Protein AF-0000000082282672 (afdb_homodimer)

Organism: NCBI:txid303405

InterPro domains:
  IPR005322 Peptidase C69 [PF03577] (21-474)
  IPR005322 Peptidase C69 [PTHR12994] (20-511)

Foldseek 3Di:
DPPPPPPDPPPPPDPDQKAFWKKKKWAFQQLAPASWTKMKMFGQIQQQAFQFKWKAAKDFDDFPDKQFFFDASRGPPRFADCRRNHDPLRHDPDPVDDHTDGLDIDGDDGIWFMFMDGLATAATQLQKGKYKGAAAWPAFAADRPDVRHAAPDERRRLRVVLRTDPNFQVRSQVSSQVNCAQAFYFYSPPQQYRWMWMWIGARHWIKIKIKHTANSRRHIWIKMFTADNQKMAMDTHADAAFFDDPVPPVTMDIDPCQPVSCVVVPNDDVVVPTGTNLLRIGPFDGPDPCNRVQLRVLLCCLFAVVVVFDSDDDTCRNDNRDHRIDGGPHRHYVVSVLVSLLDQPPPHPRRQQDQLNPQLPLQRNSADDDDDPVCVVDPDDHDNYSFYQSTQKMWMWIHHDPFPQGIWIFIFGGTSLQTAGAIDGSPAPIDDPQSRDDGSVDDDLSHLNVLRNLLSVLCSVRVNPLSVVRVVLNVVLNVVRVVLVVVVSVVCVVPVDCVVVNVSSVVSVVVRSVVSNVSSVVSCLQAPPNAGQDVVDGRHNPDGDPSNCVVPCVVVDDDDDDDPDDPDDDPPPPPDPPPDDPPPPDCVVVPVPDPPPPDPD/DPPPPPPDDPPPPDPDQKAFWKKKKWAFQQLAPARWTKMKMFGQIQQQAFQFKWKAAKDFDDFPDKQFFFDASRGPPRFADCRRNHDPLRHDPDPVDDHTDGLDIDGDDGIWFMFMDGLATAATQLLKGKYKGAAAWPAFAADHPDVRHAAPDERRRLRSVLRTDPNFQVRSLVSSQVNCAQAFYFYSPDQQYRWMWMWIGARHWIKIKIKGTANSRRHIWIKMFTADNQKMAMDTHADAAFFDDPVCPVTMDIDPCQPVSCVVVPNDDVVVPTGTNLLRIGPFDGPDPCNRVQLRVLLCCLFAVVVVFDSDDDTCRNDNRDHRIDGGPHRDYVVSVLVSLLDQPPPHPRRQQDQLNPQLPLQRNSADDDDDPVCVVDPDDHDNYSFYQSTQKMWMWIHHDPFPQGIWIFIFGGTSLQTAGATDGSPAPIDDVQSRDDGSVDDDLSHLNVLRNLLSVLCSVRVNPLSVVRVVLNCVLNVVRVVLVVVVSVVCVVPVDCVVVNVSSVVSVVVRSVVSNVSSVVSCLQAPPNAGQDVVDGRHNPDGDPSNCVVPCVVVDDDDDDDPDPPDDDPPPPPDPPPDDPPPPDCVVVVVPDVPDDPVD

Solvent-accessible surface area (backbone atoms only — not comparable to full-atom values): 62203 Å² total; per-residue (Å²): 136,84,79,77,79,79,78,76,79,79,77,78,76,71,80,80,72,72,49,50,59,15,42,22,46,39,35,18,24,68,26,23,68,83,42,27,17,37,34,20,26,29,44,26,32,55,50,46,39,35,45,31,41,43,68,32,60,53,48,77,44,58,88,83,36,68,35,74,36,57,78,70,75,47,29,63,72,48,56,32,42,58,87,74,58,55,40,78,81,23,39,61,86,49,89,87,46,64,64,64,67,63,54,47,73,43,82,38,61,50,58,38,41,27,21,33,30,51,69,39,30,34,33,15,66,57,18,25,23,45,14,49,17,37,7,25,29,57,28,53,27,36,44,39,88,46,89,84,28,46,3,66,34,39,68,44,55,38,34,40,49,29,31,27,69,30,63,35,25,68,51,24,52,52,49,42,50,51,51,22,40,71,41,2,17,19,35,81,55,55,94,45,16,12,12,40,35,33,38,29,25,11,38,81,48,41,30,42,38,40,41,28,15,25,92,82,8,43,21,33,31,36,43,30,39,53,53,52,49,49,21,30,34,64,38,33,28,36,66,58,60,45,73,51,50,91,83,44,64,86,45,29,50,63,38,88,47,50,60,57,54,34,38,75,71,67,64,45,49,77,90,72,51,63,54,40,46,21,47,50,44,30,58,32,54,55,96,19,42,48,46,25,55,46,36,44,40,50,52,42,49,72,42,24,51,86,70,65,71,67,88,72,78,83,43,64,43,85,52,64,81,69,69,61,53,44,59,48,75,56,64,38,48,73,68,52,52,52,51,55,41,34,32,41,44,74,94,48,100,69,26,42,47,36,83,83,41,62,66,20,44,80,34,18,24,60,67,74,58,58,57,27,69,18,49,75,74,43,70,59,30,72,83,51,54,58,26,37,72,45,19,30,27,31,37,38,32,39,10,41,65,94,41,88,67,44,26,40,37,30,42,16,39,17,23,49,65,54,25,57,58,40,75,44,48,59,76,42,94,64,62,62,64,34,46,48,32,50,43,67,88,42,83,42,95,67,13,41,34,45,25,24,46,48,32,45,51,58,27,60,75,38,20,72,61,41,48,56,57,51,51,52,50,34,52,53,53,37,51,52,48,53,52,48,54,55,52,39,48,54,47,34,71,72,67,66,48,61,66,61,44,46,50,53,48,51,52,49,49,52,52,50,46,54,46,37,50,49,44,40,55,51,51,45,50,28,37,50,78,56,26,38,45,45,95,97,44,62,47,36,54,52,33,49,49,49,68,47,43,70,71,45,50,31,62,70,31,47,52,65,43,79,78,74,81,59,85,38,65,63,77,76,82,66,71,71,75,66,67,69,74,84,68,81,64,73,64,74,89,43,64,93,64,61,77,78,66,61,78,78,109,134,84,80,77,80,78,79,76,78,78,78,79,78,72,78,81,72,73,50,51,59,15,43,24,45,38,34,17,25,70,25,23,68,84,42,27,16,35,35,20,25,30,42,26,32,56,51,48,39,37,45,31,43,43,65,32,60,53,49,76,46,60,89,84,36,69,36,74,37,57,78,72,74,44,29,64,72,47,55,32,41,57,86,74,59,54,40,78,82,24,39,62,87,49,90,87,46,65,63,66,67,64,54,45,70,43,80,40,63,52,59,38,42,26,24,32,31,51,69,38,31,34,34,17,66,56,20,25,24,44,16,50,16,37,7,25,29,57,30,55,27,37,45,38,86,47,87,83,28,47,3,66,34,38,67,43,54,37,34,41,49,29,31,27,69,30,63,35,26,67,50,26,53,52,49,43,50,51,51,22,40,72,42,2,19,20,35,81,51,64,91,46,14,12,12,38,34,33,37,29,24,10,38,80,46,38,30,41,38,40,40,27,15,25,90,84,8,43,21,35,32,34,40,31,39,55,54,52,50,47,21,31,33,63,39,32,28,36,66,59,59,44,73,50,52,90,82,42,63,88,44,30,50,64,38,88,47,50,60,56,54,34,37,75,71,66,65,44,47,76,90,70,50,64,54,40,47,21,46,49,44,31,57,32,54,56,96,20,40,47,43,27,56,44,37,45,41,50,50,42,48,72,43,22,51,86,71,65,71,69,88,74,80,83,42,65,44,86,54,63,81,69,71,61,54,44,58,48,76,56,65,39,48,74,67,52,53,51,52,53,42,34,32,41,43,76,95,46,101,67,26,43,47,34,84,83,42,62,67,19,43,79,35,20,23,60,67,76,60,58,55,27,69,17,50,74,74,42,71,60,29,74,82,51,54,57,26,37,70,46,19,30,26,30,37,38,33,38,12,41,65,92,43,89,66,44,27,40,39,30,41,14,38,19,23,48,66,52,26,58,58,40,75,44,47,58,77,44,95,66,62,61,64,32,45,48,33,48,44,69,90,42,82,43,95,66,13,41,34,45,25,24,46,48,32,46,49,58,27,59,76,39,19,71,59,40,50,55,57,50,51,52,50,33,52,54,54,39,50,50,47,53,52,47,53,54,51,38,47,53,45,32,71,73,67,67,48,61,66,61,42,47,50,52,48,50,52,51,50,52,50,51,45,52,47,36,48,49,44,39,54,50,51,45,50,28,36,49,79,55,25,37,44,45,95,97,45,62,49,36,52,52,33,48,49,48,68,46,43,69,71,46,49,30,58,72,30,48,53,65,44,80,78,73,80,57,86,38,62,63,77,75,82,69,71,72,75,66,69,70,76,85,67,81,65,72,62,75,91,41,64,94,63,60,85,79,74,62,79,84,109

Secondary structure (DSSP, 8-state):
----------------------BEEEE-TTSBSSS-EEEEEEE--SS-B----EEEPPEE--TT-EEEEE---SBSSS--SSSSS--GGGS-SSTT-PPPPEEEEEEPPSEE--EEESSSEEEETT--EEEEEEE-BS----BTTSTT--B-B-HHHHHHHHHHH-SSHHHHHHHHHHHHHHH-B----STT-SEEEEEEE-SS-EEEEEEEE-TTSSSEEEEEEEPPTT-EEEE-SS----EE-TT-TTTEEE-TTHHHHHHHTTS--GGG-SEEHHHHHB----SSTTTTHHHHHHHHHHH-GGG---S--S-TTTS--S-SEE--SS-B-HHHHHHHHT-S-TTSTT-TT-TT-GGGTTTT------BHHHHHHS-------SS-TT--EEEEEEE-TT-TT--EEEEEES-TTT---EEEETTSS---HHHHS-BTTB--TT-HHHHHHHHHHHHTTSHHHHHHHHHHHHHHHHHHHHHHHHHHHHHHHHH--HHHHHHHHHHHHHHHHHHHHHHHHHHHHHHGGGEEEETTEEEEEB---HHHHHHTTGGGSPPPPP-S--TT------STTTSS-S----SGGGTTT-GGGGGG-/----------------------BEEEE-TTSBTTS-EEEEEEE--SS-B----EEEPPEE--TT-EEEEE---SBSSS--SSSSS--GGGS-SSTT-PPPPEEEEEEPPSEE--EEESSSEEEETT--EEEEEEE-BS----BTTSTT--B-B-HHHHHHHHHHH-SSHHHHHHHHHHHHHHH-B----STT-SEEEEEEE-SS-EEEEEEEE-TTSSSEEEEEEEPPTT-EEEE-SS----EE-TT-TTTEEE-TTHHHHHHHTTS--GGG-SEEHHHHHB----SSTTTTHHHHHHHHHHH-GGG---S--S-TTTS--S-SEE--SS-B-HHHHHHHHT---TTSTT-TT-TT-GGGTTTT------BHHHHHHS-------SS-TT--EEEEEEE-TT-TT--EEEEEES-TTT---EEEETTSS---HHHHS-BTTB--TT-HHHHHHHHHHHHTTSHHHHHHHHHHHHHHHHHHHHHHHHHHHHHHHHH--HHHHHHHHHHHHHHHHHHHHHHHHHHHHHHGGGEEEETTEEEEEB---HHHHHHTTGGGSPPPPP-S--S-------STTTSS-S----SGGGTTT----STT-

Nearest PDB structures (foldseek):
  5img-assembly1_C  TM=8.230E-01  e=8.676E-27  Companilactobacillus farciminis KCTC 3681 = DSM 20184
  1i4d-assembly1_A  TM=4.637E-01  e=5.925E+00  Homo sapiens
  4ufc-assembly2_B  TM=2.419E-01  e=6.252E-01  Bacteroides ovatus
  5img-assembly1_C  TM=8.231E-01  e=1.678E-26  Companilactobacillus farciminis KCTC 3681 = DSM 20184
  1i4d-assembly1_A  TM=4.635E-01  e=6.646E+00  Homo sapiens

Structure (mmCIF, N/CA/C/O backbone):
data_AF-0000000082282672-model_v1
#
loop_
_entity.id
_entity.type
_entity.pdbx_description
1 polymer Dipeptidase
#
loop_
_atom_site.group_PDB
_atom_site.id
_atom_site.type_symbol
_atom_site.label_atom_id
_atom_site.label_alt_id
_atom_site.label_comp_id
_atom_site.label_asym_id
_atom_site.label_entity_id
_atom_site.label_seq_id
_atom_site.pdbx_PDB_ins_code
_atom_site.Cartn_x
_atom_site.Cartn_y
_atom_site.Cartn_z
_atom_site.occupancy
_atom_site.B_iso_or_equiv
_atom_site.auth_seq_id
_atom_site.auth_comp_id
_atom_site.auth_asym_id
_atom_site.auth_atom_id
_atom_site.pdbx_PDB_model_num
ATOM 1 N N . MET A 1 1 ? -37.75 -25.719 40.312 1 26.38 1 MET A N 1
ATOM 2 C CA . MET A 1 1 ? -36.438 -26.219 39.875 1 26.38 1 MET A CA 1
ATOM 3 C C . MET A 1 1 ? -36.344 -26.172 38.344 1 26.38 1 MET A C 1
ATOM 5 O O . MET A 1 1 ? -36.781 -27.094 37.688 1 26.38 1 MET A O 1
ATOM 9 N N . LYS A 1 2 ? -36.5 -24.984 37.75 1 31.38 2 LYS A N 1
ATOM 10 C CA . LYS A 1 2 ? -36.562 -24.625 36.312 1 31.38 2 LYS A CA 1
ATOM 11 C C . LYS A 1 2 ? -35.281 -25 35.594 1 31.38 2 LYS A C 1
ATOM 13 O O . LYS A 1 2 ? -34.188 -24.562 35.969 1 31.38 2 LYS A O 1
ATOM 18 N N . TRP A 1 3 ? -35.25 -26.188 35.031 1 31.88 3 TRP A N 1
ATOM 19 C CA . TRP A 1 3 ? -34.156 -26.797 34.25 1 31.88 3 TRP A CA 1
ATOM 20 C C . TRP A 1 3 ? -33.812 -25.953 33.031 1 31.88 3 TRP A C 1
ATOM 22 O O . TRP A 1 3 ? -34.656 -25.766 32.156 1 31.88 3 TRP A O 1
ATOM 32 N N . LEU A 1 4 ? -33.094 -24.891 33.188 1 33.5 4 LEU A N 1
ATOM 33 C CA . LEU A 1 4 ? -32.562 -24.109 32.062 1 33.5 4 LEU A CA 1
ATOM 34 C C . LEU A 1 4 ? -31.641 -24.953 31.203 1 33.5 4 LEU A C 1
ATOM 36 O O . LEU A 1 4 ? -30.609 -25.438 31.703 1 33.5 4 LEU A O 1
ATOM 40 N N . ILE A 1 5 ? -32.156 -25.641 30.203 1 36.06 5 ILE A N 1
ATOM 41 C CA . ILE A 1 5 ? -31.438 -26.375 29.172 1 36.06 5 ILE A CA 1
ATOM 42 C C . ILE A 1 5 ? -30.531 -25.406 28.406 1 36.06 5 ILE A C 1
ATOM 44 O O . ILE A 1 5 ? -31.016 -24.453 27.781 1 36.06 5 ILE A O 1
ATOM 48 N N . SER A 1 6 ? -29.312 -25.266 28.828 1 36.88 6 SER A N 1
ATOM 49 C CA . SER A 1 6 ? -28.297 -24.516 28.094 1 36.88 6 SER A CA 1
ATOM 50 C C . SER A 1 6 ? -28.016 -25.156 26.75 1 36.88 6 SER A C 1
ATOM 52 O O . SER A 1 6 ? -27.578 -26.312 26.688 1 36.88 6 SER A O 1
ATOM 54 N N . LEU A 1 7 ? -28.656 -24.75 25.703 1 35.41 7 LEU A N 1
ATOM 55 C CA . LEU A 1 7 ? -28.406 -25.141 24.312 1 35.41 7 LEU A CA 1
ATOM 56 C C . LEU A 1 7 ? -27 -24.688 23.875 1 35.41 7 LEU A C 1
ATOM 58 O O . LEU A 1 7 ? -26.719 -23.5 23.812 1 35.41 7 LEU A O 1
ATOM 62 N N . SER A 1 8 ? -26.031 -25.531 24.078 1 35.53 8 SER A N 1
ATOM 63 C CA . SER A 1 8 ? -24.688 -25.312 23.516 1 35.53 8 SER A CA 1
ATOM 64 C C . SER A 1 8 ? -24.703 -25.406 22 1 35.53 8 SER A C 1
ATOM 66 O O . SER A 1 8 ? -25.047 -26.438 21.438 1 35.53 8 SER A O 1
ATOM 68 N N . VAL A 1 9 ? -24.844 -24.344 21.328 1 36.59 9 VAL A N 1
ATOM 69 C CA . VAL A 1 9 ? -24.688 -24.266 19.875 1 36.59 9 VAL A CA 1
ATOM 70 C C . VAL A 1 9 ? -23.25 -24.625 19.5 1 36.59 9 VAL A C 1
ATOM 72 O O . VAL A 1 9 ? -22.312 -23.938 19.875 1 36.59 9 VAL A O 1
ATOM 75 N N . VAL A 1 10 ? -23.016 -25.859 19.156 1 36.16 10 VAL A N 1
ATOM 76 C CA . VAL A 1 10 ? -21.75 -26.312 18.578 1 36.16 10 VAL A CA 1
ATOM 77 C C . VAL A 1 10 ? -21.547 -25.641 17.203 1 36.16 10 VAL A C 1
ATOM 79 O O . VAL A 1 10 ? -22.328 -25.859 16.281 1 36.16 10 VAL A O 1
ATOM 82 N N . PHE A 1 11 ? -20.812 -24.547 17.203 1 34.59 11 PHE A N 1
ATOM 83 C CA . PHE A 1 11 ? -20.344 -24 15.945 1 34.59 11 PHE A CA 1
ATOM 84 C C . PHE A 1 11 ? -19.453 -24.984 15.219 1 34.59 11 PHE A C 1
ATOM 86 O O . PHE A 1 11 ? -18.359 -25.312 15.695 1 34.59 11 PHE A O 1
ATOM 93 N N . LEU A 1 12 ? -19.984 -25.734 14.344 1 31.61 12 LEU A N 1
ATOM 94 C CA . LEU A 1 12 ? -19.25 -26.547 13.383 1 31.61 12 LEU A CA 1
ATOM 95 C C . LEU A 1 12 ? -18.359 -25.672 12.5 1 31.61 12 LEU A C 1
ATOM 97 O O . LEU A 1 12 ? -18.859 -24.906 11.672 1 31.61 12 LEU A O 1
ATOM 101 N N . THR A 1 13 ? -17.172 -25.359 12.961 1 33.69 13 THR A N 1
ATOM 102 C CA . THR A 1 13 ? -16.203 -24.75 12.055 1 33.69 13 THR A CA 1
ATOM 103 C C . THR A 1 13 ? -15.875 -25.688 10.898 1 33.69 13 THR A C 1
ATOM 105 O O . THR A 1 13 ? -15.406 -26.812 11.109 1 33.69 13 THR A O 1
ATOM 108 N N . VAL A 1 14 ? -16.453 -25.578 9.836 1 34.62 14 VAL A N 1
ATOM 109 C CA . VAL A 1 14 ? -16.109 -26.266 8.594 1 34.62 14 VAL A CA 1
ATOM 110 C C . VAL A 1 14 ? -14.695 -25.844 8.164 1 34.62 14 VAL A C 1
ATOM 112 O O . VAL A 1 14 ? -14.422 -24.656 7.977 1 34.62 14 VAL A O 1
ATOM 115 N N . PRO A 1 15 ? -13.727 -26.703 8.32 1 37.72 15 PRO A N 1
ATOM 116 C CA . PRO A 1 15 ? -12.406 -26.344 7.785 1 37.72 15 PRO A CA 1
ATOM 117 C C . PRO A 1 15 ? -12.461 -25.891 6.332 1 37.72 15 PRO A C 1
ATOM 119 O O . PRO A 1 15 ? -13.094 -26.531 5.496 1 37.72 15 PRO A O 1
ATOM 122 N N . TRP A 1 16 ? -12.195 -24.688 6.098 1 40.94 16 TRP A N 1
ATOM 123 C CA . TRP A 1 16 ? -12.086 -24.156 4.746 1 40.94 16 TRP A CA 1
ATOM 124 C C . TRP A 1 16 ? -10.914 -24.781 3.998 1 40.94 16 TRP A C 1
ATOM 126 O O . TRP A 1 16 ? -9.781 -24.75 4.477 1 40.94 16 TRP A O 1
ATOM 136 N N . TYR A 1 17 ? -11.18 -25.75 3.311 1 43.09 17 TYR A N 1
ATOM 137 C CA . TYR A 1 17 ? -10.219 -26.422 2.447 1 43.09 17 TYR A CA 1
ATOM 138 C C . TYR A 1 17 ? -9.695 -25.469 1.373 1 43.09 17 TYR A C 1
ATOM 140 O O . TYR A 1 17 ? -10.445 -24.656 0.845 1 43.09 17 TYR A O 1
ATOM 148 N N . SER A 1 18 ? -8.422 -25.438 1.307 1 47.75 18 SER A N 1
ATOM 149 C CA . SER A 1 18 ? -7.641 -24.641 0.373 1 47.75 18 SER A CA 1
ATOM 150 C C . SER A 1 18 ? -7.922 -25.031 -1.071 1 47.75 18 SER A C 1
ATOM 152 O O . SER A 1 18 ? -7.941 -26.219 -1.4 1 47.75 18 SER A O 1
ATOM 154 N N . THR A 1 19 ? -8.555 -24.203 -1.824 1 53.06 19 THR A N 1
ATOM 155 C CA . THR A 1 19 ? -8.781 -24.406 -3.25 1 53.06 19 THR A CA 1
ATOM 156 C C . THR A 1 19 ? -7.512 -24.141 -4.051 1 53.06 19 THR A C 1
ATOM 158 O O . THR A 1 19 ? -6.93 -23.062 -3.951 1 53.06 19 THR A O 1
ATOM 161 N N . LEU A 1 20 ? -6.875 -25.25 -4.547 1 61.41 20 LEU A N 1
ATOM 162 C CA . LEU A 1 20 ? -5.699 -25.094 -5.395 1 61.41 20 LEU A CA 1
ATOM 163 C C . LEU A 1 20 ? -6.098 -25 -6.863 1 61.41 20 LEU A C 1
ATOM 165 O O . LEU A 1 20 ? -6.754 -25.906 -7.395 1 61.41 20 LEU A O 1
ATOM 169 N N . ALA A 1 21 ? -6.254 -23.828 -7.527 1 67.56 21 ALA A N 1
ATOM 170 C CA . ALA A 1 21 ? -6.605 -23.641 -8.93 1 67.56 21 ALA A CA 1
ATOM 171 C C . ALA A 1 21 ? -5.398 -23.188 -9.742 1 67.56 21 ALA A C 1
ATOM 173 O O . ALA A 1 21 ? -5.039 -22 -9.727 1 67.56 21 ALA A O 1
ATOM 174 N N . CYS A 1 22 ? -4.73 -24.141 -10.492 1 88.88 22 CYS A N 1
ATOM 175 C CA . CYS A 1 22 ? -3.436 -23.938 -11.133 1 88.88 22 CYS A CA 1
ATOM 176 C C . CYS A 1 22 ? -3.584 -23.844 -12.648 1 88.88 22 CYS A C 1
ATOM 178 O O . CYS A 1 22 ? -4.637 -24.172 -13.195 1 88.88 22 CYS A O 1
ATOM 180 N N . THR A 1 23 ? -2.676 -23.219 -13.273 1 96.88 23 THR A N 1
ATOM 181 C CA . THR A 1 23 ? -2.598 -23.109 -14.727 1 96.88 23 THR A CA 1
ATOM 182 C C . THR A 1 23 ? -1.246 -23.609 -15.234 1 96.88 23 THR A C 1
ATOM 184 O O . THR A 1 23 ? -0.205 -23.266 -14.664 1 96.88 23 THR A O 1
ATOM 187 N N . VAL A 1 24 ? -1.314 -24.438 -16.328 1 98.75 24 VAL A N 1
ATOM 188 C CA . VAL A 1 24 ? -0.123 -25.031 -16.938 1 98.75 24 VAL A CA 1
ATOM 189 C C . VAL A 1 24 ? -0.104 -24.734 -18.438 1 98.75 24 VAL A C 1
ATOM 191 O O . VAL A 1 24 ? -1.127 -24.859 -19.109 1 98.75 24 VAL A O 1
ATOM 194 N N . PHE A 1 25 ? 1.052 -24.312 -18.922 1 98.94 25 PHE A N 1
ATOM 195 C CA . PHE A 1 25 ? 1.288 -24.203 -20.359 1 98.94 25 PHE A CA 1
ATOM 196 C C . PHE A 1 25 ? 2.285 -25.266 -20.828 1 98.94 25 PHE A C 1
ATOM 198 O O . PHE A 1 25 ? 3.23 -25.594 -20.109 1 98.94 25 PHE A O 1
ATOM 205 N N . VAL A 1 26 ? 2.043 -25.75 -22.047 1 98.88 26 VAL A N 1
ATOM 206 C CA . VAL A 1 26 ? 2.869 -26.781 -22.656 1 98.88 26 VAL A CA 1
ATOM 207 C C . VAL A 1 26 ? 3.363 -26.312 -24.031 1 98.88 26 VAL A C 1
ATOM 209 O O . VAL A 1 26 ? 2.568 -25.891 -24.875 1 98.88 26 VAL A O 1
ATOM 212 N N . VAL A 1 27 ? 4.688 -26.391 -24.219 1 98.94 27 VAL A N 1
ATOM 213 C CA . VAL A 1 27 ? 5.273 -25.969 -25.484 1 98.94 27 VAL A CA 1
ATOM 214 C C . VAL A 1 27 ? 6.176 -27.078 -26.031 1 98.94 27 VAL A C 1
ATOM 216 O O . VAL A 1 27 ? 7.16 -27.453 -25.391 1 98.94 27 VAL A O 1
ATOM 219 N N . GLY A 1 28 ? 5.859 -27.578 -27.219 1 98.75 28 GLY A N 1
ATOM 220 C CA . GLY A 1 28 ? 6.719 -28.547 -27.891 1 98.75 28 GLY A CA 1
ATOM 221 C C . GLY A 1 28 ? 8.016 -27.938 -28.406 1 98.75 28 GLY A C 1
ATOM 222 O O . GLY A 1 28 ? 8.133 -26.719 -28.5 1 98.75 28 GLY A O 1
ATOM 223 N N . LYS A 1 29 ? 8.961 -28.797 -28.75 1 98.38 29 LYS A N 1
ATOM 224 C CA . LYS A 1 29 ? 10.32 -28.359 -29.047 1 98.38 29 LYS A CA 1
ATOM 225 C C . LYS A 1 29 ? 10.352 -27.516 -30.328 1 98.38 29 LYS A C 1
ATOM 227 O O . LYS A 1 29 ? 11.172 -26.609 -30.469 1 98.38 29 LYS A O 1
ATOM 232 N N . LYS A 1 30 ? 9.43 -27.734 -31.281 1 98.5 30 LYS A N 1
ATOM 233 C CA . LYS A 1 30 ? 9.422 -26.953 -32.531 1 98.5 30 LYS A CA 1
ATOM 234 C C . LYS A 1 30 ? 8.461 -25.781 -32.406 1 98.5 30 LYS A C 1
ATOM 236 O O . LYS A 1 30 ? 8.32 -25 -33.375 1 98.5 30 LYS A O 1
ATOM 241 N N . ALA A 1 31 ? 7.84 -25.641 -31.281 1 98.75 31 ALA A N 1
ATOM 242 C CA . ALA A 1 31 ? 6.98 -24.484 -31.016 1 98.75 31 ALA A CA 1
ATOM 243 C C . ALA A 1 31 ? 7.715 -23.438 -30.188 1 98.75 31 ALA A C 1
ATOM 245 O O . ALA A 1 31 ? 7.18 -22.359 -29.922 1 98.75 31 ALA A O 1
ATOM 246 N N . SER A 1 32 ? 8.938 -23.719 -29.828 1 98.44 32 SER A N 1
ATOM 247 C CA . SER A 1 32 ? 9.734 -22.812 -29.016 1 98.44 32 SER A CA 1
ATOM 248 C C . SER A 1 32 ? 10.812 -22.125 -29.844 1 98.44 32 SER A C 1
ATOM 250 O O . SER A 1 32 ? 11.242 -22.656 -30.875 1 98.44 32 SER A O 1
ATOM 252 N N . GLN A 1 33 ? 11.25 -20.984 -29.422 1 97.81 33 GLN A N 1
ATOM 253 C CA . GLN A 1 33 ? 12.219 -20.172 -30.156 1 97.81 33 GLN A CA 1
ATOM 254 C C . GLN A 1 33 ? 13.594 -20.828 -30.172 1 97.81 33 GLN A C 1
ATOM 256 O O . GLN A 1 33 ? 14.344 -20.703 -31.141 1 97.81 33 GLN A O 1
ATOM 261 N N . ASP A 1 34 ? 13.906 -21.531 -29.078 1 96.88 34 ASP A N 1
ATOM 262 C CA . ASP A 1 34 ? 15.266 -22.047 -28.984 1 96.88 34 ASP A CA 1
ATOM 263 C C . ASP A 1 34 ? 15.289 -23.562 -29.062 1 96.88 34 ASP A C 1
ATOM 265 O O . ASP A 1 34 ? 16.297 -24.203 -28.719 1 96.88 34 ASP A O 1
ATOM 269 N N . GLY A 1 35 ? 14.188 -24.172 -29.344 1 97.81 35 GLY A N 1
ATOM 270 C CA . GLY A 1 35 ? 14.117 -25.625 -29.516 1 97.81 35 GLY A CA 1
ATOM 271 C C . GLY A 1 35 ? 13.906 -26.375 -28.203 1 97.81 35 GLY A C 1
ATOM 272 O O . GLY A 1 35 ? 13.906 -27.594 -28.188 1 97.81 35 GLY A O 1
ATOM 273 N N . SER A 1 36 ? 13.719 -25.703 -27.188 1 98.38 36 SER A N 1
ATOM 274 C CA . SER A 1 36 ? 13.469 -26.344 -25.891 1 98.38 36 SER A CA 1
ATOM 275 C C . SER A 1 36 ? 12.023 -26.812 -25.781 1 98.38 36 SER A C 1
ATOM 277 O O . SER A 1 36 ? 11.141 -26.297 -26.484 1 98.38 36 SER A O 1
ATOM 279 N N . VAL A 1 37 ? 11.812 -27.797 -25 1 98.88 37 VAL A N 1
ATOM 280 C CA . VAL A 1 37 ? 10.477 -28.141 -24.516 1 98.88 37 VAL A CA 1
ATOM 281 C C . VAL A 1 37 ? 10.188 -27.422 -23.203 1 98.88 37 VAL A C 1
ATOM 283 O O . VAL A 1 37 ? 11.055 -27.344 -22.328 1 98.88 37 VAL A O 1
ATOM 286 N N . MET A 1 38 ? 8.961 -26.844 -23.078 1 98.88 38 MET A N 1
ATOM 287 C CA . MET A 1 38 ? 8.688 -26.094 -21.844 1 98.88 38 MET A CA 1
ATOM 288 C C . MET A 1 38 ? 7.355 -26.516 -21.234 1 98.88 38 MET A C 1
ATOM 290 O O . MET A 1 38 ? 6.391 -26.766 -21.953 1 98.88 38 MET A O 1
ATOM 294 N N . VAL A 1 39 ? 7.328 -26.594 -19.969 1 98.81 39 VAL A N 1
ATOM 295 C CA . VAL A 1 39 ? 6.121 -26.766 -19.156 1 98.81 39 VAL A CA 1
ATOM 296 C C . VAL A 1 39 ? 6.105 -25.75 -18.031 1 98.81 39 VAL A C 1
ATOM 298 O O . VAL A 1 39 ? 7.148 -25.422 -17.453 1 98.81 39 VAL A O 1
ATOM 301 N N . THR A 1 40 ? 4.953 -25.234 -17.734 1 98.88 40 THR A N 1
ATOM 302 C CA . THR A 1 40 ? 4.836 -24.25 -16.656 1 98.88 40 THR A CA 1
ATOM 303 C C . THR A 1 40 ? 3.906 -24.75 -15.562 1 98.88 40 THR A C 1
ATOM 305 O O . THR A 1 40 ? 3.305 -25.812 -15.695 1 98.88 40 THR A O 1
ATOM 308 N N . HIS A 1 41 ? 3.885 -24 -14.508 1 98.19 41 HIS A N 1
ATOM 309 C CA . HIS A 1 41 ? 2.984 -24.281 -13.398 1 98.19 41 HIS A CA 1
ATOM 310 C C . HIS A 1 41 ? 2.75 -23.016 -12.562 1 98.19 41 HIS A C 1
ATOM 312 O O . HIS A 1 41 ? 3.701 -22.328 -12.195 1 98.19 41 HIS A O 1
ATOM 318 N N . SER A 1 42 ? 1.497 -22.703 -12.367 1 97.94 42 SER A N 1
ATOM 319 C CA . SER A 1 42 ? 1.163 -21.75 -11.297 1 97.94 42 SER A CA 1
ATOM 320 C C . SER A 1 42 ? 0.489 -22.453 -10.125 1 97.94 42 SER A C 1
ATOM 322 O O . SER A 1 42 ? -0.456 -23.234 -10.32 1 97.94 42 SER A O 1
ATOM 324 N N . ASN A 1 43 ? 1.01 -22.234 -8.992 1 96.12 43 ASN A N 1
ATOM 325 C CA . ASN A 1 43 ? 0.435 -22.766 -7.762 1 96.12 43 ASN A CA 1
ATOM 326 C C . ASN A 1 43 ? -0.499 -21.766 -7.094 1 96.12 43 ASN A C 1
ATOM 328 O O . ASN A 1 43 ? -0.069 -20.984 -6.246 1 96.12 43 ASN A O 1
ATOM 332 N N . ASP A 1 44 ? -1.747 -21.875 -7.508 1 92.44 44 ASP A N 1
ATOM 333 C CA . ASP A 1 44 ? -2.717 -20.844 -7.117 1 92.44 44 ASP A CA 1
ATOM 334 C C . ASP A 1 44 ? -3.475 -21.266 -5.859 1 92.44 44 ASP A C 1
ATOM 336 O O . ASP A 1 44 ? -4.695 -21.438 -5.891 1 92.44 44 ASP A O 1
ATOM 340 N N . GLY A 1 45 ? -2.752 -21.328 -4.781 1 84.62 45 GLY A N 1
ATOM 341 C CA . GLY A 1 45 ? -3.32 -21.734 -3.506 1 84.62 45 GLY A CA 1
ATOM 342 C C . GLY A 1 45 ? -4.031 -20.609 -2.785 1 84.62 45 GLY A C 1
ATOM 343 O O . GLY A 1 45 ? -4.5 -19.656 -3.418 1 84.62 45 GLY A O 1
ATOM 344 N N . GLU A 1 46 ? -4.359 -20.797 -1.499 1 77.5 46 GLU A N 1
ATOM 345 C CA . GLU A 1 46 ? -5.102 -19.828 -0.697 1 77.5 46 GLU A CA 1
ATOM 346 C C . GLU A 1 46 ? -4.219 -19.219 0.393 1 77.5 46 GLU A C 1
ATOM 348 O O . GLU A 1 46 ? -4.641 -19.094 1.545 1 77.5 46 GLU A O 1
ATOM 353 N N . PHE A 1 47 ? -3.02 -18.969 -0.019 1 79.44 47 PHE A N 1
ATOM 354 C CA . PHE A 1 47 ? -2.072 -18.219 0.801 1 79.44 47 PHE A CA 1
ATOM 355 C C . PHE A 1 47 ? -1.618 -19.047 1.995 1 79.44 47 PHE A C 1
ATOM 357 O O . PHE A 1 47 ? -1.256 -18.5 3.037 1 79.44 47 PHE A O 1
ATOM 364 N N . GLU A 1 48 ? -1.625 -20.328 1.942 1 88.81 48 GLU A N 1
ATOM 365 C CA . GLU A 1 48 ? -1.089 -21.234 2.955 1 88.81 48 GLU A CA 1
ATOM 366 C C . GLU A 1 48 ? -0.032 -22.156 2.361 1 88.81 48 GLU A C 1
ATOM 368 O O . GLU A 1 48 ? 0.699 -22.828 3.096 1 88.81 48 GLU A O 1
ATOM 373 N N . THR A 1 49 ? 0.004 -22.141 1.104 1 92.62 49 THR A N 1
ATOM 374 C CA . THR A 1 49 ? 0.895 -23.047 0.386 1 92.62 49 THR A CA 1
ATOM 375 C C . THR A 1 49 ? 2.354 -22.734 0.71 1 92.62 49 THR A C 1
ATOM 377 O O . THR A 1 49 ? 2.727 -21.578 0.878 1 92.62 49 THR A O 1
ATOM 380 N N . ASP A 1 50 ? 3.164 -23.734 0.831 1 94.31 50 ASP A N 1
ATOM 381 C CA . ASP A 1 50 ? 4.605 -23.609 1.041 1 94.31 50 ASP A CA 1
ATOM 382 C C . ASP A 1 50 ? 5.305 -23.141 -0.23 1 94.31 50 ASP A C 1
ATOM 384 O O . ASP A 1 50 ? 5.488 -23.922 -1.17 1 94.31 50 ASP A O 1
ATOM 388 N N . PRO A 1 51 ? 5.715 -21.906 -0.303 1 94.5 51 PRO A N 1
ATOM 389 C CA . PRO A 1 51 ? 6.297 -21.375 -1.541 1 94.5 51 PRO A CA 1
ATOM 390 C C . PRO A 1 51 ? 7.789 -21.672 -1.661 1 94.5 51 PRO A C 1
ATOM 392 O O . PRO A 1 51 ? 8.43 -21.25 -2.629 1 94.5 51 PRO A O 1
ATOM 395 N N . ARG A 1 52 ? 8.492 -22.328 -0.719 1 96.31 52 ARG A N 1
ATOM 396 C CA . ARG A 1 52 ? 9.945 -22.516 -0.688 1 96.31 52 ARG A CA 1
ATOM 397 C C . ARG A 1 52 ? 10.398 -23.453 -1.811 1 96.31 52 ARG A C 1
ATOM 399 O O . ARG A 1 52 ? 9.805 -24.5 -2.033 1 96.31 52 ARG A O 1
ATOM 406 N N . LEU A 1 53 ? 11.359 -23.031 -2.502 1 98.5 53 LEU A N 1
ATOM 407 C CA . LEU A 1 53 ? 12.055 -23.875 -3.477 1 98.5 53 LEU A CA 1
ATOM 408 C C . LEU A 1 53 ? 13.258 -24.562 -2.844 1 98.5 53 LEU A C 1
ATOM 410 O O . LEU A 1 53 ? 14.117 -23.906 -2.26 1 98.5 53 LEU A O 1
ATOM 414 N N . VAL A 1 54 ? 13.352 -25.922 -3.014 1 98.31 54 VAL A N 1
ATOM 415 C CA . VAL A 1 54 ? 14.469 -26.625 -2.396 1 98.31 54 VAL A CA 1
ATOM 416 C C . VAL A 1 54 ? 15.07 -27.609 -3.396 1 98.31 54 VAL A C 1
ATOM 418 O O . VAL A 1 54 ? 14.445 -27.953 -4.398 1 98.31 54 VAL A O 1
ATOM 421 N N . LYS A 1 55 ? 16.234 -27.969 -3.117 1 98.69 55 LYS A N 1
ATOM 422 C CA . LYS A 1 55 ? 16.922 -29.031 -3.857 1 98.69 55 LYS A CA 1
ATOM 423 C C . LYS A 1 55 ? 17 -30.312 -3.039 1 98.69 55 LYS A C 1
ATOM 425 O O . LYS A 1 55 ? 17.453 -30.297 -1.891 1 98.69 55 LYS A O 1
ATOM 430 N N . ILE A 1 56 ? 16.547 -31.375 -3.605 1 98.56 56 ILE A N 1
ATOM 431 C CA . ILE A 1 56 ? 16.766 -32.719 -3.043 1 98.56 56 ILE A CA 1
ATOM 432 C C . ILE A 1 56 ? 17.953 -33.375 -3.723 1 98.56 56 ILE A C 1
ATOM 434 O O . ILE A 1 56 ? 17.953 -33.562 -4.941 1 98.56 56 ILE A O 1
ATOM 438 N N . PRO A 1 57 ? 18.938 -33.719 -2.994 1 98.25 57 PRO A N 1
ATOM 439 C CA . PRO A 1 57 ? 20.125 -34.312 -3.611 1 98.25 57 PRO A CA 1
ATOM 440 C C . PRO A 1 57 ? 19.891 -35.75 -4.098 1 98.25 57 PRO A C 1
ATOM 442 O O . PRO A 1 57 ? 18.984 -36.438 -3.617 1 98.25 57 PRO A O 1
ATOM 445 N N . SER A 1 58 ? 20.688 -36.125 -5.109 1 98.19 58 SER A N 1
ATOM 446 C CA . SER A 1 58 ? 20.719 -37.531 -5.457 1 98.19 58 SER A CA 1
ATOM 447 C C . SER A 1 58 ? 21.188 -38.375 -4.277 1 98.19 58 SER A C 1
ATOM 449 O O . SER A 1 58 ? 21.828 -37.875 -3.357 1 98.19 58 SER A O 1
ATOM 451 N N . ALA A 1 59 ? 20.75 -39.688 -4.395 1 98.12 59 ALA A N 1
ATOM 452 C CA . ALA A 1 59 ? 21.125 -40.562 -3.287 1 98.12 59 ALA A CA 1
ATOM 453 C C . ALA A 1 59 ? 21.266 -42.031 -3.756 1 98.12 59 ALA A C 1
ATOM 455 O O . ALA A 1 59 ? 20.766 -42.375 -4.82 1 98.12 59 ALA A O 1
ATOM 456 N N . GLU A 1 60 ? 21.953 -42.781 -2.918 1 98 60 GLU A N 1
ATOM 457 C CA . GLU A 1 60 ? 22.109 -44.219 -3.119 1 98 60 GLU A CA 1
ATOM 458 C C . GLU A 1 60 ? 21.5 -45 -1.957 1 98 60 GLU A C 1
ATOM 460 O O . GLU A 1 60 ? 21.594 -44.562 -0.803 1 98 60 GLU A O 1
ATOM 465 N N . TYR A 1 61 ? 20.953 -46.094 -2.354 1 97.38 61 TYR A N 1
ATOM 466 C CA . TYR A 1 61 ? 20.297 -46.938 -1.362 1 97.38 61 TYR A CA 1
ATOM 467 C C . TYR A 1 61 ? 20.703 -48.406 -1.52 1 97.38 61 TYR A C 1
ATOM 469 O O . TYR A 1 61 ? 21.016 -48.844 -2.625 1 97.38 61 TYR A O 1
ATOM 477 N N . LEU A 1 62 ? 20.625 -49.156 -0.425 1 96.88 62 LEU A N 1
ATOM 478 C CA . LEU A 1 62 ? 20.922 -50.562 -0.44 1 96.88 62 LEU A CA 1
ATOM 479 C C . LEU A 1 62 ? 19.781 -51.344 -1.087 1 96.88 62 LEU A C 1
ATOM 481 O O . LEU A 1 62 ? 18.609 -50.938 -1.021 1 96.88 62 LEU A O 1
ATOM 485 N N . GLU A 1 63 ? 20.156 -52.469 -1.597 1 96.12 63 GLU A N 1
ATOM 486 C CA . GLU A 1 63 ? 19.125 -53.344 -2.146 1 96.12 63 GLU A CA 1
ATOM 487 C C . GLU A 1 63 ? 18.125 -53.75 -1.072 1 96.12 63 GLU A C 1
ATOM 489 O O . GLU A 1 63 ? 18.516 -54.094 0.053 1 96.12 63 GLU A O 1
ATOM 494 N N . GLY A 1 64 ? 16.875 -53.75 -1.445 1 95.88 64 GLY A N 1
ATOM 495 C CA . GLY A 1 64 ? 15.852 -54.156 -0.512 1 95.88 64 GLY A CA 1
ATOM 496 C C . GLY A 1 64 ? 15.312 -53.031 0.335 1 95.88 64 GLY A C 1
ATOM 497 O O . GLY A 1 64 ? 14.344 -53.188 1.073 1 95.88 64 GLY A O 1
ATOM 498 N N . SER A 1 65 ? 15.898 -51.906 0.174 1 97 65 SER A N 1
ATOM 499 C CA . SER A 1 65 ? 15.422 -50.719 0.923 1 97 65 SER A CA 1
ATOM 500 C C . SER A 1 65 ? 14 -50.344 0.511 1 97 65 SER A C 1
ATOM 502 O O . SER A 1 65 ? 13.539 -50.75 -0.56 1 97 65 SER A O 1
ATOM 504 N N . GLN A 1 66 ? 13.32 -49.625 1.432 1 97.88 66 GLN A N 1
ATOM 505 C CA . GLN A 1 66 ? 11.961 -49.188 1.179 1 97.88 66 GLN A CA 1
ATOM 506 C C . GLN A 1 66 ? 11.898 -47.656 1.124 1 97.88 66 GLN A C 1
ATOM 508 O O . GLN A 1 66 ? 12.648 -46.969 1.832 1 97.88 66 GLN A O 1
ATOM 513 N N . ARG A 1 67 ? 11.094 -47.188 0.285 1 97.88 67 ARG A N 1
ATOM 514 C CA . ARG A 1 67 ? 10.812 -45.75 0.191 1 97.88 67 ARG A CA 1
ATOM 515 C C . ARG A 1 67 ? 9.508 -45.406 0.902 1 97.88 67 ARG A C 1
ATOM 517 O O . ARG A 1 67 ? 8.438 -45.875 0.511 1 97.88 67 ARG A O 1
ATOM 524 N N . PRO A 1 68 ? 9.602 -44.594 1.961 1 97.75 68 PRO A N 1
ATOM 525 C CA . PRO A 1 68 ? 8.367 -44.188 2.629 1 97.75 68 PRO A CA 1
ATOM 526 C C . PRO A 1 68 ? 7.543 -43.188 1.802 1 97.75 68 PRO A C 1
ATOM 528 O O . PRO A 1 68 ? 8.102 -42.406 1.044 1 97.75 68 PRO A O 1
ATOM 531 N N . VAL A 1 69 ? 6.266 -43.281 1.876 1 97.94 69 VAL A N 1
ATOM 532 C CA . VAL A 1 69 ? 5.309 -42.344 1.279 1 97.94 69 VAL A CA 1
ATOM 533 C C . VAL A 1 69 ? 4.551 -41.594 2.381 1 97.94 69 VAL A C 1
ATOM 535 O O . VAL A 1 69 ? 4.094 -42.219 3.348 1 97.94 69 VAL A O 1
ATOM 538 N N . PHE A 1 70 ? 4.473 -40.312 2.23 1 95.5 70 PHE A N 1
ATOM 539 C CA . PHE A 1 70 ? 3.855 -39.469 3.256 1 95.5 70 PHE A CA 1
ATOM 540 C C . PHE A 1 70 ? 2.611 -38.781 2.713 1 95.5 70 PHE A C 1
ATOM 542 O O . PHE A 1 70 ? 2.504 -38.531 1.508 1 95.5 70 PHE A O 1
ATOM 549 N N . PHE A 1 71 ? 1.674 -38.5 3.635 1 91.12 71 PHE A N 1
ATOM 550 C CA . PHE A 1 71 ? 0.63 -37.562 3.297 1 91.12 71 PHE A CA 1
ATOM 551 C C . PHE A 1 71 ? 1.235 -36.188 2.947 1 91.12 71 PHE A C 1
ATOM 553 O O . PHE A 1 71 ? 2.203 -35.75 3.574 1 91.12 71 PHE A O 1
ATOM 560 N N . SER A 1 72 ? 0.66 -35.5 1.992 1 82.75 72 SER A N 1
ATOM 561 C CA . SER A 1 72 ? 1.192 -34.219 1.534 1 82.75 72 SER A CA 1
ATOM 562 C C . SER A 1 72 ? 0.181 -33.094 1.734 1 82.75 72 SER A C 1
ATOM 564 O O . SER A 1 72 ? -0.667 -32.875 0.873 1 82.75 72 SER A O 1
ATOM 566 N N . PRO A 1 73 ? 0.185 -32.281 2.777 1 82.31 73 PRO A N 1
ATOM 567 C CA . PRO A 1 73 ? -0.765 -31.188 2.996 1 82.31 73 PRO A CA 1
ATOM 568 C C . PRO A 1 73 ? -0.553 -30.016 2.033 1 82.31 73 PRO A C 1
ATOM 570 O O . PRO A 1 73 ? -1.455 -29.203 1.842 1 82.31 73 PRO A O 1
ATOM 573 N N . GLU A 1 74 ? 0.253 -29.75 1.17 1 82.75 74 GLU A N 1
ATOM 574 C CA . GLU A 1 74 ? 0.642 -28.656 0.288 1 82.75 74 GLU A CA 1
ATOM 575 C C . GLU A 1 74 ? 0.9 -27.375 1.079 1 82.75 74 GLU A C 1
ATOM 577 O O . GLU A 1 74 ? 1.661 -26.516 0.64 1 82.75 74 GLU A O 1
ATOM 582 N N . SER A 1 75 ? 0.207 -27.172 2.25 1 89.62 75 SER A N 1
ATOM 583 C CA . SER A 1 75 ? 0.411 -26.031 3.127 1 89.62 75 SER A CA 1
ATOM 584 C C . SER A 1 75 ? 1.75 -26.125 3.852 1 89.62 75 SER A C 1
ATOM 586 O O . SER A 1 75 ? 2.34 -27.203 3.949 1 89.62 75 SER A O 1
ATOM 588 N N . TYR A 1 76 ? 2.254 -25.031 4.285 1 91.62 76 TYR A N 1
ATOM 589 C CA . TYR A 1 76 ? 3.49 -25.016 5.059 1 91.62 76 TYR A CA 1
ATOM 590 C C . TYR A 1 76 ? 3.281 -25.625 6.441 1 91.62 76 TYR A C 1
ATOM 592 O O . TYR A 1 76 ? 2.342 -25.25 7.148 1 91.62 76 TYR A O 1
ATOM 600 N N . PRO A 1 77 ? 4.102 -26.453 6.91 1 93.19 77 PRO A N 1
ATOM 601 C CA . PRO A 1 77 ? 5.145 -27.078 6.09 1 93.19 77 PRO A CA 1
ATOM 602 C C . PRO A 1 77 ? 4.621 -28.234 5.254 1 93.19 77 PRO A C 1
ATOM 604 O O . PRO A 1 77 ? 3.795 -29.031 5.727 1 93.19 77 PRO A O 1
ATOM 607 N N . ARG A 1 78 ? 5.164 -28.359 4.125 1 94.56 78 ARG A N 1
ATOM 608 C CA . ARG A 1 78 ? 4.676 -29.422 3.25 1 94.56 78 ARG A CA 1
ATOM 609 C C . ARG A 1 78 ? 5.285 -30.766 3.627 1 94.56 78 ARG A C 1
ATOM 611 O O . ARG A 1 78 ? 4.805 -31.812 3.188 1 94.56 78 ARG A O 1
ATOM 618 N N . TYR A 1 79 ? 6.328 -30.719 4.355 1 96.19 79 TYR A N 1
ATOM 619 C CA . TYR A 1 79 ? 6.984 -31.906 4.871 1 96.19 79 TYR A CA 1
ATOM 620 C C . TYR A 1 79 ? 7.867 -31.578 6.07 1 96.19 79 TYR A C 1
ATOM 622 O O . TYR A 1 79 ? 8.484 -30.5 6.113 1 96.19 79 TYR A O 1
ATOM 630 N N . VAL A 1 80 ? 7.941 -32.469 7.008 1 96.94 80 VAL A N 1
ATOM 631 C CA . VAL A 1 80 ? 8.883 -32.406 8.117 1 96.94 80 VAL A CA 1
ATOM 632 C C . VAL A 1 80 ? 9.508 -33.781 8.352 1 96.94 80 VAL A C 1
ATOM 634 O O . VAL A 1 80 ? 8.805 -34.75 8.617 1 96.94 80 VAL A O 1
ATOM 637 N N . GLY A 1 81 ? 10.766 -33.875 8.172 1 96.94 81 GLY A N 1
ATOM 638 C CA . GLY A 1 81 ? 11.469 -35.125 8.391 1 96.94 81 GLY A CA 1
ATOM 639 C C . GLY A 1 81 ? 12.805 -35.188 7.668 1 96.94 81 GLY A C 1
ATOM 640 O O . GLY A 1 81 ? 13.266 -34.188 7.109 1 96.94 81 GLY A O 1
ATOM 641 N N . THR A 1 82 ? 13.414 -36.406 7.652 1 96.12 82 THR A N 1
ATOM 642 C CA . THR A 1 82 ? 14.758 -36.531 7.105 1 96.12 82 THR A CA 1
ATOM 643 C C . THR A 1 82 ? 14.742 -37.406 5.859 1 96.12 82 THR A C 1
ATOM 645 O O . THR A 1 82 ? 15.766 -37.562 5.184 1 96.12 82 THR A O 1
ATOM 648 N N . ASP A 1 83 ? 13.633 -37.938 5.492 1 95.06 83 ASP A N 1
ATOM 649 C CA . ASP A 1 83 ? 13.57 -38.938 4.453 1 95.06 83 ASP A CA 1
ATOM 650 C C . ASP A 1 83 ? 13.602 -38.312 3.061 1 95.06 83 ASP A C 1
ATOM 652 O O . ASP A 1 83 ? 13.742 -39.031 2.059 1 95.06 83 ASP A O 1
ATOM 656 N N . ARG A 1 84 ? 13.398 -37.062 2.973 1 93.69 84 ARG A N 1
ATOM 657 C CA . ARG A 1 84 ? 13.438 -36.344 1.698 1 93.69 84 ARG A CA 1
ATOM 658 C C . ARG A 1 84 ? 14.672 -35.469 1.599 1 93.69 84 ARG A C 1
ATOM 660 O O . ARG A 1 84 ? 14.562 -34.25 1.554 1 93.69 84 ARG A O 1
ATOM 667 N N . GLY A 1 85 ? 15.852 -36.156 1.483 1 92.75 85 GLY A N 1
ATOM 668 C CA . GLY A 1 85 ? 17.109 -35.469 1.244 1 92.75 85 GLY A CA 1
ATOM 669 C C . GLY A 1 85 ? 17.797 -35 2.518 1 92.75 85 GLY A C 1
ATOM 670 O O . GLY A 1 85 ? 18.953 -34.562 2.49 1 92.75 85 GLY A O 1
ATOM 671 N N . ASN A 1 86 ? 17.109 -35 3.676 1 94.94 86 ASN A N 1
ATOM 672 C CA . ASN A 1 86 ? 17.641 -34.531 4.949 1 94.94 86 ASN A CA 1
ATOM 673 C C . ASN A 1 86 ? 18.172 -33.094 4.836 1 94.94 86 ASN A C 1
ATOM 675 O O . ASN A 1 86 ? 19.312 -32.812 5.191 1 94.94 86 ASN A O 1
ATOM 679 N N . ILE A 1 87 ? 17.359 -32.281 4.363 1 96.62 87 ILE A N 1
ATOM 680 C CA . ILE A 1 87 ? 17.734 -30.891 4.152 1 96.62 87 ILE A CA 1
ATOM 681 C C . ILE A 1 87 ? 17.203 -30.031 5.289 1 96.62 87 ILE A C 1
ATOM 683 O O . ILE A 1 87 ? 16.172 -30.359 5.898 1 96.62 87 ILE A O 1
ATOM 687 N N . PRO A 1 88 ? 17.828 -28.844 5.555 1 95.69 88 PRO A N 1
ATOM 688 C CA . PRO A 1 88 ? 17.438 -28.016 6.703 1 95.69 88 PRO A CA 1
ATOM 689 C C . PRO A 1 88 ? 16 -27.531 6.629 1 95.69 88 PRO A C 1
ATOM 691 O O . PRO A 1 88 ? 15.336 -27.391 7.664 1 95.69 88 PRO A O 1
ATOM 694 N N . GLU A 1 89 ? 15.484 -27.297 5.504 1 95.62 89 GLU A N 1
ATOM 695 C CA . GLU A 1 89 ? 14.148 -26.75 5.305 1 95.62 89 GLU A CA 1
ATOM 696 C C . GLU A 1 89 ? 13.07 -27.75 5.73 1 95.62 89 GLU A C 1
ATOM 698 O O . GLU A 1 89 ? 11.93 -27.359 5.992 1 95.62 89 GLU A O 1
ATOM 703 N N . TYR A 1 90 ? 13.461 -29.031 5.789 1 96.5 90 TYR A N 1
ATOM 704 C CA . TYR A 1 90 ? 12.477 -30.062 6.102 1 96.5 90 TYR A CA 1
ATOM 705 C C . TYR A 1 90 ? 12.672 -30.594 7.52 1 96.5 90 TYR A C 1
ATOM 707 O O . TYR A 1 90 ? 11.93 -31.469 7.973 1 96.5 90 TYR A O 1
ATOM 715 N N . LEU A 1 91 ? 13.672 -30.078 8.211 1 96.75 91 LEU A N 1
ATOM 716 C CA . LEU A 1 91 ? 13.836 -30.422 9.625 1 96.75 91 LEU A CA 1
ATOM 717 C C . LEU A 1 91 ? 12.867 -29.625 10.492 1 96.75 91 LEU A C 1
ATOM 719 O O . LEU A 1 91 ? 12.453 -28.531 10.109 1 96.75 91 LEU A O 1
ATOM 723 N N . PRO A 1 92 ? 12.508 -30.203 11.594 1 95.44 92 PRO A N 1
ATOM 724 C CA . PRO A 1 92 ? 11.648 -29.422 12.484 1 95.44 92 PRO A CA 1
ATOM 725 C C . PRO A 1 92 ? 12.25 -28.078 12.867 1 95.44 92 PRO A C 1
ATOM 727 O O . PRO A 1 92 ? 13.391 -28.016 13.336 1 95.44 92 PRO A O 1
ATOM 730 N N . ARG A 1 93 ? 11.523 -27 12.758 1 90.88 93 ARG A N 1
ATOM 731 C CA . ARG A 1 93 ? 11.992 -25.656 13.094 1 90.88 93 ARG A CA 1
ATOM 732 C C . ARG A 1 93 ? 11.961 -25.422 14.602 1 90.88 93 ARG A C 1
ATOM 734 O O . ARG A 1 93 ? 12.812 -24.719 15.141 1 90.88 93 ARG A O 1
ATOM 741 N N . ASP A 1 94 ? 10.898 -25.938 15.172 1 90.19 94 ASP A N 1
ATOM 742 C CA . ASP A 1 94 ? 10.727 -25.859 16.609 1 90.19 94 ASP A CA 1
ATOM 743 C C . ASP A 1 94 ? 9.945 -27.062 17.141 1 90.19 94 ASP A C 1
ATOM 745 O O . ASP A 1 94 ? 9.719 -28.031 16.422 1 90.19 94 ASP A O 1
ATOM 749 N N . GLU A 1 95 ? 9.578 -26.953 18.422 1 91 95 GLU A N 1
ATOM 750 C CA . GLU A 1 95 ? 8.961 -28.094 19.094 1 91 95 GLU A CA 1
ATOM 751 C C . GLU A 1 95 ? 7.551 -28.344 18.562 1 91 95 GLU A C 1
ATOM 753 O O . GLU A 1 95 ? 7.016 -29.453 18.719 1 91 95 GLU A O 1
ATOM 758 N N . SER A 1 96 ? 7.008 -27.375 17.875 1 87.94 96 SER A N 1
ATOM 759 C CA . SER A 1 96 ? 5.637 -27.516 17.391 1 87.94 96 SER A CA 1
ATOM 760 C C . SER A 1 96 ? 5.586 -28.328 16.094 1 87.94 96 SER A C 1
ATOM 762 O O . SER A 1 96 ? 4.531 -28.844 15.727 1 87.94 96 SER A O 1
ATOM 764 N N . GLN A 1 97 ? 6.684 -28.5 15.484 1 92 97 GLN A N 1
ATOM 765 C CA . GLN A 1 97 ? 6.75 -29.297 14.258 1 92 97 GLN A CA 1
ATOM 766 C C . GLN A 1 97 ? 7.281 -30.703 14.539 1 92 97 GLN A C 1
ATOM 768 O O . GLN A 1 97 ? 8.422 -30.859 14.969 1 92 97 GLN A O 1
ATOM 773 N N . LYS A 1 98 ? 6.473 -31.672 14.328 1 94.31 98 LYS A N 1
ATOM 774 C CA . LYS A 1 98 ? 6.859 -33.062 14.492 1 94.31 98 LYS A CA 1
ATOM 775 C C . LYS A 1 98 ? 7.098 -33.719 13.141 1 94.31 98 LYS A C 1
ATOM 777 O O . LYS A 1 98 ? 6.402 -33.438 12.172 1 94.31 98 LYS A O 1
ATOM 782 N N . PRO A 1 99 ? 7.992 -34.625 13.086 1 96.25 99 PRO A N 1
ATOM 783 C CA . PRO A 1 99 ? 8.203 -35.344 11.836 1 96.25 99 PRO A CA 1
ATOM 784 C C . PRO A 1 99 ? 6.957 -36.094 11.352 1 96.25 99 PRO A C 1
ATOM 786 O O . PRO A 1 99 ? 6.223 -36.656 12.156 1 96.25 99 PRO A O 1
ATOM 789 N N . PHE A 1 100 ? 6.801 -36.062 10.078 1 96.12 100 PHE A N 1
ATOM 790 C CA . PHE A 1 100 ? 5.656 -36.75 9.484 1 96.12 100 PHE A CA 1
ATOM 791 C C . PHE A 1 100 ? 5.797 -38.25 9.617 1 96.12 100 PHE A C 1
ATOM 793 O O . PHE A 1 100 ? 6.91 -38.781 9.617 1 96.12 100 PHE A O 1
ATOM 800 N N . GLN A 1 101 ? 4.645 -38.906 9.75 1 95.25 101 GLN A N 1
ATOM 801 C CA . GLN A 1 101 ? 4.617 -40.344 9.742 1 95.25 101 GLN A CA 1
ATOM 802 C C . GLN A 1 101 ? 4.258 -40.875 8.352 1 95.25 101 GLN A C 1
ATOM 804 O O . GLN A 1 101 ? 3.334 -40.375 7.711 1 95.25 101 GLN A O 1
ATOM 809 N N . ALA A 1 102 ? 5.012 -41.875 7.91 1 97.06 102 ALA A N 1
ATOM 810 C CA . ALA A 1 102 ? 4.727 -42.469 6.613 1 97.06 102 ALA A CA 1
ATOM 811 C C . ALA A 1 102 ? 3.363 -43.156 6.621 1 97.06 102 ALA A C 1
ATOM 813 O O . ALA A 1 102 ? 2.994 -43.812 7.598 1 97.06 102 ALA A O 1
ATOM 814 N N . ILE A 1 103 ? 2.666 -43.094 5.531 1 96.81 103 ILE A N 1
ATOM 815 C CA . ILE A 1 103 ? 1.362 -43.75 5.461 1 96.81 103 ILE A CA 1
ATOM 816 C C . ILE A 1 103 ? 1.475 -45.062 4.664 1 96.81 103 ILE A C 1
ATOM 818 O O . ILE A 1 103 ? 0.497 -45.781 4.531 1 96.81 103 ILE A O 1
ATOM 822 N N . GLY A 1 104 ? 2.643 -45.312 4.051 1 97.62 104 GLY A N 1
ATOM 823 C CA . GLY A 1 104 ? 2.947 -46.531 3.318 1 97.62 104 GLY A CA 1
ATOM 824 C C . GLY A 1 104 ? 4.363 -46.562 2.77 1 97.62 104 GLY A C 1
ATOM 825 O O . GLY A 1 104 ? 5.152 -45.656 3.031 1 97.62 104 GLY A O 1
ATOM 826 N N . TYR A 1 105 ? 4.645 -47.688 2.088 1 98 105 TYR A N 1
ATOM 827 C CA . TYR A 1 105 ? 5.992 -47.875 1.561 1 98 105 TYR A CA 1
ATOM 828 C C . TYR A 1 105 ? 5.949 -48.531 0.19 1 98 105 TYR A C 1
ATOM 830 O O . TYR A 1 105 ? 5.004 -49.281 -0.125 1 98 105 TYR A O 1
ATOM 838 N N . ILE A 1 106 ? 6.91 -48.281 -0.572 1 98.44 106 ILE A N 1
ATOM 839 C CA . ILE A 1 106 ? 7.168 -49 -1.809 1 98.44 106 ILE A CA 1
ATOM 840 C C . ILE A 1 106 ? 8.641 -49.375 -1.888 1 98.44 106 ILE A C 1
ATOM 842 O O . ILE A 1 106 ? 9.477 -48.812 -1.18 1 98.44 106 ILE A O 1
ATOM 846 N N . PRO A 1 107 ? 8.992 -50.344 -2.736 1 98.25 107 PRO A N 1
ATOM 847 C CA . PRO A 1 107 ? 10.422 -50.656 -2.896 1 98.25 107 PRO A CA 1
ATOM 848 C C . PRO A 1 107 ? 11.227 -49.438 -3.365 1 98.25 107 PRO A C 1
ATOM 850 O O . PRO A 1 107 ? 10.766 -48.656 -4.211 1 98.25 107 PRO A O 1
ATOM 853 N N . GLN A 1 108 ? 12.398 -49.344 -2.828 1 97.81 108 GLN A N 1
ATOM 854 C CA . GLN A 1 108 ? 13.312 -48.281 -3.225 1 97.81 108 GLN A CA 1
ATOM 855 C C . GLN A 1 108 ? 14.242 -48.75 -4.344 1 97.81 108 GLN A C 1
ATOM 857 O O . GLN A 1 108 ? 14.586 -49.906 -4.434 1 97.81 108 GLN A O 1
ATOM 862 N N . VAL A 1 109 ? 14.586 -47.812 -5.188 1 97.94 109 VAL A N 1
ATOM 863 C CA . VAL A 1 109 ? 15.602 -48.062 -6.203 1 97.94 109 VAL A CA 1
ATOM 864 C C . VAL A 1 109 ? 16.984 -47.844 -5.613 1 97.94 109 VAL A C 1
ATOM 866 O O . VAL A 1 109 ? 17.141 -47.188 -4.586 1 97.94 109 VAL A O 1
ATOM 869 N N . ASN A 1 110 ? 18 -48.281 -6.312 1 97.62 110 ASN A N 1
ATOM 870 C CA . ASN A 1 110 ? 19.359 -48.188 -5.789 1 97.62 110 ASN A CA 1
ATOM 871 C C . ASN A 1 110 ? 19.922 -46.781 -5.902 1 97.62 110 ASN A C 1
ATOM 873 O O . ASN A 1 110 ? 20.812 -46.406 -5.152 1 97.62 110 ASN A O 1
ATOM 877 N N . LYS A 1 111 ? 19.406 -46.062 -6.871 1 98.19 111 LYS A N 1
ATOM 878 C CA . LYS A 1 111 ? 19.875 -44.719 -7.062 1 98.19 111 LYS A CA 1
ATOM 879 C C . LYS A 1 111 ? 18.719 -43.781 -7.449 1 98.19 111 LYS A C 1
ATOM 881 O O . LYS A 1 111 ? 17.875 -44.156 -8.258 1 98.19 111 LYS A O 1
ATOM 886 N N . THR A 1 112 ? 18.703 -42.625 -6.84 1 98.62 112 THR A N 1
ATOM 887 C CA . THR A 1 112 ? 17.719 -41.594 -7.199 1 98.62 112 THR A CA 1
ATOM 888 C C . THR A 1 112 ? 18.422 -40.375 -7.773 1 98.62 112 THR A C 1
ATOM 890 O O . THR A 1 112 ? 19.594 -40.125 -7.488 1 98.62 112 THR A O 1
ATOM 893 N N . PHE A 1 113 ? 17.719 -39.594 -8.562 1 98.75 113 PHE A N 1
ATOM 894 C CA . PHE A 1 113 ? 18.234 -38.375 -9.172 1 98.75 113 PHE A CA 1
ATOM 895 C C . PHE A 1 113 ? 18.047 -37.188 -8.234 1 98.75 113 PHE A C 1
ATOM 897 O O . PHE A 1 113 ? 17.141 -37.188 -7.398 1 98.75 113 PHE A O 1
ATOM 904 N N . ALA A 1 114 ? 18.938 -36.125 -8.375 1 98.69 114 ALA A N 1
ATOM 905 C CA . ALA A 1 114 ? 18.688 -34.844 -7.75 1 98.69 114 ALA A CA 1
ATOM 906 C C . ALA A 1 114 ? 17.562 -34.094 -8.461 1 98.69 114 ALA A C 1
ATOM 908 O O . ALA A 1 114 ? 17.359 -34.25 -9.664 1 98.69 114 ALA A O 1
ATOM 909 N N . TYR A 1 115 ? 16.859 -33.281 -7.695 1 98.75 115 TYR A N 1
ATOM 910 C CA . TYR A 1 115 ? 15.789 -32.5 -8.32 1 98.75 115 TYR A CA 1
ATOM 911 C C . TYR A 1 115 ? 15.414 -31.297 -7.48 1 98.75 115 TYR A C 1
ATOM 913 O O . TYR A 1 115 ? 15.812 -31.188 -6.32 1 98.75 115 TYR A O 1
ATOM 921 N N . LEU A 1 116 ? 14.797 -30.344 -8.109 1 98.81 116 LEU A N 1
ATOM 922 C CA . LEU A 1 116 ? 14.195 -29.172 -7.461 1 98.81 116 LEU A CA 1
ATOM 923 C C . LEU A 1 116 ? 12.703 -29.391 -7.254 1 98.81 116 LEU A C 1
ATOM 925 O O . LEU A 1 116 ? 12.016 -29.922 -8.133 1 98.81 116 LEU A O 1
ATOM 929 N N . GLU A 1 117 ? 12.297 -29 -6.031 1 96.81 117 GLU A N 1
ATOM 930 C CA . GLU A 1 117 ? 10.867 -29.125 -5.785 1 96.81 117 GLU A CA 1
ATOM 931 C C . GLU A 1 117 ? 10.336 -27.953 -4.98 1 96.81 117 GLU A C 1
ATOM 933 O O . GLU A 1 117 ? 11.094 -27.25 -4.309 1 96.81 117 GLU A O 1
ATOM 938 N N . ASP A 1 118 ? 9.117 -27.625 -5.195 1 94.94 118 ASP A N 1
ATOM 939 C CA . ASP A 1 118 ? 8.242 -26.875 -4.297 1 94.94 118 ASP A CA 1
ATOM 940 C C . ASP A 1 118 ? 7.105 -27.75 -3.777 1 94.94 118 ASP A C 1
ATOM 942 O O . ASP A 1 118 ? 7.348 -28.797 -3.18 1 94.94 118 ASP A O 1
ATOM 946 N N . THR A 1 119 ? 5.855 -27.469 -4.16 1 93.38 119 THR A N 1
ATOM 947 C CA . THR A 1 119 ? 4.781 -28.391 -3.799 1 93.38 119 THR A CA 1
ATOM 948 C C . THR A 1 119 ? 4.926 -29.703 -4.551 1 93.38 119 THR A C 1
ATOM 950 O O . THR A 1 119 ? 4.719 -30.781 -3.98 1 93.38 119 THR A O 1
ATOM 953 N N . TYR A 1 120 ? 5.348 -29.594 -5.754 1 96.19 120 TYR A N 1
ATOM 954 C CA . TYR A 1 120 ? 5.527 -30.734 -6.652 1 96.19 120 TYR A CA 1
ATOM 955 C C . TYR A 1 120 ? 6.984 -30.875 -7.07 1 96.19 120 TYR A C 1
ATOM 957 O O . TYR A 1 120 ? 7.77 -29.922 -6.934 1 96.19 120 TYR A O 1
ATOM 965 N N . GLY A 1 121 ? 7.309 -32.125 -7.469 1 97.75 121 GLY A N 1
ATOM 966 C CA . GLY A 1 121 ? 8.555 -32.188 -8.211 1 97.75 121 GLY A CA 1
ATOM 967 C C . GLY A 1 121 ? 8.547 -31.359 -9.477 1 97.75 121 GLY A C 1
ATOM 968 O O . GLY A 1 121 ? 7.684 -31.547 -10.336 1 97.75 121 GLY A O 1
ATOM 969 N N . ALA A 1 122 ? 9.555 -30.469 -9.578 1 98.69 122 ALA A N 1
ATOM 970 C CA . ALA A 1 122 ? 9.531 -29.516 -10.68 1 98.69 122 ALA A CA 1
ATOM 971 C C . ALA A 1 122 ? 10.414 -29.984 -11.828 1 98.69 122 ALA A C 1
ATOM 973 O O . ALA A 1 122 ? 9.969 -30.062 -12.977 1 98.69 122 ALA A O 1
ATOM 974 N N . VAL A 1 123 ? 11.641 -30.328 -11.484 1 98.94 123 VAL A N 1
ATOM 975 C CA . VAL A 1 123 ? 12.57 -30.734 -12.539 1 98.94 123 VAL A CA 1
ATOM 976 C C . VAL A 1 123 ? 13.719 -31.531 -11.93 1 98.94 123 VAL A C 1
ATOM 978 O O . VAL A 1 123 ? 14.203 -31.203 -10.844 1 98.94 123 VAL A O 1
ATOM 981 N N . ASN A 1 124 ? 14.164 -32.594 -12.609 1 98.88 124 ASN A N 1
ATOM 982 C CA . ASN A 1 124 ? 15.305 -33.375 -12.109 1 98.88 124 ASN A CA 1
ATOM 983 C C . ASN A 1 124 ? 16.531 -33.188 -13.008 1 98.88 124 ASN A C 1
ATOM 985 O O . ASN A 1 124 ? 16.469 -32.469 -14.008 1 98.88 124 ASN A O 1
ATOM 989 N N . GLU A 1 125 ? 17.594 -33.75 -12.609 1 98.44 125 GLU A N 1
ATOM 990 C CA . GLU A 1 125 ? 18.875 -33.562 -13.281 1 98.44 125 GLU A CA 1
ATOM 991 C C . GLU A 1 125 ? 18.875 -34.219 -14.664 1 98.44 125 GLU A C 1
ATOM 993 O O . GLU A 1 125 ? 19.781 -34 -15.461 1 98.44 125 GLU A O 1
ATOM 998 N N . MET A 1 126 ? 17.859 -35.031 -14.961 1 98.56 126 MET A N 1
ATOM 999 C CA . MET A 1 126 ? 17.703 -35.625 -16.297 1 98.56 126 MET A CA 1
ATOM 1000 C C . MET A 1 126 ? 16.797 -34.75 -17.156 1 98.56 126 MET A C 1
ATOM 1002 O O . MET A 1 126 ? 16.438 -35.156 -18.281 1 98.56 126 MET A O 1
ATOM 1006 N N . GLN A 1 127 ? 16.312 -33.656 -16.656 1 98.81 127 GLN A N 1
ATOM 1007 C CA . GLN A 1 127 ? 15.531 -32.594 -17.312 1 98.81 127 GLN A CA 1
ATOM 1008 C C . GLN A 1 127 ? 14.078 -33.031 -17.5 1 98.81 127 GLN A C 1
ATOM 1010 O O . GLN A 1 127 ? 13.398 -32.562 -18.406 1 98.81 127 GLN A O 1
ATOM 1015 N N . VAL A 1 128 ? 13.68 -34 -16.734 1 98.94 128 VAL A N 1
ATOM 1016 C CA . VAL A 1 128 ? 12.242 -34.25 -16.641 1 98.94 128 VAL A CA 1
ATOM 1017 C C . VAL A 1 128 ? 11.57 -33.156 -15.844 1 98.94 128 VAL A C 1
ATOM 1019 O O . VAL A 1 128 ? 11.969 -32.875 -14.711 1 98.94 128 VAL A O 1
ATOM 1022 N N . GLY A 1 129 ? 10.648 -32.438 -16.453 1 98.88 129 GLY A N 1
ATOM 1023 C CA . GLY A 1 129 ? 9.906 -31.359 -15.828 1 98.88 129 GLY A CA 1
ATOM 1024 C C . GLY A 1 129 ? 8.422 -31.656 -15.703 1 98.88 129 GLY A C 1
ATOM 1025 O O . GLY A 1 129 ? 7.848 -32.375 -16.531 1 98.88 129 GLY A O 1
ATOM 1026 N N . ILE A 1 130 ? 7.797 -31.109 -14.641 1 98.88 130 ILE A N 1
ATOM 1027 C CA . ILE A 1 130 ? 6.379 -31.375 -14.43 1 98.88 130 ILE A CA 1
ATOM 1028 C C . ILE A 1 130 ? 5.664 -30.094 -14.023 1 98.88 130 ILE A C 1
ATOM 1030 O O . ILE A 1 130 ? 6.184 -29.312 -13.219 1 98.88 130 ILE A O 1
ATOM 1034 N N . GLY A 1 131 ? 4.527 -29.797 -14.633 1 98.56 131 GLY A N 1
ATOM 1035 C CA . GLY A 1 131 ? 3.521 -28.844 -14.164 1 98.56 131 GLY A CA 1
ATOM 1036 C C . GLY A 1 131 ? 2.209 -29.516 -13.797 1 98.56 131 GLY A C 1
ATOM 1037 O O . GLY A 1 131 ? 1.811 -30.5 -14.414 1 98.56 131 GLY A O 1
ATOM 1038 N N . GLU A 1 132 ? 1.519 -28.938 -12.812 1 97.44 132 GLU A N 1
ATOM 1039 C CA . GLU A 1 132 ? 0.332 -29.609 -12.273 1 97.44 132 GLU A CA 1
ATOM 1040 C C . GLU A 1 132 ? -0.88 -28.672 -12.32 1 97.44 132 GLU A C 1
ATOM 1042 O O . GLU A 1 132 ? -0.751 -27.469 -12.125 1 97.44 132 GLU A O 1
ATOM 1047 N N . SER A 1 133 ? -2.004 -29.219 -12.562 1 96.38 133 SER A N 1
ATOM 1048 C CA . SER A 1 133 ? -3.301 -28.578 -12.414 1 96.38 133 SER A CA 1
ATOM 1049 C C . SER A 1 133 ? -4.316 -29.5 -11.758 1 96.38 133 SER A C 1
ATOM 1051 O O . SER A 1 133 ? -4.598 -30.578 -12.281 1 96.38 133 SER A O 1
ATOM 1053 N N . THR A 1 134 ? -4.91 -29.062 -10.656 1 94.19 134 THR A N 1
ATOM 1054 C CA . THR A 1 134 ? -5.941 -29.859 -9.992 1 94.19 134 THR A CA 1
ATOM 1055 C C . THR A 1 134 ? -7.242 -29.828 -10.789 1 94.19 134 THR A C 1
ATOM 1057 O O . THR A 1 134 ? -7.664 -28.766 -11.266 1 94.19 134 THR A O 1
ATOM 1060 N N . CYS A 1 135 ? -7.816 -30.984 -10.93 1 93.06 135 CYS A N 1
ATOM 1061 C CA . CYS A 1 135 ? -9.023 -31.109 -11.742 1 93.06 135 CYS A CA 1
ATOM 1062 C C . CYS A 1 135 ? -10.125 -31.828 -10.969 1 93.06 135 CYS A C 1
ATOM 1064 O O . CYS A 1 135 ? -9.852 -32.5 -9.969 1 93.06 135 CYS A O 1
ATOM 1066 N N . SER A 1 136 ? -11.305 -31.625 -11.547 1 87.88 136 SER A N 1
ATOM 1067 C CA . SER A 1 136 ? -12.422 -32.406 -11.031 1 87.88 136 SER A CA 1
ATOM 1068 C C . SER A 1 136 ? -12.547 -33.75 -11.773 1 87.88 136 SER A C 1
ATOM 1070 O O . SER A 1 136 ? -12.32 -33.812 -12.984 1 87.88 136 SER A O 1
ATOM 1072 N N . GLY A 1 137 ? -12.82 -34.812 -11.047 1 91.12 137 GLY A N 1
ATOM 1073 C CA . GLY A 1 137 ? -13.078 -36.156 -11.594 1 91.12 137 GLY A CA 1
ATOM 1074 C C . GLY A 1 137 ? -14.32 -36.812 -11.023 1 91.12 137 GLY A C 1
ATOM 1075 O O . GLY A 1 137 ? -14.859 -36.344 -10.016 1 91.12 137 GLY A O 1
ATOM 1076 N N . VAL A 1 138 ? -14.75 -37.844 -11.609 1 91.19 138 VAL A N 1
ATOM 1077 C CA . VAL A 1 138 ? -16.031 -38.438 -11.273 1 91.19 138 VAL A CA 1
ATOM 1078 C C . VAL A 1 138 ? -15.875 -39.375 -10.07 1 91.19 138 VAL A C 1
ATOM 1080 O O . VAL A 1 138 ? -16.859 -39.719 -9.406 1 91.19 138 VAL A O 1
ATOM 1083 N N . PHE A 1 139 ? -14.664 -39.781 -9.812 1 92.31 139 PHE A N 1
ATOM 1084 C CA . PHE A 1 139 ? -14.406 -40.656 -8.664 1 92.31 139 PHE A CA 1
ATOM 1085 C C . PHE A 1 139 ? -13.453 -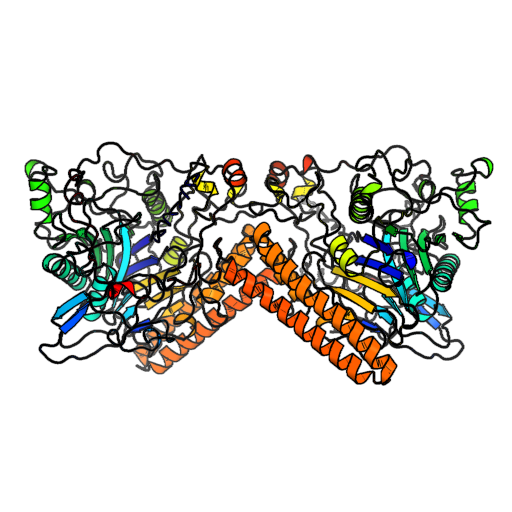39.969 -7.688 1 92.31 139 PHE A C 1
ATOM 1087 O O . PHE A 1 139 ? -12.688 -39.094 -8.062 1 92.31 139 PHE A O 1
ATOM 1094 N N . GLY A 1 140 ? -13.555 -40.344 -6.395 1 91.25 140 GLY A N 1
ATOM 1095 C CA . GLY A 1 140 ? -12.664 -39.875 -5.344 1 91.25 140 GLY A CA 1
ATOM 1096 C C . GLY A 1 140 ? -12.203 -41 -4.41 1 91.25 140 GLY A C 1
ATOM 1097 O O . GLY A 1 140 ? -12.781 -42.094 -4.398 1 91.25 140 GLY A O 1
ATOM 1098 N N . ALA A 1 141 ? -11.141 -40.719 -3.764 1 93.62 141 ALA A N 1
ATOM 1099 C CA . ALA A 1 141 ? -10.609 -41.625 -2.754 1 93.62 141 ALA A CA 1
ATOM 1100 C C . ALA A 1 141 ? -9.93 -40.844 -1.624 1 93.62 141 ALA A C 1
ATOM 1102 O O . ALA A 1 141 ? -9.664 -39.656 -1.755 1 93.62 141 ALA A O 1
ATOM 1103 N N . SER A 1 142 ? -9.727 -41.562 -0.48 1 92.75 142 SER A N 1
ATOM 1104 C CA . SER A 1 142 ? -9.047 -40.969 0.669 1 92.75 142 SER A CA 1
ATOM 1105 C C . SER A 1 142 ? -7.707 -41.656 0.92 1 92.75 142 SER A C 1
ATOM 1107 O O . SER A 1 142 ? -7.543 -42.844 0.613 1 92.75 142 SER A O 1
ATOM 1109 N N . PRO A 1 143 ? -6.828 -40.969 1.455 1 94.44 143 PRO A N 1
ATOM 1110 C CA . PRO A 1 143 ? -5.496 -41.531 1.679 1 94.44 143 PRO A CA 1
ATO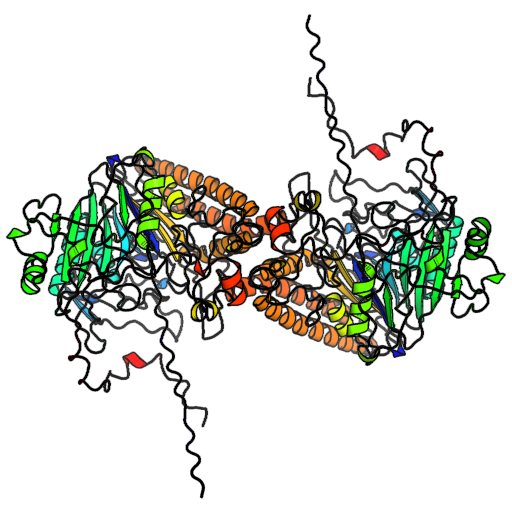M 1111 C C . PRO A 1 143 ? -5.484 -42.594 2.768 1 94.44 143 PRO A C 1
ATOM 1113 O O . PRO A 1 143 ? -6.25 -42.5 3.73 1 94.44 143 PRO A O 1
ATOM 1116 N N . LEU A 1 144 ? -4.59 -43.5 2.658 1 94.62 144 LEU A N 1
ATOM 1117 C CA . LEU A 1 144 ? -4.332 -44.469 3.717 1 94.62 144 LEU A CA 1
ATOM 1118 C C . LEU A 1 144 ? -4 -43.75 5.027 1 94.62 144 LEU A C 1
ATOM 1120 O O . LEU A 1 144 ? -3.383 -42.688 5.027 1 94.62 144 LEU A O 1
ATOM 1124 N N . GLY A 1 145 ? -4.363 -44.375 6.078 1 88.44 145 GLY A N 1
ATOM 1125 C CA . GLY A 1 145 ? -4.172 -43.75 7.379 1 88.44 145 GLY A CA 1
ATOM 1126 C C . GLY A 1 145 ? -5.359 -42.906 7.824 1 88.44 145 GLY A C 1
ATOM 1127 O O . GLY A 1 145 ? -5.516 -42.625 9.016 1 88.44 145 GLY A O 1
ATOM 1128 N N . SER A 1 146 ? -6.113 -42.375 6.859 1 88.69 146 SER A N 1
ATOM 1129 C CA . SER A 1 146 ? -7.363 -41.688 7.184 1 88.69 146 SER A CA 1
ATOM 1130 C C . SER A 1 146 ? -8.516 -42.688 7.34 1 88.69 146 SER A C 1
ATOM 1132 O O . SER A 1 146 ? -8.398 -43.844 6.934 1 88.69 146 SER A O 1
ATOM 1134 N N . PRO A 1 147 ? -9.609 -42.156 8 1 87.94 147 PRO A N 1
ATOM 1135 C CA . PRO A 1 147 ? -10.773 -43.062 8.062 1 87.94 147 PRO A CA 1
ATOM 1136 C C . PRO A 1 147 ? -11.25 -43.5 6.68 1 87.94 147 PRO A C 1
ATOM 1138 O O . PRO A 1 147 ? -11.484 -42.656 5.809 1 87.94 147 PRO A O 1
ATOM 1141 N N . ASN A 1 148 ? -11.305 -44.688 6.391 1 88.06 148 ASN A N 1
ATOM 1142 C CA . ASN A 1 148 ? -11.75 -45.281 5.137 1 88.06 148 ASN A CA 1
ATOM 1143 C C . ASN A 1 148 ? -10.766 -45.031 4.004 1 88.06 148 ASN A C 1
ATOM 1145 O O . ASN A 1 148 ? -11.156 -44.969 2.834 1 88.06 148 ASN A O 1
ATOM 1149 N N . GLY A 1 149 ? -9.594 -44.719 4.414 1 92.88 149 GLY A N 1
ATOM 1150 C CA . GLY A 1 149 ? -8.57 -44.469 3.404 1 92.88 149 GLY A CA 1
ATOM 1151 C C . GLY A 1 149 ? -8.18 -45.719 2.643 1 92.88 149 GLY A C 1
ATOM 1152 O O . GLY A 1 149 ? -7.988 -46.781 3.238 1 92.88 149 GLY A O 1
ATOM 1153 N N . THR A 1 150 ? -7.988 -45.531 1.284 1 95.56 150 THR A N 1
ATOM 1154 C CA . THR A 1 150 ? -7.723 -46.719 0.472 1 95.56 150 THR A CA 1
ATOM 1155 C C . THR A 1 150 ? -6.551 -46.469 -0.473 1 95.56 150 THR A C 1
ATOM 1157 O O . THR A 1 150 ? -6.039 -47.406 -1.089 1 95.56 150 THR A O 1
ATOM 1160 N N . ALA A 1 151 ? -6.105 -45.281 -0.611 1 97.25 151 ALA A N 1
ATOM 1161 C CA . ALA A 1 151 ? -5.133 -44.938 -1.643 1 97.25 151 ALA A CA 1
ATOM 1162 C C . ALA A 1 151 ? -3.814 -44.469 -1.022 1 97.25 151 ALA A C 1
ATOM 1164 O O . ALA A 1 151 ? -3.807 -43.75 -0.02 1 97.25 151 ALA A O 1
ATOM 1165 N N . LEU A 1 152 ? -2.748 -44.781 -1.622 1 97.94 152 LEU A N 1
ATOM 1166 C CA . LEU A 1 152 ? -1.432 -44.469 -1.082 1 97.94 152 LEU A CA 1
ATOM 1167 C C . LEU A 1 152 ? -0.911 -43.156 -1.654 1 97.94 152 LEU A C 1
ATOM 1169 O O . LEU A 1 152 ? -0.223 -42.406 -0.962 1 97.94 152 LEU A O 1
ATOM 1173 N N . PHE A 1 153 ? -1.271 -42.875 -2.92 1 97.69 153 PHE A N 1
ATOM 1174 C CA . PHE A 1 153 ? -0.478 -41.844 -3.578 1 97.69 153 PHE A CA 1
ATOM 1175 C C . PHE A 1 153 ? -1.316 -40.594 -3.83 1 97.69 153 PHE A C 1
ATOM 1177 O O . PHE A 1 153 ? -2.455 -40.688 -4.289 1 97.69 153 PHE A O 1
ATOM 1184 N N . SER A 1 154 ? -0.743 -39.469 -3.5 1 95.88 154 SER A N 1
ATOM 1185 C CA . SER A 1 154 ? -1.159 -38.156 -4.02 1 95.88 154 SER A CA 1
ATOM 1186 C C . SER A 1 154 ? -0.376 -37.812 -5.277 1 95.88 154 SER A C 1
ATOM 1188 O O . SER A 1 154 ? 0.608 -38.469 -5.617 1 95.88 154 SER A O 1
ATOM 1190 N N . ILE A 1 155 ? -0.845 -36.781 -5.945 1 96.62 155 ILE A N 1
ATOM 1191 C CA . ILE A 1 155 ? -0.12 -36.344 -7.133 1 96.62 155 ILE A CA 1
ATOM 1192 C C . ILE A 1 155 ? 1.246 -35.812 -6.73 1 96.62 155 ILE A C 1
ATOM 1194 O O . ILE A 1 155 ? 2.229 -35.969 -7.457 1 96.62 155 ILE A O 1
ATOM 1198 N N . ASP A 1 156 ? 1.378 -35.125 -5.578 1 96.12 156 ASP A N 1
ATOM 1199 C CA . ASP A 1 156 ? 2.645 -34.625 -5.062 1 96.12 156 ASP A CA 1
ATOM 1200 C C . ASP A 1 156 ? 3.678 -35.75 -4.941 1 96.12 156 ASP A C 1
ATOM 1202 O O . ASP A 1 156 ? 4.793 -35.625 -5.445 1 96.12 156 ASP A O 1
ATOM 1206 N N . ALA A 1 157 ? 3.254 -36.75 -4.309 1 97.31 157 ALA A N 1
ATOM 1207 C CA . ALA A 1 157 ? 4.152 -37.875 -4.086 1 97.31 157 ALA A CA 1
ATOM 1208 C C . ALA A 1 157 ? 4.559 -38.5 -5.406 1 97.31 157 ALA A C 1
ATOM 1210 O O . ALA A 1 157 ? 5.723 -38.875 -5.594 1 97.31 157 ALA A O 1
ATOM 1211 N N . LEU A 1 158 ? 3.607 -38.656 -6.25 1 98.69 158 LEU A N 1
ATOM 1212 C CA . LEU A 1 158 ? 3.918 -39.281 -7.539 1 98.69 158 LEU A CA 1
ATOM 1213 C C . LEU A 1 158 ? 4.941 -38.438 -8.297 1 98.69 158 LEU A C 1
ATOM 1215 O O . LEU A 1 158 ? 5.867 -38.969 -8.906 1 98.69 158 LEU A O 1
ATOM 1219 N N . THR A 1 159 ? 4.789 -37.125 -8.312 1 98.62 159 THR A N 1
ATOM 1220 C CA . THR A 1 159 ? 5.738 -36.281 -9.023 1 98.62 159 THR A CA 1
ATOM 1221 C C . THR A 1 159 ? 7.121 -36.344 -8.383 1 98.62 159 THR A C 1
ATOM 1223 O O . THR A 1 159 ? 8.133 -36.312 -9.086 1 98.62 159 THR A O 1
ATOM 1226 N N . GLN A 1 160 ? 7.227 -36.438 -7.09 1 98.31 160 GLN A N 1
ATOM 1227 C CA . GLN A 1 160 ? 8.5 -36.594 -6.402 1 98.31 160 GLN A CA 1
ATOM 1228 C C . GLN A 1 160 ? 9.203 -37.875 -6.82 1 98.31 160 GLN A C 1
ATOM 1230 O O . GLN A 1 160 ? 10.406 -37.875 -7.109 1 98.31 160 GLN A O 1
ATOM 1235 N N . ILE A 1 161 ? 8.422 -38.906 -6.887 1 98.75 161 ILE A N 1
ATOM 1236 C CA . ILE A 1 161 ? 9 -40.188 -7.273 1 98.75 161 ILE A CA 1
ATOM 1237 C C . ILE A 1 161 ? 9.43 -40.156 -8.734 1 98.75 161 ILE A C 1
ATOM 1239 O O . ILE A 1 161 ? 10.469 -40.719 -9.102 1 98.75 161 ILE A O 1
ATOM 1243 N N . ALA A 1 162 ? 8.609 -39.562 -9.539 1 98.94 162 ALA A N 1
ATOM 1244 C CA . ALA A 1 162 ? 9 -39.375 -10.938 1 98.94 162 ALA A CA 1
ATOM 1245 C C . ALA A 1 162 ? 10.336 -38.625 -11.031 1 98.94 162 ALA A C 1
ATOM 1247 O O . ALA A 1 162 ? 11.195 -39 -11.836 1 98.94 162 ALA A O 1
ATOM 1248 N N . MET A 1 163 ? 10.516 -37.594 -10.266 1 98.81 163 MET A N 1
ATOM 1249 C CA . MET A 1 163 ? 11.766 -36.844 -10.25 1 98.81 163 MET A CA 1
ATOM 1250 C C . MET A 1 163 ? 12.93 -37.75 -9.828 1 98.81 163 MET A C 1
ATOM 1252 O O . MET A 1 163 ? 14.039 -37.625 -10.359 1 98.81 163 MET A O 1
ATOM 1256 N N . GLU A 1 164 ? 12.695 -38.625 -8.93 1 98.81 164 GLU A N 1
ATOM 1257 C CA . GLU A 1 164 ? 13.734 -39.469 -8.352 1 98.81 164 GLU A CA 1
ATOM 1258 C C . GLU A 1 164 ? 14.18 -40.531 -9.344 1 98.81 164 GLU A C 1
ATOM 1260 O O . GLU A 1 164 ? 15.336 -40.938 -9.336 1 98.81 164 GLU A O 1
ATOM 1265 N N . ARG A 1 165 ? 13.258 -40.938 -10.242 1 98.81 165 ARG A N 1
ATOM 1266 C CA . ARG A 1 165 ? 13.516 -42.25 -10.859 1 98.81 165 ARG A CA 1
ATOM 1267 C C . ARG A 1 165 ? 13.461 -42.156 -12.383 1 98.81 165 ARG A C 1
ATOM 1269 O O . ARG A 1 165 ? 13.922 -43.062 -13.086 1 98.81 165 ARG A O 1
ATOM 1276 N N . ALA A 1 166 ? 12.836 -41.094 -12.938 1 98.88 166 ALA A N 1
ATOM 1277 C CA . ALA A 1 166 ? 12.594 -41.094 -14.375 1 98.88 166 ALA A CA 1
ATOM 1278 C C . ALA A 1 166 ? 13.641 -40.25 -15.109 1 98.88 166 ALA A C 1
ATOM 1280 O O . ALA A 1 166 ? 14.047 -39.188 -14.617 1 98.88 166 ALA A O 1
ATOM 1281 N N . SER A 1 167 ? 13.992 -40.688 -16.312 1 98.62 167 SER A N 1
ATOM 1282 C CA . SER A 1 167 ? 14.953 -39.969 -17.125 1 98.62 167 SER A CA 1
ATOM 1283 C C . SER A 1 167 ? 14.297 -39.406 -18.375 1 98.62 167 SER A C 1
ATOM 1285 O O . SER A 1 167 ? 14.898 -38.594 -19.094 1 98.62 167 SER A O 1
ATOM 1287 N N . THR A 1 168 ? 13.07 -39.812 -18.656 1 98.81 168 THR A N 1
ATOM 1288 C CA . THR A 1 168 ? 12.305 -39.281 -19.766 1 98.81 168 THR A CA 1
ATOM 1289 C C . THR A 1 168 ? 10.867 -38.969 -19.344 1 98.81 168 THR A C 1
ATOM 1291 O O . THR A 1 168 ? 10.398 -39.5 -18.328 1 98.81 168 THR A O 1
ATOM 1294 N N . ALA A 1 169 ? 10.258 -38.156 -20.156 1 98.88 169 ALA A N 1
ATOM 1295 C CA . ALA A 1 169 ? 8.859 -37.844 -19.891 1 98.88 169 ALA A CA 1
ATOM 1296 C C . ALA A 1 169 ? 7.984 -39.094 -19.953 1 98.88 169 ALA A C 1
ATOM 1298 O O . ALA A 1 169 ? 7.125 -39.281 -19.078 1 98.88 169 ALA A O 1
ATOM 1299 N N . ARG A 1 170 ? 8.18 -39.906 -20.938 1 98.88 170 ARG A N 1
ATOM 1300 C CA . ARG A 1 170 ? 7.402 -41.125 -21.094 1 98.88 170 ARG A CA 1
ATOM 1301 C C . ARG A 1 170 ? 7.582 -42.031 -19.891 1 98.88 170 ARG A C 1
ATOM 1303 O O . ARG A 1 170 ? 6.605 -42.594 -19.359 1 98.88 170 ARG A O 1
ATOM 1310 N N . GLN A 1 171 ? 8.844 -42.188 -19.5 1 98.88 171 GLN A N 1
ATOM 1311 C CA . GLN A 1 171 ? 9.133 -43.031 -18.328 1 98.88 171 GLN A CA 1
ATOM 1312 C C . GLN A 1 171 ? 8.414 -42.5 -17.094 1 98.88 171 GLN A C 1
ATOM 1314 O O . GLN A 1 171 ? 7.895 -43.281 -16.281 1 98.88 171 GLN A O 1
ATOM 1319 N N . ALA A 1 172 ? 8.422 -41.25 -16.922 1 98.94 172 ALA A N 1
ATOM 1320 C CA . ALA A 1 172 ? 7.762 -40.625 -15.773 1 98.94 172 ALA A CA 1
ATOM 1321 C C . ALA A 1 172 ? 6.262 -40.906 -15.789 1 98.94 172 ALA A C 1
ATOM 1323 O O . ALA A 1 172 ? 5.688 -41.281 -14.758 1 98.94 172 ALA A O 1
ATOM 1324 N N . VAL A 1 173 ? 5.613 -40.75 -16.906 1 98.94 173 VAL A N 1
ATOM 1325 C CA . VAL A 1 173 ? 4.18 -40.969 -17.062 1 98.94 173 VAL A CA 1
ATOM 1326 C C . VAL A 1 173 ? 3.844 -42.406 -16.75 1 98.94 173 VAL A C 1
ATOM 1328 O O . VAL A 1 173 ? 2.928 -42.688 -15.969 1 98.94 173 VAL A O 1
ATOM 1331 N N . GLU A 1 174 ? 4.586 -43.312 -17.297 1 98.88 174 GLU A N 1
ATOM 1332 C CA . GLU A 1 174 ? 4.359 -44.75 -17.078 1 98.88 174 GLU A CA 1
ATOM 1333 C C . GLU A 1 174 ? 4.562 -45.125 -15.609 1 98.88 174 GLU A C 1
ATOM 1335 O O . GLU A 1 174 ? 3.789 -45.906 -15.047 1 98.88 174 GLU A O 1
ATOM 1340 N N . LEU A 1 175 ? 5.617 -44.562 -15.102 1 98.88 175 LEU A N 1
ATOM 1341 C CA . LEU A 1 175 ? 5.926 -44.844 -13.703 1 98.88 175 LEU A CA 1
ATOM 1342 C C . LEU A 1 175 ? 4.797 -44.344 -12.797 1 98.88 175 LEU A C 1
ATOM 1344 O O . LEU A 1 175 ? 4.324 -45.125 -11.945 1 98.88 175 LEU A O 1
ATOM 1348 N N . MET A 1 176 ? 4.344 -43.125 -12.922 1 98.94 176 MET A N 1
ATOM 1349 C CA . MET A 1 176 ? 3.285 -42.562 -12.094 1 98.94 176 MET A CA 1
ATOM 1350 C C . MET A 1 176 ? 1.985 -43.344 -12.266 1 98.94 176 MET A C 1
ATOM 1352 O O . MET A 1 176 ? 1.309 -43.656 -11.289 1 98.94 176 MET A O 1
ATOM 1356 N N . GLY A 1 177 ? 1.664 -43.656 -13.461 1 98.88 177 GLY A N 1
ATOM 1357 C CA . GLY A 1 177 ? 0.47 -44.438 -13.727 1 98.88 177 GLY A CA 1
ATOM 1358 C C . GLY A 1 177 ? 0.499 -45.812 -13.062 1 98.88 177 GLY A C 1
ATOM 1359 O O . GLY A 1 177 ? -0.463 -46.188 -12.398 1 98.88 177 GLY A O 1
ATOM 1360 N N . LYS A 1 178 ? 1.608 -46.5 -13.266 1 98.81 178 LYS A N 1
ATOM 1361 C CA . LYS A 1 178 ? 1.747 -47.844 -12.719 1 98.81 178 LYS A CA 1
ATOM 1362 C C . LYS A 1 178 ? 1.637 -47.844 -11.195 1 98.81 178 LYS A C 1
ATOM 1364 O O . LYS A 1 178 ? 0.948 -48.688 -10.617 1 98.81 178 LYS A O 1
ATOM 1369 N N . LEU A 1 179 ? 2.309 -46.938 -10.578 1 98.81 179 LEU A N 1
ATOM 1370 C CA . LEU A 1 179 ? 2.268 -46.844 -9.125 1 98.81 179 LEU A CA 1
ATOM 1371 C C . LEU A 1 179 ? 0.849 -46.562 -8.641 1 98.81 179 LEU A C 1
ATOM 1373 O O . LEU A 1 179 ? 0.4 -47.156 -7.652 1 98.81 179 LEU A O 1
ATOM 1377 N N . ALA A 1 180 ? 0.157 -45.688 -9.297 1 98.75 180 ALA A N 1
ATOM 1378 C CA . ALA A 1 180 ? -1.207 -45.344 -8.906 1 98.75 180 ALA A CA 1
ATOM 1379 C C . ALA A 1 180 ? -2.148 -46.531 -9.086 1 98.75 180 ALA A C 1
ATOM 1381 O O . ALA A 1 180 ? -3.053 -46.75 -8.273 1 98.75 180 ALA A O 1
ATOM 1382 N N . GLU A 1 181 ? -1.979 -47.25 -10.164 1 98.69 181 GLU A N 1
ATOM 1383 C CA . GLU A 1 181 ? -2.795 -48.438 -10.383 1 98.69 181 GLU A CA 1
ATOM 1384 C C . GLU A 1 181 ? -2.572 -49.469 -9.281 1 98.69 181 GLU A C 1
ATOM 1386 O O . GLU A 1 181 ? -3.523 -50.094 -8.805 1 98.69 181 GLU A O 1
ATOM 1391 N N . GLU A 1 182 ? -1.378 -49.625 -8.914 1 98.62 182 GLU A N 1
ATOM 1392 C CA . GLU A 1 182 ? -1.005 -50.688 -7.98 1 98.62 182 GLU A CA 1
ATOM 1393 C C . GLU A 1 182 ? -1.381 -50.312 -6.551 1 98.62 182 GLU A C 1
ATOM 1395 O O . GLU A 1 182 ? -1.724 -51.188 -5.75 1 98.62 182 GLU A O 1
ATOM 1400 N N . HIS A 1 183 ? -1.296 -49 -6.246 1 98.44 183 HIS A N 1
ATOM 1401 C CA . HIS A 1 183 ? -1.348 -48.656 -4.832 1 98.44 183 HIS A CA 1
ATOM 1402 C C . HIS A 1 183 ? -2.467 -47.656 -4.559 1 98.44 183 HIS A C 1
ATOM 1404 O O . HIS A 1 183 ? -2.666 -47.25 -3.414 1 98.44 183 HIS A O 1
ATOM 1410 N N . GLY A 1 184 ? -3.162 -47.25 -5.555 1 97.94 184 GLY A N 1
ATOM 1411 C CA . GLY A 1 184 ? -4.254 -46.312 -5.391 1 97.94 184 GLY A CA 1
ATOM 1412 C C . GLY A 1 184 ? -3.814 -44.875 -5.504 1 97.94 184 GLY A C 1
ATOM 1413 O O . GLY A 1 184 ? -2.646 -44.562 -5.273 1 97.94 184 GLY A O 1
ATOM 1414 N N . PHE A 1 185 ? -4.836 -44.031 -5.836 1 97.25 185 PHE A N 1
ATOM 1415 C CA . PHE A 1 185 ? -4.629 -42.594 -6 1 97.25 185 PHE A CA 1
ATOM 1416 C C . PHE A 1 185 ? -5.746 -41.812 -5.324 1 97.25 185 PHE A C 1
ATOM 1418 O O . PHE A 1 185 ? -6.91 -42.219 -5.375 1 97.25 185 PHE A O 1
ATOM 1425 N N . TYR A 1 186 ? -5.324 -40.688 -4.66 1 94.12 186 TYR A N 1
ATOM 1426 C CA . TYR A 1 186 ? -6.316 -39.781 -4.125 1 94.12 186 TYR A CA 1
ATOM 1427 C C . TYR A 1 186 ? -5.973 -38.344 -4.477 1 94.12 186 TYR A C 1
ATOM 1429 O O . TYR A 1 186 ? -4.797 -37.969 -4.539 1 94.12 186 TYR A O 1
ATOM 1437 N N . GLY A 1 187 ? -6.977 -37.594 -4.848 1 90.31 187 GLY A N 1
ATOM 1438 C CA . GLY A 1 187 ? -6.816 -36.188 -5.098 1 90.31 187 GLY A CA 1
ATOM 1439 C C . GLY A 1 187 ? -7.066 -35.344 -3.869 1 90.31 187 GLY A C 1
ATOM 1440 O O . GLY A 1 187 ? -7.086 -35.844 -2.748 1 90.31 187 GLY A O 1
ATOM 1441 N N . ALA A 1 188 ? -7.156 -34.125 -4.055 1 72.94 188 ALA A N 1
ATOM 1442 C CA . ALA A 1 188 ? -7.27 -33.156 -2.965 1 72.94 188 ALA A CA 1
ATOM 1443 C C . ALA A 1 188 ? -8.633 -33.25 -2.285 1 72.94 188 ALA A C 1
ATOM 1445 O O . ALA A 1 188 ? -8.758 -32.969 -1.093 1 72.94 188 ALA A O 1
ATOM 1446 N N . GLY A 1 189 ? -9.609 -34.125 -2.84 1 63.88 189 GLY A N 1
ATOM 1447 C CA . GLY A 1 189 ? -10.891 -34.5 -2.279 1 63.88 189 GLY A CA 1
ATOM 1448 C C . GLY A 1 189 ? -11.906 -33.375 -2.236 1 63.88 189 GLY A C 1
ATOM 1449 O O . GLY A 1 189 ? -13.109 -33.625 -2.365 1 63.88 189 GLY A O 1
ATOM 1450 N N . GLN A 1 190 ? -11.555 -32.156 -1.717 1 54.81 190 GLN A N 1
ATOM 1451 C CA . GLN A 1 190 ? -12.57 -31.188 -1.348 1 54.81 190 GLN A CA 1
ATOM 1452 C C . GLN A 1 190 ? -13.125 -30.484 -2.58 1 54.81 190 GLN A C 1
ATOM 1454 O O . GLN A 1 190 ? -13.188 -31.062 -3.664 1 54.81 190 GLN A O 1
ATOM 1459 N N . PHE A 1 191 ? -13.391 -29.266 -2.549 1 48.53 191 PHE A N 1
ATOM 1460 C CA . PHE A 1 191 ? -13.977 -28.328 -3.498 1 48.53 191 PHE A CA 1
ATOM 1461 C C . PHE A 1 191 ? -13.281 -28.438 -4.852 1 48.53 191 PHE A C 1
ATOM 1463 O O . PHE A 1 191 ? -13.938 -28.484 -5.891 1 48.53 191 PHE A O 1
ATOM 1470 N N . GLU A 1 192 ? -11.984 -28.766 -4.898 1 57.5 192 GLU A N 1
ATOM 1471 C CA . GLU A 1 192 ? -11.211 -28.516 -6.105 1 57.5 192 GLU A CA 1
ATOM 1472 C C . GLU A 1 192 ? -11.156 -29.75 -6.996 1 57.5 192 GLU A C 1
ATOM 1474 O O . GLU A 1 192 ? -10.953 -29.641 -8.211 1 57.5 192 GLU A O 1
ATOM 1479 N N . GLY A 1 193 ? -11.242 -30.891 -6.355 1 70.88 193 GLY A N 1
ATOM 1480 C CA . GLY A 1 193 ? -11.367 -32 -7.273 1 70.88 193 GLY A CA 1
ATOM 1481 C C . GLY A 1 193 ? -10.609 -33.25 -6.812 1 70.88 193 GLY A C 1
ATOM 1482 O O . GLY A 1 193 ? -9.68 -33.156 -6.012 1 70.88 193 GLY A O 1
ATOM 1483 N N . THR A 1 194 ? -11.031 -34.312 -7.195 1 87 194 THR A N 1
ATOM 1484 C CA . THR A 1 194 ? -10.547 -35.625 -6.832 1 87 194 THR A CA 1
ATOM 1485 C C . THR A 1 194 ? -9.57 -36.156 -7.875 1 87 194 THR A C 1
ATOM 1487 O O . THR A 1 194 ? -9.117 -37.312 -7.785 1 87 194 THR A O 1
ATOM 1490 N N . ALA A 1 195 ? -9.219 -35.25 -8.812 1 95.06 195 ALA A N 1
ATOM 1491 C CA . ALA A 1 195 ? -8.391 -35.656 -9.938 1 95.06 195 ALA A CA 1
ATOM 1492 C C . ALA A 1 195 ? -7.289 -34.625 -10.219 1 95.06 195 ALA A C 1
ATOM 1494 O O . ALA A 1 195 ? -7.281 -33.562 -9.633 1 95.06 195 ALA A O 1
ATOM 1495 N N . GLU A 1 196 ? -6.309 -35.062 -11.07 1 96.88 196 GLU A N 1
ATOM 1496 C CA . GLU A 1 196 ? -5.156 -34.219 -11.359 1 96.88 196 GLU A CA 1
ATOM 1497 C C . GLU A 1 196 ? -4.766 -34.312 -12.836 1 96.88 196 GLU A C 1
ATOM 1499 O O . GLU A 1 196 ? -4.98 -35.344 -13.484 1 96.88 196 GLU A O 1
ATOM 1504 N N . SER A 1 197 ? -4.281 -33.25 -13.312 1 97.88 197 SER A N 1
ATOM 1505 C CA . SER A 1 197 ? -3.701 -33.156 -14.648 1 97.88 197 SER A CA 1
ATOM 1506 C C . SER A 1 197 ? -2.26 -32.656 -14.586 1 97.88 197 SER A C 1
ATOM 1508 O O . SER A 1 197 ? -1.954 -31.703 -13.859 1 97.88 197 SER A O 1
ATOM 1510 N N . LEU A 1 198 ? -1.35 -33.344 -15.297 1 98.75 198 LEU A N 1
ATOM 1511 C CA . LEU A 1 198 ? 0.054 -32.938 -15.344 1 98.75 198 LEU A CA 1
ATOM 1512 C C . LEU A 1 198 ? 0.508 -32.719 -16.781 1 98.75 198 LEU A C 1
ATOM 1514 O O . LEU A 1 198 ? -0.022 -33.344 -17.703 1 98.75 198 LEU A O 1
ATOM 1518 N N . ALA A 1 199 ? 1.404 -31.797 -16.938 1 98.94 199 ALA A N 1
ATOM 1519 C CA . ALA A 1 199 ? 2.312 -31.781 -18.094 1 98.94 199 ALA A CA 1
ATOM 1520 C C . ALA A 1 199 ? 3.689 -32.312 -17.703 1 98.94 199 ALA A C 1
ATOM 1522 O O . ALA A 1 199 ? 4.258 -31.906 -16.688 1 98.94 199 ALA A O 1
ATOM 1523 N N . VAL A 1 200 ? 4.191 -33.281 -18.453 1 98.94 200 VAL A N 1
ATOM 1524 C CA . VAL A 1 200 ? 5.469 -33.906 -18.156 1 98.94 200 VAL A CA 1
ATOM 1525 C C . VAL A 1 200 ? 6.398 -33.781 -19.359 1 98.94 200 VAL A C 1
ATOM 1527 O O . VAL A 1 200 ? 6.086 -34.25 -20.453 1 98.94 200 VAL A O 1
ATOM 1530 N N . SER A 1 201 ? 7.52 -33.156 -19.109 1 98.88 201 SER A N 1
ATOM 1531 C CA . SER A 1 201 ? 8.391 -32.844 -20.234 1 98.88 201 SER A CA 1
ATOM 1532 C C . SER A 1 201 ? 9.758 -33.5 -20.078 1 98.88 201 SER A C 1
ATOM 1534 O O . SER A 1 201 ? 10.125 -33.938 -18.984 1 98.88 201 SER A O 1
ATOM 1536 N N . ASP A 1 202 ? 10.477 -33.688 -21.047 1 98.81 202 ASP A N 1
ATOM 1537 C CA . ASP A 1 202 ? 11.914 -33.875 -21.203 1 98.81 202 ASP A CA 1
ATOM 1538 C C . ASP A 1 202 ? 12.43 -33.125 -22.438 1 98.81 202 ASP A C 1
ATOM 1540 O O . ASP A 1 202 ? 11.688 -32.406 -23.078 1 98.81 202 ASP A O 1
ATOM 1544 N N . PRO A 1 203 ? 13.688 -33.156 -22.766 1 98.56 203 PRO A N 1
ATOM 1545 C CA . PRO A 1 203 ? 14.188 -32.312 -23.859 1 98.56 203 PRO A CA 1
ATOM 1546 C C . PRO A 1 203 ? 13.578 -32.688 -25.203 1 98.56 203 PRO A C 1
ATOM 1548 O O . PRO A 1 203 ? 13.688 -31.906 -26.156 1 98.56 203 PRO A O 1
ATOM 1551 N N . ASN A 1 204 ? 12.883 -33.812 -25.297 1 98.12 204 ASN A N 1
ATOM 1552 C CA . ASN A 1 204 ? 12.422 -34.25 -26.609 1 98.12 204 ASN A CA 1
ATOM 1553 C C . ASN A 1 204 ? 10.898 -34.25 -26.703 1 98.12 204 ASN A C 1
ATOM 1555 O O . ASN A 1 204 ? 10.336 -34 -27.766 1 98.12 204 ASN A O 1
ATOM 1559 N N . ASP A 1 205 ? 10.273 -34.562 -25.562 1 98.19 205 ASP A N 1
ATOM 1560 C CA . ASP A 1 205 ? 8.828 -34.812 -25.609 1 98.19 205 ASP A CA 1
ATOM 1561 C C . ASP A 1 205 ? 8.133 -34.125 -24.422 1 98.19 205 ASP A C 1
ATOM 1563 O O . ASP A 1 205 ? 8.781 -33.781 -23.438 1 98.19 205 ASP A O 1
ATOM 1567 N N . VAL A 1 206 ? 6.879 -33.969 -24.656 1 98.81 206 VAL A N 1
ATOM 1568 C CA . VAL A 1 206 ? 6.023 -33.562 -23.547 1 98.81 206 VAL A CA 1
ATOM 1569 C C . VAL A 1 206 ? 4.684 -34.281 -23.625 1 98.81 206 VAL A C 1
ATOM 1571 O O . VAL A 1 206 ? 4.148 -34.5 -24.719 1 98.81 206 VAL A O 1
ATOM 1574 N N . TRP A 1 207 ? 4.215 -34.688 -22.5 1 98.94 207 TRP A N 1
ATOM 1575 C CA . TRP A 1 207 ? 2.977 -35.438 -22.375 1 98.94 207 TRP A CA 1
ATOM 1576 C C . TRP A 1 207 ? 1.989 -34.719 -21.453 1 98.94 207 TRP A C 1
ATOM 1578 O O . TRP A 1 207 ? 2.389 -34.094 -20.484 1 98.94 207 TRP A O 1
ATOM 1588 N N . ILE A 1 208 ? 0.721 -34.781 -21.844 1 98.94 208 ILE A N 1
ATOM 1589 C CA . ILE A 1 208 ? -0.357 -34.469 -20.906 1 98.94 208 ILE A CA 1
ATOM 1590 C C . ILE A 1 208 ? -0.798 -35.75 -20.203 1 98.94 208 ILE A C 1
ATOM 1592 O O . ILE A 1 208 ? -0.994 -36.781 -20.844 1 98.94 208 ILE A O 1
ATOM 1596 N N . PHE A 1 209 ? -0.902 -35.719 -18.875 1 98.94 209 PHE A N 1
ATOM 1597 C CA . PHE A 1 209 ? -1.236 -36.844 -18.047 1 98.94 209 PHE A CA 1
ATOM 1598 C C . PHE A 1 209 ? -2.41 -36.531 -17.125 1 98.94 209 PHE A C 1
ATOM 1600 O O . PHE A 1 209 ? -2.314 -35.656 -16.266 1 98.94 209 PHE A O 1
ATOM 1607 N N . HIS A 1 210 ? -3.58 -37.219 -17.344 1 98.69 210 HIS A N 1
ATOM 1608 C CA . HIS A 1 210 ? -4.75 -37.125 -16.469 1 98.69 210 HIS A CA 1
ATOM 1609 C C . HIS A 1 210 ? -4.898 -38.344 -15.586 1 98.69 210 HIS A C 1
ATOM 1611 O O . HIS A 1 210 ? -4.668 -39.469 -16.031 1 98.69 210 HIS A O 1
ATOM 1617 N N . ILE A 1 211 ? -5.277 -38.125 -14.305 1 98.62 211 ILE A N 1
ATOM 1618 C CA . ILE A 1 211 ? -5.402 -39.25 -13.406 1 98.62 211 ILE A CA 1
ATOM 1619 C C . ILE A 1 211 ? -6.535 -39 -12.414 1 98.62 211 ILE A C 1
ATOM 1621 O O . ILE A 1 211 ? -6.742 -37.875 -11.969 1 98.62 211 ILE A O 1
ATOM 1625 N N . LEU A 1 212 ? -7.309 -40.031 -12.062 1 97.25 212 LEU A N 1
ATOM 1626 C CA . LEU A 1 212 ? -8.312 -40.062 -11 1 97.25 212 LEU A CA 1
ATOM 1627 C C . LEU A 1 212 ? -8.383 -41.438 -10.352 1 97.25 212 LEU A C 1
ATOM 1629 O O . LEU A 1 212 ? -7.883 -42.406 -10.906 1 97.25 212 LEU A O 1
ATOM 1633 N N . PRO A 1 213 ? -8.938 -41.5 -9.141 1 96.69 213 PRO A N 1
ATOM 1634 C CA . PRO A 1 213 ? -9.141 -42.844 -8.555 1 96.69 213 PRO A CA 1
ATOM 1635 C C . PRO A 1 213 ? -10.125 -43.688 -9.336 1 96.69 213 PRO A C 1
ATOM 1637 O O . PRO A 1 213 ? -10.984 -43.156 -10.047 1 96.69 213 PRO A O 1
ATOM 1640 N N . ASP A 1 214 ? -9.953 -44.906 -9.203 1 96.25 214 ASP A N 1
ATOM 1641 C CA . ASP A 1 214 ? -11.023 -45.781 -9.719 1 96.25 214 ASP A CA 1
ATOM 1642 C C . ASP A 1 214 ? -12.164 -45.906 -8.719 1 96.25 214 ASP A C 1
ATOM 1644 O O . ASP A 1 214 ? -12.078 -45.375 -7.605 1 96.25 214 ASP A O 1
ATOM 1648 N N . PRO A 1 215 ? -13.258 -46.562 -9.086 1 94.25 215 PRO A N 1
ATOM 1649 C CA . PRO A 1 215 ? -14.43 -46.594 -8.203 1 94.25 215 PRO A CA 1
ATOM 1650 C C . PRO A 1 215 ? -14.133 -47.25 -6.855 1 94.25 215 PRO A C 1
ATOM 1652 O O . PRO A 1 215 ? -14.789 -46.938 -5.855 1 94.25 215 PRO A O 1
ATOM 1655 N N . THR A 1 216 ? -13.172 -48.094 -6.758 1 95.12 216 THR A N 1
ATOM 1656 C CA . THR A 1 216 ? -12.867 -48.812 -5.52 1 95.12 216 THR A CA 1
ATOM 1657 C C . THR A 1 216 ? -12 -47.969 -4.605 1 95.12 216 THR A C 1
ATOM 1659 O O . THR A 1 216 ? -11.883 -48.219 -3.408 1 95.12 216 THR A O 1
ATOM 1662 N N . GLY A 1 217 ? -11.32 -47.031 -5.211 1 95.12 217 GLY A N 1
ATOM 1663 C CA . GLY A 1 217 ? -10.375 -46.219 -4.477 1 95.12 217 GLY A CA 1
ATOM 1664 C C . GLY A 1 217 ? -9.031 -46.875 -4.285 1 95.12 217 GLY A C 1
ATOM 1665 O O . GLY A 1 217 ? -8.102 -46.281 -3.746 1 95.12 217 GLY A O 1
ATOM 1666 N N . ARG A 1 218 ? -8.852 -48.062 -4.66 1 97.25 218 ARG A N 1
ATOM 1667 C CA . ARG A 1 218 ? -7.645 -48.812 -4.406 1 97.25 218 ARG A CA 1
ATOM 1668 C C . ARG A 1 218 ? -6.73 -48.844 -5.625 1 97.25 218 ARG A C 1
ATOM 1670 O O . ARG A 1 218 ? -5.613 -49.344 -5.57 1 97.25 218 ARG A O 1
ATOM 1677 N N . SER A 1 219 ? -7.246 -48.312 -6.676 1 98.25 219 SER A N 1
ATOM 1678 C CA . SER A 1 219 ? -6.516 -48.188 -7.934 1 98.25 219 SER A CA 1
ATOM 1679 C C . SER A 1 219 ? -6.773 -46.844 -8.594 1 98.25 219 SER A C 1
ATOM 1681 O O . SER A 1 219 ? -7.27 -45.906 -7.957 1 98.25 219 SER A O 1
ATOM 1683 N N . ALA A 1 220 ? -6.297 -46.719 -9.891 1 98.62 220 ALA A N 1
ATOM 1684 C CA . ALA A 1 220 ? -6.449 -45.438 -10.578 1 98.62 220 ALA A CA 1
ATOM 1685 C C . ALA A 1 220 ? -6.828 -45.656 -12.039 1 98.62 220 ALA A C 1
ATOM 1687 O O . ALA A 1 220 ? -6.543 -46.719 -12.625 1 98.62 220 ALA A O 1
ATOM 1688 N N . ILE A 1 221 ? -7.52 -44.719 -12.562 1 98.56 221 ILE A N 1
ATOM 1689 C CA . ILE A 1 221 ? -7.762 -44.562 -13.992 1 98.56 221 ILE A CA 1
ATOM 1690 C C . ILE A 1 221 ? -6.957 -43.375 -14.523 1 98.56 221 ILE A C 1
ATOM 1692 O O . ILE A 1 221 ? -6.965 -42.312 -13.922 1 98.56 221 ILE A O 1
ATOM 1696 N N . TRP A 1 222 ? -6.25 -43.562 -15.609 1 98.81 222 TRP A N 1
ATOM 1697 C CA . TRP A 1 222 ? -5.469 -42.469 -16.156 1 98.81 222 TRP A CA 1
ATOM 1698 C C . TRP A 1 222 ? -5.301 -42.625 -17.656 1 98.81 222 TRP A C 1
ATOM 1700 O O . TRP A 1 222 ? -5.531 -43.688 -18.219 1 98.81 222 TRP A O 1
ATOM 1710 N N . ALA A 1 223 ? -5.035 -41.562 -18.312 1 98.88 223 ALA A N 1
ATOM 1711 C CA . ALA A 1 223 ? -4.656 -41.469 -19.719 1 98.88 223 ALA A CA 1
ATOM 1712 C C . ALA A 1 223 ? -3.598 -40.375 -19.938 1 98.88 223 ALA A C 1
ATOM 1714 O O . ALA A 1 223 ? -3.578 -39.375 -19.219 1 98.88 223 ALA A O 1
ATOM 1715 N N . ALA A 1 224 ? -2.75 -40.625 -20.828 1 98.94 224 ALA A N 1
ATOM 1716 C CA . ALA A 1 224 ? -1.733 -39.656 -21.234 1 98.94 224 ALA A CA 1
ATOM 1717 C C . ALA A 1 224 ? -1.666 -39.5 -22.75 1 98.94 224 ALA A C 1
ATOM 1719 O O . ALA A 1 224 ? -1.847 -40.469 -23.469 1 98.94 224 ALA A O 1
ATOM 1720 N N . GLN A 1 225 ? -1.461 -38.312 -23.172 1 98.94 225 GLN A N 1
ATOM 1721 C CA . GLN A 1 225 ? -1.361 -38.031 -24.594 1 98.94 225 GLN A CA 1
ATOM 1722 C C . GLN A 1 225 ? -0.119 -37.188 -24.891 1 98.94 225 GLN A C 1
ATOM 1724 O O . GLN A 1 225 ? 0.133 -36.188 -24.234 1 98.94 225 GLN A O 1
ATOM 1729 N N . ARG A 1 226 ? 0.623 -37.656 -25.844 1 98.88 226 ARG A N 1
ATOM 1730 C CA . ARG A 1 226 ? 1.79 -36.906 -26.297 1 98.88 226 ARG A CA 1
ATOM 1731 C C . ARG A 1 226 ? 1.375 -35.656 -27.062 1 98.88 226 ARG A C 1
ATOM 1733 O O . ARG A 1 226 ? 0.485 -35.719 -27.906 1 98.88 226 ARG A O 1
ATOM 1740 N N . VAL A 1 227 ? 1.977 -34.5 -26.75 1 98.81 227 VAL A N 1
ATOM 1741 C CA . VAL A 1 227 ? 1.751 -33.281 -27.484 1 98.81 227 VAL A CA 1
ATOM 1742 C C . VAL A 1 227 ? 2.682 -33.219 -28.703 1 98.81 227 VAL A C 1
ATOM 1744 O O . VAL A 1 227 ? 3.879 -33.5 -28.578 1 98.81 227 VAL A O 1
ATOM 1747 N N . PRO A 1 228 ? 2.174 -32.812 -29.875 1 98.44 228 PRO A N 1
ATOM 1748 C CA . PRO A 1 228 ? 3.043 -32.719 -31.047 1 98.44 228 PRO A CA 1
ATOM 1749 C C . PRO A 1 228 ? 4.184 -31.734 -30.859 1 98.44 228 PRO A C 1
ATOM 1751 O O . PRO A 1 228 ? 4.051 -30.781 -30.078 1 98.44 228 PRO A O 1
ATOM 1754 N N . GLU A 1 229 ? 5.25 -31.922 -31.625 1 98.25 229 GLU A N 1
ATOM 1755 C CA . GLU A 1 229 ? 6.438 -31.078 -31.5 1 98.25 229 GLU A CA 1
ATOM 1756 C C . GLU A 1 229 ? 6.102 -29.609 -31.734 1 98.25 229 GLU A C 1
ATOM 1758 O O . GLU A 1 229 ? 6.73 -28.719 -31.156 1 98.25 229 GLU A O 1
ATOM 1763 N N . TYR A 1 230 ? 5.086 -29.281 -32.531 1 98.44 230 TYR A N 1
ATOM 1764 C CA . TYR A 1 230 ? 4.695 -27.906 -32.844 1 98.44 230 TYR A CA 1
ATOM 1765 C C . TYR A 1 230 ? 3.535 -27.469 -31.969 1 98.44 230 TYR A C 1
ATOM 1767 O O . TYR A 1 230 ? 2.91 -26.438 -32.25 1 98.44 230 TYR A O 1
ATOM 1775 N N . GLY A 1 231 ? 3.316 -28.234 -31.016 1 98.62 231 GLY A N 1
ATOM 1776 C CA . GLY A 1 231 ? 2.086 -28.031 -30.266 1 98.62 231 GLY A CA 1
ATOM 1777 C C . GLY A 1 231 ? 2.25 -27.078 -29.109 1 98.62 231 GLY A C 1
ATOM 1778 O O . GLY A 1 231 ? 3.332 -26.984 -28.516 1 98.62 231 GLY A O 1
ATOM 1779 N N . PHE A 1 232 ? 1.169 -26.375 -28.828 1 98.81 232 PHE A N 1
ATOM 1780 C CA . PHE A 1 232 ? 0.931 -25.609 -27.609 1 98.81 232 PHE A CA 1
ATOM 1781 C C . PHE A 1 232 ? -0.357 -26.047 -26.938 1 98.81 232 PHE A C 1
ATOM 1783 O O . PHE A 1 232 ? -1.393 -26.203 -27.578 1 98.81 232 PHE A O 1
ATOM 1790 N N . ALA A 1 233 ? -0.322 -26.312 -25.641 1 98.88 233 ALA A N 1
ATOM 1791 C CA . ALA A 1 233 ? -1.508 -26.734 -24.906 1 98.88 233 ALA A CA 1
ATOM 1792 C C . ALA A 1 233 ? -1.62 -26 -23.578 1 98.88 233 ALA A C 1
ATOM 1794 O O . ALA A 1 233 ? -0.654 -25.391 -23.109 1 98.88 233 ALA A O 1
ATOM 1795 N N . VAL A 1 234 ? -2.836 -26.062 -23.047 1 98.56 234 VAL A N 1
ATOM 1796 C CA . VAL A 1 234 ? -3.141 -25.406 -21.781 1 98.56 234 VAL A CA 1
ATOM 1797 C C . VAL A 1 234 ? -3.924 -26.344 -20.875 1 98.56 234 VAL A C 1
ATOM 1799 O O . VAL A 1 234 ? -4.887 -26.984 -21.312 1 98.56 234 VAL A O 1
ATOM 1802 N N . LEU A 1 235 ? -3.471 -26.5 -19.672 1 98.44 235 LEU A N 1
ATOM 1803 C CA . LEU A 1 235 ? -4.195 -27.188 -18.625 1 98.44 235 LEU A CA 1
ATOM 1804 C C . LEU A 1 235 ? -4.648 -26.219 -17.531 1 98.44 235 LEU A C 1
ATOM 1806 O O . LEU A 1 235 ? -3.816 -25.578 -16.891 1 98.44 235 LEU A O 1
ATOM 1810 N N . ALA A 1 236 ? -5.969 -26.156 -17.375 1 97.25 236 ALA A N 1
ATOM 1811 C CA . ALA A 1 236 ? -6.516 -25.234 -16.375 1 97.25 236 ALA A CA 1
ATOM 1812 C C . ALA A 1 236 ? -7.668 -25.891 -15.609 1 97.25 236 ALA A C 1
ATOM 1814 O O . ALA A 1 236 ? -8.836 -25.625 -15.906 1 97.25 236 ALA A O 1
ATOM 1815 N N . ASN A 1 237 ? -7.438 -26.719 -14.664 1 95.31 237 ASN A N 1
ATOM 1816 C CA . ASN A 1 237 ? -8.32 -27.297 -13.656 1 95.31 237 ASN A CA 1
ATOM 1817 C C .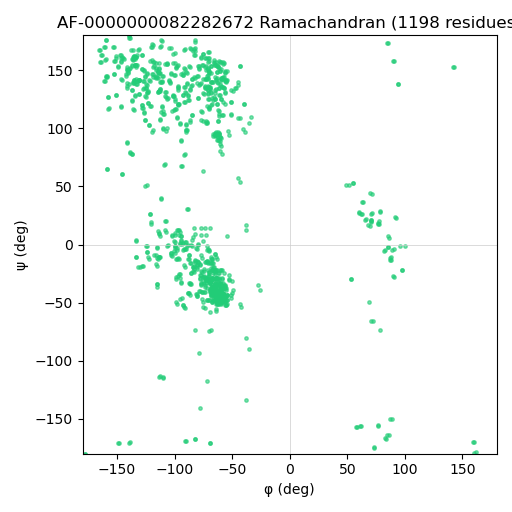 ASN A 1 237 ? -9.445 -28.094 -14.297 1 95.31 237 ASN A C 1
ATOM 1819 O O . ASN A 1 237 ? -10.539 -28.203 -13.734 1 95.31 237 ASN A O 1
ATOM 1823 N N . MET A 1 238 ? -9.219 -28.594 -15.414 1 95.25 238 MET A N 1
ATOM 1824 C CA . MET A 1 238 ? -10.109 -29.531 -16.078 1 95.25 238 MET A CA 1
ATOM 1825 C C . MET A 1 238 ? -9.32 -30.438 -17.031 1 95.25 238 MET A C 1
ATOM 1827 O O . MET A 1 238 ? -8.312 -30.016 -17.609 1 95.25 238 MET A O 1
ATOM 1831 N N . PHE A 1 239 ? -9.82 -31.672 -17.125 1 97 239 PHE A N 1
ATOM 1832 C CA . PHE A 1 239 ? -9.211 -32.562 -18.109 1 97 239 PHE A CA 1
ATOM 1833 C C . PHE A 1 239 ? -9.391 -32 -19.516 1 97 239 PHE A C 1
ATOM 1835 O O . PHE A 1 239 ? -10.367 -31.297 -19.797 1 97 239 PHE A O 1
ATOM 1842 N N . VAL A 1 240 ? -8.43 -32.375 -20.406 1 98.19 240 VAL A N 1
ATOM 1843 C CA . VAL A 1 240 ? -8.539 -31.859 -21.766 1 98.19 240 VAL A CA 1
ATOM 1844 C C . VAL A 1 240 ? -8.406 -33 -22.781 1 98.19 240 VAL A C 1
ATOM 1846 O O . VAL A 1 240 ? -8.781 -32.844 -23.938 1 98.19 240 VAL A O 1
ATOM 1849 N N . ILE A 1 241 ? -7.828 -34.156 -22.359 1 98.75 241 ILE A N 1
ATOM 1850 C CA . ILE A 1 241 ? -7.672 -35.281 -23.281 1 98.75 241 ILE A CA 1
ATOM 1851 C C . ILE A 1 241 ? -9.047 -35.812 -23.703 1 98.75 241 ILE A C 1
ATOM 1853 O O . ILE A 1 241 ? -9.922 -36.031 -22.859 1 98.75 241 ILE A O 1
ATOM 1857 N N . ARG A 1 242 ? -9.227 -36.031 -24.969 1 97.62 242 ARG A N 1
ATOM 1858 C CA . ARG A 1 242 ? -10.508 -36.469 -25.516 1 97.62 242 ARG A CA 1
ATOM 1859 C C . ARG A 1 242 ? -10.438 -37.906 -26 1 97.62 242 ARG A C 1
ATOM 1861 O O . ARG A 1 242 ? -10.172 -38.812 -25.203 1 97.62 242 ARG A O 1
ATOM 1868 N N . GLN A 1 243 ? -10.578 -38.125 -27.266 1 97.44 243 GLN A N 1
ATOM 1869 C CA . GLN A 1 243 ? -10.578 -39.5 -27.781 1 97.44 243 GLN A CA 1
ATOM 1870 C C . GLN A 1 243 ? -9.219 -40.156 -27.594 1 97.44 243 GLN A C 1
ATOM 1872 O O . GLN A 1 243 ? -8.195 -39.656 -28.031 1 97.44 243 GLN A O 1
ATOM 1877 N N . ILE A 1 244 ? -9.258 -41.312 -26.984 1 98.19 244 ILE A N 1
ATOM 1878 C CA . ILE A 1 244 ? -8.016 -42.031 -26.75 1 98.19 244 ILE A CA 1
ATOM 1879 C C . ILE A 1 244 ? -7.98 -43.312 -27.594 1 98.19 244 ILE A C 1
ATOM 1881 O O . ILE A 1 244 ? -9 -44 -27.734 1 98.19 244 ILE A O 1
ATOM 1885 N N . ASP A 1 245 ? -6.785 -43.562 -28.125 1 97.69 245 ASP A N 1
ATOM 1886 C CA . ASP A 1 245 ? -6.57 -44.719 -29 1 97.69 245 ASP A CA 1
ATOM 1887 C C . ASP A 1 245 ? -5.645 -45.75 -28.344 1 97.69 245 ASP A C 1
ATOM 1889 O O . ASP A 1 245 ? -4.43 -45.531 -28.281 1 97.69 245 ASP A O 1
ATOM 1893 N N . PRO A 1 246 ? -6.207 -46.875 -27.906 1 96.38 246 PRO A N 1
ATOM 1894 C CA . PRO A 1 246 ? -5.367 -47.875 -27.234 1 96.38 246 PRO A CA 1
ATOM 1895 C C . PRO A 1 246 ? -4.344 -48.5 -28.172 1 96.38 246 PRO A C 1
ATOM 1897 O O . PRO A 1 246 ? -3.373 -49.125 -27.703 1 96.38 246 PRO A O 1
ATOM 1900 N N . ASP A 1 247 ? -4.531 -48.344 -29.484 1 96.75 247 ASP A N 1
ATOM 1901 C CA . ASP A 1 247 ? -3.627 -48.969 -30.438 1 96.75 247 ASP A CA 1
ATOM 1902 C C . ASP A 1 247 ? -2.484 -48.031 -30.812 1 96.75 247 ASP A C 1
ATOM 1904 O O . ASP A 1 247 ? -1.475 -48.469 -31.375 1 96.75 247 ASP A O 1
ATOM 1908 N N . ASP A 1 248 ? -2.607 -46.781 -30.578 1 98.06 248 ASP A N 1
ATOM 1909 C CA . ASP A 1 248 ? -1.568 -45.781 -30.844 1 98.06 248 ASP A CA 1
ATOM 1910 C C . ASP A 1 248 ? -0.685 -45.562 -29.625 1 98.06 248 ASP A C 1
ATOM 1912 O O . ASP A 1 248 ? -0.7 -44.5 -29.016 1 98.06 248 ASP A O 1
ATOM 1916 N N . THR A 1 249 ? 0.205 -46.469 -29.375 1 97.06 249 THR A N 1
ATOM 1917 C CA . THR A 1 249 ? 1.013 -46.438 -28.156 1 97.06 249 THR A CA 1
ATOM 1918 C C . THR A 1 249 ? 2.117 -45.406 -28.25 1 97.06 249 THR A C 1
ATOM 1920 O O . THR A 1 249 ? 2.762 -45.062 -27.25 1 97.06 249 THR A O 1
ATOM 1923 N N . GLU A 1 250 ? 2.316 -44.844 -29.406 1 97.81 250 GLU A N 1
ATOM 1924 C CA . GLU A 1 250 ? 3.283 -43.75 -29.578 1 97.81 250 GLU A CA 1
ATOM 1925 C C . GLU A 1 250 ? 2.768 -42.469 -28.984 1 97.81 250 GLU A C 1
ATOM 1927 O O . GLU A 1 250 ? 3.545 -41.656 -28.453 1 97.81 250 GLU A O 1
ATOM 1932 N N . ASN A 1 251 ? 1.484 -42.312 -29.094 1 98.31 251 ASN A N 1
ATOM 1933 C CA . ASN A 1 251 ? 0.938 -41.031 -28.719 1 98.31 251 ASN A CA 1
ATOM 1934 C C . ASN A 1 251 ? -0.005 -41.125 -27.531 1 98.31 251 ASN A C 1
ATOM 1936 O O . ASN A 1 251 ? -0.42 -40.125 -26.969 1 98.31 251 ASN A O 1
ATOM 1940 N N . PHE A 1 252 ? -0.328 -42.344 -27.156 1 98.69 252 PHE A N 1
ATOM 1941 C CA . PHE A 1 252 ? -1.227 -42.5 -26.031 1 98.69 252 PHE A CA 1
ATOM 1942 C C . PHE A 1 252 ? -0.699 -43.594 -25.078 1 98.69 252 PHE A C 1
ATOM 1944 O O . PHE A 1 252 ? -0.123 -44.594 -25.516 1 98.69 252 PHE A O 1
ATOM 1951 N N . LEU A 1 253 ? -0.825 -43.312 -23.844 1 98.75 253 LEU A N 1
ATOM 1952 C CA . LEU A 1 253 ? -0.694 -44.25 -22.734 1 98.75 253 LEU A CA 1
ATOM 1953 C C . LEU A 1 253 ? -1.92 -44.219 -21.828 1 98.75 253 LEU A C 1
ATOM 1955 O O . LEU A 1 253 ? -2.574 -43.188 -21.719 1 98.75 253 LEU A O 1
ATOM 1959 N N . MET A 1 254 ? -2.262 -45.344 -21.188 1 98.69 254 MET A N 1
ATOM 1960 C CA . MET A 1 254 ? -3.473 -45.312 -20.375 1 98.69 254 MET A CA 1
ATOM 1961 C C . MET A 1 254 ? -3.496 -46.5 -19.406 1 98.69 254 MET A C 1
ATOM 1963 O O . MET A 1 254 ? -2.73 -47.438 -19.562 1 98.69 254 MET A O 1
ATOM 1967 N N . SER A 1 255 ? -4.281 -46.375 -18.484 1 98.56 255 SER A N 1
ATOM 1968 C CA . SER A 1 255 ? -4.48 -47.469 -17.547 1 98.56 255 SER A CA 1
ATOM 1969 C C . SER A 1 255 ? -5.211 -48.656 -18.188 1 98.56 255 SER A C 1
ATOM 1971 O O . SER A 1 255 ? -5.953 -48.469 -19.156 1 98.56 255 SER A O 1
ATOM 1973 N N . GLN A 1 256 ? -5.066 -49.75 -17.562 1 95.81 256 GLN A N 1
ATOM 1974 C CA . GLN A 1 256 ? -5.715 -50.938 -18.078 1 95.81 256 GLN A CA 1
ATOM 1975 C C . GLN A 1 256 ? -7.23 -50.875 -17.906 1 95.81 256 GLN A C 1
ATOM 1977 O O . GLN A 1 256 ? -7.98 -51.438 -18.703 1 95.81 256 GLN A O 1
ATOM 1982 N N . SER A 1 257 ? -7.688 -50.125 -17 1 96.88 257 SER A N 1
ATOM 1983 C CA . SER A 1 257 ? -9.086 -50.156 -16.594 1 96.88 257 SER A CA 1
ATOM 1984 C C . SER A 1 257 ? -9.883 -49.062 -17.25 1 96.88 257 SER A C 1
ATOM 1986 O O . SER A 1 257 ? -11.102 -48.938 -17.062 1 96.88 257 SER A O 1
ATOM 1988 N N . VAL A 1 258 ? -9.281 -48.188 -18 1 98.06 258 VAL A N 1
ATOM 1989 C CA . VAL A 1 258 ? -9.93 -47 -18.5 1 98.06 258 VAL A CA 1
ATOM 1990 C C . VAL A 1 258 ? -11.172 -47.344 -19.297 1 98.06 258 VAL A C 1
ATOM 1992 O O . VAL A 1 258 ? -12.219 -46.719 -19.172 1 98.06 258 VAL A O 1
ATOM 1995 N N . HIS A 1 259 ? -11.172 -48.438 -20.078 1 97.5 259 HIS A N 1
ATOM 1996 C CA . HIS A 1 259 ? -12.305 -48.844 -20.891 1 97.5 259 HIS A CA 1
ATOM 1997 C C . HIS A 1 259 ? -13.273 -49.719 -20.109 1 97.5 259 HIS A C 1
ATOM 1999 O O . HIS A 1 259 ? -14.492 -49.562 -20.203 1 97.5 259 HIS A O 1
ATOM 2005 N N . SER A 1 260 ? -12.75 -50.594 -19.359 1 97.19 260 SER A N 1
ATOM 2006 C CA . SER A 1 260 ? -13.602 -51.562 -18.656 1 97.19 260 SER A CA 1
ATOM 2007 C C . SER A 1 260 ? -14.484 -50.875 -17.625 1 97.19 260 SER A C 1
ATOM 2009 O O . SER A 1 260 ? -15.664 -51.188 -17.484 1 97.19 260 SER A O 1
ATOM 2011 N N . VAL A 1 261 ? -13.93 -49.906 -16.922 1 96.56 261 VAL A N 1
ATOM 2012 C CA . VAL A 1 261 ? -14.711 -49.188 -15.922 1 96.56 261 VAL A CA 1
ATOM 2013 C C . VAL A 1 261 ? -15.852 -48.438 -16.609 1 96.56 261 VAL A C 1
ATOM 2015 O O . VAL A 1 261 ? -17 -48.469 -16.156 1 96.56 261 VAL A O 1
ATOM 2018 N N . ALA A 1 262 ? -15.531 -47.75 -17.703 1 96.31 262 ALA A N 1
ATOM 2019 C CA . ALA A 1 262 ? -16.547 -47 -18.438 1 96.31 262 ALA A CA 1
ATOM 2020 C C . ALA A 1 262 ? -17.641 -47.938 -18.938 1 96.31 262 ALA A C 1
ATOM 2022 O O . ALA A 1 262 ? -18.828 -47.625 -18.875 1 96.31 262 ALA A O 1
ATOM 2023 N N . ARG A 1 263 ? -17.266 -49.094 -19.375 1 95.69 263 ARG A N 1
ATOM 2024 C CA . ARG A 1 263 ? -18.219 -50.094 -19.875 1 95.69 263 ARG A CA 1
ATOM 2025 C C . ARG A 1 263 ? -19.094 -50.594 -18.734 1 95.69 263 ARG A C 1
ATOM 2027 O O . ARG A 1 263 ? -20.312 -50.719 -18.891 1 95.69 263 ARG A O 1
ATOM 2034 N N . ASP A 1 264 ? -18.516 -50.938 -17.703 1 95 264 ASP A N 1
ATOM 2035 C CA . ASP A 1 264 ? -19.219 -51.469 -16.547 1 95 264 ASP A CA 1
ATOM 2036 C C . ASP A 1 264 ? -20.266 -50.5 -16.016 1 95 264 ASP A C 1
ATOM 2038 O O . ASP A 1 264 ? -21.312 -50.906 -15.531 1 95 264 ASP A O 1
ATOM 2042 N N . TYR A 1 265 ? -19.984 -49.219 -16.141 1 92.69 265 TYR A N 1
ATOM 2043 C CA . TYR A 1 265 ? -20.906 -48.188 -15.664 1 92.69 265 TYR A CA 1
ATOM 2044 C C . TYR A 1 265 ? -21.875 -47.781 -16.766 1 92.69 265 TYR A C 1
ATOM 2046 O O . TYR A 1 265 ? -22.75 -46.938 -16.531 1 92.69 265 TYR A O 1
ATOM 2054 N N . GLY A 1 266 ? -21.688 -48.344 -17.984 1 92.5 266 GLY A N 1
ATOM 2055 C CA . GLY A 1 266 ? -22.578 -48.062 -19.109 1 92.5 266 GLY A CA 1
ATOM 2056 C C . GLY A 1 266 ? -22.328 -46.719 -19.734 1 92.5 266 GLY A C 1
ATOM 2057 O O . GLY A 1 266 ? -23.219 -46.156 -20.406 1 92.5 266 GLY A O 1
ATOM 2058 N N . TRP A 1 267 ? -21.172 -46.156 -19.453 1 93.69 267 TRP A N 1
ATOM 2059 C CA . TRP A 1 267 ? -20.859 -44.812 -19.938 1 93.69 267 TRP A CA 1
ATOM 2060 C C . TRP A 1 267 ? -20.281 -44.875 -21.344 1 93.69 267 TRP A C 1
ATOM 2062 O O . TRP A 1 267 ? -20.25 -43.844 -22.047 1 93.69 267 TRP A O 1
ATOM 2072 N N . TRP A 1 268 ? -19.859 -46 -21.781 1 94.56 268 TRP A N 1
ATOM 2073 C CA . TRP A 1 268 ? -19.203 -46.219 -23.062 1 94.56 268 TRP A CA 1
ATOM 2074 C C . TRP A 1 268 ? -19.281 -47.656 -23.5 1 94.56 268 TRP A C 1
ATOM 2076 O O . TRP A 1 268 ? -19.234 -48.562 -22.656 1 94.56 268 TRP A O 1
ATOM 2086 N N . GLN A 1 269 ? -19.406 -47.844 -24.734 1 95 269 GLN A N 1
ATOM 2087 C CA . GLN A 1 269 ? -19.312 -49.156 -25.375 1 95 269 GLN A CA 1
ATOM 2088 C C . GLN A 1 269 ? -18.438 -49.094 -26.625 1 95 269 GLN A C 1
ATOM 2090 O O . GLN A 1 269 ? -18.297 -48.031 -27.234 1 95 269 GLN A O 1
ATOM 2095 N N . PRO A 1 270 ? -17.891 -50.188 -26.938 1 94.88 270 PRO A N 1
ATOM 2096 C CA . PRO A 1 270 ? -17.062 -50.188 -28.141 1 94.88 270 PRO A CA 1
ATOM 2097 C C . PRO A 1 270 ? -17.781 -49.625 -29.375 1 94.88 270 PRO A C 1
ATOM 2099 O O . PRO A 1 270 ? -17.156 -49 -30.219 1 94.88 270 PRO A O 1
ATOM 2102 N N . GLU A 1 271 ? -19.047 -49.781 -29.422 1 94.88 271 GLU A N 1
ATOM 2103 C CA . GLU A 1 271 ? -19.844 -49.312 -30.562 1 94.88 271 GLU A CA 1
ATOM 2104 C C . GLU A 1 271 ? -19.891 -47.781 -30.594 1 94.88 271 GLU A C 1
ATOM 2106 O O . GLU A 1 271 ? -20.219 -47.188 -31.641 1 94.88 271 GLU A O 1
ATOM 2111 N N . ASP A 1 272 ? -19.531 -47.25 -29.5 1 94.06 272 ASP A N 1
ATOM 2112 C CA . ASP A 1 272 ? -19.547 -45.781 -29.406 1 94.06 272 ASP A CA 1
ATOM 2113 C C . ASP A 1 272 ? -18.312 -45.188 -30.047 1 94.06 272 ASP A C 1
ATOM 2115 O O . ASP A 1 272 ? -18.203 -43.938 -30.156 1 94.06 272 ASP A O 1
ATOM 2119 N N . GLY A 1 273 ? -17.406 -46.031 -30.5 1 96.25 273 GLY A N 1
ATOM 2120 C CA . GLY A 1 273 ? -16.156 -45.531 -31.031 1 96.25 273 GLY A CA 1
ATOM 2121 C C . GLY A 1 273 ? -15.078 -45.375 -29.969 1 96.25 273 GLY A C 1
ATOM 2122 O O . GLY A 1 273 ? -15.055 -46.125 -28.984 1 96.25 273 GLY A O 1
ATOM 2123 N N . MET A 1 274 ? -14.234 -44.406 -30.234 1 97.06 274 MET A N 1
ATOM 2124 C CA . MET A 1 274 ? -13.156 -44.188 -29.281 1 97.06 274 MET A CA 1
ATOM 2125 C C . MET A 1 274 ? -13.688 -43.562 -28 1 97.06 274 MET A C 1
ATOM 2127 O O . MET A 1 274 ? -14.578 -42.719 -28.047 1 97.06 274 MET A O 1
ATOM 2131 N N . LEU A 1 275 ? -13.141 -43.969 -26.922 1 97.25 275 LEU A N 1
ATOM 2132 C CA . LEU A 1 275 ? -13.539 -43.406 -25.625 1 97.25 275 LEU A CA 1
ATOM 2133 C C . LEU A 1 275 ? -13.055 -41.969 -25.469 1 97.25 275 LEU A C 1
ATOM 2135 O O . LEU A 1 275 ? -11.883 -41.688 -25.719 1 97.25 275 LEU A O 1
ATOM 2139 N N . ASP A 1 276 ? -14.008 -41.094 -25.188 1 96.94 276 ASP A N 1
ATOM 2140 C CA . ASP A 1 276 ? -13.688 -39.719 -24.844 1 96.94 276 ASP A CA 1
ATOM 2141 C C . ASP A 1 276 ? -13.422 -39.594 -23.344 1 96.94 276 ASP A C 1
ATOM 2143 O O . ASP A 1 276 ? -14.352 -39.562 -22.547 1 96.94 276 ASP A O 1
ATOM 2147 N N . PHE A 1 277 ? -12.141 -39.406 -23.016 1 97.81 277 PHE A N 1
ATOM 2148 C CA . PHE A 1 277 ? -11.719 -39.469 -21.609 1 97.81 277 PHE A CA 1
ATOM 2149 C C . PHE A 1 277 ? -12.367 -38.344 -20.812 1 97.81 277 PHE A C 1
ATOM 2151 O O . PHE A 1 277 ? -12.883 -38.562 -19.719 1 97.81 277 PHE A O 1
ATOM 2158 N N . THR A 1 278 ? -12.266 -37.094 -21.266 1 96.56 278 THR A N 1
ATOM 2159 C CA . THR A 1 278 ? -12.797 -35.938 -20.562 1 96.56 278 THR A CA 1
ATOM 2160 C C . THR A 1 278 ? -14.312 -36.031 -20.422 1 96.56 278 THR A C 1
ATOM 2162 O O . THR A 1 278 ? -14.859 -35.781 -19.344 1 96.56 278 THR A O 1
ATOM 2165 N N . LYS A 1 279 ? -14.977 -36.375 -21.453 1 94.31 279 LYS A N 1
ATOM 2166 C CA . LYS A 1 279 ? -16.422 -36.531 -21.406 1 94.31 279 LYS A CA 1
ATOM 2167 C C . LYS A 1 279 ? -16.859 -37.5 -20.328 1 94.31 279 LYS A C 1
ATOM 2169 O O . LYS A 1 279 ? -17.875 -37.312 -19.656 1 94.31 279 LYS A O 1
ATOM 2174 N N . ILE A 1 280 ? -16.109 -38.531 -20.203 1 94.38 280 ILE A N 1
ATOM 2175 C CA . ILE A 1 280 ? -16.531 -39.656 -19.359 1 94.38 280 ILE A CA 1
ATOM 2176 C C . ILE A 1 280 ? -16.062 -39.406 -17.922 1 94.38 280 ILE A C 1
ATOM 2178 O O . ILE A 1 280 ? -16.812 -39.625 -16.969 1 94.38 280 ILE A O 1
ATOM 2182 N N . TYR A 1 281 ? -14.828 -38.906 -17.781 1 94.75 281 TYR A N 1
ATOM 2183 C CA . TYR A 1 281 ? -14.211 -39.031 -16.453 1 94.75 281 TYR A CA 1
ATOM 2184 C C . TYR A 1 281 ? -14.047 -37.656 -15.812 1 94.75 281 TYR A C 1
ATOM 2186 O O . TYR A 1 281 ? -13.68 -37.562 -14.641 1 94.75 281 TYR A O 1
ATOM 2194 N N . SER A 1 282 ? -14.242 -36.562 -16.531 1 93.62 282 SER A N 1
ATOM 2195 C CA . SER A 1 282 ? -14.219 -35.25 -15.953 1 93.62 282 SER A CA 1
ATOM 2196 C C . SER A 1 282 ? -15.555 -34.875 -15.312 1 93.62 282 SER A C 1
ATOM 2198 O O . SER A 1 282 ? -16.609 -35.25 -15.828 1 93.62 282 SER A O 1
ATOM 2200 N N . ASP A 1 283 ? -15.516 -34.156 -14.203 1 89.75 283 ASP A N 1
ATOM 2201 C CA . ASP A 1 283 ? -16.734 -33.625 -13.617 1 89.75 283 ASP A CA 1
ATOM 2202 C C . ASP A 1 283 ? -16.969 -32.188 -14.078 1 89.75 283 ASP A C 1
ATOM 2204 O O . ASP A 1 283 ? -17.734 -31.438 -13.453 1 89.75 283 ASP A O 1
ATOM 2208 N N . GLY A 1 284 ? -16.188 -31.75 -15.086 1 89.81 284 GLY A N 1
ATOM 2209 C CA . GLY A 1 284 ? -16.391 -30.438 -15.695 1 89.81 284 GLY A CA 1
ATOM 2210 C C . GLY A 1 284 ? -15.719 -29.312 -14.914 1 89.81 284 GLY A C 1
ATOM 2211 O O . GLY A 1 284 ? -14.805 -29.562 -14.133 1 89.81 284 GLY A O 1
ATOM 2212 N N . GLU A 1 285 ? -16.094 -28.062 -15.266 1 90.31 285 GLU A N 1
ATOM 2213 C CA . GLU A 1 285 ? -15.594 -26.891 -14.562 1 90.31 285 GLU A CA 1
ATOM 2214 C C . GLU A 1 285 ? -16.188 -26.781 -13.172 1 90.31 285 GLU A C 1
ATOM 2216 O O . GLU A 1 285 ? -17.344 -27.156 -12.953 1 90.31 285 GLU A O 1
ATOM 2221 N N . TYR A 1 286 ? -15.398 -26.344 -12.266 1 83.88 286 TYR A N 1
ATOM 2222 C CA . TYR A 1 286 ? -15.914 -26.109 -10.922 1 83.88 286 TYR A CA 1
ATOM 2223 C C . TYR A 1 286 ? -15.906 -24.609 -10.602 1 83.88 286 TYR A C 1
ATOM 2225 O O . TYR A 1 286 ? -15.398 -23.812 -11.383 1 83.88 286 TYR A O 1
ATOM 2233 N N . SER A 1 287 ? -16.531 -24.156 -9.484 1 86.94 287 SER A N 1
ATOM 2234 C CA . SER A 1 287 ? -16.703 -22.781 -9.008 1 86.94 287 SER A CA 1
ATOM 2235 C C . SER A 1 287 ? -17.719 -22.031 -9.859 1 86.94 287 SER A C 1
ATOM 2237 O O . SER A 1 287 ? -18.812 -21.703 -9.383 1 86.94 287 SER A O 1
ATOM 2239 N N . HIS A 1 288 ? -17.391 -21.797 -11.148 1 92.31 288 HIS A N 1
ATOM 2240 C CA . HIS A 1 288 ? -18.328 -21.188 -12.078 1 92.31 288 HIS A CA 1
ATOM 2241 C C . HIS A 1 288 ? -18.047 -21.609 -13.516 1 92.31 288 HIS A C 1
ATOM 2243 O O . HIS A 1 288 ? -17.016 -22.234 -13.789 1 92.31 288 HIS A O 1
ATOM 2249 N N . LYS A 1 289 ? -19.109 -21.172 -14.281 1 91.81 289 LYS A N 1
ATOM 2250 C CA . LYS A 1 289 ? -18.906 -21.375 -15.711 1 91.81 289 LYS A CA 1
ATOM 2251 C C . LYS A 1 289 ? -17.75 -20.531 -16.234 1 91.81 289 LYS A C 1
ATOM 2253 O O . LYS A 1 289 ? -17.547 -19.406 -15.781 1 91.81 289 LYS A O 1
ATOM 2258 N N . PHE A 1 290 ? -16.766 -20.938 -16.859 1 95.31 290 PHE A N 1
ATOM 2259 C CA . PHE A 1 290 ? -15.633 -20.297 -17.5 1 95.31 290 PHE A CA 1
ATOM 2260 C C . PHE A 1 290 ? -14.391 -20.375 -16.609 1 95.31 290 PHE A C 1
ATOM 2262 O O . PHE A 1 290 ? -13.367 -19.766 -16.922 1 95.31 290 PHE A O 1
ATOM 2269 N N . TYR A 1 291 ? -14.539 -20.984 -15.398 1 95.44 291 TYR A N 1
ATOM 2270 C CA . TYR A 1 291 ? -13.406 -21.062 -14.484 1 95.44 291 TYR A CA 1
ATOM 2271 C C . TYR A 1 291 ? -12.172 -21.625 -15.188 1 95.44 291 TYR A C 1
ATOM 2273 O O . TYR A 1 291 ? -11.07 -21.078 -15.039 1 95.44 291 TYR A O 1
ATOM 2281 N N . SER A 1 292 ? -12.305 -22.625 -15.961 1 96.12 292 SER A N 1
ATOM 2282 C CA . SER A 1 292 ? -11.234 -23.266 -16.719 1 96.12 292 SER A CA 1
ATOM 2283 C C . SER A 1 292 ? -11.156 -22.719 -18.141 1 96.12 292 SER A C 1
ATOM 2285 O O . SER A 1 292 ? -10.094 -22.312 -18.594 1 96.12 292 SER A O 1
ATOM 2287 N N . GLY A 1 293 ? -12.32 -22.656 -18.703 1 96.88 293 GLY A N 1
ATOM 2288 C CA . GLY A 1 293 ? -12.383 -22.328 -20.125 1 96.88 293 GLY A CA 1
ATOM 2289 C C . GLY A 1 293 ? -11.898 -20.922 -20.438 1 96.88 293 GLY A C 1
ATOM 2290 O O . GLY A 1 293 ? -11.266 -20.688 -21.469 1 96.88 293 GLY A O 1
ATOM 2291 N N . ARG A 1 294 ? -12.211 -19.969 -19.609 1 97.5 294 ARG A N 1
ATOM 2292 C CA . ARG A 1 294 ? -11.734 -18.594 -19.844 1 97.5 294 ARG A CA 1
ATOM 2293 C C . ARG A 1 294 ? -10.211 -18.547 -19.859 1 97.5 294 ARG A C 1
ATOM 2295 O O . ARG A 1 294 ? -9.625 -17.812 -20.656 1 97.5 294 ARG A O 1
ATOM 2302 N N . ARG A 1 295 ? -9.57 -19.266 -19 1 98.19 295 ARG A N 1
ATOM 2303 C CA . ARG A 1 295 ? -8.117 -19.297 -18.984 1 98.19 295 ARG A CA 1
ATOM 2304 C C . ARG A 1 295 ? -7.562 -20.016 -20.219 1 98.19 295 ARG A C 1
ATOM 2306 O O . ARG A 1 295 ? -6.555 -19.594 -20.781 1 98.19 295 ARG A O 1
ATOM 2313 N N . MET A 1 296 ? -8.227 -21.094 -20.609 1 98.19 296 MET A N 1
ATOM 2314 C CA . MET A 1 296 ? -7.832 -21.766 -21.844 1 98.19 296 MET A CA 1
ATOM 2315 C C . MET A 1 296 ? -7.957 -20.812 -23.031 1 98.19 296 MET A C 1
ATOM 2317 O O . MET A 1 296 ? -7.027 -20.688 -23.828 1 98.19 296 MET A O 1
ATOM 2321 N N . TRP A 1 297 ? -9.109 -20.141 -23.094 1 98.44 297 TRP A N 1
ATOM 2322 C CA . TRP A 1 297 ? -9.336 -19.156 -24.156 1 98.44 297 TRP A CA 1
ATOM 2323 C C . TRP A 1 297 ? -8.25 -18.094 -24.141 1 98.44 297 TRP A C 1
ATOM 2325 O O . TRP A 1 297 ? -7.684 -17.766 -25.188 1 98.44 297 TRP A O 1
ATOM 2335 N N . GLY A 1 298 ? -8.008 -17.562 -23 1 98.5 298 GLY A N 1
ATOM 2336 C CA . GLY A 1 298 ? -7.012 -16.516 -22.875 1 98.5 298 GLY A CA 1
ATOM 2337 C C . GLY A 1 298 ? -5.641 -16.938 -23.359 1 98.5 298 GLY A C 1
ATOM 2338 O O . GLY A 1 298 ? -4.969 -16.172 -24.062 1 98.5 298 GLY A O 1
ATOM 2339 N N . ALA A 1 299 ? -5.184 -18.078 -22.984 1 98.62 299 ALA A N 1
ATOM 2340 C CA . ALA A 1 299 ? -3.877 -18.578 -23.406 1 98.62 299 ALA A CA 1
ATOM 2341 C C . ALA A 1 299 ? -3.818 -18.75 -24.922 1 98.62 299 ALA A C 1
ATOM 2343 O O . ALA A 1 299 ? -2.838 -18.359 -25.562 1 98.62 299 ALA A O 1
ATOM 2344 N N . TYR A 1 300 ? -4.855 -19.312 -25.484 1 98.5 300 TYR A N 1
ATOM 2345 C CA . TYR A 1 300 ? -4.898 -19.5 -26.922 1 98.5 300 TYR A CA 1
ATOM 2346 C C . TYR A 1 300 ? -4.973 -18.156 -27.641 1 98.5 300 TYR A C 1
ATOM 2348 O O . TYR A 1 300 ? -4.414 -18 -28.734 1 98.5 300 TYR A O 1
ATOM 2356 N N . HIS A 1 301 ? -5.707 -17.266 -27.031 1 98.31 301 HIS A N 1
ATOM 2357 C CA . HIS A 1 301 ? -5.789 -15.914 -27.578 1 98.31 301 HIS A CA 1
ATOM 2358 C C . HIS A 1 301 ? -4.41 -15.266 -27.656 1 98.31 301 HIS A C 1
ATOM 2360 O O . HIS A 1 301 ? -4.105 -14.547 -28.594 1 98.31 301 HIS A O 1
ATOM 2366 N N . LEU A 1 302 ? -3.582 -15.5 -26.688 1 98.5 302 LEU A N 1
ATOM 2367 C CA . LEU A 1 302 ? -2.234 -14.945 -26.656 1 98.5 302 LEU A CA 1
ATOM 2368 C C . LEU A 1 302 ? -1.316 -15.688 -27.609 1 98.5 302 LEU A C 1
ATOM 2370 O O . LEU A 1 302 ? -0.536 -15.062 -28.344 1 98.5 302 LEU A O 1
ATOM 2374 N N . ALA A 1 303 ? -1.414 -17 -27.688 1 98.69 303 ALA A N 1
ATOM 2375 C CA . ALA A 1 303 ? -0.457 -17.828 -28.422 1 98.69 303 ALA A CA 1
ATOM 2376 C C . ALA A 1 303 ? -0.848 -17.953 -29.891 1 98.69 303 ALA A C 1
ATOM 2378 O O . ALA A 1 303 ? 0.016 -18.078 -30.766 1 98.69 303 ALA A O 1
ATOM 2379 N N . ALA A 1 304 ? -2.17 -17.953 -30.172 1 98.44 304 ALA A N 1
ATOM 2380 C CA . ALA A 1 304 ? -2.668 -18.219 -31.516 1 98.44 304 ALA A CA 1
ATOM 2381 C C . ALA A 1 304 ? -3.926 -17.406 -31.812 1 98.44 304 ALA A C 1
ATOM 2383 O O . ALA A 1 304 ? -4.969 -17.969 -32.156 1 98.44 304 ALA A O 1
ATOM 2384 N N . PRO A 1 305 ? -3.791 -16.125 -31.766 1 97.81 305 PRO A N 1
ATOM 2385 C CA . PRO A 1 305 ? -4.973 -15.297 -32 1 97.81 305 PRO A CA 1
ATOM 2386 C C . PRO A 1 305 ? -5.605 -15.555 -33.375 1 97.81 305 PRO A C 1
ATOM 2388 O O . PRO A 1 305 ? -6.809 -15.344 -33.531 1 97.81 305 PRO A O 1
ATOM 2391 N N . SER A 1 306 ? -4.906 -16.062 -34.312 1 98.19 306 SER A N 1
ATOM 2392 C CA . SER A 1 306 ? -5.414 -16.312 -35.656 1 98.19 306 SER A CA 1
ATOM 2393 C C . SER A 1 306 ? -6.496 -17.391 -35.656 1 98.19 306 SER A C 1
ATOM 2395 O O . SER A 1 306 ? -7.328 -17.438 -36.562 1 98.19 306 SER A O 1
ATOM 2397 N N . LYS A 1 307 ? -6.473 -18.234 -34.688 1 97.69 307 LYS A N 1
ATOM 2398 C CA . LYS A 1 307 ? -7.441 -19.328 -34.625 1 97.69 307 LYS A CA 1
ATOM 2399 C C . LYS A 1 307 ? -8.82 -18.828 -34.219 1 97.69 307 LYS A C 1
ATOM 2401 O O . LYS A 1 307 ? -9.828 -19.484 -34.469 1 97.69 307 LYS A O 1
ATOM 2406 N N . ASN A 1 308 ? -8.922 -17.656 -33.531 1 97.44 308 ASN A N 1
ATOM 2407 C CA . ASN A 1 308 ? -10.156 -16.984 -33.156 1 97.44 308 ASN A CA 1
ATOM 2408 C C . ASN A 1 308 ? -11.109 -17.938 -32.438 1 97.44 308 ASN A C 1
ATOM 2410 O O . ASN A 1 308 ? -12.273 -18.078 -32.812 1 97.44 308 ASN A O 1
ATOM 2414 N N . PHE A 1 309 ? -10.641 -18.625 -31.438 1 98.06 309 PHE A N 1
ATOM 2415 C CA . PHE A 1 309 ? -11.477 -19.531 -30.641 1 98.06 309 PHE A CA 1
ATOM 2416 C C . PHE A 1 309 ? -12.57 -18.75 -29.922 1 98.06 309 PHE A C 1
ATOM 2418 O O . PHE A 1 309 ? -12.359 -17.609 -29.5 1 98.06 309 PHE A O 1
ATOM 2425 N N . PRO A 1 310 ? -13.727 -19.375 -29.719 1 97.94 310 PRO A N 1
ATOM 2426 C CA . PRO A 1 310 ? -14.828 -18.672 -29.062 1 97.94 310 PRO A CA 1
ATOM 2427 C C . PRO A 1 310 ? -14.609 -18.5 -27.562 1 97.94 310 PRO A C 1
ATOM 2429 O O . PRO A 1 310 ? -14.094 -19.406 -26.906 1 97.94 310 PRO A O 1
ATOM 2432 N N . SER A 1 311 ? -15.023 -17.359 -27.047 1 97 311 SER A N 1
ATOM 2433 C CA . SER A 1 311 ? -14.914 -17.109 -25.609 1 97 311 SER A CA 1
ATOM 2434 C C . SER A 1 311 ? -16.141 -17.609 -24.875 1 97 311 SER A C 1
ATOM 2436 O O . SER A 1 311 ? -16.141 -17.703 -23.641 1 97 311 SER A O 1
ATOM 2438 N N . GLU A 1 312 ? -17.234 -17.953 -25.594 1 95.62 312 GLU A N 1
ATOM 2439 C CA . GLU A 1 312 ? -18.469 -18.453 -25.016 1 95.62 312 GLU A CA 1
ATOM 2440 C C . GLU A 1 312 ? -18.703 -19.906 -25.406 1 95.62 312 GLU A C 1
ATOM 2442 O O . GLU A 1 312 ? -18.328 -20.344 -26.484 1 95.62 312 GLU A O 1
ATOM 2447 N N . TYR A 1 313 ? -19.297 -20.578 -24.531 1 95 313 TYR A N 1
ATOM 2448 C CA . TYR A 1 313 ? -19.656 -21.984 -24.734 1 95 313 TYR A CA 1
ATOM 2449 C C . TYR A 1 313 ? -20.656 -22.453 -23.688 1 95 313 TYR A C 1
ATOM 2451 O O . TYR A 1 313 ? -20.922 -21.734 -22.719 1 95 313 TYR A O 1
ATOM 2459 N N . VAL A 1 314 ? -21.203 -23.547 -23.906 1 91.38 314 VAL A N 1
ATOM 2460 C CA . VAL A 1 314 ? -22.219 -24.062 -23 1 91.38 314 VAL A CA 1
ATOM 2461 C C . VAL A 1 314 ? -21.578 -24.938 -21.938 1 91.38 314 VAL A C 1
ATOM 2463 O O . VAL A 1 314 ? -21.781 -24.734 -20.734 1 91.38 314 VAL A O 1
ATOM 2466 N N . ASP A 1 315 ? -20.797 -25.953 -22.297 1 92.31 315 ASP A N 1
ATOM 2467 C CA . ASP A 1 315 ? -20.141 -26.906 -21.406 1 92.31 315 ASP A CA 1
ATOM 2468 C C . ASP A 1 315 ? -18.938 -27.547 -22.062 1 92.31 315 ASP A C 1
ATOM 2470 O O . ASP A 1 315 ? -19.078 -28.359 -22.984 1 92.31 315 ASP A O 1
ATOM 2474 N N . LEU A 1 316 ? -17.75 -27.328 -21.516 1 93.19 316 LEU A N 1
ATOM 2475 C CA . LEU A 1 316 ? -16.531 -27.828 -22.141 1 93.19 316 LEU A CA 1
ATOM 2476 C C . LEU A 1 316 ? -16.438 -29.344 -22.016 1 93.19 316 LEU A C 1
ATOM 2478 O O . LEU A 1 316 ? -15.789 -30 -22.828 1 93.19 316 LEU A O 1
ATOM 2482 N N . GLN A 1 317 ? -17.047 -29.844 -21.016 1 92.75 317 GLN A N 1
ATOM 2483 C CA . GLN A 1 317 ? -16.984 -31.281 -20.797 1 92.75 317 GLN A CA 1
ATOM 2484 C C . GLN A 1 317 ? -17.719 -32.031 -21.891 1 92.75 317 GLN A C 1
ATOM 2486 O O . GLN A 1 317 ? -17.156 -32.938 -22.516 1 92.75 317 GLN A O 1
ATOM 2491 N N . SER A 1 318 ? -18.953 -31.672 -22.219 1 90.25 318 SER A N 1
ATOM 2492 C CA . SER A 1 318 ? -19.797 -32.406 -23.141 1 90.25 318 SER A CA 1
ATOM 2493 C C . SER A 1 318 ? -19.719 -31.844 -24.547 1 90.25 318 SER A C 1
ATOM 2495 O O . SER A 1 318 ? -19.984 -32.562 -25.531 1 90.25 318 SER A O 1
ATOM 2497 N N . ASP A 1 319 ? -19.391 -30.609 -24.656 1 89.19 319 ASP A N 1
ATOM 2498 C CA . ASP A 1 319 ? -19.328 -29.906 -25.938 1 89.19 319 ASP A CA 1
ATOM 2499 C C . ASP A 1 319 ? -18.078 -29.031 -26.031 1 89.19 319 ASP A C 1
ATOM 2501 O O . ASP A 1 319 ? -18.156 -27.812 -25.938 1 89.19 319 ASP A O 1
ATOM 2505 N N . PRO A 1 320 ? -16.984 -29.719 -26.297 1 93.12 320 PRO A N 1
ATOM 2506 C CA . PRO A 1 320 ? -15.711 -29 -26.297 1 93.12 320 PRO A CA 1
ATOM 2507 C C . PRO A 1 320 ? -15.609 -27.984 -27.438 1 93.12 320 PRO A C 1
ATOM 2509 O O . PRO A 1 320 ? -16.016 -28.281 -28.562 1 93.12 320 PRO A O 1
ATOM 2512 N N . VAL A 1 321 ? -15.039 -26.812 -27.125 1 96.12 321 VAL A N 1
ATOM 2513 C CA . VAL A 1 321 ? -14.844 -25.797 -28.156 1 96.12 321 VAL A CA 1
ATOM 2514 C C . VAL A 1 321 ? -13.352 -25.562 -28.375 1 96.12 321 VAL A C 1
ATOM 2516 O O . VAL A 1 321 ? -12.953 -24.906 -29.344 1 96.12 321 VAL A O 1
ATOM 2519 N N . TYR A 1 322 ? -12.5 -26.062 -27.516 1 97.75 322 TYR A N 1
ATOM 2520 C CA . TYR A 1 322 ? -11.055 -25.922 -27.641 1 97.75 322 TYR A CA 1
ATOM 2521 C C . TYR A 1 322 ? -10.398 -27.25 -27.938 1 97.75 322 TYR A C 1
ATOM 2523 O O . TYR A 1 322 ? -10.789 -28.281 -27.391 1 97.75 322 TYR A O 1
ATOM 2531 N N . PRO A 1 323 ? -9.422 -27.219 -28.812 1 97.81 323 PRO A N 1
ATOM 2532 C CA . PRO A 1 323 ? -8.641 -28.453 -29.016 1 97.81 323 PRO A CA 1
ATOM 2533 C C . PRO A 1 323 ? -7.703 -28.75 -27.844 1 97.81 323 PRO A C 1
ATOM 2535 O O . PRO A 1 323 ? -7.422 -27.859 -27.031 1 97.81 323 PRO A O 1
ATOM 2538 N N . VAL A 1 324 ? -7.273 -30.031 -27.766 1 98.25 324 VAL A N 1
ATOM 2539 C CA . VAL A 1 324 ? -6.297 -30.406 -26.75 1 98.25 324 VAL A CA 1
ATOM 2540 C C . VAL A 1 324 ? -5.039 -29.562 -26.906 1 98.25 324 VAL A C 1
ATOM 2542 O O . VAL A 1 324 ? -4.457 -29.094 -25.922 1 98.25 324 VAL A O 1
ATOM 2545 N N . PHE A 1 325 ? -4.598 -29.359 -28.078 1 98.44 325 PHE A N 1
ATOM 2546 C CA . PHE A 1 325 ? -3.447 -28.531 -28.406 1 98.44 325 PHE A CA 1
ATOM 2547 C C . PHE A 1 325 ? -3.645 -27.844 -29.75 1 98.44 325 PHE A C 1
ATOM 2549 O O . PHE A 1 325 ? -4.492 -28.25 -30.547 1 98.44 325 PHE A O 1
ATOM 2556 N N . THR A 1 326 ? -2.943 -26.781 -29.922 1 98.12 326 THR A N 1
ATOM 2557 C CA . THR A 1 326 ? -2.881 -26.078 -31.188 1 98.12 326 THR A CA 1
ATOM 2558 C C . THR A 1 326 ? -1.453 -25.609 -31.484 1 98.12 326 THR A C 1
ATOM 2560 O O . THR A 1 326 ? -0.521 -25.984 -30.766 1 98.12 326 THR A O 1
ATOM 2563 N N . GLN A 1 327 ? -1.299 -25 -32.656 1 98.44 327 GLN A N 1
ATOM 2564 C CA . GLN A 1 327 ? -0.003 -24.438 -33 1 98.44 327 GLN A CA 1
ATOM 2565 C C . GLN A 1 327 ? 0.028 -22.938 -32.75 1 98.44 327 GLN A C 1
ATOM 2567 O O . GLN A 1 327 ? -0.844 -22.203 -33.25 1 98.44 327 GLN A O 1
ATOM 2572 N N . PRO A 1 328 ? 0.958 -22.469 -31.984 1 98.75 328 PRO A N 1
ATOM 2573 C CA . PRO A 1 328 ? 1.054 -21.016 -31.812 1 98.75 328 PRO A CA 1
ATOM 2574 C C . PRO A 1 328 ? 1.376 -20.312 -33.125 1 98.75 328 PRO A C 1
ATOM 2576 O O . PRO A 1 328 ? 2.002 -20.891 -34.031 1 98.75 328 PRO A O 1
ATOM 2579 N N . ASP A 1 329 ? 0.959 -19.016 -33.25 1 98.62 329 ASP A N 1
ATOM 2580 C CA . ASP A 1 329 ? 1.163 -18.234 -34.469 1 98.62 329 ASP A CA 1
ATOM 2581 C C . ASP A 1 329 ? 2.639 -17.891 -34.656 1 98.62 329 ASP A C 1
ATOM 2583 O O . ASP A 1 329 ? 3.098 -17.719 -35.781 1 98.62 329 ASP A O 1
ATOM 2587 N N . SER A 1 330 ? 3.373 -17.719 -33.562 1 98.56 330 SER A N 1
ATOM 2588 C CA . SER A 1 330 ? 4.816 -17.516 -33.562 1 98.56 330 SER A CA 1
ATOM 2589 C C . SER A 1 330 ? 5.492 -18.391 -32.5 1 98.56 330 SER A C 1
ATOM 2591 O O . SER A 1 330 ? 4.852 -18.828 -31.547 1 98.56 330 SER A O 1
ATOM 2593 N N . LEU A 1 331 ? 6.777 -18.688 -32.781 1 98.75 331 LEU A N 1
ATOM 2594 C CA . LEU A 1 331 ? 7.52 -19.469 -31.812 1 98.75 331 LEU A CA 1
ATOM 2595 C C . LEU A 1 331 ? 7.531 -18.766 -30.453 1 98.75 331 LEU A C 1
ATOM 2597 O O . LEU A 1 331 ? 7.621 -17.531 -30.391 1 98.75 331 LEU A O 1
ATOM 2601 N N . LEU A 1 332 ? 7.477 -19.547 -29.391 1 98.81 332 LEU A N 1
ATOM 2602 C CA . LEU A 1 332 ? 7.34 -19 -28.047 1 98.81 332 LEU A CA 1
ATOM 2603 C C . LEU A 1 332 ? 8.664 -19.062 -27.281 1 98.81 332 LEU A C 1
ATOM 2605 O O . LEU A 1 332 ? 9.398 -20.047 -27.406 1 98.81 332 LEU A O 1
ATOM 2609 N N . SER A 1 333 ? 8.953 -18.062 -26.547 1 98.56 333 SER A N 1
ATOM 2610 C CA . SER A 1 333 ? 10.055 -18.047 -25.594 1 98.56 333 SER A CA 1
ATOM 2611 C C . SER A 1 333 ? 9.547 -18.219 -24.156 1 98.56 333 SER A C 1
ATOM 2613 O O . SER A 1 333 ? 8.344 -18.172 -23.906 1 98.56 333 SER A O 1
ATOM 2615 N N . GLN A 1 334 ? 10.531 -18.453 -23.266 1 98.56 334 GLN A N 1
ATOM 2616 C CA . GLN A 1 334 ? 10.148 -18.5 -21.859 1 98.56 334 GLN A CA 1
ATOM 2617 C C . GLN A 1 334 ? 9.555 -17.156 -21.422 1 98.56 334 GLN A C 1
ATOM 2619 O O . GLN A 1 334 ? 8.664 -17.125 -20.562 1 98.56 334 GLN A O 1
ATOM 2624 N N . GLN A 1 335 ? 10.008 -16.031 -21.922 1 98.62 335 GLN A N 1
ATOM 2625 C CA . GLN A 1 335 ? 9.492 -14.711 -21.578 1 98.62 335 GLN A CA 1
ATOM 2626 C C . GLN A 1 335 ? 8.039 -14.555 -22.031 1 98.62 335 GLN A C 1
ATOM 2628 O O . GLN A 1 335 ? 7.262 -13.844 -21.391 1 98.62 335 GLN A O 1
ATOM 2633 N N . ASP A 1 336 ? 7.68 -15.164 -23.141 1 98.81 336 ASP A N 1
ATOM 2634 C CA . ASP A 1 336 ? 6.27 -15.195 -23.516 1 98.81 336 ASP A CA 1
ATOM 2635 C C . ASP A 1 336 ? 5.43 -15.891 -22.453 1 98.81 336 ASP A C 1
ATOM 2637 O O . ASP A 1 336 ? 4.348 -15.414 -22.094 1 98.81 336 ASP A O 1
ATOM 2641 N N . LEU A 1 337 ? 5.934 -16.953 -21.969 1 98.88 337 LEU A N 1
ATOM 2642 C CA . LEU A 1 337 ? 5.203 -17.703 -20.953 1 98.88 337 LEU A CA 1
ATOM 2643 C C . LEU A 1 337 ? 5.117 -16.922 -19.641 1 98.88 337 LEU A C 1
ATOM 2645 O O . LEU A 1 337 ? 4.121 -17.016 -18.922 1 98.88 337 LEU A O 1
ATOM 2649 N N . PHE A 1 338 ? 6.219 -16.094 -19.297 1 98.88 338 PHE A N 1
ATOM 2650 C CA . PHE A 1 338 ? 6.109 -15.164 -18.172 1 98.88 338 PHE A CA 1
ATOM 2651 C C . PHE A 1 338 ? 4.902 -14.25 -18.344 1 98.88 338 PHE A C 1
ATOM 2653 O O . PHE A 1 338 ? 4.078 -14.117 -17.438 1 98.88 338 PHE A O 1
ATOM 2660 N N . ARG A 1 339 ? 4.789 -13.703 -19.531 1 98.44 339 ARG A N 1
ATOM 2661 C CA . ARG A 1 339 ? 3.709 -12.781 -19.844 1 98.44 339 ARG A CA 1
ATOM 2662 C C . ARG A 1 339 ? 2.354 -13.469 -19.766 1 98.44 339 ARG A C 1
ATOM 2664 O O . ARG A 1 339 ? 1.377 -12.891 -19.297 1 98.44 339 ARG A O 1
ATOM 2671 N N . PHE A 1 340 ? 2.309 -14.719 -20.266 1 98.81 340 PHE A N 1
ATOM 2672 C CA . PHE A 1 340 ? 1.055 -15.461 -20.234 1 98.81 340 PHE A CA 1
ATOM 2673 C C . PHE A 1 340 ? 0.577 -15.648 -18.797 1 98.81 340 PHE A C 1
ATOM 2675 O O . PHE A 1 340 ? -0.608 -15.484 -18.5 1 98.81 340 PHE A O 1
ATOM 2682 N N . HIS A 1 341 ? 1.471 -15.938 -17.906 1 98.81 341 HIS A N 1
ATOM 2683 C CA . HIS A 1 341 ? 1.11 -16.188 -16.516 1 98.81 341 HIS A CA 1
ATOM 2684 C C . HIS A 1 341 ? 0.726 -14.898 -15.805 1 98.81 341 HIS A C 1
ATOM 2686 O O . HIS A 1 341 ? 0.144 -14.938 -14.719 1 98.81 341 HIS A O 1
ATOM 2692 N N . ARG A 1 342 ? 1.056 -13.766 -16.391 1 98.62 342 ARG A N 1
ATOM 2693 C CA . ARG A 1 342 ? 0.74 -12.461 -15.805 1 98.62 342 ARG A CA 1
ATOM 2694 C C . ARG A 1 342 ? -0.576 -11.922 -16.359 1 98.62 342 ARG A C 1
ATOM 2696 O O . ARG A 1 342 ? -1.033 -10.852 -15.945 1 98.62 342 ARG A O 1
ATOM 2703 N N . TYR A 1 343 ? -1.277 -12.641 -17.172 1 98.44 343 TYR A N 1
ATOM 2704 C CA . TYR A 1 343 ? -2.381 -12.164 -18 1 98.44 343 TYR A CA 1
ATOM 2705 C C . TYR A 1 343 ? -3.664 -12.047 -17.188 1 98.44 343 TYR A C 1
ATOM 2707 O O . TYR A 1 343 ? -4.066 -13 -16.516 1 98.44 343 TYR A O 1
ATOM 2715 N N . THR A 1 344 ? -4.277 -10.836 -17.234 1 98.31 344 THR A N 1
ATOM 2716 C CA . THR A 1 344 ? -5.57 -10.594 -16.609 1 98.31 344 THR A CA 1
ATOM 2717 C C . THR A 1 344 ? -6.59 -10.117 -17.641 1 98.31 344 THR A C 1
ATOM 2719 O O . THR A 1 344 ? -7.469 -9.312 -17.328 1 98.31 344 THR A O 1
ATOM 2722 N N . TYR A 1 345 ? -6.375 -10.492 -18.906 1 98.12 345 TYR A N 1
ATOM 2723 C CA . TYR A 1 345 ? -7.27 -10.352 -20.047 1 98.12 345 TYR A CA 1
ATOM 2724 C C . TYR A 1 345 ? -7.25 -8.93 -20.578 1 98.12 345 TYR A C 1
ATOM 2726 O O . TYR A 1 345 ? -8.258 -8.43 -21.094 1 98.12 345 TYR A O 1
ATOM 2734 N N . GLN A 1 346 ? -6.125 -8.266 -20.406 1 96.62 346 GLN A N 1
ATOM 2735 C CA . GLN A 1 346 ? -5.961 -6.895 -20.891 1 96.62 346 GLN A CA 1
ATOM 2736 C C . GLN A 1 346 ? -6.434 -6.762 -22.344 1 96.62 346 GLN A C 1
ATOM 2738 O O . GLN A 1 346 ? -6.18 -7.645 -23.156 1 96.62 346 GLN A O 1
ATOM 2743 N N . GLU A 1 347 ? -7.176 -5.727 -22.578 1 95.31 347 GLU A N 1
ATOM 2744 C CA . GLU A 1 347 ? -7.609 -5.316 -23.906 1 95.31 347 GLU A CA 1
ATOM 2745 C C . GLU A 1 347 ? -8.648 -6.277 -24.484 1 95.31 347 GLU A C 1
ATOM 2747 O O . GLU A 1 347 ? -8.75 -6.445 -25.703 1 95.31 347 GLU A O 1
ATOM 2752 N N . THR A 1 348 ? -9.32 -7.047 -23.656 1 97.38 348 THR A N 1
ATOM 2753 C CA . THR A 1 348 ? -10.469 -7.871 -24.016 1 97.38 348 THR A CA 1
ATOM 2754 C C . THR A 1 348 ? -11.703 -7.457 -23.219 1 97.38 348 THR A C 1
ATOM 2756 O O . THR A 1 348 ? -11.609 -6.645 -22.297 1 97.38 348 THR A O 1
ATOM 2759 N N . PRO A 1 349 ? -12.883 -7.984 -23.578 1 95.75 349 PRO A N 1
ATOM 2760 C CA . PRO A 1 349 ? -14.086 -7.664 -22.812 1 95.75 349 PRO A CA 1
ATOM 2761 C C . PRO A 1 349 ? -14.023 -8.188 -21.375 1 95.75 349 PRO A C 1
ATOM 2763 O O . PRO A 1 349 ? -14.875 -7.84 -20.547 1 95.75 349 PRO A O 1
ATOM 2766 N N . PHE A 1 350 ? -13.023 -8.992 -21.031 1 97 350 PHE A N 1
ATOM 2767 C CA . PHE A 1 350 ? -12.922 -9.609 -19.719 1 97 350 PHE A CA 1
ATOM 2768 C C . PHE A 1 350 ? -11.805 -8.969 -18.906 1 97 350 PHE A C 1
ATOM 2770 O O . PHE A 1 350 ? -11.43 -9.484 -17.859 1 97 350 PHE A O 1
ATOM 2777 N N . ASP A 1 351 ? -11.297 -7.82 -19.406 1 97.75 351 ASP A N 1
ATOM 2778 C CA . ASP A 1 351 ? -10.148 -7.137 -18.812 1 97.75 351 ASP A CA 1
ATOM 2779 C C . ASP A 1 351 ? -10.461 -6.691 -17.391 1 97.75 351 ASP A C 1
ATOM 2781 O O . ASP A 1 351 ? -11.289 -5.797 -17.172 1 97.75 351 ASP A O 1
ATOM 2785 N N . LEU A 1 352 ? -9.75 -7.25 -16.453 1 97.75 352 LEU A N 1
ATOM 2786 C CA . LEU A 1 352 ? -10.008 -6.949 -15.047 1 97.75 352 LEU A CA 1
ATOM 2787 C C . LEU A 1 352 ? -9.375 -5.621 -14.648 1 97.75 352 LEU A C 1
ATOM 2789 O O . LEU A 1 352 ? -9.688 -5.07 -13.586 1 97.75 352 LEU A O 1
ATOM 2793 N N . SER A 1 353 ? -8.477 -5.094 -15.43 1 97.44 353 SER A N 1
ATOM 2794 C CA . SER A 1 353 ? -7.809 -3.828 -15.148 1 97.44 353 SER A CA 1
ATOM 2795 C C . SER A 1 353 ? -8.297 -2.729 -16.078 1 97.44 353 SER A C 1
ATOM 2797 O O . SER A 1 353 ? -7.594 -1.74 -16.312 1 97.44 353 SER A O 1
ATOM 2799 N N . ALA A 1 354 ? -9.43 -2.898 -16.656 1 96.56 354 ALA A N 1
ATOM 2800 C CA . ALA A 1 354 ? -9.977 -1.9 -17.578 1 96.56 354 ALA A CA 1
ATOM 2801 C C . ALA A 1 354 ? -10.422 -0.649 -16.828 1 96.56 354 ALA A C 1
ATOM 2803 O O . ALA A 1 354 ? -11.039 -0.743 -15.766 1 96.56 354 ALA A O 1
ATOM 2804 N N . PRO A 1 355 ? -10.047 0.514 -17.422 1 95 355 PRO A N 1
ATOM 2805 C CA . PRO A 1 355 ? -10.695 1.704 -16.875 1 95 355 PRO A CA 1
ATOM 2806 C C . PRO A 1 355 ? -12.219 1.622 -16.906 1 95 355 PRO A C 1
ATOM 2808 O O . PRO A 1 355 ? -12.789 1.091 -17.859 1 95 355 PRO A O 1
ATOM 2811 N N . GLY A 1 356 ? -12.805 2.094 -15.891 1 94.31 356 GLY A N 1
ATOM 2812 C CA . GLY A 1 356 ? -14.258 2.041 -15.844 1 94.31 356 GLY A CA 1
ATOM 2813 C C . GLY A 1 356 ? -14.789 0.864 -15.047 1 94.31 356 GLY A C 1
ATOM 2814 O O . GLY A 1 356 ? -15.953 0.854 -14.641 1 94.31 356 GLY A O 1
ATOM 2815 N N . ASN A 1 357 ? -13.977 -0.178 -14.883 1 94.88 357 ASN A N 1
ATOM 2816 C CA . ASN A 1 357 ? -14.359 -1.276 -13.992 1 94.88 357 ASN A CA 1
ATOM 2817 C C . ASN A 1 357 ? -14.273 -0.868 -12.531 1 94.88 357 ASN A C 1
ATOM 2819 O O . ASN A 1 357 ? -13.18 -0.799 -11.961 1 94.88 357 ASN A O 1
ATOM 2823 N N . LEU A 1 358 ? -15.406 -0.647 -11.836 1 95.75 358 LEU A N 1
ATOM 2824 C CA . LEU A 1 358 ? -15.469 -0.092 -10.492 1 95.75 358 LEU A CA 1
ATOM 2825 C C . LEU A 1 358 ? -14.789 -1.016 -9.492 1 95.75 358 LEU A C 1
ATOM 2827 O O . LEU A 1 358 ? -14.219 -0.552 -8.492 1 95.75 358 LEU A O 1
ATOM 2831 N N . ALA A 1 359 ? -14.805 -2.312 -9.805 1 96.5 359 ALA A N 1
ATOM 2832 C CA . ALA A 1 359 ? -14.258 -3.285 -8.859 1 96.5 359 ALA A CA 1
ATOM 2833 C C . ALA A 1 359 ? -12.758 -3.098 -8.695 1 96.5 359 ALA A C 1
ATOM 2835 O O . ALA A 1 359 ? -12.188 -3.494 -7.672 1 96.5 359 ALA A O 1
ATOM 2836 N N . GLY A 1 360 ? -12.125 -2.49 -9.695 1 96.94 360 GLY A N 1
ATOM 2837 C CA . GLY A 1 360 ? -10.688 -2.277 -9.648 1 96.94 360 GLY A CA 1
ATOM 2838 C C . GLY A 1 360 ? -10.305 -0.966 -8.992 1 96.94 360 GLY A C 1
ATOM 2839 O O . GLY A 1 360 ? -9.117 -0.664 -8.852 1 96.94 360 GLY A O 1
ATOM 2840 N N . GLY A 1 361 ? -11.305 -0.16 -8.555 1 96.75 361 GLY A N 1
ATOM 2841 C CA . GLY A 1 361 ? -11.016 1.151 -8 1 96.75 361 GLY A CA 1
ATOM 2842 C C . GLY A 1 361 ? -10.609 2.17 -9.047 1 96.75 361 GLY A C 1
ATOM 2843 O O . GLY A 1 361 ? -10.609 1.869 -10.242 1 96.75 361 GLY A O 1
ATOM 2844 N N . PRO A 1 362 ? -10.242 3.324 -8.578 1 97 362 PRO A N 1
ATOM 2845 C CA . PRO A 1 362 ? -9.977 4.43 -9.5 1 97 362 PRO A CA 1
ATOM 2846 C C . PRO A 1 362 ? -8.766 4.176 -10.398 1 97 362 PRO A C 1
ATOM 2848 O O . PRO A 1 362 ? -8.641 4.789 -11.461 1 97 362 PRO A O 1
ATOM 2851 N N . PHE A 1 363 ? -7.93 3.23 -9.953 1 97.75 363 PHE A N 1
ATOM 2852 C CA . PHE A 1 363 ? -6.695 3.057 -10.711 1 97.75 363 PHE A CA 1
ATOM 2853 C C . PHE A 1 363 ? -6.586 1.637 -11.25 1 97.75 363 PHE A C 1
ATOM 2855 O O . PHE A 1 363 ? -5.488 1.156 -11.531 1 97.75 363 PHE A O 1
ATOM 2862 N N . SER A 1 364 ? -7.652 0.894 -11.336 1 97.62 364 SER A N 1
ATOM 2863 C CA . SER A 1 364 ? -7.871 -0.264 -12.195 1 97.62 364 SER A CA 1
ATOM 2864 C C . SER A 1 364 ? -7.027 -1.453 -11.75 1 97.62 364 SER A C 1
ATOM 2866 O O . SER A 1 364 ? -6.371 -2.098 -12.57 1 97.62 364 SER A O 1
ATOM 2868 N N . SER A 1 365 ? -6.98 -1.722 -10.469 1 97.81 365 SER A N 1
ATOM 2869 C CA . SER A 1 365 ? -6.348 -2.955 -10.016 1 97.81 365 SER A CA 1
ATOM 2870 C C . SER A 1 365 ? -7.09 -4.184 -10.539 1 97.81 365 SER A C 1
ATOM 2872 O O . SER A 1 365 ? -8.32 -4.215 -10.539 1 97.81 365 SER A O 1
ATOM 2874 N N . PRO A 1 366 ? -6.363 -5.234 -10.961 1 98 366 PRO A N 1
ATOM 2875 C CA . PRO A 1 366 ? -7.035 -6.441 -11.445 1 98 366 PRO A CA 1
ATOM 2876 C C . PRO A 1 366 ? -7.355 -7.43 -10.32 1 98 366 PRO A C 1
ATOM 2878 O O . PRO A 1 366 ? -8.047 -8.422 -10.555 1 98 366 PRO A O 1
ATOM 2881 N N . ASP A 1 367 ? -6.871 -7.23 -9.133 1 97.56 367 ASP A N 1
ATOM 2882 C CA . ASP A 1 367 ? -7.031 -8.18 -8.031 1 97.56 367 ASP A CA 1
ATOM 2883 C C . ASP A 1 367 ? -8.469 -8.203 -7.531 1 97.56 367 ASP A C 1
ATOM 2885 O O . ASP A 1 367 ? -9.094 -7.152 -7.363 1 97.56 367 ASP A O 1
ATOM 2889 N N . ARG A 1 368 ? -9.039 -9.391 -7.41 1 96.88 368 ARG A N 1
ATOM 2890 C CA . ARG A 1 368 ? -10.367 -9.672 -6.855 1 96.88 368 ARG A CA 1
ATOM 2891 C C . ARG A 1 368 ? -10.273 -10.641 -5.684 1 96.88 368 ARG A C 1
ATOM 2893 O O . ARG A 1 368 ? -10.102 -11.844 -5.883 1 96.88 368 ARG A O 1
ATOM 2900 N N . TRP A 1 369 ? -10.391 -10.07 -4.5 1 94.81 369 TRP A N 1
ATOM 2901 C CA . TRP A 1 369 ? -10.258 -10.898 -3.303 1 94.81 369 TRP A CA 1
ATOM 2902 C C . TRP A 1 369 ? -11.492 -11.758 -3.09 1 94.81 369 TRP A C 1
ATOM 2904 O O . TRP A 1 369 ? -12.617 -11.242 -3.021 1 94.81 369 TRP A O 1
ATOM 2914 N N . LYS A 1 370 ? -11.297 -12.992 -2.891 1 90 370 LYS A N 1
ATOM 2915 C CA . LYS A 1 370 ? -12.422 -13.93 -2.889 1 90 370 LYS A CA 1
ATOM 2916 C C . LYS A 1 370 ? -12.852 -14.266 -1.465 1 90 370 LYS A C 1
ATOM 2918 O O . LYS A 1 370 ? -12.141 -13.961 -0.507 1 90 370 LYS A O 1
ATOM 2923 N N . ALA A 1 371 ? -14.078 -14.852 -1.375 1 89.06 371 ALA A N 1
ATOM 2924 C CA . ALA A 1 371 ? -14.656 -15.469 -0.18 1 89.06 371 ALA A CA 1
ATOM 2925 C C . ALA A 1 371 ? -15.148 -14.398 0.798 1 89.06 371 ALA A C 1
ATOM 2927 O O . ALA A 1 371 ? -15.719 -13.391 0.388 1 89.06 371 ALA A O 1
ATOM 2928 N N . GLY A 1 372 ? -15.234 -14.727 1.99 1 87.75 372 GLY A N 1
ATOM 2929 C CA . GLY A 1 372 ? -15.711 -13.82 3.027 1 87.75 372 GLY A CA 1
ATOM 2930 C C . GLY A 1 372 ? -17.219 -13.805 3.16 1 87.75 372 GLY A C 1
ATOM 2931 O O . GLY A 1 372 ? -17.922 -14.406 2.346 1 87.75 372 GLY A O 1
ATOM 2932 N N . SER A 1 373 ? -17.672 -13.133 4.137 1 89.44 373 SER A N 1
ATOM 2933 C CA . SER A 1 373 ? -19.094 -13.109 4.453 1 89.44 373 SER A CA 1
ATOM 2934 C C . SER A 1 373 ? -19.891 -12.398 3.359 1 89.44 373 SER A C 1
ATOM 2936 O O . SER A 1 373 ? -21.047 -12.734 3.117 1 89.44 373 SER A O 1
ATOM 2938 N N . GLY A 1 374 ? -19.25 -11.461 2.709 1 92 374 GLY A N 1
ATOM 2939 C CA . GLY A 1 374 ? -19.938 -10.758 1.639 1 92 374 GLY A CA 1
ATOM 2940 C C . GLY A 1 374 ? -20.438 -11.688 0.545 1 92 374 GLY A C 1
ATOM 2941 O O . GLY A 1 374 ? -21.594 -11.57 0.108 1 92 374 GLY A O 1
ATOM 2942 N N . GLU A 1 375 ? -19.625 -12.617 0.202 1 92.19 375 GLU A N 1
ATOM 2943 C CA . GLU A 1 375 ? -19.969 -13.516 -0.895 1 92.19 375 GLU A CA 1
ATOM 2944 C C . GLU A 1 375 ? -20.969 -14.578 -0.45 1 92.19 375 GLU A C 1
ATOM 2946 O O . GLU A 1 375 ? -21.578 -15.25 -1.283 1 92.19 375 GLU A O 1
ATOM 2951 N N . ARG A 1 376 ? -21.094 -14.75 0.779 1 90.88 376 ARG A N 1
ATOM 2952 C CA . ARG A 1 376 ? -22.141 -15.648 1.276 1 90.88 376 ARG A CA 1
ATOM 2953 C C . ARG A 1 376 ? -23.516 -15.023 1.101 1 90.88 376 ARG A C 1
ATOM 2955 O O . ARG A 1 376 ? -24.5 -15.734 0.907 1 90.88 376 ARG A O 1
ATOM 2962 N N . ASN A 1 377 ? -23.516 -13.734 1.132 1 92.56 377 ASN A N 1
ATOM 2963 C CA . ASN A 1 377 ? -24.797 -13.016 1.113 1 92.56 377 ASN A CA 1
ATOM 2964 C C . ASN A 1 377 ? -25.141 -12.523 -0.29 1 92.56 377 ASN A C 1
ATOM 2966 O O . ASN A 1 377 ? -26.312 -12.312 -0.607 1 92.56 377 ASN A O 1
ATOM 2970 N N . VAL A 1 378 ? -24.141 -12.25 -1.063 1 94.56 378 VAL A N 1
ATOM 2971 C CA . VAL A 1 378 ? -24.344 -11.789 -2.434 1 94.56 378 VAL A CA 1
ATOM 2972 C C . VAL A 1 378 ? -23.906 -12.875 -3.414 1 94.56 378 VAL A C 1
ATOM 2974 O O . VAL A 1 378 ? -22.719 -13.203 -3.514 1 94.56 378 VAL A O 1
ATOM 2977 N N . LYS A 1 379 ? -24.875 -13.383 -4.141 1 93.38 379 LYS A N 1
ATOM 2978 C CA . LYS A 1 379 ? -24.531 -14.406 -5.125 1 93.38 379 LYS A CA 1
ATOM 2979 C C . LYS A 1 379 ? -23.828 -13.797 -6.332 1 93.38 379 LYS A C 1
ATOM 2981 O O . LYS A 1 379 ? -24.203 -12.719 -6.797 1 93.38 379 LYS A O 1
ATOM 2986 N N . GLY A 1 380 ? -22.781 -14.422 -6.766 1 94.81 380 GLY A N 1
ATOM 2987 C CA . GLY A 1 380 ? -22 -13.969 -7.906 1 94.81 380 GLY A CA 1
ATOM 2988 C C . GLY A 1 380 ? -20.625 -14.57 -7.961 1 94.81 380 GLY A C 1
ATOM 2989 O O . GLY A 1 380 ? -20.312 -15.492 -7.199 1 94.81 380 GLY A O 1
ATOM 2990 N N . ASN A 1 381 ? -19.859 -14.172 -8.969 1 95.5 381 ASN A N 1
ATOM 2991 C CA . ASN A 1 381 ? -18.5 -14.641 -9.133 1 95.5 381 ASN A CA 1
ATOM 2992 C C . ASN A 1 381 ? -17.609 -13.586 -9.797 1 95.5 381 ASN A C 1
ATOM 2994 O O . ASN A 1 381 ? -18.125 -12.703 -10.492 1 95.5 381 ASN A O 1
ATOM 2998 N N . TRP A 1 382 ? -16.391 -13.672 -9.508 1 94.5 382 TRP A N 1
ATOM 2999 C CA . TRP A 1 382 ? -15.398 -12.922 -10.281 1 94.5 382 TRP A CA 1
ATOM 3000 C C . TRP A 1 382 ? -14.875 -13.75 -11.445 1 94.5 382 TRP A C 1
ATOM 3002 O O . TRP A 1 382 ? -14.789 -14.977 -11.352 1 94.5 382 TRP A O 1
ATOM 3012 N N . GLU A 1 383 ? -14.453 -13.031 -12.555 1 94.5 383 GLU A N 1
ATOM 3013 C CA . GLU A 1 383 ? -13.648 -13.695 -13.57 1 94.5 383 GLU A CA 1
ATOM 3014 C C . GLU A 1 383 ? -12.375 -14.289 -12.969 1 94.5 383 GLU A C 1
ATOM 3016 O O . GLU A 1 383 ? -11.742 -13.664 -12.117 1 94.5 383 GLU A O 1
ATOM 3021 N N . ARG A 1 384 ? -12.086 -15.531 -13.359 1 96 384 ARG A N 1
ATOM 3022 C CA . ARG A 1 384 ? -10.859 -16.203 -12.93 1 96 384 ARG A CA 1
ATOM 3023 C C . ARG A 1 384 ? -9.719 -15.938 -13.906 1 96 384 ARG A C 1
ATOM 3025 O O . ARG A 1 384 ? -9.617 -16.594 -14.945 1 96 384 ARG A O 1
ATOM 3032 N N . PRO A 1 385 ? -8.773 -15.039 -13.57 1 97.25 385 PRO A N 1
ATOM 3033 C CA . PRO A 1 385 ? -7.672 -14.75 -14.484 1 97.25 385 PRO A CA 1
ATOM 3034 C C . PRO A 1 385 ? -6.539 -15.773 -14.383 1 97.25 385 PRO A C 1
ATOM 3036 O O . PRO A 1 385 ? -6.539 -16.609 -13.484 1 97.25 385 PRO A O 1
ATOM 3039 N N . ILE A 1 386 ? -5.598 -15.688 -15.352 1 98.25 386 ILE A N 1
ATOM 3040 C CA . ILE A 1 386 ? -4.383 -16.5 -15.258 1 98.25 386 ILE A CA 1
ATOM 3041 C C . ILE A 1 386 ? -3.449 -15.898 -14.211 1 98.25 386 ILE A C 1
ATOM 3043 O O . ILE A 1 386 ? -3 -16.594 -13.305 1 98.25 386 ILE A O 1
ATOM 3047 N N . GLY A 1 387 ? -3.146 -14.57 -14.391 1 97.88 387 GLY A N 1
ATOM 3048 C CA . GLY A 1 387 ? -2.436 -13.883 -13.328 1 97.88 387 GLY A CA 1
ATOM 3049 C C . GLY A 1 387 ? -3.279 -13.664 -12.086 1 97.88 387 GLY A C 1
ATOM 3050 O O . GLY A 1 387 ? -4.305 -12.977 -12.133 1 97.88 387 GLY A O 1
ATOM 3051 N N . LEU A 1 388 ? -2.859 -14.258 -11 1 96.94 388 LEU A N 1
ATOM 3052 C CA . LEU A 1 388 ? -3.717 -14.312 -9.828 1 96.94 388 LEU A CA 1
ATOM 3053 C C . LEU A 1 388 ? -2.984 -13.789 -8.594 1 96.94 388 LEU A C 1
ATOM 3055 O O . LEU A 1 388 ? -1.82 -14.125 -8.367 1 96.94 388 LEU A O 1
ATOM 3059 N N . TYR A 1 389 ? -3.68 -13.023 -7.719 1 95.81 389 TYR A N 1
ATOM 3060 C CA . TYR A 1 389 ? -3.096 -12.344 -6.566 1 95.81 389 TYR A CA 1
ATOM 3061 C C . TYR A 1 389 ? -2.627 -13.352 -5.52 1 95.81 389 TYR A C 1
ATOM 3063 O O . TYR A 1 389 ? -1.684 -13.086 -4.773 1 95.81 389 TYR A O 1
ATOM 3071 N N . ARG A 1 390 ? -3.232 -14.508 -5.414 1 93.75 390 ARG A N 1
ATOM 3072 C CA . ARG A 1 390 ? -2.994 -15.406 -4.289 1 93.75 390 ARG A CA 1
ATOM 3073 C C . ARG A 1 390 ? -2.068 -16.547 -4.691 1 93.75 390 ARG A C 1
ATOM 3075 O O . ARG A 1 390 ? -1.939 -17.531 -3.961 1 93.75 390 ARG A O 1
ATOM 3082 N N . THR A 1 391 ? -1.518 -16.438 -5.902 1 96.31 391 THR A N 1
ATOM 3083 C CA . THR A 1 391 ? -0.574 -17.469 -6.336 1 96.31 391 THR A CA 1
ATOM 3084 C C . THR A 1 391 ? 0.609 -17.547 -5.375 1 96.31 391 THR A C 1
ATOM 3086 O O . THR A 1 391 ? 1.134 -16.531 -4.938 1 96.31 391 THR A O 1
ATOM 3089 N N . SER A 1 392 ? 0.996 -18.781 -5.012 1 95.44 392 SER A N 1
ATOM 3090 C CA . SER A 1 392 ? 2.139 -19 -4.129 1 95.44 392 SER A CA 1
ATOM 3091 C C . SER A 1 392 ? 3.453 -18.906 -4.898 1 95.44 392 SER A C 1
ATOM 3093 O O . SER A 1 392 ? 4.445 -18.391 -4.383 1 95.44 392 SER A O 1
ATOM 3095 N N . ASP A 1 393 ? 3.4 -19.5 -6.02 1 97 393 ASP A N 1
ATOM 3096 C CA . ASP A 1 393 ? 4.574 -19.5 -6.891 1 97 393 ASP A CA 1
ATOM 3097 C C . ASP A 1 393 ? 4.199 -19.922 -8.312 1 97 393 ASP A C 1
ATOM 3099 O O . ASP A 1 393 ? 3.145 -20.516 -8.531 1 97 393 ASP A O 1
ATOM 3103 N N . THR A 1 394 ? 5.004 -19.531 -9.195 1 98.56 394 THR A N 1
ATOM 3104 C CA . THR A 1 394 ? 4.914 -19.922 -10.602 1 98.56 394 THR A CA 1
ATOM 3105 C C . THR A 1 394 ? 6.289 -20.297 -11.148 1 98.56 394 THR A C 1
ATOM 3107 O O . THR A 1 394 ? 7.289 -19.656 -10.812 1 98.56 394 THR A O 1
ATOM 3110 N N . TYR A 1 395 ? 6.301 -21.359 -12.016 1 98.75 395 TYR A N 1
ATOM 3111 C CA . TYR A 1 395 ? 7.602 -21.625 -12.625 1 98.75 395 TYR A CA 1
ATOM 3112 C C . TYR A 1 395 ? 7.441 -22.094 -14.062 1 98.75 395 TYR A C 1
ATOM 3114 O O . TYR A 1 395 ? 6.344 -22.469 -14.477 1 98.75 395 TYR A O 1
ATOM 3122 N N . VAL A 1 396 ? 8.5 -21.969 -14.812 1 98.94 396 VAL A N 1
ATOM 3123 C CA . VAL A 1 396 ? 8.695 -22.484 -16.172 1 98.94 396 VAL A CA 1
ATOM 3124 C C . VAL A 1 396 ? 9.898 -23.438 -16.188 1 98.94 396 VAL A C 1
ATOM 3126 O O . VAL A 1 396 ? 11.016 -23.031 -15.859 1 98.94 396 VAL A O 1
ATOM 3129 N N . VAL A 1 397 ? 9.648 -24.656 -16.547 1 98.94 397 VAL A N 1
ATOM 3130 C CA . VAL A 1 397 ? 10.734 -25.594 -16.797 1 98.94 397 VAL A CA 1
ATOM 3131 C C . VAL A 1 397 ? 11.117 -25.547 -18.281 1 98.94 397 VAL A C 1
ATOM 3133 O O . VAL A 1 397 ? 10.273 -25.75 -19.156 1 98.94 397 VAL A O 1
ATOM 3136 N N . GLN A 1 398 ? 12.312 -25.266 -18.469 1 98.88 398 GLN A N 1
ATOM 3137 C CA . GLN A 1 398 ? 12.875 -25.25 -19.812 1 98.88 398 GLN A CA 1
ATOM 3138 C C . GLN A 1 398 ? 13.852 -26.406 -20.016 1 98.88 398 GLN A C 1
ATOM 3140 O O . GLN A 1 398 ? 15.016 -26.312 -19.625 1 98.88 398 GLN A O 1
ATOM 3145 N N . SER A 1 399 ? 13.359 -27.453 -20.656 1 98.75 399 SER A N 1
ATOM 3146 C CA . SER A 1 399 ? 14.18 -28.609 -20.969 1 98.75 399 SER A CA 1
ATOM 3147 C C . SER A 1 399 ? 14.883 -28.453 -22.312 1 98.75 399 SER A C 1
ATOM 3149 O O . SER A 1 399 ? 14.227 -28.219 -23.328 1 98.75 399 SER A O 1
ATOM 3151 N N . ARG A 1 400 ? 16.141 -28.641 -22.312 1 96.5 400 ARG A N 1
ATOM 3152 C CA . ARG A 1 400 ? 16.953 -28.203 -23.453 1 96.5 400 ARG A CA 1
ATOM 3153 C C . ARG A 1 400 ? 17.75 -29.375 -24.016 1 96.5 400 ARG A C 1
ATOM 3155 O O . ARG A 1 400 ? 18.359 -30.141 -23.266 1 96.5 400 ARG A O 1
ATOM 3162 N N . ASN A 1 401 ? 17.734 -29.391 -25.312 1 91.25 401 ASN A N 1
ATOM 3163 C CA . ASN A 1 401 ? 18.594 -30.375 -25.969 1 91.25 401 ASN A CA 1
ATOM 3164 C C . ASN A 1 401 ? 20.047 -29.906 -26 1 91.25 401 ASN A C 1
ATOM 3166 O O . ASN A 1 401 ? 20.328 -28.734 -26.219 1 91.25 401 ASN A O 1
ATOM 3170 N N . ASP A 1 402 ? 21 -30.672 -25.75 1 84.75 402 ASP A N 1
ATOM 3171 C CA . ASP A 1 402 ? 22.438 -30.453 -25.875 1 84.75 402 ASP A CA 1
ATOM 3172 C C . ASP A 1 402 ? 22.906 -29.391 -24.875 1 84.75 402 ASP A C 1
ATOM 3174 O O . ASP A 1 402 ? 23.844 -28.656 -25.156 1 84.75 402 ASP A O 1
ATOM 3178 N N . ALA A 1 403 ? 22.156 -29.188 -23.859 1 88.06 403 ALA A N 1
ATOM 3179 C CA . ALA A 1 403 ? 22.609 -28.266 -22.812 1 88.06 403 ALA A CA 1
ATOM 3180 C C . ALA A 1 403 ? 23.453 -29 -21.766 1 88.06 403 ALA A C 1
ATOM 3182 O O . ALA A 1 403 ? 22.953 -29.922 -21.109 1 88.06 403 ALA A O 1
ATOM 3183 N N . SER A 1 404 ? 24.609 -28.484 -21.609 1 94 404 SER A N 1
ATOM 3184 C CA . SER A 1 404 ? 25.531 -29.141 -20.688 1 94 404 SER A CA 1
ATOM 3185 C C . SER A 1 404 ? 25.172 -28.828 -19.234 1 94 404 SER A C 1
ATOM 3187 O O . SER A 1 404 ? 25.5 -29.609 -18.344 1 94 404 SER A O 1
ATOM 3189 N N . THR A 1 405 ? 24.469 -27.719 -19.016 1 96.25 405 THR A N 1
ATOM 3190 C CA . THR A 1 405 ? 24.094 -27.359 -17.656 1 96.25 405 THR A CA 1
ATOM 3191 C C . THR A 1 405 ? 22.719 -27.922 -17.297 1 96.25 405 THR A C 1
ATOM 3193 O O . THR A 1 405 ? 22.25 -27.766 -16.156 1 96.25 405 THR A O 1
ATOM 3196 N N . GLY A 1 406 ? 22.047 -28.562 -18.25 1 97.19 406 GLY A N 1
ATOM 3197 C CA . GLY A 1 406 ? 20.75 -29.156 -18.016 1 97.19 406 GLY A CA 1
ATOM 3198 C C . GLY A 1 406 ? 19.594 -28.188 -18.156 1 97.19 406 GLY A C 1
ATOM 3199 O O . GLY A 1 406 ? 19.75 -27.141 -18.797 1 97.19 406 GLY A O 1
ATOM 3200 N N . ALA A 1 407 ? 18.422 -28.547 -17.641 1 98.44 407 ALA A N 1
ATOM 3201 C CA . ALA A 1 407 ? 17.219 -27.734 -17.734 1 98.44 407 ALA A CA 1
ATOM 3202 C C . ALA A 1 407 ? 17.328 -26.484 -16.859 1 98.44 407 ALA A C 1
ATOM 3204 O O . ALA A 1 407 ? 18.047 -26.5 -15.844 1 98.44 407 ALA A O 1
ATOM 3205 N N . VAL A 1 408 ? 16.703 -25.422 -17.281 1 98.81 408 VAL A N 1
ATOM 3206 C CA . VAL A 1 408 ? 16.562 -24.219 -16.453 1 98.81 408 VAL A CA 1
ATOM 3207 C C . VAL A 1 408 ? 15.172 -24.172 -15.836 1 98.81 408 VAL A C 1
ATOM 3209 O O . VAL A 1 408 ? 14.164 -24.391 -16.516 1 98.81 408 VAL A O 1
ATOM 3212 N N . LEU A 1 409 ? 15.117 -24 -14.531 1 98.94 409 LEU A N 1
ATOM 3213 C CA . LEU A 1 409 ? 13.867 -23.688 -13.844 1 98.94 409 LEU A CA 1
ATOM 3214 C C . LEU A 1 409 ? 13.742 -22.203 -13.578 1 98.94 409 LEU A C 1
ATOM 3216 O O . LEU A 1 409 ? 14.484 -21.641 -12.766 1 98.94 409 LEU A O 1
ATOM 3220 N N . TRP A 1 410 ? 12.852 -21.547 -14.273 1 98.94 410 TRP A N 1
ATOM 3221 C CA . TRP A 1 410 ? 12.5 -20.156 -13.969 1 98.94 410 TRP A CA 1
ATOM 3222 C C . TRP A 1 410 ? 11.438 -20.094 -12.875 1 98.94 410 TRP A C 1
ATOM 3224 O O . TRP A 1 410 ? 10.273 -20.438 -13.117 1 98.94 410 TRP A O 1
ATOM 3234 N N . TYR A 1 411 ? 11.82 -19.609 -11.711 1 98.88 411 TYR A N 1
ATOM 3235 C CA . TYR A 1 411 ? 10.945 -19.656 -10.547 1 98.88 411 TYR A CA 1
ATOM 3236 C C . TYR A 1 411 ? 10.531 -18.266 -10.109 1 98.88 411 TYR A C 1
ATOM 3238 O O . TYR A 1 411 ? 11.359 -17.344 -10.062 1 98.88 411 TYR A O 1
ATOM 3246 N N . GLY A 1 412 ? 9.273 -18.078 -9.906 1 98.56 412 GLY A N 1
ATOM 3247 C CA . GLY A 1 412 ? 8.734 -16.828 -9.367 1 98.56 412 GLY A CA 1
ATOM 3248 C C . GLY A 1 412 ? 7.871 -17.031 -8.141 1 98.56 412 GLY A C 1
ATOM 3249 O O . GLY A 1 412 ? 6.75 -17.547 -8.242 1 98.56 412 GLY A O 1
ATOM 3250 N N . PRO A 1 413 ? 8.391 -16.656 -6.961 1 97.62 413 PRO A N 1
ATOM 3251 C CA . PRO A 1 413 ? 7.531 -16.734 -5.777 1 97.62 413 PRO A CA 1
ATOM 3252 C C . PRO A 1 413 ? 6.398 -15.719 -5.801 1 97.62 413 PRO A C 1
ATOM 3254 O O . PRO A 1 413 ? 6.527 -14.664 -6.43 1 97.62 413 PRO A O 1
ATOM 3257 N N . SER A 1 414 ? 5.316 -16.031 -5.125 1 96.75 414 SER A N 1
ATOM 3258 C CA . SER A 1 414 ? 4.129 -15.188 -5.051 1 96.75 414 SER A CA 1
ATOM 3259 C C . SER A 1 414 ? 3.512 -14.977 -6.43 1 96.75 414 SER A C 1
ATOM 3261 O O . SER A 1 414 ? 3.668 -15.82 -7.316 1 96.75 414 SER A O 1
ATOM 3263 N N . SER A 1 415 ? 2.77 -13.922 -6.609 1 97.31 415 SER A N 1
ATOM 3264 C CA . SER A 1 415 ? 1.974 -13.703 -7.812 1 97.31 415 SER A CA 1
ATOM 3265 C C . SER A 1 415 ? 2.863 -13.422 -9.023 1 97.31 415 SER A C 1
ATOM 3267 O O . SER A 1 415 ? 3.752 -12.57 -8.961 1 97.31 415 SER A O 1
ATOM 3269 N N . ALA A 1 416 ? 2.541 -14.031 -10.102 1 98.31 416 ALA A N 1
ATOM 3270 C CA . ALA A 1 416 ? 3.293 -13.836 -11.344 1 98.31 416 ALA A CA 1
ATOM 3271 C C . ALA A 1 416 ? 3.16 -12.398 -11.844 1 98.31 416 ALA A C 1
ATOM 3273 O O . ALA A 1 416 ? 3.994 -11.922 -12.617 1 98.31 416 ALA A O 1
ATOM 3274 N N . VAL A 1 417 ? 2.15 -11.75 -11.43 1 97.88 417 VAL A N 1
ATOM 3275 C CA . VAL A 1 417 ? 1.879 -10.391 -11.891 1 97.88 417 VAL A CA 1
ATOM 3276 C C . VAL A 1 417 ? 2.996 -9.453 -11.438 1 97.88 417 VAL A C 1
ATOM 3278 O O . VAL A 1 417 ? 3.34 -8.5 -12.141 1 97.88 417 VAL A O 1
ATOM 3281 N N . ALA A 1 418 ? 3.594 -9.82 -10.328 1 98.31 418 ALA A N 1
ATOM 3282 C CA . ALA A 1 418 ? 4.594 -8.898 -9.805 1 98.31 418 ALA A CA 1
ATOM 3283 C C . ALA A 1 418 ? 5.945 -9.594 -9.633 1 98.31 418 ALA A C 1
ATOM 3285 O O . ALA A 1 418 ? 6.957 -8.938 -9.375 1 98.31 418 ALA A O 1
ATOM 3286 N N . THR A 1 419 ? 6.07 -10.891 -9.82 1 98.62 419 THR A N 1
ATOM 3287 C CA . THR A 1 419 ? 7.309 -11.617 -9.547 1 98.62 419 THR A CA 1
ATOM 3288 C C . THR A 1 419 ? 8.328 -11.375 -10.664 1 98.62 419 THR A C 1
ATOM 3290 O O . THR A 1 419 ? 7.992 -10.812 -11.703 1 98.62 419 THR A O 1
ATOM 3293 N N . VAL A 1 420 ? 9.555 -11.625 -10.367 1 98.88 420 VAL A N 1
ATOM 3294 C CA . VAL A 1 420 ? 10.617 -11.727 -11.359 1 98.88 420 VAL A CA 1
ATOM 3295 C C . VAL A 1 420 ? 11.07 -13.18 -11.484 1 98.88 420 VAL A C 1
ATOM 3297 O O . VAL A 1 420 ? 11.617 -13.75 -10.539 1 98.88 420 VAL A O 1
ATOM 3300 N N . PHE A 1 421 ? 10.773 -13.703 -12.625 1 98.94 421 PHE A N 1
ATOM 3301 C CA . PHE A 1 421 ? 11.188 -15.086 -12.844 1 98.94 421 PHE A CA 1
ATOM 3302 C C . PHE A 1 421 ? 12.703 -15.203 -12.805 1 98.94 421 PHE A C 1
ATOM 3304 O O . PHE A 1 421 ? 13.406 -14.594 -13.617 1 98.94 421 PHE A O 1
ATOM 3311 N N . THR A 1 422 ? 13.172 -16.031 -11.883 1 98.94 422 THR A N 1
ATOM 3312 C CA . THR A 1 422 ? 14.594 -16.188 -11.586 1 98.94 422 THR A CA 1
ATOM 3313 C C . THR A 1 422 ? 15.07 -17.594 -11.977 1 98.94 422 THR A C 1
ATOM 3315 O O . THR A 1 422 ? 14.461 -18.594 -11.586 1 98.94 422 THR A O 1
ATOM 3318 N N . PRO A 1 423 ? 16.188 -17.672 -12.688 1 98.88 423 PRO A N 1
ATOM 3319 C CA . PRO A 1 423 ? 16.625 -18.984 -13.172 1 98.88 423 PRO A CA 1
ATOM 3320 C C . PRO A 1 423 ? 17.438 -19.75 -12.133 1 98.88 423 PRO A C 1
ATOM 3322 O O . PRO A 1 423 ? 18.266 -19.172 -11.43 1 98.88 423 PRO A O 1
ATOM 3325 N N . PHE A 1 424 ? 17.203 -21.078 -12.102 1 98.88 424 PHE A N 1
ATOM 3326 C CA . PHE A 1 424 ? 17.953 -22.031 -11.281 1 98.88 424 PHE A CA 1
ATOM 3327 C C . PHE A 1 424 ? 18.281 -23.281 -12.078 1 98.88 424 PHE A C 1
ATOM 3329 O O . PHE A 1 424 ? 17.625 -23.594 -13.07 1 98.88 424 PHE A O 1
ATOM 3336 N N . LEU A 1 425 ? 19.359 -23.922 -11.672 1 98.62 425 LEU A N 1
ATOM 3337 C CA . LEU A 1 425 ? 19.781 -25.203 -12.234 1 98.62 425 LEU A CA 1
ATOM 3338 C C . LEU A 1 425 ? 19.797 -26.297 -11.172 1 98.62 425 LEU A C 1
ATOM 3340 O O . LEU A 1 425 ? 20.156 -26.031 -10.016 1 98.62 425 LEU A O 1
ATOM 3344 N N . VAL A 1 426 ? 19.484 -27.516 -11.594 1 97.75 426 VAL A N 1
ATOM 3345 C CA . VAL A 1 426 ? 19.578 -28.641 -10.672 1 97.75 426 VAL A CA 1
ATOM 3346 C C . VAL A 1 426 ? 21.031 -28.828 -10.242 1 97.75 426 VAL A C 1
ATOM 3348 O O . VAL A 1 426 ? 21.297 -29.25 -9.109 1 97.75 426 VAL A O 1
ATOM 3351 N N . GLY A 1 427 ? 21.938 -28.484 -11.07 1 97 427 GLY A N 1
ATOM 3352 C CA . GLY A 1 427 ? 23.359 -28.703 -10.844 1 97 427 GLY A CA 1
ATOM 3353 C C . GLY A 1 427 ? 23.938 -27.781 -9.781 1 97 427 GLY A C 1
ATOM 3354 O O . GLY A 1 427 ? 25.047 -28 -9.289 1 97 427 GLY A O 1
ATOM 3355 N N . LEU A 1 428 ? 23.234 -26.75 -9.414 1 97.81 428 LEU A N 1
ATOM 3356 C CA . LEU A 1 428 ? 23.703 -25.875 -8.352 1 97.81 428 LEU A CA 1
ATOM 3357 C C . LEU A 1 428 ? 23.875 -26.641 -7.047 1 97.81 428 LEU A C 1
ATOM 3359 O O . LEU A 1 428 ? 23.188 -27.625 -6.797 1 97.81 428 LEU A O 1
ATOM 3363 N N . SER A 1 429 ? 24.828 -26.125 -6.23 1 97.19 429 SER A N 1
ATOM 3364 C CA . SER A 1 429 ? 25.062 -26.797 -4.949 1 97.19 429 SER A CA 1
ATOM 3365 C C . SER A 1 429 ? 23.828 -26.703 -4.051 1 97.19 429 SER A C 1
ATOM 3367 O O . SER A 1 429 ? 23.5 -27.672 -3.348 1 97.19 429 SER A O 1
ATOM 3369 N N . ASP A 1 430 ? 23.219 -25.547 -4.102 1 96.31 430 ASP A N 1
ATOM 3370 C CA . ASP A 1 430 ? 21.969 -25.328 -3.361 1 96.31 430 ASP A CA 1
ATOM 3371 C C . ASP A 1 430 ? 21.203 -24.125 -3.914 1 96.31 430 ASP A C 1
ATOM 3373 O O . ASP A 1 430 ? 21.719 -23.406 -4.773 1 96.31 430 ASP A O 1
ATOM 3377 N N . ILE A 1 431 ? 19.984 -24.016 -3.414 1 97.81 431 ILE A N 1
ATOM 3378 C CA . ILE A 1 431 ? 19.172 -22.844 -3.721 1 97.81 431 ILE A CA 1
ATOM 3379 C C . ILE A 1 431 ? 19.484 -21.719 -2.725 1 97.81 431 ILE A C 1
ATOM 3381 O O . ILE A 1 431 ? 19.625 -21.969 -1.525 1 97.81 431 ILE A O 1
ATOM 3385 N N . PRO A 1 432 ? 19.688 -20.5 -3.213 1 97.75 432 PRO A N 1
ATOM 3386 C CA . PRO A 1 432 ? 19.938 -19.391 -2.279 1 97.75 432 PRO A CA 1
ATOM 3387 C C . PRO A 1 432 ? 18.844 -19.25 -1.221 1 97.75 432 PRO A C 1
ATOM 3389 O O . PRO A 1 432 ? 17.672 -19.453 -1.518 1 97.75 432 PRO A O 1
ATOM 3392 N N . ALA A 1 433 ? 19.203 -18.781 -0.019 1 96.94 433 ALA A N 1
ATOM 3393 C CA . ALA A 1 433 ? 18.359 -18.781 1.174 1 96.94 433 ALA A CA 1
ATOM 3394 C C . ALA A 1 433 ? 17.094 -17.953 0.951 1 96.94 433 ALA A C 1
ATOM 3396 O O . ALA A 1 433 ? 16.031 -18.281 1.479 1 96.94 433 ALA A O 1
ATOM 3397 N N . SER A 1 434 ? 17.172 -16.922 0.194 1 98.06 434 SER A N 1
ATOM 3398 C CA . SER A 1 434 ? 16.047 -16.031 -0.03 1 98.06 434 SER A CA 1
ATOM 3399 C C . SER A 1 434 ? 14.891 -16.766 -0.718 1 98.06 434 SER A C 1
ATOM 3401 O O . SER A 1 434 ? 13.734 -16.344 -0.613 1 98.06 434 SER A O 1
ATOM 3403 N N . PHE A 1 435 ? 15.195 -17.875 -1.398 1 98.31 435 PHE A N 1
ATOM 3404 C CA . PHE A 1 435 ? 14.156 -18.641 -2.084 1 98.31 435 PHE A CA 1
ATOM 3405 C C . PHE A 1 435 ? 13.797 -19.891 -1.294 1 98.31 435 PHE A C 1
ATOM 3407 O O . PHE A 1 435 ? 12.82 -20.562 -1.611 1 98.31 435 PHE A O 1
ATOM 3414 N N . ARG A 1 436 ? 14.562 -20.219 -0.232 1 95.88 436 ARG A N 1
ATOM 3415 C CA . ARG A 1 436 ? 14.312 -21.406 0.594 1 95.88 436 ARG A CA 1
ATOM 3416 C C . ARG A 1 436 ? 13.586 -21.031 1.883 1 95.88 436 ARG A C 1
ATOM 3418 O O . ARG A 1 436 ? 13.383 -21.875 2.754 1 95.88 436 ARG A O 1
ATOM 3425 N N . SER A 1 437 ? 13.289 -19.75 1.956 1 91 437 SER A N 1
ATOM 3426 C CA . SER A 1 437 ? 12.664 -19.25 3.178 1 91 437 SER A CA 1
ATOM 3427 C C . SER A 1 437 ? 11.477 -18.344 2.865 1 91 437 SER A C 1
ATOM 3429 O O . SER A 1 437 ? 11.328 -17.875 1.731 1 91 437 SER A O 1
ATOM 3431 N N . GLY A 1 438 ? 10.68 -18.219 3.936 1 87.19 438 GLY A N 1
ATOM 3432 C CA . GLY A 1 438 ? 9.555 -17.297 3.836 1 87.19 438 GLY A CA 1
ATOM 3433 C C . GLY A 1 438 ? 8.273 -17.969 3.402 1 87.19 438 GLY A C 1
ATOM 3434 O O . GLY A 1 438 ? 8.289 -18.906 2.596 1 87.19 438 GLY A O 1
ATOM 3435 N N . HIS A 1 439 ? 7.27 -17.625 3.992 1 89.44 439 HIS A N 1
ATOM 3436 C CA . HIS A 1 439 ? 5.902 -18 3.648 1 89.44 439 HIS A CA 1
ATOM 3437 C C . HIS A 1 439 ? 4.895 -17.016 4.254 1 89.44 439 HIS A C 1
ATOM 3439 O O . HIS A 1 439 ? 5.277 -16.094 4.973 1 89.44 439 HIS A O 1
ATOM 3445 N N . GLN A 1 440 ? 3.664 -17.219 3.938 1 89.44 440 GLN A N 1
ATOM 3446 C CA . GLN A 1 440 ? 2.623 -16.219 4.203 1 89.44 440 GLN A CA 1
ATOM 3447 C C . GLN A 1 440 ? 2.447 -16 5.703 1 89.44 440 GLN A C 1
ATOM 3449 O O . GLN A 1 440 ? 2.111 -14.906 6.141 1 89.44 440 GLN A O 1
ATOM 3454 N N . ALA A 1 441 ? 2.715 -17.016 6.469 1 89.81 441 ALA A N 1
ATOM 3455 C CA . ALA A 1 441 ? 2.385 -16.938 7.891 1 89.81 441 ALA A CA 1
ATOM 3456 C C . ALA A 1 441 ? 3.551 -16.375 8.695 1 89.81 441 ALA A C 1
ATOM 3458 O O . ALA A 1 441 ? 3.461 -16.25 9.922 1 89.81 441 ALA A O 1
ATOM 3459 N N . GLU A 1 442 ? 4.613 -16.016 8.023 1 91.44 442 GLU A N 1
ATOM 3460 C CA . GLU A 1 442 ? 5.766 -15.414 8.688 1 91.44 442 GLU A CA 1
ATOM 3461 C C . GLU A 1 442 ? 6.453 -14.391 7.789 1 91.44 442 GLU A C 1
ATOM 3463 O O . GLU A 1 442 ? 7.055 -14.742 6.773 1 91.44 442 GLU A O 1
ATOM 3468 N N . PHE A 1 443 ? 6.441 -13.18 8.305 1 93.75 443 PHE A N 1
ATOM 3469 C CA . PHE A 1 443 ? 7.066 -12.117 7.535 1 93.75 443 PHE A CA 1
ATOM 3470 C C . PHE A 1 443 ? 8.586 -12.188 7.648 1 93.75 443 PHE A C 1
ATOM 3472 O O . PHE A 1 443 ? 9.125 -12.453 8.727 1 93.75 443 PHE A O 1
ATOM 3479 N N . SER A 1 444 ? 9.273 -11.953 6.488 1 94.06 444 SER A N 1
ATOM 3480 C CA . SER A 1 444 ? 10.734 -11.883 6.484 1 94.06 444 SER A CA 1
ATOM 3481 C C . SER A 1 444 ? 11.242 -10.961 5.375 1 94.06 444 SER A C 1
ATOM 3483 O O . SER A 1 444 ? 10.961 -11.195 4.195 1 94.06 444 SER A O 1
ATOM 3485 N N . ARG A 1 445 ? 12.086 -10.039 5.711 1 94.19 445 ARG A N 1
ATOM 3486 C CA . ARG A 1 445 ? 12.68 -9.141 4.723 1 94.19 445 ARG A CA 1
ATOM 3487 C C . ARG A 1 445 ? 13.836 -9.82 3.992 1 94.19 445 ARG A C 1
ATOM 3489 O O . ARG A 1 445 ? 14.367 -9.273 3.021 1 94.19 445 ARG A O 1
ATOM 3496 N N . GLU A 1 446 ? 14.102 -11.039 4.352 1 94.88 446 GLU A N 1
ATOM 3497 C CA . GLU A 1 446 ? 15.172 -11.789 3.701 1 94.88 446 GLU A CA 1
ATOM 3498 C C . GLU A 1 446 ? 14.625 -12.672 2.586 1 94.88 446 GLU A C 1
ATOM 3500 O O . GLU A 1 446 ? 15.391 -13.211 1.779 1 94.88 446 GLU A O 1
ATOM 3505 N N . SER A 1 447 ? 13.367 -12.805 2.568 1 96.44 447 SER A N 1
ATOM 3506 C CA . SER A 1 447 ? 12.766 -13.758 1.636 1 96.44 447 SER A CA 1
ATOM 3507 C C . SER A 1 447 ? 12.391 -13.078 0.321 1 96.44 447 SER A C 1
ATOM 3509 O O . SER A 1 447 ? 11.93 -11.938 0.313 1 96.44 447 SER A O 1
ATOM 3511 N N . ALA A 1 448 ? 12.5 -13.797 -0.792 1 98.25 448 ALA A N 1
ATOM 3512 C CA . ALA A 1 448 ? 12.039 -13.344 -2.1 1 98.25 448 ALA A CA 1
ATOM 3513 C C . ALA A 1 448 ? 10.516 -13.305 -2.162 1 98.25 448 ALA A C 1
ATOM 3515 O O . ALA A 1 448 ? 9.938 -12.43 -2.811 1 98.25 448 ALA A O 1
ATOM 3516 N N . PHE A 1 449 ? 9.914 -14.188 -1.438 1 97.62 449 PHE A N 1
ATOM 3517 C CA . PHE A 1 449 ? 8.461 -14.266 -1.403 1 97.62 449 PHE A CA 1
ATOM 3518 C C . PHE A 1 449 ? 7.855 -12.945 -0.928 1 97.62 449 PHE A C 1
ATOM 3520 O O . PHE A 1 449 ? 7.004 -12.367 -1.604 1 97.62 449 PHE A O 1
ATOM 3527 N N . TRP A 1 450 ? 8.328 -12.445 0.107 1 97.81 450 TRP A N 1
ATOM 3528 C CA . TRP A 1 450 ? 7.75 -11.234 0.682 1 97.81 450 TRP A CA 1
ATOM 3529 C C . TRP A 1 450 ? 8.195 -10 -0.089 1 97.81 450 TRP A C 1
ATOM 3531 O O . TRP A 1 450 ? 7.48 -8.992 -0.135 1 97.81 450 TRP A O 1
ATOM 3541 N N . ALA A 1 451 ? 9.367 -10.055 -0.671 1 98.31 451 ALA A N 1
ATOM 3542 C CA . ALA A 1 451 ? 9.758 -8.938 -1.533 1 98.31 451 ALA A CA 1
ATOM 3543 C C . ALA A 1 451 ? 8.734 -8.734 -2.65 1 98.31 451 ALA A C 1
ATOM 3545 O O . ALA A 1 451 ? 8.328 -7.605 -2.93 1 98.31 451 ALA A O 1
ATOM 3546 N N . VAL A 1 452 ? 8.305 -9.836 -3.227 1 98.25 452 VAL A N 1
ATOM 3547 C CA . VAL A 1 452 ? 7.336 -9.789 -4.32 1 98.25 452 VAL A CA 1
ATOM 3548 C C . VAL A 1 452 ? 5.961 -9.398 -3.779 1 98.25 452 VAL A C 1
ATOM 3550 O O . VAL A 1 452 ? 5.285 -8.539 -4.348 1 98.25 452 VAL A O 1
ATOM 3553 N N . CYS A 1 453 ? 5.582 -10.055 -2.721 1 97.19 453 CYS A N 1
ATOM 3554 C CA . CYS A 1 453 ? 4.289 -9.758 -2.105 1 97.19 453 CYS A CA 1
ATOM 3555 C C . CYS A 1 453 ? 4.164 -8.281 -1.775 1 97.19 453 CYS A C 1
ATOM 3557 O O . CYS A 1 453 ? 3.125 -7.668 -2.029 1 97.19 453 CYS A O 1
ATOM 3559 N N . TYR A 1 454 ? 5.215 -7.742 -1.229 1 97.88 454 TYR A N 1
ATOM 3560 C CA . TYR A 1 454 ? 5.23 -6.34 -0.826 1 97.88 454 TYR A CA 1
ATOM 3561 C C . TYR A 1 454 ? 5.027 -5.426 -2.027 1 97.88 454 TYR A C 1
ATOM 3563 O O . TYR A 1 454 ? 4.156 -4.551 -2.008 1 97.88 454 TYR A O 1
ATOM 3571 N N . ALA A 1 455 ? 5.785 -5.621 -3.025 1 98.31 455 ALA A N 1
ATOM 3572 C CA . ALA A 1 455 ? 5.691 -4.801 -4.23 1 98.31 455 ALA A CA 1
ATOM 3573 C C . ALA A 1 455 ? 4.312 -4.926 -4.871 1 98.31 455 ALA A C 1
ATOM 3575 O O . ALA A 1 455 ? 3.723 -3.924 -5.285 1 98.31 455 ALA A O 1
ATOM 3576 N N . HIS A 1 456 ? 3.828 -6.145 -4.957 1 98.38 456 HIS A N 1
ATOM 3577 C CA . HIS A 1 456 ? 2.516 -6.395 -5.543 1 98.38 456 HIS A CA 1
ATOM 3578 C C . HIS A 1 456 ? 1.425 -5.641 -4.793 1 98.38 456 HIS A C 1
ATOM 3580 O O . HIS A 1 456 ? 0.572 -4.996 -5.41 1 98.38 456 HIS A O 1
ATOM 3586 N N . ASN A 1 457 ? 1.459 -5.711 -3.529 1 98.31 457 ASN A N 1
ATOM 3587 C CA . ASN A 1 457 ? 0.436 -5.051 -2.723 1 98.31 457 ASN A CA 1
ATOM 3588 C C . ASN A 1 457 ? 0.547 -3.533 -2.805 1 98.31 457 ASN A C 1
ATOM 3590 O O . ASN A 1 457 ? -0.461 -2.838 -2.947 1 98.31 457 ASN A O 1
ATOM 3594 N N . VAL A 1 458 ? 1.765 -2.998 -2.723 1 98.31 458 VAL A N 1
ATOM 3595 C CA . VAL A 1 458 ? 1.961 -1.556 -2.838 1 98.31 458 VAL A CA 1
ATOM 3596 C C . VAL A 1 458 ? 1.39 -1.062 -4.164 1 98.31 458 VAL A C 1
ATOM 3598 O O . VAL A 1 458 ? 0.77 0.003 -4.223 1 98.31 458 VAL A O 1
ATOM 3601 N N . ALA A 1 459 ? 1.507 -1.845 -5.176 1 98.31 459 ALA A N 1
ATOM 3602 C CA . ALA A 1 459 ? 1.062 -1.429 -6.504 1 98.31 459 ALA A CA 1
ATOM 3603 C C . ALA A 1 459 ? -0.456 -1.292 -6.559 1 98.31 459 ALA A C 1
ATOM 3605 O O . ALA A 1 459 ? -0.994 -0.603 -7.426 1 98.31 459 ALA A O 1
ATOM 3606 N N . ASN A 1 460 ? -1.164 -1.935 -5.68 1 97.81 460 ASN A N 1
ATOM 3607 C CA . ASN A 1 460 ? -2.619 -1.847 -5.648 1 97.81 460 ASN A CA 1
ATOM 3608 C C . ASN A 1 460 ? -3.09 -0.453 -5.242 1 97.81 460 ASN A C 1
ATOM 3610 O O . ASN A 1 460 ? -4.262 -0.114 -5.414 1 97.81 460 ASN A O 1
ATOM 3614 N N . LEU A 1 461 ? -2.188 0.394 -4.73 1 97.62 461 LEU A N 1
ATOM 3615 C CA . LEU A 1 461 ? -2.533 1.756 -4.336 1 97.62 461 LEU A CA 1
ATOM 3616 C C . LEU A 1 461 ? -2.846 2.613 -5.559 1 97.62 461 LEU A C 1
ATOM 3618 O O . LEU A 1 461 ? -3.639 3.553 -5.477 1 97.62 461 LEU A O 1
ATOM 3622 N N . LYS A 1 462 ? -2.182 2.295 -6.605 1 97.94 462 LYS A N 1
ATOM 3623 C CA . LYS A 1 462 ? -2.279 3.062 -7.844 1 97.94 462 LYS A CA 1
ATOM 3624 C C . LYS A 1 462 ? -1.831 2.23 -9.039 1 97.94 462 LYS A C 1
ATOM 3626 O O . LYS A 1 462 ? -0.934 2.635 -9.781 1 97.94 462 LYS A O 1
ATOM 3631 N N . TRP A 1 463 ? -2.555 1.204 -9.32 1 98.12 463 TRP A N 1
ATOM 3632 C CA . TRP A 1 463 ? -2.158 0.112 -10.203 1 98.12 463 TRP A CA 1
ATOM 3633 C C . TRP A 1 463 ? -1.861 0.626 -11.602 1 98.12 463 TRP A C 1
ATOM 3635 O O . TRP A 1 463 ? -0.814 0.315 -12.18 1 98.12 463 TRP A O 1
ATOM 3645 N N . SER A 1 464 ? -2.715 1.42 -12.211 1 97.62 464 SER A N 1
ATOM 3646 C CA . SER A 1 464 ? -2.562 1.838 -13.602 1 97.62 464 SER A CA 1
ATOM 3647 C C . SER A 1 464 ? -1.255 2.596 -13.805 1 97.62 464 SER A C 1
ATOM 3649 O O . SER A 1 464 ? -0.753 2.68 -14.93 1 97.62 464 SER A O 1
ATOM 3651 N N . TYR A 1 465 ? -0.687 3.162 -12.711 1 97.75 465 TYR A N 1
ATOM 3652 C CA . TYR A 1 465 ? 0.613 3.82 -12.773 1 97.75 465 TYR A CA 1
ATOM 3653 C C . TYR A 1 465 ? 1.733 2.852 -12.414 1 97.75 465 TYR A C 1
ATOM 3655 O O . TYR A 1 465 ? 2.658 2.641 -13.203 1 97.75 465 TYR A O 1
ATOM 3663 N N . MET A 1 466 ? 1.58 2.213 -11.289 1 98.38 466 MET A N 1
ATOM 3664 C CA . MET A 1 466 ? 2.664 1.479 -10.641 1 98.38 466 MET A CA 1
ATOM 3665 C C . MET A 1 466 ? 2.979 0.194 -11.398 1 98.38 466 MET A C 1
ATOM 3667 O O . MET A 1 466 ? 4.117 -0.28 -11.383 1 98.38 466 MET A O 1
ATOM 3671 N N . TYR A 1 467 ? 1.97 -0.405 -12.055 1 98.06 467 TYR A N 1
ATOM 3672 C CA . TYR A 1 467 ? 2.215 -1.637 -12.797 1 98.06 467 TYR A CA 1
ATOM 3673 C C . TYR A 1 467 ? 3.227 -1.41 -13.914 1 98.06 467 TYR A C 1
ATOM 3675 O O . TYR A 1 467 ? 3.98 -2.318 -14.273 1 98.06 467 TYR A O 1
ATOM 3683 N N . ASN A 1 468 ? 3.283 -0.182 -14.477 1 97.88 468 ASN A N 1
ATOM 3684 C CA . ASN A 1 468 ? 4.289 0.143 -15.477 1 97.88 468 ASN A CA 1
ATOM 3685 C C . ASN A 1 468 ? 5.703 0.051 -14.906 1 97.88 468 ASN A C 1
ATOM 3687 O O . ASN A 1 468 ? 6.617 -0.435 -15.578 1 97.88 468 ASN A O 1
ATOM 3691 N N . ASP A 1 469 ? 5.887 0.541 -13.719 1 98.31 469 ASP A N 1
ATOM 3692 C CA . ASP A 1 469 ? 7.188 0.448 -13.062 1 98.31 469 ASP A CA 1
ATOM 3693 C C . ASP A 1 469 ? 7.57 -1.008 -12.805 1 98.31 469 ASP A C 1
ATOM 3695 O O . ASP A 1 469 ? 8.727 -1.391 -12.984 1 98.31 469 ASP A O 1
ATOM 3699 N N . ILE A 1 470 ? 6.621 -1.821 -12.391 1 98.69 470 ILE A N 1
ATOM 3700 C CA . ILE A 1 470 ? 6.859 -3.236 -12.125 1 98.69 470 ILE A CA 1
ATOM 3701 C C . ILE A 1 470 ? 7.273 -3.936 -13.422 1 98.69 470 ILE A C 1
ATOM 3703 O O . ILE A 1 470 ? 8.266 -4.668 -13.445 1 98.69 470 ILE A O 1
ATOM 3707 N N . THR A 1 471 ? 6.535 -3.723 -14.484 1 98.44 471 THR A N 1
ATOM 3708 C CA . THR A 1 471 ? 6.797 -4.406 -15.75 1 98.44 471 THR A CA 1
ATOM 3709 C C . THR A 1 471 ? 8.156 -3.998 -16.312 1 98.44 471 THR A C 1
ATOM 3711 O O . THR A 1 471 ? 8.867 -4.824 -16.891 1 98.44 471 THR A O 1
ATOM 3714 N N . GLU A 1 472 ? 8.5 -2.709 -16.141 1 98.38 472 GLU A N 1
ATOM 3715 C CA . GLU A 1 472 ? 9.812 -2.26 -16.578 1 98.38 472 GLU A CA 1
ATOM 3716 C C . GLU A 1 472 ? 10.922 -2.982 -15.812 1 98.38 472 GLU A C 1
ATOM 3718 O O . GLU A 1 472 ? 11.922 -3.402 -16.406 1 98.38 472 GLU A O 1
ATOM 3723 N N . ARG A 1 473 ? 10.766 -3.098 -14.555 1 98.69 473 ARG A N 1
ATOM 3724 C CA . ARG A 1 473 ? 11.75 -3.791 -13.727 1 98.69 473 ARG A CA 1
ATOM 3725 C C . ARG A 1 473 ? 11.836 -5.27 -14.094 1 98.69 473 ARG A C 1
ATOM 3727 O O . ARG A 1 473 ? 12.922 -5.84 -14.156 1 98.69 473 ARG A O 1
ATOM 3734 N N . GLN A 1 474 ? 10.695 -5.891 -14.281 1 98.75 474 GLN A N 1
ATOM 3735 C CA . GLN A 1 474 ? 10.633 -7.281 -14.719 1 98.75 474 GLN A CA 1
ATOM 3736 C C . GLN A 1 474 ? 11.406 -7.488 -16.016 1 98.75 474 GLN A C 1
ATOM 3738 O O . GLN A 1 474 ? 12.25 -8.383 -16.109 1 98.75 474 GLN A O 1
ATOM 3743 N N . LEU A 1 475 ? 11.094 -6.672 -16.969 1 98.62 475 LEU A N 1
ATOM 3744 C CA . LEU A 1 475 ? 11.742 -6.793 -18.266 1 98.62 475 LEU A CA 1
ATOM 3745 C C . LEU A 1 475 ? 13.258 -6.676 -18.125 1 98.62 475 LEU A C 1
ATOM 3747 O O . LEU A 1 475 ? 14 -7.473 -18.703 1 98.62 475 LEU A O 1
ATOM 3751 N N . LYS A 1 476 ? 13.703 -5.699 -17.359 1 98.62 476 LYS A N 1
ATOM 3752 C CA . LYS A 1 476 ? 15.133 -5.469 -17.188 1 98.62 476 LYS A CA 1
ATOM 3753 C C . LYS A 1 476 ? 15.805 -6.664 -16.516 1 98.62 476 LYS A C 1
ATOM 3755 O O . LYS A 1 476 ? 16.797 -7.188 -17.016 1 98.62 476 LYS A O 1
ATOM 3760 N N . LEU A 1 477 ? 15.281 -7.129 -15.43 1 98.88 477 LEU A N 1
ATOM 3761 C CA . LEU A 1 477 ? 15.914 -8.164 -14.633 1 98.88 477 LEU A CA 1
ATOM 3762 C C . LEU A 1 477 ? 15.805 -9.523 -15.312 1 98.88 477 LEU A C 1
ATOM 3764 O O . LEU A 1 477 ? 16.75 -10.312 -15.305 1 98.88 477 LEU A O 1
ATOM 3768 N N . GLU A 1 478 ? 14.672 -9.828 -15.898 1 98.88 478 GLU A N 1
ATOM 3769 C CA . GLU A 1 478 ? 14.484 -11.109 -16.578 1 98.88 478 GLU A CA 1
ATOM 3770 C C . GLU A 1 478 ? 15.32 -11.188 -17.844 1 98.88 478 GLU A C 1
ATOM 3772 O O . GLU A 1 478 ? 15.883 -12.242 -18.156 1 98.88 478 GLU A O 1
ATOM 3777 N N . SER A 1 479 ? 15.414 -10.086 -18.578 1 98.75 479 SER A N 1
ATOM 3778 C CA . SER A 1 479 ? 16.281 -10.078 -19.75 1 98.75 479 SER A CA 1
ATOM 3779 C C . SER A 1 479 ? 17.734 -10.297 -19.375 1 98.75 479 SER A C 1
ATOM 3781 O O . SER A 1 479 ? 18.453 -11.016 -20.062 1 98.75 479 SER A O 1
ATOM 3783 N N . SER A 1 480 ? 18.125 -9.617 -18.297 1 98.75 480 SER A N 1
ATOM 3784 C CA . SER A 1 480 ? 19.484 -9.828 -17.797 1 98.75 480 SER A CA 1
ATOM 3785 C C . SER A 1 480 ? 19.703 -11.281 -17.406 1 98.75 480 SER A C 1
ATOM 3787 O O . SER A 1 480 ? 20.781 -11.828 -17.609 1 98.75 480 SER A O 1
ATOM 3789 N N . SER A 1 481 ? 18.75 -11.875 -16.828 1 98.88 481 SER A N 1
ATOM 3790 C CA . SER A 1 481 ? 18.828 -13.273 -16.422 1 98.88 481 SER A CA 1
ATOM 3791 C C . SER A 1 481 ? 18.938 -14.188 -17.641 1 98.88 481 SER A C 1
ATOM 3793 O O . SER A 1 481 ? 19.719 -15.141 -17.641 1 98.88 481 SER A O 1
ATOM 3795 N N . VAL A 1 482 ? 18.156 -13.945 -18.641 1 98.75 482 VAL A N 1
ATOM 3796 C CA . VAL A 1 482 ? 18.188 -14.75 -19.859 1 98.75 482 VAL A CA 1
ATOM 3797 C C . VAL A 1 482 ? 19.578 -14.68 -20.484 1 98.75 482 VAL A C 1
ATOM 3799 O O . VAL A 1 482 ? 20.141 -15.703 -20.875 1 98.75 482 VAL A O 1
ATOM 3802 N N . ALA A 1 483 ? 20.109 -13.453 -20.562 1 98.62 483 ALA A N 1
ATOM 3803 C CA . ALA A 1 483 ? 21.453 -13.266 -21.094 1 98.62 483 ALA A CA 1
ATOM 3804 C C . ALA A 1 483 ? 22.484 -14.016 -20.266 1 98.62 483 ALA A C 1
ATOM 3806 O O . ALA A 1 483 ? 23.406 -14.633 -20.812 1 98.62 483 ALA A O 1
ATOM 3807 N N . MET A 1 484 ? 22.344 -13.922 -18.984 1 98.75 484 MET A N 1
ATOM 3808 C CA . MET A 1 484 ? 23.281 -14.602 -18.078 1 98.75 484 MET A CA 1
ATOM 3809 C C . MET A 1 484 ? 23.234 -16.109 -18.281 1 98.75 484 MET A C 1
ATOM 3811 O O . MET A 1 484 ? 24.266 -16.766 -18.344 1 98.75 484 MET A O 1
ATOM 3815 N N . VAL A 1 485 ? 22.062 -16.703 -18.406 1 98.38 485 VAL A N 1
ATOM 3816 C CA . VAL A 1 485 ? 21.891 -18.141 -18.609 1 98.38 485 VAL A CA 1
ATOM 3817 C C . VAL A 1 485 ? 22.625 -18.562 -19.891 1 98.38 485 VAL A C 1
ATOM 3819 O O . VAL A 1 485 ? 23.344 -19.562 -19.891 1 98.38 485 VAL A O 1
ATOM 3822 N N . GLN A 1 486 ? 22.469 -17.844 -20.953 1 97.25 486 GLN A N 1
ATOM 3823 C CA . GLN A 1 486 ? 23.109 -18.141 -22.219 1 97.25 486 GLN A CA 1
ATOM 3824 C C . GLN A 1 486 ? 24.641 -18.062 -22.094 1 97.25 486 GLN A C 1
ATOM 3826 O O . GLN A 1 486 ? 25.359 -18.953 -22.562 1 97.25 486 GLN A O 1
ATOM 3831 N N . ALA A 1 487 ? 25.047 -17.016 -21.484 1 97.88 487 ALA A N 1
ATOM 3832 C CA . ALA A 1 487 ? 26.484 -16.812 -21.328 1 97.88 487 ALA A CA 1
ATOM 3833 C C . ALA A 1 487 ? 27.109 -17.922 -20.484 1 97.88 487 ALA A C 1
ATOM 3835 O O . ALA A 1 487 ? 28.203 -18.391 -20.781 1 97.88 487 ALA A O 1
ATOM 3836 N N . MET A 1 488 ? 26.438 -18.297 -19.469 1 97.81 488 MET A N 1
ATOM 3837 C CA . MET A 1 488 ? 27 -19.297 -18.547 1 97.81 488 MET A CA 1
ATOM 3838 C C . MET A 1 488 ? 26.953 -20.688 -19.156 1 97.81 488 MET A C 1
ATOM 3840 O O . MET A 1 488 ? 27.812 -21.531 -18.891 1 97.81 488 MET A O 1
ATOM 3844 N N . GLU A 1 489 ? 25.938 -20.984 -19.969 1 97 489 GLU A N 1
ATOM 3845 C CA . GLU A 1 489 ? 25.938 -22.219 -20.734 1 97 489 GLU A CA 1
ATOM 3846 C C . GLU A 1 489 ? 27.172 -22.312 -21.641 1 97 489 GLU A C 1
ATOM 3848 O O . GLU A 1 489 ? 27.859 -23.344 -21.656 1 97 489 GLU A O 1
ATOM 3853 N N . ALA A 1 490 ? 27.438 -21.266 -22.359 1 95.69 490 ALA A N 1
ATOM 3854 C CA . ALA A 1 490 ? 28.594 -21.219 -23.234 1 95.69 490 ALA A CA 1
ATOM 3855 C C . ALA A 1 490 ? 29.891 -21.375 -22.438 1 95.69 490 ALA A C 1
ATOM 3857 O O . ALA A 1 490 ? 30.812 -22.078 -22.859 1 95.69 490 ALA A O 1
ATOM 3858 N N . GLU A 1 491 ? 29.906 -20.703 -21.375 1 94.94 491 GLU A N 1
ATOM 3859 C CA . GLU A 1 491 ? 31.094 -20.766 -20.516 1 94.94 491 GLU A CA 1
ATOM 3860 C C . GLU A 1 491 ? 31.344 -22.188 -20.016 1 94.94 491 GLU A C 1
ATOM 3862 O O . GLU A 1 491 ? 32.469 -22.672 -20.031 1 94.94 491 GLU A O 1
ATOM 3867 N N . PHE A 1 492 ? 30.359 -22.844 -19.594 1 96.69 492 PHE A N 1
ATOM 3868 C CA . PHE A 1 492 ? 30.5 -24.203 -19.078 1 96.69 492 PHE A CA 1
ATOM 3869 C C . PHE A 1 492 ? 30.906 -25.156 -20.188 1 96.69 492 PHE A C 1
ATOM 3871 O O . PHE A 1 492 ? 31.719 -26.062 -19.969 1 96.69 492 PHE A O 1
ATOM 3878 N N . GLN A 1 493 ? 30.391 -24.984 -21.328 1 94.62 493 GLN A N 1
ATOM 3879 C CA . GLN A 1 493 ? 30.75 -25.844 -22.453 1 94.62 493 GLN A CA 1
ATOM 3880 C C . GLN A 1 493 ? 32.219 -25.688 -22.812 1 94.62 493 GLN A C 1
ATOM 3882 O O . GLN A 1 493 ? 32.906 -26.656 -23.156 1 94.62 493 GLN A O 1
ATOM 3887 N N . ARG A 1 494 ? 32.656 -24.562 -22.672 1 95.19 494 ARG A N 1
ATOM 3888 C CA . ARG A 1 494 ? 34.031 -24.266 -23.062 1 95.19 494 ARG A CA 1
ATOM 3889 C C . ARG A 1 494 ? 35 -24.703 -21.984 1 95.19 494 ARG A C 1
ATOM 3891 O O . ARG A 1 494 ? 36.062 -25.281 -22.297 1 95.19 494 ARG A O 1
ATOM 3898 N N . ASN A 1 495 ? 34.688 -24.422 -20.75 1 95.12 495 ASN A N 1
ATOM 3899 C CA . ASN A 1 495 ? 35.719 -24.531 -19.719 1 95.12 495 ASN A CA 1
ATOM 3900 C C . ASN A 1 495 ? 35.375 -25.609 -18.688 1 95.12 495 ASN A C 1
ATOM 3902 O O . ASN A 1 495 ? 36.219 -26 -17.875 1 95.12 495 ASN A O 1
ATOM 3906 N N . GLY A 1 496 ? 34.219 -25.984 -18.672 1 93.25 496 GLY A N 1
ATOM 3907 C CA . GLY A 1 496 ? 33.781 -27.031 -17.766 1 93.25 496 GLY A CA 1
ATOM 3908 C C . GLY A 1 496 ? 33.781 -26.594 -16.312 1 93.25 496 GLY A C 1
ATOM 3909 O O . GLY A 1 496 ? 33.812 -27.438 -15.406 1 93.25 496 GLY A O 1
ATOM 3910 N N . ASN A 1 497 ? 33.844 -25.375 -16 1 93.44 497 ASN A N 1
ATOM 3911 C CA . ASN A 1 497 ? 33.938 -24.844 -14.648 1 93.44 497 ASN A CA 1
ATOM 3912 C C . ASN A 1 497 ? 32.562 -24.469 -14.102 1 93.44 497 ASN A C 1
ATOM 3914 O O . ASN A 1 497 ? 32.094 -23.344 -14.312 1 93.44 497 ASN A O 1
ATOM 3918 N N . PHE A 1 498 ? 32 -25.25 -13.234 1 95.94 498 PHE A N 1
ATOM 3919 C CA . PHE A 1 498 ? 30.641 -25.031 -12.742 1 95.94 498 PHE A CA 1
ATOM 3920 C C . PHE A 1 498 ? 30.625 -24.016 -11.602 1 95.94 498 PHE A C 1
ATOM 3922 O O . PHE A 1 498 ? 29.594 -23.422 -11.305 1 95.94 498 PHE A O 1
ATOM 3929 N N . ASP A 1 499 ? 31.781 -23.781 -10.969 1 96.06 499 ASP A N 1
ATOM 3930 C CA . ASP A 1 499 ? 31.859 -22.781 -9.906 1 96.06 499 ASP A CA 1
ATOM 3931 C C . ASP A 1 499 ? 31.516 -21.391 -10.438 1 96.06 499 ASP A C 1
ATOM 3933 O O . ASP A 1 499 ? 30.875 -20.594 -9.75 1 96.06 499 ASP A O 1
ATOM 3937 N N . ARG A 1 500 ? 32.031 -21.156 -11.57 1 96.69 500 ARG A N 1
ATOM 3938 C CA . ARG A 1 500 ? 31.75 -19.875 -12.195 1 96.69 500 ARG A CA 1
ATOM 3939 C C . ARG A 1 500 ? 30.266 -19.719 -12.508 1 96.69 500 ARG A C 1
ATOM 3941 O O . ARG A 1 500 ? 29.703 -18.641 -12.359 1 96.69 500 ARG A O 1
ATOM 3948 N N . VAL A 1 501 ? 29.656 -20.781 -12.992 1 97.88 501 VAL A N 1
ATOM 3949 C CA . VAL A 1 501 ? 28.219 -20.797 -13.258 1 97.88 501 VAL A CA 1
ATOM 3950 C C . VAL A 1 501 ? 27.453 -20.5 -11.977 1 97.88 501 VAL A C 1
ATOM 3952 O O . VAL A 1 501 ? 26.594 -19.609 -11.945 1 97.88 501 VAL A O 1
ATOM 3955 N N . GLU A 1 502 ? 27.812 -21.156 -10.977 1 98 502 GLU A N 1
ATOM 3956 C CA . GLU A 1 502 ? 27.109 -21.016 -9.703 1 98 502 GLU A CA 1
ATOM 3957 C C . GLU A 1 502 ? 27.266 -19.594 -9.148 1 98 502 GLU A C 1
ATOM 3959 O O . GLU A 1 502 ? 26.312 -19.031 -8.617 1 98 502 GLU A O 1
ATOM 3964 N N . GLU A 1 503 ? 28.422 -19.016 -9.227 1 98.12 503 GLU A N 1
ATOM 3965 C CA . GLU A 1 503 ? 28.656 -17.656 -8.766 1 98.12 503 GLU A CA 1
ATOM 3966 C C . GLU A 1 503 ? 27.797 -16.656 -9.516 1 98.12 503 GLU A C 1
ATOM 3968 O O . GLU A 1 503 ? 27.25 -15.727 -8.914 1 98.12 503 GLU A O 1
ATOM 3973 N N . ALA A 1 504 ? 27.688 -16.828 -10.789 1 98.56 504 ALA A N 1
ATOM 3974 C CA . ALA A 1 504 ? 26.875 -15.93 -11.602 1 98.56 504 ALA A CA 1
ATOM 3975 C C . ALA A 1 504 ? 25.406 -16.016 -11.211 1 98.56 504 ALA A C 1
ATOM 3977 O O . ALA A 1 504 ? 24.734 -14.984 -11.094 1 98.56 504 ALA A O 1
ATOM 3978 N N . TYR A 1 505 ? 24.938 -17.203 -11.023 1 98.62 505 TYR A N 1
ATOM 3979 C CA . TYR A 1 505 ? 23.547 -17.406 -10.633 1 98.62 505 TYR A CA 1
ATOM 3980 C C . TYR A 1 505 ? 23.266 -16.797 -9.266 1 98.62 505 TYR A C 1
ATOM 3982 O O . TYR A 1 505 ? 22.234 -16.172 -9.047 1 98.62 505 TYR A O 1
ATOM 3990 N N . GLN A 1 506 ? 24.203 -16.953 -8.359 1 98.38 506 GLN A N 1
ATOM 3991 C CA . GLN A 1 506 ? 24.047 -16.391 -7.023 1 98.38 506 GLN A CA 1
ATOM 3992 C C . GLN A 1 506 ? 24 -14.859 -7.07 1 98.38 506 GLN A C 1
ATOM 3994 O O . GLN A 1 506 ? 23.172 -14.242 -6.406 1 98.38 506 GLN A O 1
ATOM 3999 N N . SER A 1 507 ? 24.891 -14.297 -7.797 1 98.62 507 SER A N 1
ATOM 4000 C CA . SER A 1 507 ? 24.922 -12.852 -7.941 1 98.62 507 SER A CA 1
ATOM 4001 C C . SER A 1 507 ? 23.625 -12.328 -8.562 1 98.62 507 SER A C 1
ATOM 4003 O O . SER A 1 507 ? 23.125 -11.273 -8.164 1 98.62 507 SER A O 1
ATOM 4005 N N . ASN A 1 508 ? 23.141 -13.055 -9.5 1 98.75 508 ASN A N 1
ATOM 4006 C CA . ASN A 1 508 ? 21.875 -12.695 -10.148 1 98.75 508 ASN A CA 1
ATOM 4007 C C . ASN A 1 508 ? 20.719 -12.703 -9.164 1 98.75 508 ASN A C 1
ATOM 4009 O O . ASN A 1 508 ? 19.891 -11.789 -9.156 1 98.75 508 ASN A O 1
ATOM 4013 N N . VAL A 1 509 ? 20.672 -13.719 -8.32 1 98.69 509 VAL A N 1
ATOM 4014 C CA . VAL A 1 509 ? 19.625 -13.852 -7.324 1 98.69 509 VAL A CA 1
ATOM 4015 C C . VAL A 1 509 ? 19.672 -12.672 -6.352 1 98.69 509 VAL A C 1
ATOM 4017 O O . VAL A 1 509 ? 18.656 -12.062 -6.043 1 98.69 509 VAL A O 1
ATOM 4020 N N . GLU A 1 510 ? 20.828 -12.344 -5.918 1 98.38 510 GLU A N 1
ATOM 4021 C CA . GLU A 1 510 ? 21.016 -11.25 -4.977 1 98.38 510 GLU A CA 1
ATOM 4022 C C . GLU A 1 510 ? 20.562 -9.922 -5.582 1 98.38 510 GLU A C 1
ATOM 4024 O O . GLU A 1 510 ? 19.906 -9.117 -4.918 1 98.38 510 GLU A O 1
ATOM 4029 N N . ALA A 1 511 ? 20.906 -9.734 -6.797 1 98.56 511 ALA A N 1
ATOM 4030 C CA . ALA A 1 511 ? 20.5 -8.516 -7.5 1 98.56 511 ALA A CA 1
ATOM 4031 C C . ALA A 1 511 ? 18.984 -8.43 -7.633 1 98.56 511 ALA A C 1
ATOM 4033 O O . ALA A 1 511 ? 18.406 -7.359 -7.43 1 98.56 511 ALA A O 1
ATOM 4034 N N . ILE A 1 512 ? 18.375 -9.516 -7.953 1 98.75 512 ILE A N 1
ATOM 4035 C CA . ILE A 1 512 ? 16.922 -9.547 -8.172 1 98.75 512 ILE A CA 1
ATOM 4036 C C . ILE A 1 512 ? 16.203 -9.281 -6.855 1 98.75 512 ILE A C 1
ATOM 4038 O O . ILE A 1 512 ? 15.312 -8.43 -6.793 1 98.75 512 ILE A O 1
ATOM 4042 N N . VAL A 1 513 ? 16.609 -9.953 -5.781 1 98.5 513 VAL A N 1
ATOM 4043 C CA . VAL A 1 513 ? 15.922 -9.82 -4.5 1 98.5 513 VAL A CA 1
ATOM 4044 C C . VAL A 1 513 ? 16.094 -8.406 -3.961 1 98.5 513 VAL A C 1
ATOM 4046 O O . VAL A 1 513 ? 15.133 -7.781 -3.508 1 98.5 513 VAL A O 1
ATOM 4049 N N . SER A 1 514 ? 17.297 -7.879 -4.07 1 98.31 514 SER A N 1
ATOM 4050 C CA . SER A 1 514 ? 17.547 -6.508 -3.645 1 98.31 514 SER A CA 1
ATOM 4051 C C . SER A 1 514 ? 16.719 -5.516 -4.453 1 98.31 514 SER A C 1
ATOM 4053 O O . SER A 1 514 ? 16.188 -4.555 -3.9 1 98.31 514 SER A O 1
ATOM 4055 N N . SER A 1 515 ? 16.625 -5.734 -5.695 1 98.38 515 SER A N 1
ATOM 4056 C CA . SER A 1 515 ? 15.875 -4.855 -6.586 1 98.38 515 SER A CA 1
ATOM 4057 C C . SER A 1 515 ? 14.391 -4.883 -6.254 1 98.38 515 SER A C 1
ATOM 4059 O O . SER A 1 515 ? 13.719 -3.85 -6.316 1 98.38 515 SER A O 1
ATOM 4061 N N . LEU A 1 516 ? 13.898 -6.023 -5.926 1 97.88 516 LEU A N 1
ATOM 4062 C CA . LEU A 1 516 ? 12.477 -6.148 -5.594 1 97.88 516 LEU A CA 1
ATOM 4063 C C . LEU A 1 516 ? 12.156 -5.387 -4.312 1 97.88 516 LEU A C 1
ATOM 4065 O O . LEU A 1 516 ? 11.125 -4.711 -4.234 1 97.88 516 LEU A O 1
ATOM 4069 N N . TRP A 1 517 ? 13 -5.457 -3.373 1 97.31 517 TRP A N 1
ATOM 4070 C CA . TRP A 1 517 ? 12.773 -4.707 -2.143 1 97.31 517 TRP A CA 1
ATOM 4071 C C . TRP A 1 517 ? 12.883 -3.205 -2.391 1 97.31 517 TRP A C 1
ATOM 4073 O O . TRP A 1 517 ? 12.078 -2.424 -1.867 1 97.31 517 TRP A O 1
ATOM 4083 N N . SER A 1 518 ? 13.82 -2.775 -3.23 1 97.5 518 SER A N 1
ATOM 4084 C CA . SER A 1 518 ? 13.977 -1.36 -3.551 1 97.5 518 SER A CA 1
ATOM 4085 C C . SER A 1 518 ? 12.797 -0.842 -4.363 1 97.5 518 SER A C 1
ATOM 4087 O O . SER A 1 518 ? 12.438 0.335 -4.273 1 97.5 518 SER A O 1
ATOM 4089 N N . LEU A 1 519 ? 12.227 -1.72 -5.125 1 98.38 519 LEU A N 1
ATOM 4090 C CA . LEU A 1 519 ? 11.109 -1.34 -5.98 1 98.38 519 LEU A CA 1
ATOM 4091 C C . LEU A 1 519 ? 9.945 -0.815 -5.148 1 98.38 519 LEU A C 1
ATOM 4093 O O . LEU A 1 519 ? 9.328 0.191 -5.504 1 98.38 519 LEU A O 1
ATOM 4097 N N . SER A 1 520 ? 9.633 -1.438 -4.059 1 97.69 520 SER A N 1
ATOM 4098 C CA . SER A 1 520 ? 8.531 -0.998 -3.209 1 97.69 520 SER A CA 1
ATOM 4099 C C . SER A 1 520 ? 8.766 0.419 -2.693 1 97.69 520 SER A C 1
ATOM 4101 O O . SER A 1 520 ? 7.844 1.235 -2.668 1 97.69 520 SER A O 1
ATOM 4103 N N . ASP A 1 521 ? 9.977 0.712 -2.297 1 97.38 521 ASP A N 1
ATOM 4104 C CA . ASP A 1 521 ? 10.328 2.051 -1.831 1 97.38 521 ASP A CA 1
ATOM 4105 C C . ASP A 1 521 ? 10.234 3.07 -2.963 1 97.38 521 ASP A C 1
ATOM 4107 O O . ASP A 1 521 ? 9.766 4.191 -2.758 1 97.38 521 ASP A O 1
ATOM 4111 N N . GLU A 1 522 ? 10.688 2.68 -4.102 1 97.81 522 GLU A N 1
ATOM 4112 C CA . GLU A 1 522 ? 10.633 3.562 -5.262 1 97.81 522 GLU A CA 1
ATOM 4113 C C . GLU A 1 522 ? 9.188 3.877 -5.652 1 97.81 522 GLU A C 1
ATOM 4115 O O . GLU A 1 522 ? 8.867 5.02 -5.992 1 97.81 522 GLU A O 1
ATOM 4120 N N . LEU A 1 523 ? 8.383 2.83 -5.613 1 98.38 523 LEU A N 1
ATOM 4121 C CA . LEU A 1 523 ? 6.969 3.033 -5.902 1 98.38 523 LEU A CA 1
ATOM 4122 C C . LEU A 1 523 ? 6.34 3.986 -4.891 1 98.38 523 LEU A C 1
ATOM 4124 O O . LEU A 1 523 ? 5.578 4.883 -5.266 1 98.38 523 LEU A O 1
ATOM 4128 N N . MET A 1 524 ? 6.66 3.824 -3.656 1 97.38 524 MET A N 1
ATOM 4129 C CA . MET A 1 524 ? 6.156 4.715 -2.613 1 97.38 524 MET A CA 1
ATOM 4130 C C . MET A 1 524 ? 6.625 6.145 -2.844 1 97.38 524 MET A C 1
ATOM 4132 O O . MET A 1 524 ? 5.828 7.082 -2.779 1 97.38 524 MET A O 1
ATOM 4136 N N . PHE A 1 525 ? 7.852 6.324 -3.172 1 97.12 525 PHE A N 1
ATOM 4137 C CA . PHE A 1 525 ? 8.391 7.652 -3.445 1 97.12 525 PHE A CA 1
ATOM 4138 C C . PHE A 1 525 ? 7.668 8.297 -4.621 1 97.12 525 PHE A C 1
ATOM 4140 O O . PHE A 1 525 ? 7.277 9.461 -4.555 1 97.12 525 PHE A O 1
ATOM 4147 N N . LYS A 1 526 ? 7.43 7.551 -5.602 1 97.62 526 LYS A N 1
ATOM 4148 C CA . LYS A 1 526 ? 6.914 8.086 -6.859 1 97.62 526 LYS A CA 1
ATOM 4149 C C . LYS A 1 526 ? 5.434 8.43 -6.742 1 97.62 526 LYS A C 1
ATOM 4151 O O . LYS A 1 526 ? 4.957 9.367 -7.387 1 97.62 526 LYS A O 1
ATOM 4156 N N . TYR A 1 527 ? 4.695 7.711 -5.836 1 97.38 527 TYR A N 1
ATOM 4157 C CA . TYR A 1 527 ? 3.254 7.801 -6.023 1 97.38 527 TYR A CA 1
ATOM 4158 C C . TYR A 1 527 ? 2.545 8.055 -4.699 1 97.38 527 TYR A C 1
ATOM 4160 O O . TYR A 1 527 ? 1.318 8.172 -4.656 1 97.38 527 TYR A O 1
ATOM 4168 N N . ALA A 1 528 ? 3.217 8.234 -3.633 1 94.94 528 ALA A N 1
ATOM 4169 C CA . ALA A 1 528 ? 2.607 8.367 -2.311 1 94.94 528 ALA A CA 1
ATOM 4170 C C . ALA A 1 528 ? 1.568 9.484 -2.295 1 94.94 528 ALA A C 1
ATOM 4172 O O . ALA A 1 528 ? 1.713 10.484 -3 1 94.94 528 ALA A O 1
ATOM 4173 N N . ASP A 1 529 ? 0.462 9.227 -1.551 1 94.38 529 ASP A N 1
ATOM 4174 C CA . ASP A 1 529 ? -0.566 10.211 -1.228 1 94.38 529 ASP A CA 1
ATOM 4175 C C . ASP A 1 529 ? -1.248 10.727 -2.492 1 94.38 529 ASP A C 1
ATOM 4177 O O . ASP A 1 529 ? -1.696 11.875 -2.537 1 94.38 529 ASP A O 1
ATOM 4181 N N . GLY A 1 530 ? -1.239 9.93 -3.506 1 93.31 530 GLY A N 1
ATOM 4182 C CA . GLY A 1 530 ? -1.93 10.266 -4.742 1 93.31 530 GLY A CA 1
ATOM 4183 C C . GLY A 1 530 ? -1.098 11.125 -5.676 1 93.31 530 GLY A C 1
ATOM 4184 O O . GLY A 1 530 ? -1.519 11.414 -6.793 1 93.31 530 GLY A O 1
ATOM 4185 N N . PHE A 1 531 ? 0.1 11.516 -5.293 1 94.62 531 PHE A N 1
ATOM 4186 C CA . PHE A 1 531 ? 0.961 12.359 -6.113 1 94.62 531 PHE A CA 1
ATOM 4187 C C . PHE A 1 531 ? 1.783 11.516 -7.082 1 94.62 531 PHE A C 1
ATOM 4189 O O . PHE A 1 531 ? 1.711 10.289 -7.055 1 94.62 531 PHE A O 1
ATOM 4196 N N . VAL A 1 532 ? 2.426 12.141 -8.047 1 96.19 532 VAL A N 1
ATOM 4197 C CA . VAL A 1 532 ? 3.396 11.516 -8.938 1 96.19 532 VAL A CA 1
ATOM 4198 C C . VAL A 1 532 ? 4.699 12.312 -8.93 1 96.19 532 VAL A C 1
ATOM 4200 O O . VAL A 1 532 ? 4.707 13.516 -9.211 1 96.19 532 VAL A O 1
ATOM 4203 N N . ASN A 1 533 ? 5.754 11.703 -8.5 1 95.06 533 ASN A N 1
ATOM 4204 C CA . ASN A 1 533 ? 7.098 12.273 -8.562 1 95.06 533 ASN A CA 1
ATOM 4205 C C . ASN A 1 533 ? 7.863 11.766 -9.781 1 95.06 533 ASN A C 1
ATOM 4207 O O . ASN A 1 533 ? 7.988 10.555 -9.984 1 95.06 533 ASN A O 1
ATOM 4211 N N . GLU A 1 534 ? 8.281 12.594 -10.617 1 91.69 534 GLU A N 1
ATOM 4212 C CA . GLU A 1 534 ? 9.172 12.32 -11.734 1 91.69 534 GLU A CA 1
ATOM 4213 C C . GLU A 1 534 ? 10.359 13.289 -11.742 1 91.69 534 GLU A C 1
ATOM 4215 O O . GLU A 1 534 ? 10.258 14.406 -11.227 1 91.69 534 GLU A O 1
ATOM 4220 N N . PRO A 1 535 ? 11.461 12.812 -12.266 1 85.75 535 PRO A N 1
ATOM 4221 C CA . PRO A 1 535 ? 12.594 13.742 -12.344 1 85.75 535 PRO A CA 1
ATOM 4222 C C . PRO A 1 535 ? 12.219 15.07 -12.992 1 85.75 535 PRO A C 1
ATOM 4224 O O . PRO A 1 535 ? 11.703 15.102 -14.109 1 85.75 535 PRO A O 1
ATOM 4227 N N . GLY A 1 536 ? 12.43 16.109 -12.289 1 84.56 536 GLY A N 1
ATOM 4228 C CA . GLY A 1 536 ? 12.188 17.453 -12.797 1 84.56 536 GLY A CA 1
ATOM 4229 C C . GLY A 1 536 ? 10.758 17.922 -12.578 1 84.56 536 GLY A C 1
ATOM 4230 O O . GLY A 1 536 ? 10.422 19.062 -12.852 1 84.56 536 GLY A O 1
ATOM 4231 N N . ASN A 1 537 ? 9.922 17.016 -12.188 1 90.31 537 ASN A N 1
ATOM 4232 C CA . ASN A 1 537 ? 8.516 17.344 -11.953 1 90.31 537 ASN A CA 1
ATOM 4233 C C . ASN A 1 537 ? 7.961 16.609 -10.742 1 90.31 537 ASN A C 1
ATOM 4235 O O . ASN A 1 537 ? 7.309 15.57 -10.891 1 90.31 537 ASN A O 1
ATOM 4239 N N . MET A 1 538 ? 8.141 17.219 -9.594 1 90.88 538 MET A N 1
ATOM 4240 C CA . MET A 1 538 ? 7.77 16.562 -8.344 1 90.88 538 MET A CA 1
ATOM 4241 C C . MET A 1 538 ? 6.391 17.016 -7.879 1 90.88 538 MET A C 1
ATOM 4243 O O . MET A 1 538 ? 5.875 18.031 -8.344 1 90.88 538 MET A O 1
ATOM 4247 N N . SER A 1 539 ? 5.727 16.156 -7.102 1 91.5 539 SER A N 1
ATOM 4248 C CA . SER A 1 539 ? 4.488 16.453 -6.391 1 91.5 539 SER A CA 1
ATOM 4249 C C . SER A 1 539 ? 3.359 16.781 -7.359 1 91.5 539 SER A C 1
ATOM 4251 O O . SER A 1 539 ? 2.592 17.719 -7.133 1 91.5 539 SER A O 1
ATOM 4253 N N . GLN A 1 540 ? 3.336 16.109 -8.477 1 92.88 540 GLN A N 1
ATOM 4254 C CA . GLN A 1 540 ? 2.246 16.312 -9.43 1 92.88 540 GLN A CA 1
ATOM 4255 C C . GLN A 1 540 ? 0.92 15.82 -8.859 1 92.88 540 GLN A C 1
ATOM 4257 O O . GLN A 1 540 ? 0.816 14.672 -8.422 1 92.88 540 GLN A O 1
ATOM 4262 N N . MET A 1 541 ? -0.02 16.672 -8.836 1 93.38 541 MET A N 1
ATOM 4263 C CA . MET A 1 541 ? -1.366 16.281 -8.422 1 93.38 541 MET A CA 1
ATOM 4264 C C . MET A 1 541 ? -2.188 15.805 -9.617 1 93.38 541 MET A C 1
ATOM 4266 O O . MET A 1 541 ? -2.783 16.625 -10.328 1 93.38 541 MET A O 1
ATOM 4270 N N . VAL A 1 542 ? -2.266 14.508 -9.773 1 94.62 542 VAL A N 1
ATOM 4271 C CA . VAL A 1 542 ? -2.869 13.961 -10.984 1 94.62 542 VAL A CA 1
ATOM 4272 C C . VAL A 1 542 ? -4.32 13.57 -10.711 1 94.62 542 VAL A C 1
ATOM 4274 O O . VAL A 1 542 ? -5.094 13.344 -11.641 1 94.62 542 VAL A O 1
ATOM 4277 N N . GLY A 1 543 ? -4.746 13.523 -9.453 1 95.06 543 GLY A N 1
ATOM 4278 C CA . GLY A 1 543 ? -6.129 13.289 -9.062 1 95.06 543 GLY A CA 1
ATOM 4279 C C . GLY A 1 543 ? -6.684 11.984 -9.594 1 95.06 543 GLY A C 1
ATOM 4280 O O . GLY A 1 543 ? -5.957 10.992 -9.703 1 95.06 543 GLY A O 1
ATOM 4281 N N . TYR A 1 544 ? -8.016 11.883 -9.703 1 97.19 544 TYR A N 1
ATOM 4282 C CA . TYR A 1 544 ? -8.742 10.703 -10.148 1 97.19 544 TYR A CA 1
ATOM 4283 C C . TYR A 1 544 ? -9.133 10.82 -11.625 1 97.19 544 TYR A C 1
ATOM 4285 O O . TYR A 1 544 ? -9.258 11.93 -12.148 1 97.19 544 TYR A O 1
ATOM 4293 N N . PRO A 1 545 ? -9.273 9.711 -12.305 1 97.06 545 PRO A N 1
ATOM 4294 C CA . PRO A 1 545 ? -9.812 9.789 -13.664 1 97.06 545 PRO A CA 1
ATOM 4295 C C . PRO A 1 545 ? -11.266 10.258 -13.695 1 97.06 545 PRO A C 1
ATOM 4297 O O . PRO A 1 545 ? -12.008 10.055 -12.727 1 97.06 545 PRO A O 1
ATOM 4300 N N . GLU A 1 546 ? -11.695 10.82 -14.867 1 96.81 546 GLU A N 1
ATOM 4301 C CA . GLU A 1 546 ? -13.031 11.383 -15.047 1 96.81 546 GLU A CA 1
ATOM 4302 C C . GLU A 1 546 ? -14.109 10.352 -14.734 1 96.81 546 GLU A C 1
ATOM 4304 O O . GLU A 1 546 ? -15.086 10.656 -14.039 1 96.81 546 GLU A O 1
ATOM 4309 N N . TRP A 1 547 ? -13.977 9.148 -15.211 1 96.75 547 TRP A N 1
ATOM 4310 C CA . TRP A 1 547 ? -15.016 8.133 -15.07 1 96.75 547 TRP A CA 1
ATOM 4311 C C . TRP A 1 547 ? -15.242 7.793 -13.602 1 96.75 547 TRP A C 1
ATOM 4313 O O . TRP A 1 547 ? -16.375 7.492 -13.195 1 96.75 547 TRP A O 1
ATOM 4323 N N . TRP A 1 548 ? -14.219 7.82 -12.773 1 97.31 548 TRP A N 1
ATOM 4324 C CA . TRP A 1 548 ? -14.344 7.535 -11.352 1 97.31 548 TRP A CA 1
ATOM 4325 C C . TRP A 1 548 ? -15.102 8.648 -10.641 1 97.31 548 TRP A C 1
ATOM 4327 O O . TRP A 1 548 ? -16 8.383 -9.836 1 97.31 548 TRP A O 1
ATOM 4337 N N . LEU A 1 549 ? -14.727 9.922 -10.898 1 97.62 549 LEU A N 1
ATOM 4338 C CA . LEU A 1 549 ? -15.391 11.062 -10.297 1 97.62 549 LEU A CA 1
ATOM 4339 C C . LEU A 1 549 ? -16.891 11.039 -10.586 1 97.62 549 LEU A C 1
ATOM 4341 O O . LEU A 1 549 ? -17.703 11.352 -9.711 1 97.62 549 LEU A O 1
ATOM 4345 N N . GLU A 1 550 ? -17.25 10.609 -11.781 1 96.31 550 GLU A N 1
ATOM 4346 C CA . GLU A 1 550 ? -18.656 10.508 -12.18 1 96.31 550 GLU A CA 1
ATOM 4347 C C . GLU A 1 550 ? -19.359 9.406 -11.406 1 96.31 550 GLU A C 1
ATOM 4349 O O . GLU A 1 550 ? -20.547 9.539 -11.07 1 96.31 550 GLU A O 1
ATOM 4354 N N . ALA A 1 551 ? -18.641 8.414 -11.055 1 95.38 551 ALA A N 1
ATOM 4355 C CA . ALA A 1 551 ? -19.25 7.219 -10.477 1 95.38 551 ALA A CA 1
ATOM 4356 C C . ALA A 1 551 ? -19.438 7.375 -8.969 1 95.38 551 ALA A C 1
ATOM 4358 O O . ALA A 1 551 ? -20.312 6.754 -8.375 1 95.38 551 ALA A O 1
ATOM 4359 N N . VAL A 1 552 ? -18.609 8.266 -8.312 1 95.31 552 VAL A N 1
ATOM 4360 C CA . VAL A 1 552 ? -18.547 8.148 -6.863 1 95.31 552 VAL A CA 1
ATOM 4361 C C . VAL A 1 552 ? -19.125 9.398 -6.215 1 95.31 552 VAL A C 1
ATOM 4363 O O . VAL A 1 552 ? -18.844 9.695 -5.051 1 95.31 552 VAL A O 1
ATOM 4366 N N . GLY A 1 553 ? -19.75 10.234 -6.879 1 91.12 553 GLY A N 1
ATOM 4367 C CA . GLY A 1 553 ? -20.531 11.32 -6.316 1 91.12 553 GLY A CA 1
ATOM 4368 C C . GLY A 1 553 ? -19.75 12.602 -6.137 1 91.12 553 GLY A C 1
ATOM 4369 O O . GLY A 1 553 ? -20.109 13.438 -5.305 1 91.12 553 GLY A O 1
ATOM 4370 N N . PHE A 1 554 ? -18.719 12.805 -6.848 1 96.31 554 PHE A N 1
ATOM 4371 C CA . PHE A 1 554 ? -17.922 14.023 -6.816 1 96.31 554 PHE A CA 1
ATOM 4372 C C . PHE A 1 554 ? -18.781 15.242 -7.137 1 96.31 554 PHE A C 1
ATOM 4374 O O . PHE A 1 554 ? -18.609 16.297 -6.531 1 96.31 554 PHE A O 1
ATOM 4381 N N . ARG A 1 555 ? -19.75 15.109 -8 1 95 555 ARG A N 1
ATOM 4382 C CA . ARG A 1 555 ? -20.609 16.188 -8.445 1 95 555 ARG A CA 1
ATOM 4383 C C . ARG A 1 555 ? -21.562 16.625 -7.332 1 95 555 ARG A C 1
ATOM 4385 O O . ARG A 1 555 ? -22.016 17.781 -7.312 1 95 555 ARG A O 1
ATOM 4392 N N . ASP A 1 556 ? -21.75 15.734 -6.445 1 94.12 556 ASP A N 1
ATOM 4393 C CA . ASP A 1 556 ? -22.719 15.984 -5.383 1 94.12 556 ASP A CA 1
ATOM 4394 C C . ASP A 1 556 ? -22.031 16.547 -4.141 1 94.12 556 ASP A C 1
ATOM 4396 O O . ASP A 1 556 ? -22.656 16.688 -3.088 1 94.12 556 ASP A O 1
ATOM 4400 N N . GLY A 1 557 ? -20.781 16.844 -4.246 1 94.56 557 GLY A N 1
ATOM 4401 C CA . GLY A 1 557 ? -20.062 17.422 -3.129 1 94.56 557 GLY A CA 1
ATOM 4402 C C . GLY A 1 557 ? -20.484 18.844 -2.809 1 94.56 557 GLY A C 1
ATOM 4403 O O . GLY A 1 557 ? -21.484 19.328 -3.336 1 94.56 557 GLY A O 1
ATOM 4404 N N . PRO A 1 558 ? -19.734 19.484 -1.928 1 95.69 558 PRO A N 1
ATOM 4405 C CA . PRO A 1 558 ? -20.078 20.859 -1.544 1 95.69 558 PRO A CA 1
ATOM 4406 C C . PRO A 1 558 ? -20.172 21.797 -2.742 1 95.69 558 PRO A C 1
ATOM 4408 O O . PRO A 1 558 ? -19.359 21.703 -3.668 1 95.69 558 PRO A O 1
ATOM 4411 N N . PRO A 1 559 ? -21.141 22.688 -2.77 1 94.38 559 PRO A N 1
ATOM 4412 C CA . PRO A 1 559 ? -21.266 23.641 -3.865 1 94.38 559 PRO A CA 1
ATOM 4413 C C . PRO A 1 559 ? -20.234 24.766 -3.787 1 94.38 559 PRO A C 1
ATOM 4415 O O . PRO A 1 559 ? -19.562 24.922 -2.768 1 94.38 559 PRO A O 1
ATOM 4418 N N . PRO A 1 560 ? -20.016 25.5 -4.844 1 90.94 560 PRO A N 1
ATOM 4419 C CA . PRO A 1 560 ? -19.141 26.672 -4.766 1 90.94 560 PRO A CA 1
ATOM 4420 C C . PRO A 1 560 ? -19.594 27.672 -3.715 1 90.94 560 PRO A C 1
ATOM 4422 O O . PRO A 1 560 ? -20.766 27.703 -3.342 1 90.94 560 PRO A O 1
ATOM 4425 N N . PRO A 1 561 ? -18.641 28.438 -3.264 1 87.88 561 PRO A N 1
ATOM 4426 C CA . PRO A 1 561 ? -19.031 29.484 -2.307 1 87.88 561 PRO A CA 1
ATOM 4427 C C . PRO A 1 561 ? -20.031 30.484 -2.893 1 87.88 561 PRO A C 1
ATOM 4429 O O . PRO A 1 561 ? -20.047 30.703 -4.105 1 87.88 561 PRO A O 1
ATOM 4432 N N . PRO A 1 562 ? -20.891 31.047 -2.08 1 83.44 562 PRO A N 1
ATOM 4433 C CA . PRO A 1 562 ? -21.844 32.031 -2.598 1 83.44 562 PRO A CA 1
ATOM 4434 C C . PRO A 1 562 ? -21.172 33.25 -3.18 1 83.44 562 PRO A C 1
ATOM 4436 O O . PRO A 1 562 ? -20.125 33.688 -2.674 1 83.44 562 PRO A O 1
ATOM 4439 N N . THR A 1 563 ? -21.656 33.719 -4.449 1 68.56 563 THR A N 1
ATOM 4440 C CA . THR A 1 563 ? -21.078 34.844 -5.164 1 68.56 563 THR A CA 1
ATOM 4441 C C . THR A 1 563 ? -21.688 36.156 -4.695 1 68.56 563 THR A C 1
ATOM 4443 O O . THR A 1 563 ? -21.203 37.25 -5.023 1 68.56 563 THR A O 1
ATOM 4446 N N . LYS A 1 564 ? -23.062 36.25 -4.285 1 58.78 564 LYS A N 1
ATOM 4447 C CA . LYS A 1 564 ? -23.672 37.562 -4.008 1 58.78 564 LYS A CA 1
ATOM 4448 C C . LYS A 1 564 ? -22.719 38.438 -3.205 1 58.78 564 LYS A C 1
ATOM 4450 O O . LYS A 1 564 ? -21.922 37.938 -2.406 1 58.78 564 LYS A O 1
ATOM 4455 N N . PRO A 1 565 ? -23.016 39.75 -3.457 1 50.41 565 PRO A N 1
ATOM 4456 C CA . PRO A 1 565 ? -22.078 40.844 -3.145 1 50.41 565 PRO A CA 1
ATOM 4457 C C . PRO A 1 565 ? -21.609 40.812 -1.69 1 50.41 565 PRO A C 1
ATOM 4459 O O . PRO A 1 565 ? -22.438 40.75 -0.777 1 50.41 565 PRO A O 1
ATOM 4462 N N . LYS A 1 566 ? -20.531 40.281 -1.573 1 58.12 566 LYS A N 1
ATOM 4463 C CA . LYS A 1 566 ? -19.812 40.562 -0.339 1 58.12 566 LYS A CA 1
ATOM 4464 C C . LYS A 1 566 ? -19.859 42.031 0.003 1 58.12 566 LYS A C 1
ATOM 4466 O O . LYS A 1 566 ? -19.859 42.875 -0.892 1 58.12 566 LYS A O 1
ATOM 4471 N N . CYS A 1 567 ? -20.578 42.375 0.999 1 50.38 567 CYS A N 1
ATOM 4472 C CA . CYS A 1 567 ? -20.75 43.75 1.427 1 50.38 567 CYS A CA 1
ATOM 4473 C C . CYS A 1 567 ? -19.531 44.594 1.048 1 50.38 567 CYS A C 1
ATOM 4475 O O . CYS A 1 567 ? -19.656 45.781 0.802 1 50.38 567 CYS A O 1
ATOM 4477 N N . CYS A 1 568 ? -18.281 44 1.088 1 57.62 568 CYS A N 1
ATOM 4478 C CA . CYS A 1 568 ? -17.125 44.875 1.08 1 57.62 568 CYS A CA 1
ATOM 4479 C C . CYS A 1 568 ? -16.172 44.5 -0.051 1 57.62 568 CYS A C 1
ATOM 4481 O O . CYS A 1 568 ? -15.133 43.875 0.183 1 57.62 568 CYS A O 1
ATOM 4483 N N . HIS A 1 569 ? -16.703 44.344 -1.346 1 56.16 569 HIS A N 1
ATOM 4484 C CA . HIS A 1 569 ? -15.672 44.125 -2.346 1 56.16 569 HIS A CA 1
ATOM 4485 C C . HIS A 1 569 ? -14.945 45.406 -2.691 1 56.16 569 HIS A C 1
ATOM 4487 O O . HIS A 1 569 ? -15.578 46.438 -2.996 1 56.16 569 HIS A O 1
ATOM 4493 N N . PRO A 1 570 ? -13.664 45.469 -2.363 1 51.97 570 PRO A N 1
ATOM 4494 C CA . PRO A 1 570 ? -13 46.656 -2.887 1 51.97 570 PRO A CA 1
ATOM 4495 C C . PRO A 1 570 ? -13.266 46.875 -4.371 1 51.97 570 PRO A C 1
ATOM 4497 O O . PRO A 1 570 ? -13.531 45.938 -5.105 1 51.97 570 PRO A O 1
ATOM 4500 N N . PRO A 1 571 ? -13.617 47.969 -4.906 1 40.84 571 PRO A N 1
ATOM 4501 C CA . PRO A 1 571 ? -13.711 48.156 -6.355 1 40.84 571 PRO A CA 1
ATOM 4502 C C . PRO A 1 571 ? -12.586 47.469 -7.109 1 40.84 571 PRO A C 1
ATOM 4504 O O . PRO A 1 571 ? -11.453 47.406 -6.629 1 40.84 571 PRO A O 1
ATOM 4507 N N . LYS A 1 572 ? -12.945 46.594 -7.961 1 42.72 572 LYS A N 1
ATOM 4508 C CA . LYS A 1 572 ? -12.031 45.875 -8.852 1 42.72 572 LYS A CA 1
ATOM 4509 C C . LYS A 1 572 ? -10.891 46.781 -9.297 1 42.72 572 LYS A C 1
ATOM 4511 O O . LYS A 1 572 ? -11.125 47.875 -9.836 1 42.72 572 LYS A O 1
ATOM 4516 N N . ILE A 1 573 ? -9.734 46.688 -8.836 1 32.5 573 ILE A N 1
ATOM 4517 C CA . ILE A 1 573 ? -8.57 47.281 -9.484 1 32.5 573 ILE A CA 1
ATOM 4518 C C . ILE A 1 573 ? -8.633 47.031 -10.984 1 32.5 573 ILE A C 1
ATOM 4520 O O . ILE A 1 573 ? -8.359 45.906 -11.445 1 32.5 573 ILE A O 1
ATOM 4524 N N . GLN A 1 574 ? -9.531 47.281 -11.766 1 30.2 574 GLN A N 1
ATOM 4525 C CA . GLN A 1 574 ? -9.398 47.219 -13.211 1 30.2 574 GLN A CA 1
ATOM 4526 C C . GLN A 1 574 ? -8.039 47.719 -13.664 1 30.2 574 GLN A C 1
ATOM 4528 O O . GLN A 1 574 ? -7.379 47.094 -14.508 1 30.2 574 GLN A O 1
ATOM 4533 N N . ASN A 1 575 ? -7.793 49.125 -13.773 1 29.39 575 ASN A N 1
ATOM 4534 C CA . ASN A 1 575 ? -6.957 49.906 -14.664 1 29.39 575 ASN A CA 1
ATOM 4535 C C . ASN A 1 575 ? -5.496 49.906 -14.227 1 29.39 575 ASN A C 1
ATOM 4537 O O . ASN A 1 575 ? -4.656 50.594 -14.812 1 29.39 575 ASN A O 1
ATOM 4541 N N . LEU A 1 576 ? -5.129 49.625 -13.016 1 29.12 576 LEU A N 1
ATOM 4542 C CA . LEU A 1 576 ? -3.721 49.969 -12.82 1 29.12 576 LEU A CA 1
ATOM 4543 C C . LEU A 1 576 ? -2.828 48.906 -13.477 1 29.12 576 LEU A C 1
ATOM 4545 O O . LEU A 1 576 ? -1.649 49.156 -13.734 1 29.12 576 LEU A O 1
ATOM 4549 N N . ILE A 1 577 ? -3.17 47.656 -13.5 1 31.42 577 ILE A N 1
ATOM 4550 C CA . ILE A 1 577 ? -2.174 46.781 -14.086 1 31.42 577 ILE A CA 1
ATOM 4551 C C . ILE A 1 577 ? -2.328 46.75 -15.609 1 31.42 577 ILE A C 1
ATOM 4553 O O . ILE A 1 577 ? -1.662 46 -16.297 1 31.42 577 ILE A O 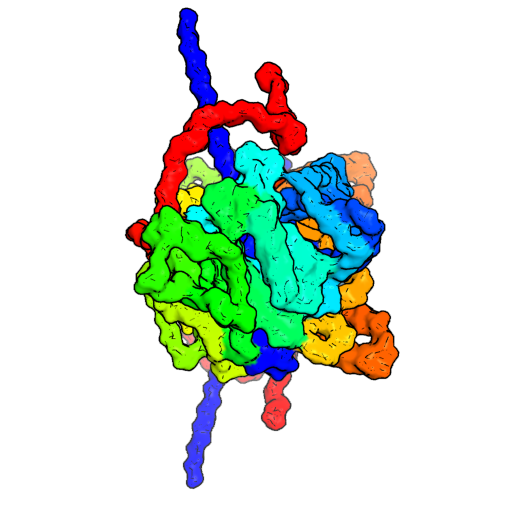1
ATOM 4557 N N . GLU A 1 578 ? -3.244 47.531 -16.234 1 29.06 578 GLU A N 1
ATOM 4558 C CA . GLU A 1 578 ? -3.135 47.438 -17.688 1 29.06 578 GLU A CA 1
ATOM 4559 C C . GLU A 1 578 ? -1.793 47.969 -18.188 1 29.06 578 GLU A C 1
ATOM 4561 O O . GLU A 1 578 ? -1.26 47.5 -19.188 1 29.06 578 GLU A O 1
ATOM 4566 N N . ASN A 1 579 ? -1.422 49.25 -17.844 1 26.22 579 ASN A N 1
ATOM 4567 C CA . ASN A 1 579 ? -0.426 49.844 -18.734 1 26.22 579 ASN A CA 1
ATOM 4568 C C . ASN A 1 579 ? 0.969 49.281 -18.469 1 26.22 579 ASN A C 1
ATOM 4570 O O . ASN A 1 579 ? 1.952 49.75 -19.047 1 26.22 579 ASN A O 1
ATOM 4574 N N . ARG A 1 580 ? 1.45 49.188 -17.094 1 28.61 580 ARG A N 1
ATOM 4575 C CA . ARG A 1 580 ? 2.904 49.062 -17.125 1 28.61 580 ARG A CA 1
ATOM 4576 C C . ARG A 1 580 ? 3.332 47.719 -17.719 1 28.61 580 ARG A C 1
ATOM 4578 O O . ARG A 1 580 ? 2.719 46.688 -17.422 1 28.61 580 ARG A O 1
ATOM 4585 N N . GLY A 1 581 ? 4.148 47.844 -18.906 1 23.45 581 GLY A N 1
ATOM 4586 C CA . GLY A 1 581 ? 4.879 46.875 -19.688 1 23.45 581 GLY A CA 1
ATOM 4587 C C . GLY A 1 581 ? 5.59 45.844 -18.812 1 23.45 581 GLY A C 1
ATOM 4588 O O . GLY A 1 581 ? 6.246 46.188 -17.844 1 23.45 581 GLY A O 1
ATOM 4589 N N . MET A 1 582 ? 5.094 44.75 -18.641 1 27.98 582 MET A N 1
ATOM 4590 C CA . MET A 1 582 ? 5.547 43.5 -18 1 27.98 582 MET A CA 1
ATOM 4591 C C . MET A 1 582 ? 7.023 43.25 -18.281 1 27.98 582 MET A C 1
ATOM 4593 O O . MET A 1 582 ? 7.527 42.156 -18.047 1 27.98 582 MET A O 1
ATOM 4597 N N . ASP A 1 583 ? 7.691 44.406 -18.844 1 25.34 583 ASP A N 1
ATOM 4598 C CA . ASP A 1 583 ? 8.961 43.969 -19.438 1 25.34 583 ASP A CA 1
ATOM 4599 C C . ASP A 1 583 ? 9.945 43.531 -18.344 1 25.34 583 ASP A C 1
ATOM 4601 O O . ASP A 1 583 ? 10.609 42.531 -18.484 1 25.34 583 ASP A O 1
ATOM 4605 N N . SER A 1 584 ? 10.539 44.594 -17.562 1 24.8 584 SER A N 1
ATOM 4606 C CA . SER A 1 584 ? 11.945 44.531 -17.188 1 24.8 584 SER A CA 1
ATOM 4607 C C . SER A 1 584 ? 12.125 43.781 -15.859 1 24.8 584 SER A C 1
ATOM 4609 O O . SER A 1 584 ? 12.18 44.406 -14.797 1 24.8 584 SER A O 1
ATOM 4611 N N . MET A 1 585 ? 11.383 42.875 -15.469 1 27.25 585 MET A N 1
ATOM 4612 C CA . MET A 1 585 ? 11.781 42.312 -14.188 1 27.25 585 MET A CA 1
ATOM 4613 C C . MET A 1 585 ? 13.195 41.75 -14.258 1 27.25 585 MET A C 1
ATOM 4615 O O . MET A 1 585 ? 13.531 41.031 -15.203 1 27.25 585 MET A O 1
ATOM 4619 N N . PRO A 1 586 ? 14.164 42.406 -13.547 1 25.36 586 PRO A N 1
ATOM 4620 C CA . PRO A 1 586 ? 15.562 42 -13.719 1 25.36 586 PRO A CA 1
ATOM 4621 C C . PRO A 1 586 ? 15.773 40.5 -13.703 1 25.36 586 PRO A C 1
ATOM 4623 O O . PRO A 1 586 ? 14.977 39.781 -13.109 1 25.36 586 PRO A O 1
ATOM 4626 N N . THR A 1 587 ? 16.672 39.906 -14.672 1 26.48 587 THR A N 1
ATOM 4627 C CA . THR A 1 587 ? 17.109 38.594 -15.031 1 26.48 587 THR A CA 1
ATOM 4628 C C . THR A 1 587 ? 17.547 37.812 -13.797 1 26.48 587 THR A C 1
ATOM 4630 O O . THR A 1 587 ? 17.391 36.562 -13.742 1 26.48 587 THR A O 1
ATOM 4633 N N . GLN A 1 588 ? 18.203 38.438 -12.883 1 27.2 588 GLN A N 1
ATOM 4634 C CA . GLN A 1 588 ? 19 37.719 -11.898 1 27.2 588 GLN A CA 1
ATOM 4635 C C . GLN A 1 588 ? 18.109 36.906 -10.969 1 27.2 588 GLN A C 1
ATOM 4637 O O . GLN A 1 588 ? 18.578 35.969 -10.336 1 27.2 588 GLN A O 1
ATOM 4642 N N . LEU A 1 589 ? 17.109 37.469 -10.578 1 24.78 589 LEU A N 1
ATOM 4643 C CA . LEU A 1 589 ? 16.266 36.656 -9.719 1 24.78 589 LEU A CA 1
ATOM 4644 C C . LEU A 1 589 ? 15.508 35.625 -10.531 1 24.78 589 LEU A C 1
ATOM 4646 O O . LEU A 1 589 ? 14.594 34.969 -10.023 1 24.78 589 LEU A O 1
ATOM 4650 N N . ARG A 1 590 ? 15.75 35.531 -11.992 1 28.44 590 ARG A N 1
ATOM 4651 C CA . ARG A 1 590 ? 15.32 34.594 -13.031 1 28.44 590 ARG A CA 1
ATOM 4652 C C . ARG A 1 590 ? 16.047 33.281 -12.906 1 28.44 590 ARG A C 1
ATOM 4654 O O . ARG A 1 590 ? 15.859 32.375 -13.719 1 28.44 590 ARG A O 1
ATOM 4661 N N . GLY A 1 591 ? 17.312 33.219 -12.367 1 25.25 591 GLY A N 1
ATOM 4662 C CA . GLY A 1 591 ? 18.281 32.156 -12.586 1 25.25 591 GLY A CA 1
ATOM 4663 C C . GLY A 1 591 ? 17.672 30.781 -12.516 1 25.25 591 GLY A C 1
ATOM 4664 O O . GLY A 1 591 ? 18.203 29.828 -13.094 1 25.25 591 GLY A O 1
ATOM 4665 N N . TYR A 1 592 ? 16.953 30.391 -11.555 1 25.84 592 TYR A N 1
ATOM 4666 C CA . TYR A 1 592 ? 16.75 28.953 -11.695 1 25.84 592 TYR A CA 1
ATOM 4667 C C . TYR A 1 592 ? 15.781 28.641 -12.828 1 25.84 592 TYR A C 1
ATOM 4669 O O . TYR A 1 592 ? 15.297 27.516 -12.953 1 25.84 592 TYR A O 1
ATOM 4677 N N . GLN A 1 593 ? 15.477 29.656 -13.734 1 22.97 593 GLN A N 1
ATOM 4678 C CA . GLN A 1 593 ? 14.43 29.438 -14.727 1 22.97 593 GLN A CA 1
ATOM 4679 C C . GLN A 1 593 ? 14.969 28.672 -15.93 1 22.97 593 GLN A C 1
ATOM 4681 O O . GLN A 1 593 ? 14.336 27.719 -16.406 1 22.97 593 GLN A O 1
ATOM 4686 N N . THR A 1 594 ? 15.773 29.234 -16.844 1 23.44 594 THR A N 1
ATOM 4687 C CA . THR A 1 594 ? 15.727 29.109 -18.297 1 23.44 594 THR A CA 1
ATOM 4688 C C . THR A 1 594 ? 16.75 28.094 -18.781 1 23.44 594 THR A C 1
ATOM 4690 O O . THR A 1 594 ? 16.984 27.969 -19.984 1 23.44 594 THR A O 1
ATOM 4693 N N . LYS A 1 595 ? 17.609 27.422 -18.141 1 25.77 595 LYS A N 1
ATOM 4694 C CA . LYS A 1 595 ? 18.531 26.766 -19.078 1 25.77 595 LYS A CA 1
ATOM 4695 C C . LYS A 1 595 ? 17.766 25.969 -20.125 1 25.77 595 LYS A C 1
ATOM 4697 O O . LYS A 1 595 ? 18.375 25.266 -20.938 1 25.77 595 LYS A O 1
ATOM 4702 N N . LYS A 1 596 ? 16.672 25.391 -20.234 1 25.27 596 LYS A N 1
ATOM 4703 C CA . LYS A 1 596 ? 16.719 24.422 -21.312 1 25.27 596 LYS A CA 1
ATOM 4704 C C . LYS A 1 596 ? 16.625 25.094 -22.688 1 25.27 596 LYS A C 1
ATOM 4706 O O . LYS A 1 596 ? 16.406 24.438 -23.688 1 25.27 596 LYS A O 1
ATOM 4711 N N . SER A 1 597 ? 16.672 26.375 -22.875 1 20.58 597 SER A N 1
ATOM 4712 C CA . SER A 1 597 ? 16.328 26.625 -24.266 1 20.58 597 SER A CA 1
ATOM 4713 C C . SER A 1 597 ? 17.453 26.188 -25.203 1 20.58 597 SER A C 1
ATOM 4715 O O . SER A 1 597 ? 17.266 26.094 -26.422 1 20.58 597 SER A O 1
ATOM 4717 N N . GLN A 1 598 ? 18.703 26.359 -24.844 1 21.16 598 GLN A N 1
ATOM 4718 C CA . GLN A 1 598 ? 19.562 26.469 -26.016 1 21.16 598 GLN A CA 1
ATOM 4719 C C . GLN A 1 598 ? 19.672 25.141 -26.75 1 21.16 598 GLN A C 1
ATOM 4721 O O . GLN A 1 598 ? 19.875 25.109 -27.969 1 21.16 598 GLN A O 1
ATOM 4726 N N . GLN A 1 599 ? 20.109 24.031 -26.188 1 20.31 599 GLN A N 1
ATOM 4727 C CA . GLN A 1 599 ? 20.875 23.188 -27.109 1 20.31 599 GLN A CA 1
ATOM 4728 C C . GLN A 1 599 ? 19.969 22.516 -28.125 1 20.31 599 GLN A C 1
ATOM 4730 O O . GLN A 1 599 ? 20.406 21.672 -28.906 1 20.31 599 GLN A O 1
ATOM 4735 N N . LEU A 1 600 ? 18.609 22.844 -28.234 1 19.53 600 LEU A N 1
ATOM 4736 C CA . LEU A 1 600 ? 18.047 22.219 -29.438 1 19.53 600 LEU A CA 1
ATOM 4737 C C . LEU A 1 600 ? 18.344 23.062 -30.672 1 19.53 600 LEU A C 1
ATOM 4739 O O . LEU A 1 600 ? 17.969 22.703 -31.781 1 19.53 600 LEU A O 1
ATOM 4743 N N . TYR A 1 601 ? 19.172 24.156 -30.75 1 19.8 601 TYR A N 1
ATOM 4744 C CA . TYR A 1 601 ? 19.547 24.141 -32.156 1 19.8 601 TYR A CA 1
ATOM 4745 C C . TYR A 1 601 ? 20.547 23.016 -32.438 1 19.8 601 TYR A C 1
ATOM 4747 O O . TYR A 1 601 ? 21.422 22.75 -31.625 1 19.8 601 TYR A O 1
ATOM 4755 N N . MET B 1 1 ? 6.66 29.891 -53.125 1 26.08 1 MET B N 1
ATOM 4756 C CA . MET B 1 1 ? 7.391 30.078 -51.875 1 26.08 1 MET B CA 1
ATOM 4757 C C . MET B 1 1 ? 6.43 30.203 -50.688 1 26.08 1 MET B C 1
ATOM 4759 O O . MET B 1 1 ? 5.922 31.281 -50.406 1 26.08 1 MET B O 1
ATOM 4763 N N . LYS B 1 2 ? 5.551 29.203 -50.5 1 31.95 2 LYS B N 1
ATOM 4764 C CA . LYS B 1 2 ? 4.445 29.109 -49.531 1 31.95 2 LYS B CA 1
ATOM 4765 C C . LYS B 1 2 ? 4.949 29.172 -48.094 1 31.95 2 LYS B C 1
ATOM 4767 O O . LYS B 1 2 ? 5.785 28.359 -47.688 1 31.95 2 LYS B O 1
ATOM 4772 N N . TRP B 1 3 ? 4.922 30.359 -47.531 1 31.89 3 TRP B N 1
ATOM 4773 C CA . TRP B 1 3 ? 5.324 30.703 -46.188 1 31.89 3 TRP B CA 1
ATOM 4774 C C . TRP B 1 3 ? 4.488 29.953 -45.156 1 31.89 3 TRP B C 1
ATOM 4776 O O . TRP B 1 3 ? 3.266 30.109 -45.094 1 31.89 3 TRP B O 1
ATOM 4786 N N . LEU B 1 4 ? 4.777 28.719 -44.875 1 33.09 4 LEU B N 1
ATOM 4787 C CA . LEU B 1 4 ? 4.176 27.953 -43.781 1 33.09 4 LEU B CA 1
ATOM 4788 C C . LEU B 1 4 ? 4.48 28.609 -42.438 1 33.09 4 LEU B C 1
ATOM 4790 O O . LEU B 1 4 ? 5.645 28.734 -42.062 1 33.09 4 LEU B O 1
ATOM 4794 N N . ILE B 1 5 ? 3.611 29.516 -42 1 35.47 5 ILE B N 1
ATOM 4795 C CA . ILE B 1 5 ? 3.639 30.125 -40.688 1 35.47 5 ILE B CA 1
ATOM 4796 C C . ILE B 1 5 ? 3.484 29.062 -39.594 1 35.47 5 ILE B C 1
ATOM 4798 O O . ILE B 1 5 ? 2.484 28.328 -39.562 1 35.47 5 ILE B O 1
ATOM 4802 N N . SER B 1 6 ? 4.566 28.547 -39.094 1 36.97 6 SER B N 1
ATOM 4803 C CA . SER B 1 6 ? 4.59 27.656 -37.969 1 36.97 6 SER B CA 1
ATOM 4804 C C . SER B 1 6 ? 4.055 28.344 -36.719 1 36.97 6 SER B C 1
ATOM 4806 O O . SER B 1 6 ? 4.621 29.344 -36.25 1 36.97 6 SER B O 1
ATOM 4808 N N . LEU B 1 7 ? 2.795 28.25 -36.406 1 34.97 7 LEU B N 1
ATOM 4809 C CA . LEU B 1 7 ? 2.152 28.703 -35.188 1 34.97 7 LEU B CA 1
ATOM 4810 C C . LEU B 1 7 ? 2.705 27.969 -33.969 1 34.97 7 LEU B C 1
ATOM 4812 O O . LEU B 1 7 ? 2.527 26.75 -33.844 1 34.97 7 LEU B O 1
ATOM 4816 N N . SER B 1 8 ? 3.732 28.5 -33.375 1 35.09 8 SER B N 1
ATOM 4817 C CA . SER B 1 8 ? 4.215 28 -32.094 1 35.09 8 SER B CA 1
ATOM 4818 C C . SER B 1 8 ? 3.203 28.25 -30.969 1 35.09 8 SER B C 1
ATOM 4820 O O . SER B 1 8 ? 2.855 29.391 -30.688 1 35.09 8 SER B O 1
ATOM 4822 N N . VAL B 1 9 ? 2.4 27.344 -30.672 1 36.25 9 VAL B N 1
ATOM 4823 C CA . VAL B 1 9 ? 1.517 27.375 -29.516 1 36.25 9 VAL B CA 1
ATOM 4824 C C . VAL B 1 9 ? 2.346 27.406 -28.234 1 36.25 9 VAL B C 1
ATOM 4826 O O . VAL B 1 9 ? 3.09 26.469 -27.953 1 36.25 9 VAL B O 1
ATOM 4829 N N . VAL B 1 10 ? 2.582 28.562 -27.703 1 35.84 10 VAL B N 1
ATOM 4830 C CA . VAL B 1 10 ? 3.18 28.75 -26.375 1 35.84 10 VAL B CA 1
ATOM 4831 C C . VAL B 1 10 ? 2.244 28.203 -25.312 1 35.84 10 VAL B C 1
ATOM 4833 O O . VAL B 1 10 ? 1.127 28.688 -25.141 1 35.84 10 VAL B O 1
ATOM 4836 N N . PHE B 1 11 ? 2.492 26.969 -24.906 1 33.81 11 PHE B N 1
ATOM 4837 C CA . PHE B 1 11 ? 1.826 26.453 -23.719 1 33.81 11 PHE B CA 1
ATOM 4838 C C . PHE B 1 11 ? 2.211 27.266 -22.484 1 33.81 11 PHE B C 1
ATOM 4840 O O . PHE B 1 11 ? 3.381 27.281 -22.094 1 33.81 11 PHE B O 1
ATOM 4847 N N . LEU B 1 12 ? 1.428 28.172 -22.125 1 31.61 12 LEU B N 1
ATOM 4848 C CA . LEU B 1 12 ? 1.487 28.875 -20.859 1 31.61 12 LEU B CA 1
ATOM 4849 C C . LEU B 1 12 ? 1.311 27.891 -19.688 1 31.61 12 LEU B C 1
ATOM 4851 O O . LEU B 1 12 ? 0.22 27.359 -19.484 1 31.61 12 LEU B O 1
ATOM 4855 N N . THR B 1 13 ? 2.393 27.297 -19.25 1 33.78 13 THR B N 1
ATOM 4856 C CA . THR B 1 13 ? 2.307 26.547 -18 1 33.78 13 THR B CA 1
ATOM 4857 C C . THR B 1 13 ? 1.983 27.484 -16.828 1 33.78 13 THR B C 1
ATOM 4859 O O . THR B 1 13 ? 2.736 28.422 -16.562 1 33.78 13 THR B O 1
AT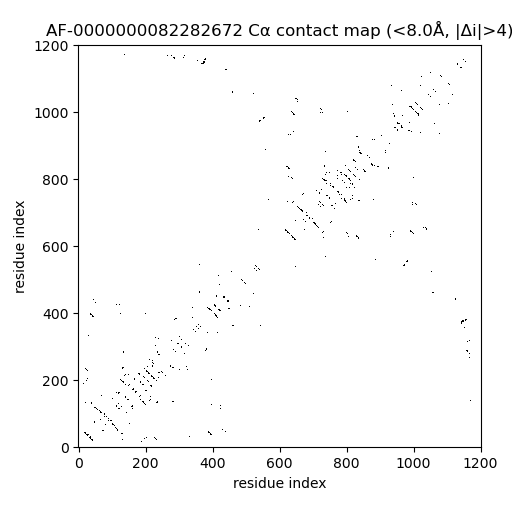OM 4862 N N . VAL B 1 14 ? 0.848 27.609 -16.438 1 34.62 14 VAL B N 1
ATOM 4863 C CA . VAL B 1 14 ? 0.425 28.297 -15.234 1 34.62 14 VAL B CA 1
ATOM 4864 C C . VAL B 1 14 ? 1.025 27.609 -14.008 1 34.62 14 VAL B C 1
ATOM 4866 O O . VAL B 1 14 ? 0.821 26.406 -13.797 1 34.62 14 VAL B O 1
ATOM 4869 N N . PRO B 1 15 ? 2.002 28.203 -13.383 1 37.81 15 PRO B N 1
ATOM 4870 C CA . PRO B 1 15 ? 2.492 27.609 -12.133 1 37.81 15 PRO B CA 1
ATOM 4871 C C . PRO B 1 15 ? 1.371 27.312 -11.141 1 37.81 15 PRO B C 1
ATOM 4873 O O . PRO B 1 15 ? 0.521 28.172 -10.891 1 37.81 15 PRO B O 1
ATOM 4876 N N . TRP B 1 16 ? 1.126 26.109 -10.914 1 40.94 16 TRP B N 1
ATOM 4877 C CA . TRP B 1 16 ? 0.172 25.688 -9.898 1 40.94 16 TRP B CA 1
ATOM 4878 C C . TRP B 1 16 ? 0.65 26.078 -8.5 1 40.94 16 TRP B C 1
ATOM 4880 O O . TRP B 1 16 ? 1.765 25.734 -8.102 1 40.94 16 TRP B O 1
ATOM 4890 N N . TYR B 1 17 ? 0.243 27.141 -8.07 1 42.94 17 TYR B N 1
ATOM 4891 C CA . TYR B 1 17 ? 0.502 27.625 -6.719 1 42.94 17 TYR B CA 1
ATOM 4892 C C . TYR B 1 17 ? -0.073 26.672 -5.684 1 42.94 17 TYR B C 1
ATOM 4894 O O . TYR B 1 17 ? -1.148 26.094 -5.887 1 42.94 17 TYR B O 1
ATOM 4902 N N . SER B 1 18 ? 0.766 26.328 -4.797 1 47.72 18 SER B N 1
ATOM 4903 C CA . SER B 1 18 ? 0.507 25.438 -3.672 1 47.72 18 SER B CA 1
ATOM 4904 C C . SER B 1 18 ? -0.564 26.016 -2.75 1 47.72 18 SER B C 1
ATOM 4906 O O . SER B 1 18 ? -0.525 27.203 -2.404 1 47.72 18 SER B O 1
ATOM 4908 N N . THR B 1 19 ? -1.71 25.406 -2.686 1 53.28 19 THR B N 1
ATOM 4909 C CA . THR B 1 19 ? -2.781 25.781 -1.771 1 53.28 19 THR B CA 1
ATOM 4910 C C . THR B 1 19 ? -2.48 25.297 -0.357 1 53.28 19 THR B C 1
ATOM 4912 O O . THR B 1 19 ? -2.25 24.109 -0.144 1 53.28 19 THR B O 1
ATOM 4915 N N . LEU B 1 20 ? -2.123 26.266 0.538 1 61.53 20 LEU B N 1
ATOM 4916 C CA . LEU B 1 20 ? -1.915 25.922 1.94 1 61.53 20 LEU B CA 1
ATOM 4917 C C . LEU B 1 20 ? -3.215 26.047 2.729 1 61.53 20 LEU B C 1
ATOM 4919 O O . LEU B 1 20 ? -3.846 27.109 2.732 1 61.53 20 LEU B O 1
ATOM 4923 N N . ALA B 1 21 ? -4.012 25.016 3.029 1 67.56 21 ALA B N 1
ATOM 4924 C CA . ALA B 1 21 ? -5.258 25.016 3.793 1 67.56 21 ALA B CA 1
ATOM 4925 C C . ALA B 1 21 ? -5.062 24.391 5.168 1 67.56 21 ALA B C 1
ATOM 4927 O O . ALA B 1 21 ? -5.168 23.156 5.312 1 67.56 21 ALA B O 1
ATOM 4928 N N . CYS B 1 22 ? -4.855 25.234 6.246 1 88.88 22 CYS B N 1
ATOM 4929 C CA . CYS B 1 22 ? -4.414 24.812 7.566 1 88.88 22 CYS B CA 1
ATOM 4930 C C . CYS B 1 22 ? -5.555 24.875 8.578 1 88.88 22 CYS B C 1
ATOM 4932 O O . CYS B 1 22 ? -6.59 25.484 8.305 1 88.88 22 CYS B O 1
ATOM 4934 N N . THR B 1 23 ? -5.469 24.125 9.578 1 96.81 23 THR B N 1
ATOM 4935 C CA . THR B 1 23 ? -6.406 24.125 10.695 1 96.81 23 THR B CA 1
ATOM 4936 C C . THR B 1 23 ? -5.68 24.344 12.016 1 96.81 23 THR B C 1
ATOM 4938 O O . THR B 1 23 ? -4.637 23.734 12.266 1 96.81 23 THR B O 1
ATOM 4941 N N . VAL B 1 24 ? -6.277 25.266 12.859 1 98.75 24 VAL B N 1
ATOM 4942 C CA . VAL B 1 24 ? -5.707 25.625 14.156 1 98.75 24 VAL B CA 1
ATOM 4943 C C . VAL B 1 24 ? -6.766 25.453 15.242 1 98.75 24 VAL B C 1
ATOM 4945 O O . VAL B 1 24 ? -7.914 25.875 15.07 1 98.75 24 VAL B O 1
ATOM 4948 N N . PHE B 1 25 ? -6.367 24.844 16.344 1 98.94 25 PHE B N 1
ATOM 4949 C CA . PHE B 1 25 ? -7.184 24.812 17.547 1 98.94 25 PHE B CA 1
ATOM 4950 C C . PHE B 1 25 ? -6.555 25.656 18.656 1 98.94 25 PHE B C 1
ATOM 4952 O O . PHE B 1 25 ? -5.328 25.688 18.781 1 98.94 25 PHE B O 1
ATOM 4959 N N . VAL B 1 26 ? -7.438 26.281 19.422 1 98.88 26 VAL B N 1
ATOM 4960 C CA . VAL B 1 26 ? -7.035 27.156 20.531 1 98.88 26 VAL B CA 1
ATOM 4961 C C . VAL B 1 26 ? -7.703 26.703 21.828 1 98.88 26 VAL B C 1
ATOM 4963 O O . VAL B 1 26 ? -8.93 26.531 21.875 1 98.88 26 VAL B O 1
ATOM 4966 N N . VAL B 1 27 ? -6.883 26.5 22.859 1 98.94 27 VAL B N 1
ATOM 4967 C CA . VAL B 1 27 ? -7.41 26.062 24.156 1 98.94 27 VAL B CA 1
ATOM 4968 C C . VAL B 1 27 ? -6.895 26.984 25.25 1 98.94 27 VAL B C 1
ATOM 4970 O O . VAL B 1 27 ? -5.684 27.078 25.484 1 98.94 27 VAL B O 1
ATOM 4973 N N . GLY B 1 28 ? -7.805 27.656 25.969 1 98.75 28 GLY B N 1
ATOM 4974 C CA . GLY B 1 28 ? -7.43 28.453 27.125 1 98.75 28 GLY B CA 1
ATOM 4975 C C . GLY B 1 28 ? -6.988 27.625 28.312 1 98.75 28 GLY B C 1
ATOM 4976 O O . GLY B 1 28 ? -7.238 26.422 28.359 1 98.75 28 GLY B O 1
ATOM 4977 N N . LYS B 1 29 ? -6.359 28.281 29.281 1 98.38 29 LYS B N 1
ATOM 4978 C CA . LYS B 1 29 ? -5.703 27.562 30.375 1 98.38 29 LYS B CA 1
ATOM 4979 C C . LYS B 1 29 ? -6.723 26.859 31.25 1 98.38 29 LYS B C 1
ATOM 4981 O O . LYS B 1 29 ? -6.43 25.797 31.828 1 98.38 29 LYS B O 1
ATOM 4986 N N . LYS B 1 30 ? -7.965 27.344 31.375 1 98.5 30 LYS B N 1
ATOM 4987 C CA . LYS B 1 30 ? -8.969 26.703 32.219 1 98.5 30 LYS B CA 1
ATOM 4988 C C . LYS B 1 30 ? -9.852 25.766 31.391 1 98.5 30 LYS B C 1
ATOM 4990 O O . LYS B 1 30 ? -10.75 25.109 31.938 1 98.5 30 LYS B O 1
ATOM 4995 N N . ALA B 1 31 ? -9.562 25.672 30.125 1 98.75 31 ALA B N 1
ATOM 4996 C CA . ALA B 1 31 ? -10.242 24.719 29.25 1 98.75 31 ALA B CA 1
ATOM 4997 C C . ALA B 1 31 ? -9.398 23.469 29.031 1 98.75 31 ALA B C 1
ATOM 4999 O O . ALA B 1 31 ? -9.844 22.516 28.391 1 98.75 31 ALA B O 1
ATOM 5000 N N . SER B 1 32 ? -8.234 23.438 29.609 1 98.44 32 SER B N 1
ATOM 5001 C CA . SER B 1 32 ? -7.332 22.297 29.469 1 98.44 32 SER B CA 1
ATOM 5002 C C . SER B 1 32 ? -7.277 21.469 30.734 1 98.44 32 SER B C 1
ATOM 5004 O O . SER B 1 32 ? -7.535 21.984 31.828 1 98.44 32 SER B O 1
ATOM 5006 N N . GLN B 1 33 ? -6.926 20.234 30.625 1 97.81 33 GLN B N 1
ATOM 5007 C CA . GLN B 1 33 ? -6.918 19.297 31.734 1 97.81 33 GLN B CA 1
ATOM 5008 C C . GLN B 1 33 ? -5.801 19.625 32.719 1 97.81 33 GLN B C 1
ATOM 5010 O O . GLN B 1 33 ? -5.949 19.406 33.938 1 97.81 33 GLN B O 1
ATOM 5015 N N . ASP B 1 34 ? -4.703 20.141 32.188 1 96.88 34 ASP B N 1
ATOM 5016 C CA . ASP B 1 34 ? -3.555 20.328 33.094 1 96.88 34 ASP B CA 1
ATOM 5017 C C . ASP B 1 34 ? -3.248 21.812 33.281 1 96.88 34 ASP B C 1
ATOM 5019 O O . ASP B 1 34 ? -2.162 22.156 33.75 1 96.88 34 ASP B O 1
ATOM 5023 N N . GLY B 1 35 ? -4.078 22.672 32.812 1 97.81 35 GLY B N 1
ATOM 5024 C CA . GLY B 1 35 ? -3.926 24.094 33 1 97.81 35 GLY B CA 1
ATOM 5025 C C . GLY B 1 35 ? -3.031 24.75 31.984 1 97.81 35 GLY B C 1
ATOM 5026 O O . GLY B 1 35 ? -2.746 25.953 32.062 1 97.81 35 GLY B O 1
ATOM 5027 N N . SER B 1 36 ? -2.627 24.062 31.031 1 98.38 36 SER B N 1
ATOM 5028 C CA . SER B 1 36 ? -1.802 24.625 29.969 1 98.38 36 SER B CA 1
ATOM 5029 C C . SER B 1 36 ? -2.648 25.391 28.969 1 98.38 36 SER B C 1
ATOM 5031 O O . SER B 1 36 ? -3.854 25.156 28.844 1 98.38 36 SER B O 1
ATOM 5033 N N . VAL B 1 37 ? -2.043 26.328 28.328 1 98.88 37 VAL B N 1
ATOM 5034 C CA . VAL B 1 37 ? -2.596 26.922 27.109 1 98.88 37 VAL B CA 1
ATOM 5035 C C . VAL B 1 37 ? -2.076 26.188 25.891 1 98.88 37 VAL B C 1
ATOM 5037 O O . VAL B 1 37 ? -0.898 25.828 25.828 1 98.88 37 VAL B O 1
ATOM 5040 N N . MET B 1 38 ? -2.992 25.875 24.906 1 98.88 38 MET B N 1
ATOM 5041 C CA . MET B 1 38 ? -2.525 25.109 23.766 1 98.88 38 MET B CA 1
ATOM 5042 C C . MET B 1 38 ? -2.967 25.766 22.453 1 98.88 38 MET B C 1
ATOM 5044 O O . MET B 1 38 ? -4.078 26.297 22.359 1 98.88 38 MET B O 1
ATOM 5048 N N . VAL B 1 39 ? -2.123 25.734 21.516 1 98.81 39 VAL B N 1
ATOM 5049 C CA . VAL B 1 39 ? -2.395 26.109 20.125 1 98.81 39 VAL B CA 1
ATOM 5050 C C . VAL B 1 39 ? -1.872 25.031 19.188 1 98.81 39 VAL B C 1
ATOM 5052 O O . VAL B 1 39 ? -0.826 24.422 19.438 1 98.81 39 VAL B O 1
ATOM 5055 N N . THR B 1 40 ? -2.604 24.75 18.156 1 98.88 40 THR B N 1
ATOM 5056 C CA . THR B 1 40 ? -2.188 23.719 17.203 1 98.88 40 THR B CA 1
ATOM 5057 C C . THR B 1 40 ? -1.997 24.328 15.812 1 98.88 40 THR B C 1
ATOM 5059 O O . THR B 1 40 ? -2.264 25.516 15.602 1 98.88 40 THR B O 1
ATOM 5062 N N . HIS B 1 41 ? -1.479 23.531 14.953 1 98.25 41 HIS B N 1
ATOM 5063 C CA . HIS B 1 41 ? -1.312 23.891 13.547 1 98.25 41 HIS B CA 1
ATOM 5064 C C . HIS B 1 41 ? -1.199 22.656 12.672 1 98.25 41 HIS B C 1
ATOM 5066 O O . HIS B 1 41 ? -0.427 21.734 12.969 1 98.25 41 HIS B O 1
ATOM 5072 N N . SER B 1 42 ? -2.021 22.594 11.656 1 97.94 42 SER B N 1
ATOM 5073 C CA . SER B 1 42 ? -1.756 21.656 10.562 1 97.94 42 SER B CA 1
ATOM 5074 C C . SER B 1 42 ? -1.289 22.391 9.312 1 97.94 42 SER B C 1
ATOM 5076 O O . SER B 1 42 ? -1.919 23.359 8.883 1 97.94 42 SER B O 1
ATOM 5078 N N . ASN B 1 43 ? -0.203 21.969 8.805 1 96.19 43 ASN B N 1
ATOM 5079 C CA . ASN B 1 43 ? 0.337 22.516 7.562 1 96.19 43 ASN B CA 1
ATOM 5080 C C . ASN B 1 43 ? -0.1 21.688 6.352 1 96.19 43 ASN B C 1
ATOM 5082 O O . ASN B 1 43 ? 0.611 20.781 5.922 1 96.19 43 ASN B O 1
ATOM 5086 N N . ASP B 1 44 ? -1.252 22.109 5.84 1 92.5 44 ASP B N 1
ATOM 5087 C CA . ASP B 1 44 ? -1.9 21.297 4.809 1 92.5 44 ASP B CA 1
ATOM 5088 C C . ASP B 1 44 ? -1.497 21.766 3.414 1 92.5 44 ASP B C 1
ATOM 5090 O O . ASP B 1 44 ? -2.34 22.234 2.643 1 92.5 44 ASP B O 1
ATOM 5094 N N . GLY B 1 45 ? -0.251 21.562 3.104 1 85.06 45 GLY B N 1
ATOM 5095 C CA . GLY B 1 45 ? 0.295 21.969 1.819 1 85.06 45 GLY B CA 1
ATOM 5096 C C . GLY B 1 45 ? 0.01 20.969 0.706 1 85.06 45 GLY B C 1
ATOM 5097 O O . GLY B 1 45 ? -0.967 20.219 0.77 1 85.06 45 GLY B O 1
ATOM 5098 N N . GLU B 1 46 ? 0.678 21.109 -0.442 1 77.62 46 GLU B N 1
ATOM 5099 C CA . GLU B 1 46 ? 0.466 20.281 -1.621 1 77.62 46 GLU B CA 1
ATOM 5100 C C . GLU B 1 46 ? 1.679 19.391 -1.895 1 77.62 46 GLU B C 1
ATOM 5102 O O . GLU B 1 46 ? 2.115 19.266 -3.041 1 77.62 46 GLU B O 1
ATOM 5107 N N . PHE B 1 47 ? 2.207 18.922 -0.816 1 79.44 47 PHE B N 1
ATOM 5108 C CA . PHE B 1 47 ? 3.258 17.906 -0.85 1 79.44 47 PHE B CA 1
ATOM 5109 C C . PHE B 1 47 ? 4.566 18.5 -1.354 1 79.44 47 PHE B C 1
ATOM 5111 O O . PHE B 1 47 ? 5.398 17.797 -1.928 1 79.44 47 PHE B O 1
ATOM 5118 N N . GLU B 1 48 ? 4.812 19.75 -1.196 1 89 48 GLU B N 1
ATOM 5119 C CA . GLU B 1 48 ? 6.074 20.406 -1.504 1 89 48 GLU B CA 1
ATOM 5120 C C . GLU B 1 48 ? 6.637 21.125 -0.278 1 89 48 GLU B C 1
ATOM 5122 O O . GLU B 1 48 ? 7.793 21.547 -0.274 1 89 48 GLU B O 1
ATOM 5127 N N . THR B 1 49 ? 5.809 21.203 0.683 1 92.75 49 THR B N 1
ATOM 5128 C CA . THR B 1 49 ? 6.16 21.953 1.888 1 92.75 49 THR B CA 1
ATOM 5129 C C . THR B 1 49 ? 7.344 21.297 2.6 1 92.75 49 THR B C 1
ATOM 5131 O O . THR B 1 49 ? 7.457 20.078 2.625 1 92.75 49 THR B O 1
ATOM 5134 N N . ASP B 1 50 ? 8.227 22.078 3.141 1 94.44 50 ASP B N 1
ATOM 5135 C CA . ASP B 1 50 ? 9.352 21.625 3.938 1 94.44 50 ASP B CA 1
ATOM 5136 C C . ASP B 1 50 ? 8.898 21.109 5.305 1 94.44 50 ASP B C 1
ATOM 5138 O O . ASP B 1 50 ? 8.57 21.906 6.188 1 94.44 50 ASP B O 1
ATOM 5142 N N . PRO B 1 51 ? 8.867 19.828 5.527 1 94.62 51 PRO B N 1
ATOM 5143 C CA . PRO B 1 51 ? 8.328 19.297 6.781 1 94.62 51 PRO B CA 1
ATOM 5144 C C . PRO B 1 51 ? 9.367 19.25 7.898 1 94.62 51 PRO B C 1
ATOM 5146 O O . PRO B 1 51 ? 9.078 18.797 9 1 94.62 51 PRO B O 1
ATOM 5149 N N . ARG B 1 52 ? 10.648 19.656 7.734 1 96.38 52 ARG B N 1
ATOM 5150 C CA . ARG B 1 52 ? 11.734 19.516 8.695 1 96.38 52 ARG B CA 1
ATOM 5151 C C . ARG B 1 52 ? 11.516 20.406 9.914 1 96.38 52 ARG B C 1
ATOM 5153 O O . ARG B 1 52 ? 11.172 21.594 9.773 1 96.38 52 ARG B O 1
ATOM 5160 N N . LEU B 1 53 ? 11.648 19.844 11.023 1 98.56 53 LEU B N 1
ATOM 5161 C CA . LEU B 1 53 ? 11.672 20.594 12.281 1 98.56 53 LEU B CA 1
ATOM 5162 C C . LEU B 1 53 ? 13.102 20.938 12.68 1 98.56 53 LEU B C 1
ATOM 5164 O O . LEU B 1 53 ? 13.961 20.062 12.766 1 98.56 53 LEU B O 1
ATOM 5168 N N . VAL B 1 54 ? 13.352 22.25 12.984 1 98.31 54 VAL B N 1
ATOM 5169 C CA . VAL B 1 54 ? 14.711 22.641 13.344 1 98.31 54 VAL B CA 1
ATOM 5170 C C . VAL B 1 54 ? 14.695 23.547 14.578 1 98.31 54 VAL B C 1
ATOM 5172 O O . VAL B 1 54 ? 13.648 24.109 14.922 1 98.31 54 VAL B O 1
ATOM 5175 N N . LYS B 1 55 ? 15.773 23.609 15.18 1 98.69 55 LYS B N 1
ATOM 5176 C CA . LYS B 1 55 ? 16 24.547 16.281 1 98.69 55 LYS B CA 1
ATOM 5177 C C . LYS B 1 55 ? 16.906 25.703 15.852 1 98.69 55 LYS B C 1
ATOM 5179 O O . LYS B 1 55 ? 17.984 25.484 15.305 1 98.69 55 LYS B O 1
ATOM 5184 N N . ILE B 1 56 ? 16.438 26.891 16.047 1 98.56 56 ILE B N 1
ATOM 5185 C CA . ILE B 1 56 ? 17.266 28.078 15.898 1 98.56 56 ILE B CA 1
ATOM 5186 C C . ILE B 1 56 ? 17.797 28.516 17.25 1 98.56 56 ILE B C 1
ATOM 5188 O O . ILE B 1 56 ? 17.031 28.828 18.172 1 98.56 56 ILE B O 1
ATOM 5192 N N . PRO B 1 57 ? 19.078 28.578 17.406 1 98.25 57 PRO B N 1
ATOM 5193 C CA . PRO B 1 57 ? 19.641 28.938 18.719 1 98.25 57 PRO B CA 1
ATOM 5194 C C . PRO B 1 57 ? 19.469 30.422 19.047 1 98.25 57 PRO B C 1
ATOM 5196 O O . PRO B 1 57 ? 19.297 31.234 18.141 1 98.25 57 PRO B O 1
ATOM 5199 N N . SER B 1 58 ? 19.406 30.703 20.344 1 98.19 58 SER B N 1
ATOM 5200 C CA . SER B 1 58 ? 19.516 32.094 20.75 1 98.19 58 SER B CA 1
ATOM 5201 C C . SER B 1 58 ? 20.828 32.719 20.266 1 98.19 58 SER B C 1
ATOM 5203 O O . SER B 1 58 ? 21.797 31.984 19.984 1 98.19 58 SER B O 1
ATOM 5205 N N . ALA B 1 59 ? 20.75 34.094 20.172 1 98.12 59 ALA B N 1
ATOM 5206 C CA . ALA B 1 59 ? 21.938 34.75 19.688 1 98.12 59 ALA B CA 1
ATOM 5207 C C . ALA B 1 59 ? 22.062 36.156 20.25 1 98.12 59 ALA B C 1
ATOM 5209 O O . ALA B 1 59 ? 21.062 36.719 20.734 1 98.12 59 ALA B O 1
ATOM 5210 N N . GLU B 1 60 ? 23.281 36.656 20.188 1 98 60 GLU B N 1
ATOM 5211 C CA . GLU B 1 60 ? 23.578 38.031 20.562 1 98 60 GLU B CA 1
ATOM 5212 C C . GLU B 1 60 ? 24.109 38.844 19.375 1 98 60 GLU B C 1
ATOM 5214 O O . GLU B 1 60 ? 24.844 38.312 18.547 1 98 60 GLU B O 1
ATOM 5219 N N . TYR B 1 61 ? 23.703 40.062 19.391 1 97.38 61 TYR B N 1
ATOM 5220 C CA . TYR B 1 61 ? 24.078 40.938 18.281 1 97.38 61 TYR B CA 1
ATOM 5221 C C . TYR B 1 61 ? 24.594 42.281 18.812 1 97.38 61 TYR B C 1
ATOM 5223 O O . TYR B 1 61 ? 24.172 42.719 19.875 1 97.38 61 TYR B O 1
ATOM 5231 N N . LEU B 1 62 ? 25.422 42.938 18.016 1 96.88 62 LEU B N 1
ATOM 5232 C CA . LEU B 1 62 ? 25.938 44.25 18.359 1 96.88 62 LEU B CA 1
ATOM 5233 C C . LEU B 1 62 ? 24.875 45.312 18.141 1 96.88 62 LEU B C 1
ATOM 5235 O O . LEU B 1 62 ? 24 45.156 17.281 1 96.88 62 LEU B O 1
ATOM 5239 N N . GLU B 1 63 ? 25.047 46.344 18.875 1 96.06 63 GLU B N 1
ATOM 5240 C CA . GLU B 1 63 ? 24.141 47.5 18.672 1 96.06 63 GLU B CA 1
ATOM 5241 C C . GLU B 1 63 ? 24.25 48.031 17.25 1 96.06 63 GLU B C 1
ATOM 5243 O O . GLU B 1 63 ? 25.344 48.156 16.703 1 96.06 63 GLU B O 1
ATOM 5248 N N . GLY B 1 64 ? 23.109 48.312 16.688 1 95.81 64 GLY B N 1
ATOM 5249 C CA . GLY B 1 64 ? 23.094 48.875 15.344 1 95.81 64 GLY B CA 1
ATOM 5250 C C . GLY B 1 64 ? 23.031 47.812 14.258 1 95.81 64 GLY B C 1
ATOM 5251 O O . GLY B 1 64 ? 22.891 48.125 13.078 1 95.81 64 GLY B O 1
ATOM 5252 N N . SER B 1 65 ? 23.078 46.594 14.672 1 96.94 65 SER B N 1
ATOM 5253 C CA . SER B 1 65 ? 22.984 45.531 13.688 1 96.94 65 SER B CA 1
ATOM 5254 C C . SER B 1 65 ? 21.625 45.5 13.008 1 96.94 65 SER B C 1
ATOM 5256 O O . SER B 1 65 ? 20.672 46.094 13.523 1 96.94 65 SER B O 1
ATOM 5258 N N . GLN B 1 66 ? 21.609 44.875 11.805 1 97.88 66 GLN B N 1
ATOM 5259 C CA . GLN B 1 66 ? 20.375 44.75 11.039 1 97.88 66 GLN B CA 1
ATOM 5260 C C . GLN B 1 66 ? 19.953 43.312 10.906 1 97.88 66 GLN B C 1
ATOM 5262 O O . GLN B 1 66 ? 20.797 42.406 10.828 1 97.88 66 GLN B O 1
ATOM 5267 N N . ARG B 1 67 ? 18.719 43.094 10.945 1 97.81 67 ARG B N 1
ATOM 5268 C CA . ARG B 1 67 ? 18.125 41.781 10.695 1 97.81 67 ARG B CA 1
ATOM 5269 C C . ARG B 1 67 ? 17.609 41.688 9.266 1 97.81 67 ARG B C 1
ATOM 5271 O O . ARG B 1 67 ? 16.703 42.406 8.875 1 97.81 67 ARG B O 1
ATOM 5278 N N . PRO B 1 68 ? 18.203 40.781 8.477 1 97.69 68 PRO B N 1
ATOM 5279 C CA . PRO B 1 68 ? 17.672 40.594 7.121 1 97.69 68 PRO B CA 1
ATOM 5280 C C . PRO B 1 68 ? 16.328 39.906 7.094 1 97.69 68 PRO B C 1
ATOM 5282 O O . PRO B 1 68 ? 16.031 39.062 7.961 1 97.69 68 PRO B O 1
ATOM 5285 N N . VAL B 1 69 ? 15.484 40.25 6.188 1 97.94 69 VAL B N 1
ATOM 5286 C CA . VAL B 1 69 ? 14.203 39.625 5.902 1 97.94 69 VAL B CA 1
ATOM 5287 C C . VAL B 1 69 ? 14.242 38.969 4.52 1 97.94 69 VAL B C 1
ATOM 5289 O O . VAL B 1 69 ? 14.703 39.594 3.555 1 97.94 69 VAL B O 1
ATOM 5292 N N . PHE B 1 70 ? 13.797 37.75 4.457 1 95.5 70 PHE B N 1
ATOM 5293 C CA . PHE B 1 70 ? 13.859 36.969 3.215 1 95.5 70 PHE B CA 1
ATOM 5294 C C . PHE B 1 70 ? 12.461 36.625 2.721 1 95.5 70 PHE B C 1
ATOM 5296 O O . PHE B 1 70 ? 11.523 36.531 3.516 1 95.5 70 PHE B O 1
ATOM 5303 N N . PHE B 1 71 ? 12.352 36.5 1.392 1 91 71 PHE B N 1
ATOM 5304 C CA . PHE B 1 71 ? 11.172 35.844 0.856 1 91 71 PHE B CA 1
ATOM 5305 C C . PHE B 1 71 ? 11.062 34.406 1.389 1 91 71 PHE B C 1
ATOM 5307 O O . PHE B 1 71 ? 12.078 33.719 1.521 1 91 71 PHE B O 1
ATOM 5314 N N . SER B 1 72 ? 9.867 33.969 1.665 1 82.38 72 SER B N 1
ATOM 5315 C CA . SER B 1 72 ? 9.656 32.625 2.24 1 82.38 72 SER B CA 1
ATOM 5316 C C . SER B 1 72 ? 8.82 31.75 1.316 1 82.38 72 SER B C 1
ATOM 5318 O O . SER B 1 72 ? 7.59 31.781 1.376 1 82.38 72 SER B O 1
ATOM 5320 N N . PRO B 1 73 ? 9.336 30.859 0.484 1 82.31 73 PRO B N 1
ATOM 5321 C CA . PRO B 1 73 ? 8.562 30 -0.41 1 82.31 73 PRO B CA 1
ATOM 5322 C C . PRO B 1 73 ? 7.805 28.906 0.337 1 82.31 73 PRO B C 1
ATOM 5324 O O . PRO B 1 73 ? 6.848 28.328 -0.196 1 82.31 73 PRO B O 1
ATOM 5327 N N . GLU B 1 74 ? 7.738 28.531 1.475 1 83.12 74 GLU B N 1
ATOM 5328 C CA . GLU B 1 74 ? 7.18 27.453 2.289 1 83.12 74 GLU B CA 1
ATOM 5329 C C . GLU B 1 74 ? 7.602 26.094 1.762 1 83.12 74 GLU B C 1
ATOM 5331 O O . GLU B 1 74 ? 7.648 25.125 2.518 1 83.12 74 GLU B O 1
ATOM 5336 N N . SER B 1 75 ? 7.84 25.953 0.409 1 89.81 75 SER B N 1
ATOM 5337 C CA . SER B 1 75 ? 8.32 24.719 -0.203 1 89.81 75 SER B CA 1
ATOM 5338 C C . SER B 1 75 ? 9.773 24.438 0.168 1 89.81 75 SER B C 1
ATOM 5340 O O . SER B 1 75 ? 10.492 25.344 0.584 1 89.81 75 SER B O 1
ATOM 5342 N N . TYR B 1 76 ? 10.188 23.25 0.085 1 91.69 76 TYR B N 1
ATOM 5343 C CA . TYR B 1 76 ? 11.578 22.875 0.341 1 91.69 76 TYR B CA 1
ATOM 5344 C C . TYR B 1 76 ? 12.484 23.406 -0.762 1 91.69 76 TYR B C 1
ATOM 5346 O O . TYR B 1 76 ? 12.219 23.203 -1.948 1 91.69 76 TYR B O 1
ATOM 5354 N N . PRO B 1 77 ? 13.57 23.984 -0.487 1 93.19 77 PRO B N 1
ATOM 5355 C CA . PRO B 1 77 ? 13.898 24.422 0.872 1 93.19 77 PRO B CA 1
ATOM 5356 C C . PRO B 1 77 ? 13.227 25.75 1.249 1 93.19 77 PRO B C 1
ATOM 5358 O O . PRO B 1 77 ? 13.141 26.656 0.421 1 93.19 77 PRO B O 1
ATOM 5361 N N . ARG B 1 78 ? 12.883 25.828 2.453 1 94.62 78 ARG B N 1
ATOM 5362 C CA . ARG B 1 78 ? 12.18 27.047 2.869 1 94.62 78 ARG B CA 1
ATOM 5363 C C . ARG B 1 78 ? 13.164 28.188 3.119 1 94.62 78 ARG B C 1
ATOM 5365 O O . ARG B 1 78 ? 12.766 29.344 3.213 1 94.62 78 ARG B O 1
ATOM 5372 N N . TYR B 1 79 ? 14.391 27.828 3.283 1 96.19 79 TYR B N 1
ATOM 5373 C CA . TYR B 1 79 ? 15.469 28.797 3.449 1 96.19 79 TYR B CA 1
ATOM 5374 C C . TYR B 1 79 ? 16.828 28.172 3.131 1 96.19 79 TYR B C 1
ATOM 5376 O O . TYR B 1 79 ? 17.047 27 3.418 1 96.19 79 TYR B O 1
ATOM 5384 N N . VAL B 1 80 ? 17.688 28.938 2.564 1 96.94 80 VAL B N 1
ATOM 5385 C CA . VAL B 1 80 ? 19.094 28.562 2.369 1 96.94 80 VAL B CA 1
ATOM 5386 C C . VAL B 1 80 ? 20 29.734 2.742 1 96.94 80 VAL B C 1
ATOM 5388 O O . VAL B 1 80 ? 19.891 30.812 2.156 1 96.94 80 VAL B O 1
ATOM 5391 N N . GLY B 1 81 ? 20.781 29.562 3.727 1 96.88 81 GLY B N 1
ATOM 5392 C CA . GLY B 1 81 ? 21.703 30.594 4.152 1 96.88 81 GLY B CA 1
ATOM 5393 C C . GLY B 1 81 ? 22.188 30.422 5.578 1 96.88 81 GLY B C 1
ATOM 5394 O O . GLY B 1 81 ? 21.922 29.391 6.207 1 96.88 81 GLY B O 1
ATOM 5395 N N . THR B 1 82 ? 22.875 31.453 6.105 1 96.19 82 THR B N 1
ATOM 5396 C CA . THR B 1 82 ? 23.484 31.344 7.422 1 96.19 82 THR B CA 1
ATOM 5397 C C . THR B 1 82 ? 22.844 32.312 8.406 1 96.19 82 THR B C 1
ATOM 5399 O O . THR B 1 82 ? 23.141 32.281 9.602 1 96.19 82 THR B O 1
ATOM 5402 N N . ASP B 1 83 ? 21.922 33.094 7.973 1 95 83 ASP B N 1
ATOM 5403 C CA . ASP B 1 83 ? 21.406 34.188 8.789 1 95 83 ASP B CA 1
ATOM 5404 C C . ASP B 1 83 ? 20.359 33.688 9.773 1 95 83 ASP B C 1
ATOM 5406 O O . ASP B 1 83 ? 19.938 34.438 10.656 1 95 83 ASP B O 1
ATOM 5410 N N . ARG B 1 84 ? 19.891 32.531 9.594 1 93.75 84 ARG B N 1
ATOM 5411 C CA . ARG B 1 84 ? 18.891 31.938 10.492 1 93.75 84 ARG B CA 1
ATOM 5412 C C . ARG B 1 84 ? 19.5 30.812 11.32 1 93.75 84 ARG B C 1
ATOM 5414 O O . ARG B 1 84 ? 19.125 29.641 11.18 1 93.75 84 ARG B O 1
ATOM 5421 N N . GLY B 1 85 ? 20.422 31.219 12.25 1 92.69 85 GLY B N 1
ATOM 5422 C CA . GLY B 1 85 ? 21 30.297 13.219 1 92.69 85 GLY B CA 1
ATOM 5423 C C . GLY B 1 85 ? 22.234 29.594 12.703 1 92.69 85 GLY B C 1
ATOM 5424 O O . GLY B 1 85 ? 22.938 28.906 13.461 1 92.69 85 GLY B O 1
ATOM 5425 N N . ASN B 1 86 ? 22.531 29.641 11.391 1 94.81 86 ASN B N 1
ATOM 5426 C CA . ASN B 1 86 ? 23.656 28.953 10.773 1 94.81 86 ASN B CA 1
ATOM 5427 C C . ASN B 1 86 ? 23.641 27.453 11.078 1 94.81 86 ASN B C 1
ATOM 5429 O O . ASN B 1 86 ? 24.625 26.906 11.57 1 94.81 86 ASN B O 1
ATOM 5433 N N . ILE B 1 87 ? 22.562 26.875 10.805 1 96.69 87 ILE B N 1
ATOM 5434 C CA . ILE B 1 87 ? 22.391 25.469 11.094 1 96.69 87 ILE B CA 1
ATOM 5435 C C . ILE B 1 87 ? 22.562 24.641 9.812 1 96.69 87 ILE B C 1
ATOM 5437 O O . ILE B 1 87 ? 22.328 25.141 8.711 1 96.69 87 ILE B O 1
ATOM 5441 N N . PRO B 1 88 ? 22.922 23.344 9.93 1 95.69 88 PRO B N 1
ATOM 5442 C CA . PRO B 1 88 ? 23.234 22.516 8.758 1 95.69 88 PRO B CA 1
ATOM 5443 C C . PRO B 1 88 ? 22.047 22.391 7.801 1 95.69 88 PRO B C 1
ATOM 5445 O O . PRO B 1 88 ? 22.25 22.312 6.586 1 95.69 88 PRO B O 1
ATOM 5448 N N . GLU B 1 89 ? 20.875 22.359 8.258 1 95.56 89 GLU B N 1
ATOM 5449 C CA . GLU B 1 89 ? 19.672 22.141 7.465 1 95.56 89 GLU B CA 1
ATOM 5450 C C . GLU B 1 89 ? 19.422 23.312 6.516 1 95.56 89 GLU B C 1
ATOM 5452 O O . GLU B 1 89 ? 18.703 23.172 5.523 1 95.56 89 GLU B O 1
ATOM 5457 N N . TYR B 1 90 ? 20.016 24.484 6.852 1 96.5 90 TYR B N 1
ATOM 5458 C CA . TYR B 1 90 ? 19.766 25.672 6.059 1 96.5 90 TYR B CA 1
ATOM 5459 C C . TYR B 1 90 ? 20.969 26.031 5.191 1 96.5 90 TYR B C 1
ATOM 5461 O O . TYR B 1 90 ? 20.938 27 4.434 1 96.5 90 TYR B O 1
ATOM 5469 N N . LEU B 1 91 ? 22.031 25.234 5.305 1 96.75 91 LEU B N 1
ATOM 5470 C CA . LEU B 1 91 ? 23.172 25.406 4.406 1 96.75 91 LEU B CA 1
ATOM 5471 C C . LEU B 1 91 ? 22.891 24.781 3.047 1 96.75 91 LEU B C 1
ATOM 5473 O O . LEU B 1 91 ? 22.094 23.844 2.947 1 96.75 91 LEU B O 1
ATOM 5477 N N . PRO B 1 92 ? 23.5 25.328 2.049 1 95.44 92 PRO B N 1
ATOM 5478 C CA . PRO B 1 92 ? 23.312 24.688 0.742 1 95.44 92 PRO B CA 1
ATOM 5479 C C . PRO B 1 92 ? 23.703 23.203 0.747 1 95.44 92 PRO B C 1
ATOM 5481 O O . PRO B 1 92 ? 24.812 22.859 1.155 1 95.44 92 PRO B O 1
ATOM 5484 N N . ARG B 1 93 ? 22.859 22.344 0.253 1 91.25 93 ARG B N 1
ATOM 5485 C CA . ARG B 1 93 ? 23.125 20.922 0.194 1 91.25 93 ARG B CA 1
ATOM 5486 C C . ARG B 1 93 ? 24.062 20.578 -0.962 1 91.25 93 ARG B C 1
ATOM 5488 O O . ARG B 1 93 ? 24.875 19.656 -0.862 1 91.25 93 ARG B O 1
ATOM 5495 N N . ASP B 1 94 ? 23.812 21.25 -2.055 1 90.25 94 ASP B N 1
ATOM 5496 C CA . ASP B 1 94 ? 24.641 21.094 -3.252 1 90.25 94 ASP B CA 1
ATOM 5497 C C . ASP B 1 94 ? 24.703 22.391 -4.051 1 90.25 94 ASP B C 1
ATOM 5499 O O . ASP B 1 94 ? 24.266 23.453 -3.574 1 90.25 94 ASP B O 1
ATOM 5503 N N . GLU B 1 95 ? 25.266 22.266 -5.238 1 90.94 95 GLU B N 1
ATOM 5504 C CA . GLU B 1 95 ? 25.516 23.453 -6.039 1 90.94 95 GLU B CA 1
ATOM 5505 C C . GLU B 1 95 ? 24.219 24.062 -6.574 1 90.94 95 GLU B C 1
ATOM 5507 O O . GLU B 1 95 ? 24.188 25.234 -6.945 1 90.94 95 GLU B O 1
ATOM 5512 N N . SER B 1 96 ? 23.156 23.281 -6.504 1 87.94 96 SER B N 1
ATOM 5513 C CA . SER B 1 96 ? 21.891 23.766 -7.047 1 87.94 96 SER B CA 1
ATOM 5514 C C . SER B 1 96 ? 21.172 24.672 -6.059 1 87.94 96 SER B C 1
ATOM 5516 O O . SER B 1 96 ? 20.297 25.453 -6.445 1 87.94 96 SER B O 1
ATOM 5518 N N . GLN B 1 97 ? 21.594 24.656 -4.863 1 92.06 97 GLN B N 1
ATOM 5519 C CA . GLN B 1 97 ? 21 25.516 -3.844 1 92.06 97 GLN B CA 1
ATOM 5520 C C . GLN B 1 97 ? 21.875 26.734 -3.562 1 92.06 97 GLN B C 1
ATOM 5522 O O . GLN B 1 97 ? 23 26.594 -3.086 1 92.06 97 GLN B O 1
ATOM 5527 N N . LYS B 1 98 ? 21.359 27.859 -3.871 1 94.38 98 LYS B N 1
ATOM 5528 C CA . LYS B 1 98 ? 22.062 29.125 -3.611 1 94.38 98 LYS B CA 1
ATOM 5529 C C . LYS B 1 98 ? 21.484 29.828 -2.395 1 94.38 98 LYS B C 1
ATOM 5531 O O . LYS B 1 98 ? 20.266 29.797 -2.168 1 94.38 98 LYS B O 1
ATOM 5536 N N . PRO B 1 99 ? 22.281 30.5 -1.687 1 96.19 99 PRO B N 1
ATOM 5537 C CA . PRO B 1 99 ? 21.766 31.266 -0.553 1 96.19 99 PRO B CA 1
ATOM 5538 C C . PRO B 1 99 ? 20.719 32.281 -0.971 1 96.19 99 PRO B C 1
ATOM 5540 O O . PRO B 1 99 ? 20.859 32.938 -2.008 1 96.19 99 PRO B O 1
ATOM 5543 N N . PHE B 1 100 ? 19.75 32.438 -0.143 1 96.06 100 PHE B N 1
ATOM 5544 C CA . PHE B 1 100 ? 18.688 33.406 -0.414 1 96.06 100 PHE B CA 1
ATOM 5545 C C . PHE B 1 100 ? 19.219 34.812 -0.286 1 96.06 100 PHE B C 1
ATOM 5547 O O . PHE B 1 100 ? 20.125 35.094 0.508 1 96.06 100 PHE B O 1
ATOM 5554 N N . GLN B 1 101 ? 18.641 35.688 -1.097 1 95.25 101 GLN B N 1
ATOM 5555 C CA . GLN B 1 101 ? 18.922 37.094 -0.977 1 95.25 101 GLN B CA 1
ATOM 5556 C C . GLN B 1 101 ? 17.859 37.812 -0.149 1 95.25 101 GLN B C 1
ATOM 5558 O O . GLN B 1 101 ? 16.672 37.594 -0.337 1 95.25 101 GLN B O 1
ATOM 5563 N N . ALA B 1 102 ? 18.328 38.625 0.774 1 97 102 ALA B N 1
ATOM 5564 C CA . ALA B 1 102 ? 17.391 39.406 1.591 1 97 102 ALA B CA 1
ATOM 5565 C C . ALA B 1 102 ? 16.578 40.375 0.735 1 97 102 ALA B C 1
ATOM 5567 O O . ALA B 1 102 ? 17.125 41 -0.176 1 97 102 ALA B O 1
ATOM 5568 N N . ILE B 1 103 ? 15.352 40.562 1.071 1 96.75 103 ILE B N 1
ATOM 5569 C CA . ILE B 1 103 ? 14.523 41.5 0.307 1 96.75 103 ILE B CA 1
ATOM 5570 C C . ILE B 1 103 ? 14.359 42.812 1.085 1 96.75 103 ILE B C 1
ATOM 5572 O O . ILE B 1 103 ? 13.742 43.75 0.596 1 96.75 103 ILE B O 1
ATOM 5576 N N . GLY B 1 104 ? 14.836 42.844 2.338 1 97.56 104 GLY B N 1
ATOM 5577 C CA . GLY B 1 104 ? 14.836 44.031 3.189 1 97.56 104 GLY B CA 1
ATOM 5578 C C . GLY B 1 104 ? 15.477 43.781 4.543 1 97.56 104 GLY B C 1
ATOM 5579 O O . GLY B 1 104 ? 16.016 42.688 4.797 1 97.56 104 GLY B O 1
ATOM 5580 N N . TYR B 1 105 ? 15.477 44.875 5.336 1 97.94 105 TYR B N 1
ATOM 5581 C CA . TYR B 1 105 ? 16.125 44.812 6.641 1 97.94 105 TYR B CA 1
ATOM 5582 C C . TYR B 1 105 ? 15.32 45.594 7.68 1 97.94 105 TYR B C 1
ATOM 5584 O O . TYR B 1 105 ? 14.602 46.531 7.34 1 97.94 105 TYR B O 1
ATOM 5592 N N . ILE B 1 106 ? 15.43 45.156 8.859 1 98.44 106 ILE B N 1
ATOM 5593 C CA . ILE B 1 106 ? 14.945 45.938 10.008 1 98.44 106 ILE B CA 1
ATOM 5594 C C . ILE B 1 106 ? 16.031 45.969 11.094 1 98.44 106 ILE B C 1
ATOM 5596 O O . ILE B 1 106 ? 16.969 45.156 11.078 1 98.44 106 ILE B O 1
ATOM 5600 N N . PRO B 1 107 ? 15.906 46.906 12.039 1 98.25 107 PRO B N 1
ATOM 5601 C CA . PRO B 1 107 ? 16.875 46.875 13.133 1 98.25 107 PRO B CA 1
ATOM 5602 C C . PRO B 1 107 ? 16.875 45.562 13.914 1 98.25 107 PRO B C 1
ATOM 5604 O O . PRO B 1 107 ? 15.797 45 14.156 1 98.25 107 PRO B O 1
ATOM 5607 N N . GLN B 1 108 ? 18.047 45.188 14.305 1 97.81 108 GLN B N 1
ATOM 5608 C CA . GLN B 1 108 ? 18.172 43.969 15.109 1 97.81 108 GLN B CA 1
ATOM 5609 C C . GLN B 1 108 ? 18.188 44.281 16.594 1 97.81 108 GLN B C 1
ATOM 5611 O O . GLN B 1 108 ? 18.625 45.375 17 1 97.81 108 GLN B O 1
ATOM 5616 N N . VAL B 1 109 ? 17.656 43.406 17.359 1 97.88 109 VAL B N 1
ATOM 5617 C CA . VAL B 1 109 ? 17.75 43.5 18.812 1 97.88 109 VAL B CA 1
ATOM 5618 C C . VAL B 1 109 ? 19.078 42.938 19.281 1 97.88 109 VAL B C 1
ATOM 5620 O O . VAL B 1 109 ? 19.719 42.156 18.562 1 97.88 109 VAL B O 1
ATOM 5623 N N . ASN B 1 110 ? 19.438 43.188 20.5 1 97.56 110 ASN B N 1
ATOM 5624 C CA . ASN B 1 110 ? 20.734 42.75 21.016 1 97.56 110 ASN B CA 1
ATOM 5625 C C . ASN B 1 110 ? 20.734 41.281 21.359 1 97.56 110 ASN B C 1
ATOM 5627 O O . ASN B 1 110 ? 21.781 40.625 21.375 1 97.56 110 ASN B O 1
ATOM 5631 N N . LYS B 1 111 ? 19.562 40.781 21.672 1 98.12 111 LYS B N 1
ATOM 5632 C CA . LYS B 1 111 ? 19.453 39.375 22.016 1 98.12 111 LYS B CA 1
ATOM 5633 C C . LYS B 1 111 ? 18.172 38.75 21.453 1 98.12 111 LYS B C 1
ATOM 5635 O O . LYS B 1 111 ? 17.109 39.375 21.516 1 98.12 111 LYS B O 1
ATOM 5640 N N . THR B 1 112 ? 18.312 37.594 20.875 1 98.62 112 THR B N 1
ATOM 5641 C CA . THR B 1 112 ? 17.156 36.844 20.391 1 98.62 112 THR B CA 1
ATOM 5642 C C . THR B 1 112 ? 16.984 35.562 21.188 1 98.62 112 THR B C 1
ATOM 5644 O O . THR B 1 112 ? 17.938 35.031 21.75 1 98.62 112 THR B O 1
ATOM 5647 N N . PHE B 1 113 ? 15.781 35.031 21.234 1 98.75 113 PHE B N 1
ATOM 5648 C CA . PHE B 1 113 ? 15.461 33.781 21.906 1 98.75 113 PHE B CA 1
ATOM 5649 C C . PHE B 1 113 ? 15.688 32.594 20.984 1 98.75 113 PHE B C 1
ATOM 5651 O O . PHE B 1 113 ? 15.609 32.719 19.75 1 98.75 113 PHE B O 1
ATOM 5658 N N . ALA B 1 114 ? 16 31.391 21.594 1 98.69 114 ALA B N 1
ATOM 5659 C CA . ALA B 1 114 ? 15.953 30.141 20.859 1 98.69 114 ALA B CA 1
ATOM 5660 C C . ALA B 1 114 ? 14.516 29.719 20.547 1 98.69 114 ALA B C 1
ATOM 5662 O O . ALA B 1 114 ? 13.602 30.031 21.328 1 98.69 114 ALA B O 1
ATOM 5663 N N . TYR B 1 115 ? 14.352 29.016 19.453 1 98.75 115 TYR B N 1
ATOM 5664 C CA . TYR B 1 115 ? 13 28.578 19.125 1 98.75 115 TYR B CA 1
ATOM 5665 C C . TYR B 1 115 ? 13.023 27.406 18.141 1 98.75 115 TYR B C 1
ATOM 5667 O O . TYR B 1 115 ? 14.062 27.109 17.547 1 98.75 115 TYR B O 1
ATOM 5675 N N . LEU B 1 116 ? 11.945 26.672 18.109 1 98.81 116 LEU B N 1
ATOM 5676 C CA . LEU B 1 116 ? 11.695 25.625 17.125 1 98.81 116 LEU B CA 1
ATOM 5677 C C . LEU B 1 116 ? 10.828 26.141 15.984 1 98.81 116 LEU B C 1
ATOM 5679 O O . LEU B 1 116 ? 9.875 26.891 16.219 1 98.81 116 LEU B O 1
ATOM 5683 N N . GLU B 1 117 ? 11.281 25.75 14.789 1 96.88 117 GLU B N 1
ATOM 5684 C CA . GLU B 1 117 ? 10.461 26.188 13.656 1 96.88 117 GLU B CA 1
ATOM 5685 C C . GLU B 1 117 ? 10.352 25.078 12.602 1 96.88 117 GLU B C 1
ATOM 5687 O O . GLU B 1 117 ? 11.195 24.172 12.555 1 96.88 117 GLU B O 1
ATOM 5692 N N . ASP B 1 118 ? 9.273 25.062 11.922 1 95.06 118 ASP B N 1
ATOM 5693 C CA . ASP B 1 118 ? 9.086 24.453 10.609 1 95.06 118 ASP B CA 1
ATOM 5694 C C . ASP B 1 118 ? 8.82 25.5 9.539 1 95.06 118 ASP B C 1
ATOM 5696 O O . ASP B 1 118 ? 9.633 26.422 9.352 1 95.06 118 ASP B O 1
ATOM 5700 N N . THR B 1 119 ? 7.625 25.531 8.945 1 93.5 119 THR B N 1
ATOM 5701 C CA . THR B 1 119 ? 7.312 26.641 8.047 1 93.5 119 THR B CA 1
ATOM 5702 C C . THR B 1 119 ? 7.203 27.953 8.812 1 93.5 119 THR B C 1
ATOM 5704 O O . THR B 1 119 ? 7.668 29 8.344 1 93.5 119 THR B O 1
ATOM 5707 N N . TYR B 1 120 ? 6.676 27.844 9.977 1 96.25 120 TYR B N 1
ATOM 5708 C CA . TYR B 1 120 ? 6.453 28.984 10.859 1 96.25 120 TYR B CA 1
ATOM 5709 C C . TYR B 1 120 ? 7.234 28.844 12.156 1 96.25 120 TYR B C 1
ATOM 5711 O O . TYR B 1 120 ? 7.688 27.75 12.492 1 96.25 120 TYR B O 1
ATOM 5719 N N . GLY B 1 121 ? 7.477 30.016 12.773 1 97.81 121 GLY B N 1
ATOM 5720 C CA . GLY B 1 121 ? 7.883 29.875 14.164 1 97.81 121 GLY B CA 1
ATOM 5721 C C . GLY B 1 121 ? 6.84 29.188 15.016 1 97.81 121 GLY B C 1
ATOM 5722 O O . GLY B 1 121 ? 5.691 29.625 15.094 1 97.81 121 GLY B O 1
ATOM 5723 N N . ALA B 1 122 ? 7.285 28.094 15.688 1 98.69 122 ALA B N 1
ATOM 5724 C CA . ALA B 1 122 ? 6.316 27.266 16.391 1 98.69 122 ALA B CA 1
ATOM 5725 C C . ALA B 1 122 ? 6.277 27.609 17.875 1 98.69 122 ALA B C 1
ATOM 5727 O O . ALA B 1 122 ? 5.207 27.891 18.438 1 98.69 122 ALA B O 1
ATOM 5728 N N . VAL B 1 123 ? 7.453 27.656 18.484 1 98.94 123 VAL B N 1
ATOM 5729 C CA . VAL B 1 123 ? 7.496 27.938 19.922 1 98.94 123 VAL B CA 1
ATOM 5730 C C . VAL B 1 123 ? 8.898 28.406 20.312 1 98.94 123 VAL B C 1
ATOM 5732 O O . VAL B 1 123 ? 9.898 27.891 19.797 1 98.94 123 VAL B O 1
ATOM 5735 N N . ASN B 1 124 ? 8.992 29.391 21.203 1 98.88 124 ASN B N 1
ATOM 5736 C CA . ASN B 1 124 ? 10.297 29.828 21.656 1 98.88 124 ASN B CA 1
ATOM 5737 C C . ASN B 1 124 ? 10.531 29.469 23.125 1 98.88 124 ASN B C 1
ATOM 5739 O O . ASN B 1 124 ? 9.664 28.875 23.766 1 98.88 124 ASN B O 1
ATOM 5743 N N . GLU B 1 125 ? 11.664 29.734 23.594 1 98.44 125 GLU B N 1
ATOM 5744 C CA . GLU B 1 125 ? 12.086 29.328 24.938 1 98.44 125 GLU B CA 1
ATOM 5745 C C . GLU B 1 125 ? 11.305 30.078 26.016 1 98.44 125 GLU B C 1
ATOM 5747 O O . GLU B 1 125 ? 11.367 29.734 27.188 1 98.44 125 GLU B O 1
ATOM 5752 N N . MET B 1 126 ? 10.57 31.141 25.625 1 98.56 126 MET B N 1
ATOM 5753 C CA . MET B 1 126 ? 9.695 31.859 26.547 1 98.56 126 MET B CA 1
ATOM 5754 C C . MET B 1 126 ? 8.281 31.297 26.5 1 98.56 126 MET B C 1
ATOM 5756 O O . MET B 1 126 ? 7.371 31.828 27.125 1 98.56 126 MET B O 1
ATOM 5760 N N . GLN B 1 127 ? 8.031 30.266 25.703 1 98.81 127 GLN B N 1
ATOM 5761 C CA . GLN B 1 127 ? 6.805 29.484 25.594 1 98.81 127 GLN B CA 1
ATOM 5762 C C . GLN B 1 127 ? 5.75 30.25 24.781 1 98.81 127 GLN B C 1
ATOM 5764 O O . GLN B 1 127 ? 4.551 30.016 24.953 1 98.81 127 GLN B O 1
ATOM 5769 N N . VAL B 1 128 ? 6.195 31.234 24.047 1 98.94 128 VAL B N 1
ATOM 5770 C CA . VAL B 1 128 ? 5.301 31.797 23.031 1 98.94 128 VAL B CA 1
ATOM 5771 C C . VAL B 1 128 ? 5.113 30.797 21.891 1 98.94 128 VAL B C 1
ATOM 5773 O O . VAL B 1 128 ? 6.086 30.328 21.297 1 98.94 128 VAL B O 1
ATOM 5776 N N . GLY B 1 129 ? 3.883 30.359 21.672 1 98.88 129 GLY B N 1
ATOM 5777 C CA . GLY B 1 129 ? 3.543 29.422 20.609 1 98.88 129 GLY B CA 1
ATOM 5778 C C . GLY B 1 129 ? 2.641 30.031 19.547 1 98.88 129 GLY B C 1
ATOM 5779 O O . GLY B 1 129 ? 1.831 30.906 19.844 1 98.88 129 GLY B O 1
ATOM 5780 N N . ILE B 1 130 ? 2.791 29.547 18.297 1 98.88 130 ILE B N 1
ATOM 5781 C CA . ILE B 1 130 ? 1.988 30.109 17.219 1 98.88 130 ILE B CA 1
ATOM 5782 C C . ILE B 1 130 ? 1.469 29 16.328 1 98.88 130 ILE B C 1
ATOM 5784 O O . ILE B 1 130 ? 2.199 28.047 16.016 1 98.88 130 ILE B O 1
ATOM 5788 N N . GLY B 1 131 ? 0.192 29 15.984 1 98.56 131 GLY B N 1
ATOM 5789 C CA . GLY B 1 131 ? -0.419 28.266 14.883 1 98.56 131 GLY B CA 1
ATOM 5790 C C . GLY B 1 131 ? -0.952 29.172 13.789 1 98.56 131 GLY B C 1
ATOM 5791 O O . GLY B 1 131 ? -1.426 30.281 14.07 1 98.56 131 GLY B O 1
ATOM 5792 N N . GLU B 1 132 ? -0.908 28.703 12.562 1 97.44 132 GLU B N 1
ATOM 5793 C CA . GLU B 1 132 ? -1.238 29.562 11.422 1 97.44 132 GLU B CA 1
ATOM 5794 C C . GLU B 1 132 ? -2.334 28.938 10.562 1 97.44 132 GLU B C 1
ATOM 5796 O O . GLU B 1 132 ? -2.385 27.719 10.406 1 97.44 132 GLU B O 1
ATOM 5801 N N . SER B 1 133 ? -3.178 29.734 10.039 1 96.38 133 SER B N 1
ATOM 5802 C CA . SER B 1 133 ? -4.141 29.375 9 1 96.38 133 SER B CA 1
ATOM 5803 C C . SER B 1 133 ? -4.215 30.453 7.922 1 96.38 133 SER B C 1
ATOM 5805 O O . SER B 1 133 ? -4.527 31.609 8.211 1 96.38 133 SER B O 1
ATOM 5807 N N . THR B 1 134 ? -3.996 30.062 6.676 1 94.12 134 THR B N 1
ATOM 5808 C CA . THR B 1 134 ? -4.102 31 5.562 1 94.12 134 THR B CA 1
ATOM 5809 C C . THR B 1 134 ? -5.562 31.344 5.273 1 94.12 134 THR B C 1
ATOM 5811 O O . THR B 1 134 ? -6.414 30.438 5.238 1 94.12 134 THR B O 1
ATOM 5814 N N . CYS B 1 135 ? -5.805 32.594 5.098 1 93 135 CYS B N 1
ATOM 5815 C CA . CYS B 1 135 ? -7.172 33.062 4.898 1 93 135 CYS B CA 1
ATOM 5816 C C . CYS B 1 135 ? -7.273 33.938 3.654 1 93 135 CYS B C 1
ATOM 5818 O O . CYS B 1 135 ? -6.258 34.438 3.156 1 93 135 CYS B O 1
ATOM 5820 N N . SER B 1 136 ? -8.539 34.062 3.273 1 87.81 136 SER B N 1
ATOM 5821 C CA . SER B 1 136 ? -8.812 35.031 2.219 1 87.81 136 SER B CA 1
ATOM 5822 C C . SER B 1 136 ? -9.102 36.406 2.797 1 87.81 136 SER B C 1
ATOM 5824 O O . SER B 1 136 ? -9.742 36.531 3.844 1 87.81 136 SER B O 1
ATOM 5826 N N . GLY B 1 137 ? -8.562 37.469 2.18 1 91.12 137 GLY B N 1
ATOM 5827 C CA . GLY B 1 137 ? -8.82 38.844 2.535 1 91.12 137 GLY B CA 1
ATOM 5828 C C . GLY B 1 137 ? -9.18 39.719 1.341 1 91.12 137 GLY B C 1
ATOM 5829 O O . GLY B 1 137 ? -9 39.312 0.193 1 91.12 137 GLY B O 1
ATOM 5830 N N . VAL B 1 138 ? -9.648 40.875 1.576 1 91.31 138 VAL B N 1
ATOM 5831 C CA . VAL B 1 138 ? -10.195 41.719 0.521 1 91.31 138 VAL B CA 1
ATOM 5832 C C . VAL B 1 138 ? -9.07 42.469 -0.176 1 91.31 138 VAL B C 1
ATOM 5834 O O . VAL B 1 138 ? -9.234 42.969 -1.294 1 91.31 138 VAL B O 1
ATOM 5837 N N . PHE B 1 139 ? -7.941 42.594 0.484 1 92.25 139 PHE B N 1
ATOM 5838 C CA . PHE B 1 139 ? -6.801 43.281 -0.116 1 92.25 139 PHE B CA 1
ATOM 5839 C C . PHE B 1 139 ? -5.617 42.312 -0.262 1 92.25 139 PHE B C 1
ATOM 5841 O O . PHE B 1 139 ? -5.535 41.312 0.438 1 92.25 139 PHE B O 1
ATOM 5848 N N . GLY B 1 140 ? -4.734 42.594 -1.254 1 91.19 140 GLY B N 1
ATOM 5849 C CA . GLY B 1 140 ? -3.512 41.844 -1.479 1 91.19 140 GLY B CA 1
ATOM 5850 C C . GLY B 1 140 ? -2.311 42.75 -1.757 1 91.19 140 GLY B C 1
ATOM 5851 O O . GLY B 1 140 ? -2.465 43.938 -2.059 1 91.19 140 GLY B O 1
ATOM 5852 N N . ALA B 1 141 ? -1.199 42.188 -1.54 1 93.62 141 ALA B N 1
ATOM 5853 C CA . ALA B 1 141 ? 0.06 42.844 -1.846 1 93.62 141 ALA B CA 1
ATOM 5854 C C . ALA B 1 141 ? 1.122 41.844 -2.293 1 93.62 141 ALA B C 1
ATOM 5856 O O . ALA B 1 141 ? 0.952 40.656 -2.131 1 93.62 141 ALA B O 1
ATOM 5857 N N . SER B 1 142 ? 2.189 42.375 -2.928 1 92.75 142 SER B N 1
ATOM 5858 C CA . SER B 1 142 ? 3.312 41.562 -3.369 1 92.75 142 SER B CA 1
ATOM 5859 C C . SER B 1 142 ? 4.582 41.906 -2.6 1 92.75 142 SER B C 1
ATOM 5861 O O . SER B 1 142 ? 4.762 43.062 -2.162 1 92.75 142 SER B O 1
ATOM 5863 N N . PRO B 1 143 ? 5.414 40.969 -2.471 1 94.38 143 PRO B N 1
ATOM 5864 C CA . PRO B 1 143 ? 6.633 41.219 -1.693 1 94.38 143 PRO B CA 1
ATOM 5865 C C . PRO B 1 143 ? 7.609 42.156 -2.393 1 94.38 143 PRO B C 1
ATOM 5867 O O . PRO B 1 143 ? 7.699 42.156 -3.623 1 94.38 143 PRO B O 1
ATOM 5870 N N . LEU B 1 144 ? 8.375 42.844 -1.635 1 94.56 144 LEU B N 1
ATOM 5871 C CA . LEU B 1 144 ? 9.477 43.625 -2.156 1 94.56 144 LEU B CA 1
ATOM 5872 C C . LEU B 1 144 ? 10.438 42.75 -2.971 1 94.56 144 LEU B C 1
ATOM 5874 O O . LEU B 1 144 ? 10.633 41.594 -2.654 1 94.56 144 LEU B O 1
ATOM 5878 N N . GLY B 1 145 ? 11 43.344 -3.934 1 88.12 145 GLY B N 1
ATOM 5879 C CA . GLY B 1 145 ? 11.867 42.594 -4.824 1 88.12 145 GLY B CA 1
ATOM 5880 C C . GLY B 1 145 ? 11.133 42 -6.02 1 88.12 145 GLY B C 1
ATOM 5881 O O . GLY B 1 145 ? 11.758 41.656 -7.035 1 88.12 145 GLY B O 1
ATOM 5882 N N . SER B 1 146 ? 9.836 41.719 -5.855 1 88.56 146 SER B N 1
ATOM 5883 C CA . SER B 1 146 ? 9.016 41.312 -6.988 1 88.56 146 SER B CA 1
ATOM 5884 C C . SER B 1 146 ? 8.531 42.531 -7.785 1 88.56 146 SER B C 1
ATOM 5886 O O . SER B 1 146 ? 8.586 43.656 -7.305 1 88.56 146 SER B O 1
ATOM 5888 N N . PRO B 1 147 ? 8.078 42.219 -9.055 1 87.75 147 PRO B N 1
ATOM 5889 C CA . PRO B 1 147 ? 7.488 43.312 -9.797 1 87.75 147 PRO B CA 1
ATOM 5890 C C . PRO B 1 147 ? 6.324 43.969 -9.055 1 87.75 147 PRO B C 1
ATOM 5892 O O . PRO B 1 147 ? 5.387 43.281 -8.648 1 87.75 147 PRO B O 1
ATOM 5895 N N . ASN B 1 148 ? 6.367 45.188 -8.773 1 87.75 148 ASN B N 1
ATOM 5896 C CA . ASN B 1 148 ? 5.34 45.969 -8.094 1 87.75 148 ASN B CA 1
ATOM 5897 C C . ASN B 1 148 ? 5.223 45.594 -6.621 1 87.75 148 ASN B C 1
ATOM 5899 O O . ASN B 1 148 ? 4.156 45.719 -6.02 1 87.75 148 ASN B O 1
ATOM 5903 N N . GLY B 1 149 ? 6.266 45 -6.168 1 92.81 149 GLY B N 1
ATOM 5904 C CA . GLY B 1 149 ? 6.266 44.625 -4.762 1 92.81 149 GLY B CA 1
ATOM 5905 C C . GLY B 1 149 ? 6.316 45.812 -3.828 1 92.81 149 GLY B C 1
ATOM 5906 O O . GLY B 1 149 ? 7.09 46.75 -4.051 1 92.81 149 GLY B O 1
ATOM 5907 N N . THR B 1 150 ? 5.504 45.688 -2.719 1 95.38 150 THR B N 1
ATOM 5908 C CA . THR B 1 150 ? 5.418 46.844 -1.839 1 95.38 150 THR B CA 1
ATOM 5909 C C . THR B 1 150 ? 5.562 46.438 -0.378 1 95.38 150 THR B C 1
ATOM 5911 O O . THR B 1 150 ? 5.734 47.281 0.5 1 95.38 150 THR B O 1
ATOM 5914 N N . ALA B 1 151 ? 5.516 45.188 -0.088 1 97.19 151 ALA B N 1
ATOM 5915 C CA . ALA B 1 151 ? 5.438 44.719 1.295 1 97.19 151 ALA B CA 1
ATOM 5916 C C . ALA B 1 151 ? 6.684 43.938 1.68 1 97.19 151 ALA B C 1
ATOM 5918 O O . ALA B 1 151 ? 7.195 43.156 0.882 1 97.19 151 ALA B O 1
ATOM 5919 N N . LEU B 1 152 ? 7.105 44.062 2.867 1 97.88 152 LEU B N 1
ATOM 5920 C CA . LEU B 1 152 ? 8.328 43.406 3.322 1 97.88 152 LEU B CA 1
ATOM 5921 C C . LEU B 1 152 ? 8.016 42.062 3.977 1 97.88 152 LEU B C 1
ATOM 5923 O O . LEU B 1 152 ? 8.805 41.125 3.867 1 97.88 152 LEU B O 1
ATOM 5927 N N . PHE B 1 153 ? 6.852 41.969 4.637 1 97.69 153 PHE B N 1
ATOM 5928 C CA . PHE B 1 153 ? 6.738 40.844 5.562 1 97.69 153 PHE B CA 1
ATOM 5929 C C . PHE B 1 153 ? 5.699 39.844 5.074 1 97.69 153 PHE B C 1
ATOM 5931 O O . PHE B 1 153 ? 4.609 40.25 4.648 1 97.69 153 PHE B O 1
ATOM 5938 N N . SER B 1 154 ? 6.07 38.594 5.121 1 95.81 154 SER B N 1
ATOM 5939 C CA . SER B 1 154 ? 5.137 37.469 5.113 1 95.81 154 SER B CA 1
ATOM 5940 C C . SER B 1 154 ? 4.77 37.062 6.531 1 95.81 154 SER B C 1
ATOM 5942 O O . SER B 1 154 ? 5.387 37.5 7.5 1 95.81 154 SER B O 1
ATOM 5944 N N . ILE B 1 155 ? 3.764 36.25 6.617 1 96.62 155 ILE B N 1
ATOM 5945 C CA . ILE B 1 155 ? 3.383 35.75 7.938 1 96.62 155 ILE B CA 1
ATOM 5946 C C . ILE B 1 155 ? 4.496 34.875 8.508 1 96.62 155 ILE B C 1
ATOM 5948 O O . ILE B 1 155 ? 4.738 34.875 9.719 1 96.62 155 ILE B O 1
ATOM 5952 N N . ASP B 1 156 ? 5.211 34.094 7.688 1 96.12 156 ASP B N 1
ATOM 5953 C CA . ASP B 1 156 ? 6.34 33.281 8.109 1 96.12 156 ASP B CA 1
ATOM 5954 C C . ASP B 1 156 ? 7.402 34.125 8.805 1 96.12 156 ASP B C 1
ATOM 5956 O O . ASP B 1 156 ? 7.828 33.781 9.922 1 96.12 156 ASP B O 1
ATOM 5960 N N . ALA B 1 157 ? 7.754 35.125 8.141 1 97.31 157 ALA B N 1
ATOM 5961 C CA . ALA B 1 157 ? 8.789 36 8.68 1 97.31 157 ALA B CA 1
ATOM 5962 C C . ALA B 1 157 ? 8.336 36.656 9.984 1 97.31 157 ALA B C 1
ATOM 5964 O O . ALA B 1 157 ? 9.125 36.781 10.93 1 97.31 157 ALA B O 1
ATOM 5965 N N . LEU B 1 158 ? 7.129 37.094 9.984 1 98.69 158 LEU B N 1
ATOM 5966 C CA . LEU B 1 158 ? 6.621 37.719 11.195 1 98.69 158 LEU B CA 1
ATOM 5967 C C . LEU B 1 158 ? 6.652 36.75 12.367 1 98.69 158 LEU B C 1
ATOM 5969 O O . LEU B 1 158 ? 7.02 37.125 13.484 1 98.69 158 LEU B O 1
ATOM 5973 N N . THR B 1 159 ? 6.25 35.5 12.156 1 98.62 159 THR B N 1
ATOM 5974 C CA . THR B 1 159 ? 6.258 34.531 13.242 1 98.62 159 THR B CA 1
ATOM 5975 C C . THR B 1 159 ? 7.684 34.25 13.703 1 98.62 159 THR B C 1
ATOM 5977 O O . THR B 1 159 ? 7.922 34.031 14.891 1 98.62 159 THR B O 1
ATOM 5980 N N . GLN B 1 160 ? 8.641 34.188 12.828 1 98.31 160 GLN B N 1
ATOM 5981 C CA . GLN B 1 160 ? 10.047 34 13.188 1 98.31 160 GLN B CA 1
ATOM 5982 C C . GLN B 1 160 ? 10.547 35.125 14.078 1 98.31 160 GLN B C 1
ATOM 5984 O O . GLN B 1 160 ? 11.211 34.875 15.094 1 98.31 160 GLN B O 1
ATOM 5989 N N . ILE B 1 161 ? 10.172 36.312 13.703 1 98.75 161 ILE B N 1
ATOM 5990 C CA . ILE B 1 161 ? 10.609 37.469 14.484 1 98.75 161 ILE B CA 1
ATOM 5991 C C . ILE B 1 161 ? 9.922 37.438 15.852 1 98.75 161 ILE B C 1
ATOM 5993 O O . ILE B 1 161 ? 10.539 37.781 16.859 1 98.75 161 ILE B O 1
ATOM 5997 N N . ALA B 1 162 ? 8.664 37.125 15.836 1 98.94 162 ALA B N 1
ATOM 5998 C CA . ALA B 1 162 ? 7.969 36.969 17.109 1 98.94 162 ALA B CA 1
ATOM 5999 C C . ALA B 1 162 ? 8.68 35.969 18.016 1 98.94 162 ALA B C 1
ATOM 6001 O O . ALA B 1 162 ? 8.828 36.188 19.219 1 98.94 162 ALA B O 1
ATOM 6002 N N . MET B 1 163 ? 9.102 34.875 17.469 1 98.81 163 MET B N 1
ATOM 6003 C CA . MET B 1 163 ? 9.828 33.844 18.234 1 98.81 163 MET B CA 1
ATOM 6004 C C . MET B 1 163 ? 11.133 34.406 18.781 1 98.81 163 MET B C 1
ATOM 6006 O O . MET B 1 163 ? 11.531 34.094 19.906 1 98.81 163 MET B O 1
ATOM 6010 N N . GLU B 1 164 ? 11.758 35.25 18.031 1 98.81 164 GLU B N 1
ATOM 6011 C CA . GLU B 1 164 ? 13.07 35.781 18.391 1 98.81 164 GLU B CA 1
ATOM 6012 C C . GLU B 1 164 ? 12.961 36.812 19.5 1 98.81 164 GLU B C 1
ATOM 6014 O O . GLU B 1 164 ? 13.875 36.938 20.312 1 98.81 164 GLU B O 1
ATOM 6019 N N . ARG B 1 165 ? 11.789 37.5 19.594 1 98.81 165 ARG B N 1
ATOM 6020 C CA . ARG B 1 165 ? 11.852 38.75 20.344 1 98.81 165 ARG B CA 1
ATOM 6021 C C . ARG B 1 165 ? 10.773 38.812 21.422 1 98.81 165 ARG B C 1
ATOM 6023 O O . ARG B 1 165 ? 10.836 39.625 22.328 1 98.81 165 ARG B O 1
ATOM 6030 N N . ALA B 1 166 ? 9.727 37.969 21.312 1 98.88 166 ALA B N 1
ATOM 6031 C CA . ALA B 1 166 ? 8.586 38.156 22.219 1 98.88 166 ALA B CA 1
ATOM 6032 C C . ALA B 1 166 ? 8.648 37.156 23.375 1 98.88 166 ALA B C 1
ATOM 6034 O O . ALA B 1 166 ? 9.039 36 23.188 1 98.88 166 ALA B O 1
ATOM 6035 N N . SER B 1 167 ? 8.203 37.594 24.531 1 98.62 167 SER B N 1
ATOM 6036 C CA . SER B 1 167 ? 8.164 36.75 25.719 1 98.62 167 SER B CA 1
ATOM 6037 C C . SER B 1 167 ? 6.73 36.469 26.141 1 98.62 167 SER B C 1
ATOM 6039 O O . SER B 1 167 ? 6.496 35.594 27 1 98.62 167 SER B O 1
ATOM 6041 N N . THR B 1 168 ? 5.777 37.156 25.562 1 98.81 168 THR B N 1
ATOM 6042 C CA . THR B 1 168 ? 4.367 36.906 25.828 1 98.81 168 THR B CA 1
ATOM 6043 C C . THR B 1 168 ? 3.572 36.906 24.516 1 98.81 168 THR B C 1
ATOM 6045 O O . THR B 1 168 ? 4.039 37.406 23.5 1 98.81 168 THR B O 1
ATOM 6048 N N . ALA B 1 169 ? 2.406 36.312 24.641 1 98.88 169 ALA B N 1
ATOM 6049 C CA . ALA B 1 169 ? 1.522 36.281 23.484 1 98.88 169 ALA B CA 1
ATOM 6050 C C . ALA B 1 169 ? 1.144 37.719 23.047 1 98.88 169 ALA B C 1
ATOM 6052 O O . ALA B 1 169 ? 1.151 38.031 21.859 1 98.88 169 ALA B O 1
ATOM 6053 N N . ARG B 1 170 ? 0.8 38.531 23.984 1 98.88 170 ARG B N 1
ATOM 6054 C CA . ARG B 1 170 ? 0.424 39.906 23.688 1 98.88 170 ARG B CA 1
ATOM 6055 C C . ARG B 1 170 ? 1.563 40.656 23 1 98.88 170 ARG B C 1
ATOM 6057 O O . ARG B 1 170 ? 1.348 41.344 22 1 98.88 170 ARG B O 1
ATOM 6064 N N . GLN B 1 171 ? 2.754 40.5 23.562 1 98.88 171 GLN B N 1
ATOM 6065 C CA . GLN B 1 171 ? 3.924 41.125 22.984 1 98.88 171 GLN B CA 1
ATOM 6066 C C . GLN B 1 171 ? 4.129 40.688 21.531 1 98.88 171 GLN B C 1
ATOM 6068 O O . GLN B 1 171 ? 4.477 41.5 20.672 1 98.88 171 GLN B O 1
ATOM 6073 N N . ALA B 1 172 ? 3.967 39.438 21.297 1 98.94 172 ALA B N 1
ATOM 6074 C CA . ALA B 1 172 ? 4.133 38.906 19.969 1 98.94 172 ALA B CA 1
ATOM 6075 C C . ALA B 1 172 ? 3.125 39.5 18.984 1 98.94 172 ALA B C 1
ATOM 6077 O O . ALA B 1 172 ? 3.486 39.906 17.875 1 98.94 172 ALA B O 1
ATOM 6078 N N . VAL B 1 173 ? 1.876 39.594 19.375 1 98.94 173 VAL B N 1
ATOM 6079 C CA . VAL B 1 173 ? 0.808 40.125 18.547 1 98.94 173 VAL B CA 1
ATOM 6080 C C . VAL B 1 173 ? 1.109 41.594 18.219 1 98.94 173 VAL B C 1
ATOM 6082 O O . VAL B 1 173 ? 1.044 42 17.047 1 98.94 173 VAL B O 1
ATOM 6085 N N . GLU B 1 174 ? 1.465 42.344 19.203 1 98.88 174 GLU B N 1
ATOM 6086 C CA . GLU B 1 174 ? 1.77 43.75 19.016 1 98.88 174 GLU B CA 1
ATOM 6087 C C . GLU B 1 174 ? 2.98 43.938 18.094 1 98.88 174 GLU B C 1
ATOM 6089 O O . GLU B 1 174 ? 2.982 44.812 17.234 1 98.88 174 GLU B O 1
ATOM 6094 N N . LEU B 1 175 ? 3.943 43.125 18.391 1 98.88 175 LEU B N 1
ATOM 6095 C CA . LEU B 1 175 ? 5.16 43.188 17.578 1 98.88 175 LEU B CA 1
ATOM 6096 C C . LEU B 1 175 ? 4.863 42.906 16.109 1 98.88 175 LEU B C 1
ATOM 6098 O O . LEU B 1 175 ? 5.273 43.656 15.234 1 98.88 175 LEU B O 1
ATOM 6102 N N . MET B 1 176 ? 4.18 41.844 15.797 1 98.94 176 MET B N 1
ATOM 6103 C CA . MET B 1 176 ? 3.863 41.438 14.422 1 98.94 176 MET B CA 1
ATOM 6104 C C . MET B 1 176 ? 2.996 42.5 13.75 1 98.94 176 MET B C 1
ATOM 6106 O O . MET B 1 176 ? 3.246 42.875 12.609 1 98.94 176 MET B O 1
ATOM 6110 N N . GLY B 1 177 ? 2.031 42.969 14.445 1 98.88 177 GLY B N 1
ATOM 6111 C CA . GLY B 1 177 ? 1.186 44.031 13.906 1 98.88 177 GLY B CA 1
ATOM 6112 C C . GLY B 1 177 ? 1.952 45.281 13.562 1 98.88 177 GLY B C 1
ATOM 6113 O O . GLY B 1 177 ? 1.803 45.844 12.461 1 98.88 177 GLY B O 1
ATOM 6114 N N . LYS B 1 178 ? 2.762 45.75 14.516 1 98.81 178 LYS B N 1
ATOM 6115 C CA . LYS B 1 178 ? 3.525 46.969 14.328 1 98.81 178 LYS B CA 1
ATOM 6116 C C . LYS B 1 178 ? 4.465 46.875 13.133 1 98.81 178 LYS B C 1
ATOM 6118 O O . LYS B 1 178 ? 4.559 47.781 12.312 1 98.81 178 LYS B O 1
ATOM 6123 N N . LEU B 1 179 ? 5.156 45.781 13.047 1 98.81 179 LEU B N 1
ATOM 6124 C CA . LEU B 1 179 ? 6.082 45.562 11.938 1 98.81 179 LEU B CA 1
ATOM 6125 C C . LEU B 1 179 ? 5.344 45.562 10.609 1 98.81 179 LEU B C 1
ATOM 6127 O O . LEU B 1 179 ? 5.816 46.156 9.633 1 98.81 179 LEU B O 1
ATOM 6131 N N . ALA B 1 180 ? 4.223 44.938 10.547 1 98.75 180 ALA B N 1
ATOM 6132 C CA . ALA B 1 180 ? 3.438 44.875 9.32 1 98.75 180 ALA B CA 1
ATOM 6133 C C . ALA B 1 180 ? 2.914 46.25 8.922 1 98.75 180 ALA B C 1
ATOM 6135 O O . ALA B 1 180 ? 2.859 46.594 7.738 1 98.75 180 ALA B O 1
ATOM 6136 N N . GLU B 1 181 ? 2.475 47.031 9.891 1 98.69 181 GLU B N 1
ATOM 6137 C CA . GLU B 1 181 ? 2.016 48.375 9.617 1 98.69 181 GLU B CA 1
ATOM 6138 C C . GLU B 1 181 ? 3.141 49.219 9.047 1 98.69 181 GLU B C 1
ATOM 6140 O O . GLU B 1 181 ? 2.924 50 8.117 1 98.69 181 GLU B O 1
ATOM 6145 N N . GLU B 1 182 ? 4.258 49.062 9.594 1 98.62 182 GLU B N 1
ATOM 6146 C CA . GLU B 1 182 ? 5.387 49.938 9.25 1 98.62 182 GLU B CA 1
ATOM 6147 C C . GLU B 1 182 ? 5.996 49.531 7.906 1 98.62 182 GLU B C 1
ATOM 6149 O O . GLU B 1 182 ? 6.488 50.375 7.164 1 98.62 182 GLU B O 1
ATOM 6154 N N . HIS B 1 183 ? 5.977 48.219 7.621 1 98.44 183 HIS B N 1
ATOM 6155 C CA . HIS B 1 183 ? 6.809 47.781 6.516 1 98.44 183 HIS B CA 1
ATOM 6156 C C . HIS B 1 183 ? 5.98 47.031 5.473 1 98.44 183 HIS B C 1
ATOM 6158 O O . HIS B 1 183 ? 6.512 46.594 4.453 1 98.44 183 HIS B O 1
ATOM 6164 N N . GLY B 1 184 ? 4.738 46.875 5.711 1 97.94 184 GLY B N 1
ATOM 6165 C CA . GLY B 1 184 ? 3.863 46.188 4.773 1 97.94 184 GLY B CA 1
ATOM 6166 C C . GLY B 1 184 ? 3.771 44.719 5.027 1 97.94 184 GLY B C 1
ATOM 6167 O O . GLY B 1 184 ? 4.68 44.125 5.609 1 97.94 184 GLY B O 1
ATOM 6168 N N . PHE B 1 185 ? 2.633 44.156 4.504 1 97.25 185 PHE B N 1
ATOM 6169 C CA . PHE B 1 185 ? 2.348 42.719 4.637 1 97.25 185 PHE B CA 1
ATOM 6170 C C . PHE B 1 185 ? 1.832 42.156 3.32 1 97.25 185 PHE B C 1
ATOM 6172 O O . PHE B 1 185 ? 1.062 42.812 2.613 1 97.25 185 PHE B O 1
ATOM 6179 N N . TYR B 1 186 ? 2.332 40.938 3.018 1 94.12 186 TYR B N 1
ATOM 6180 C CA . TYR B 1 186 ? 1.781 40.219 1.872 1 94.12 186 TYR B CA 1
ATOM 6181 C C . TYR B 1 186 ? 1.465 38.781 2.234 1 94.12 186 TYR B C 1
ATOM 6183 O O . TYR B 1 186 ? 2.174 38.156 3.037 1 94.12 186 TYR B O 1
ATOM 6191 N N . GLY B 1 187 ? 0.335 38.312 1.776 1 90.19 187 GLY B N 1
ATOM 6192 C CA . GLY B 1 187 ? -0.042 36.906 1.943 1 90.19 187 GLY B CA 1
ATOM 6193 C C . GLY B 1 187 ? 0.421 36.031 0.801 1 90.19 187 GLY B C 1
ATOM 6194 O O . GLY B 1 187 ? 1.289 36.406 0.018 1 90.19 187 GLY B O 1
ATOM 6195 N N . ALA B 1 188 ? -0.051 34.875 0.779 1 72.69 188 ALA B N 1
ATOM 6196 C CA . ALA B 1 188 ? 0.381 33.844 -0.18 1 72.69 188 ALA B CA 1
ATOM 6197 C C . ALA B 1 188 ? -0.107 34.188 -1.587 1 72.69 188 ALA B C 1
ATOM 6199 O O . ALA B 1 188 ? 0.537 33.844 -2.576 1 72.69 188 ALA B O 1
ATOM 6200 N N . GLY B 1 189 ? -0.931 35.281 -1.782 1 63.47 189 GLY B N 1
ATOM 6201 C CA . GLY B 1 189 ? -1.335 35.875 -3.039 1 63.47 189 GLY B CA 1
ATOM 6202 C C . GLY B 1 189 ? -2.434 35.125 -3.748 1 63.47 189 GLY B C 1
ATOM 6203 O O . GLY B 1 189 ? -3.428 35.688 -4.184 1 63.47 189 GLY B O 1
ATOM 6204 N N . GLN B 1 190 ? -2.125 33.906 -4.375 1 54.47 190 GLN B N 1
ATOM 6205 C CA . GLN B 1 190 ? -2.924 33.344 -5.457 1 54.47 190 GLN B CA 1
ATOM 6206 C C . GLN B 1 190 ? -4.258 32.812 -4.938 1 54.47 190 GLN B C 1
ATOM 6208 O O . GLN B 1 190 ? -4.945 33.5 -4.172 1 54.47 190 GLN B O 1
ATOM 6213 N N . PHE B 1 191 ? -4.527 31.594 -5.039 1 47.78 191 PHE B N 1
ATOM 6214 C CA . PHE B 1 191 ? -5.75 30.828 -4.805 1 47.78 191 PHE B CA 1
ATOM 6215 C C . PHE B 1 191 ? -6.145 30.875 -3.334 1 47.78 191 PHE B C 1
ATOM 6217 O O . PHE B 1 191 ? -7.305 31.109 -3.002 1 47.78 191 PHE B O 1
ATOM 6224 N N . GLU B 1 192 ? -5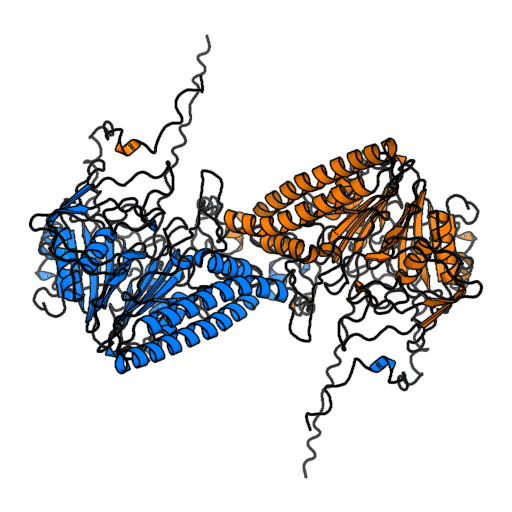.188 30.938 -2.385 1 57.03 192 GLU B N 1
ATOM 6225 C CA . GLU B 1 192 ? -5.488 30.594 -0.999 1 57.03 192 GLU B CA 1
ATOM 6226 C C . GLU B 1 192 ? -5.781 31.844 -0.174 1 57.03 192 GLU B C 1
ATOM 6228 O O . GLU B 1 192 ? -6.453 31.781 0.855 1 57.03 192 GLU B O 1
ATOM 6233 N N . GLY B 1 193 ? -5.195 32.938 -0.61 1 70.5 193 GLY B N 1
ATOM 6234 C CA . GLY B 1 193 ? -5.637 34.094 0.116 1 70.5 193 GLY B CA 1
ATOM 6235 C C . GLY B 1 193 ? -4.52 35.094 0.38 1 70.5 193 GLY B C 1
ATOM 6236 O O . GLY B 1 193 ? -3.344 34.719 0.382 1 70.5 193 GLY B O 1
ATOM 6237 N N . THR B 1 194 ? -4.848 36.219 0.507 1 86.62 194 THR B N 1
ATOM 6238 C CA . THR B 1 194 ? -3.967 37.375 0.676 1 86.62 194 THR B CA 1
ATOM 6239 C C . THR B 1 194 ? -3.861 37.781 2.146 1 86.62 194 THR B C 1
ATOM 6241 O O . THR B 1 194 ? -3.244 38.781 2.484 1 86.62 194 THR B O 1
ATOM 6244 N N . ALA B 1 195 ? -4.426 36.875 2.99 1 95.06 195 ALA B N 1
ATOM 6245 C CA . ALA B 1 195 ? -4.5 37.188 4.414 1 95.06 195 ALA B CA 1
ATOM 6246 C C . ALA B 1 195 ? -4.137 35.969 5.262 1 95.06 195 ALA B C 1
ATOM 6248 O O . ALA B 1 195 ? -3.98 34.875 4.738 1 95.06 195 ALA B O 1
ATOM 6249 N N . GLU B 1 196 ? -3.916 36.25 6.578 1 96.88 196 GLU B N 1
ATOM 6250 C CA . GLU B 1 196 ? -3.482 35.188 7.488 1 96.88 196 GLU B CA 1
ATOM 6251 C C . GLU B 1 196 ? -4.176 35.312 8.844 1 96.88 196 GLU B C 1
ATOM 6253 O O . GLU B 1 196 ? -4.535 36.406 9.266 1 96.88 196 GLU B O 1
ATOM 6258 N N . SER B 1 197 ? -4.387 34.219 9.43 1 97.81 197 SER B N 1
ATOM 6259 C CA . SER B 1 197 ? -4.891 34.094 10.789 1 97.81 197 SER B CA 1
ATOM 6260 C C . SER B 1 197 ? -3.941 33.281 11.664 1 97.81 197 SER B C 1
ATOM 6262 O O . SER B 1 197 ? -3.449 32.25 11.25 1 97.81 197 SER B O 1
ATOM 6264 N N . LEU B 1 198 ? -3.631 33.812 12.859 1 98.75 198 LEU B N 1
ATOM 6265 C CA . LEU B 1 198 ? -2.756 33.125 13.797 1 98.75 198 LEU B CA 1
ATOM 6266 C C . LEU B 1 198 ? -3.449 32.938 15.141 1 98.75 198 LEU B C 1
ATOM 6268 O O . LEU B 1 198 ? -4.305 33.719 15.523 1 98.75 198 LEU B O 1
ATOM 6272 N N . ALA B 1 199 ? -3.119 31.844 15.773 1 98.94 199 ALA B N 1
ATOM 6273 C CA . ALA B 1 199 ? -3.242 31.734 17.219 1 98.94 199 ALA B CA 1
ATOM 6274 C C . ALA B 1 199 ? -1.887 31.906 17.906 1 98.94 199 ALA B C 1
ATOM 6276 O O . ALA B 1 199 ? -0.899 31.297 17.5 1 98.94 199 ALA B O 1
ATOM 6277 N N . VAL B 1 200 ? -1.832 32.781 18.875 1 98.94 200 VAL B N 1
ATOM 6278 C CA . VAL B 1 200 ? -0.591 33.094 19.578 1 98.94 200 VAL B CA 1
ATOM 6279 C C . VAL B 1 200 ? -0.771 32.844 21.078 1 98.94 200 VAL B C 1
ATOM 6281 O O . VAL B 1 200 ? -1.619 33.469 21.719 1 98.94 200 VAL B O 1
ATOM 6284 N N . SER B 1 201 ? 0.054 31.984 21.594 1 98.88 201 SER B N 1
ATOM 6285 C CA . SER B 1 201 ? -0.156 31.578 22.969 1 98.88 201 SER B CA 1
ATOM 6286 C C . SER B 1 201 ? 1.067 31.891 23.828 1 98.88 201 SER B C 1
ATOM 6288 O O . SER B 1 201 ? 2.154 32.125 23.312 1 98.88 201 SER B O 1
ATOM 6290 N N . ASP B 1 202 ? 0.966 32 25.047 1 98.81 202 ASP B N 1
ATOM 6291 C CA . ASP B 1 202 ? 1.919 31.875 26.156 1 98.81 202 ASP B CA 1
ATOM 6292 C C . ASP B 1 202 ? 1.294 31.141 27.344 1 98.81 202 ASP B C 1
ATOM 6294 O O . ASP B 1 202 ? 0.168 30.641 27.25 1 98.81 202 ASP B O 1
ATOM 6298 N N . PRO B 1 203 ? 1.965 30.922 28.422 1 98.56 203 PRO B N 1
ATOM 6299 C CA . PRO B 1 203 ? 1.404 30.094 29.5 1 98.56 203 PRO B CA 1
ATOM 6300 C C . PRO B 1 203 ? 0.144 30.688 30.109 1 98.56 203 PRO B C 1
ATOM 6302 O O . PRO B 1 203 ? -0.592 30 30.812 1 98.56 203 PRO B O 1
ATOM 6305 N N . ASN B 1 204 ? -0.166 31.938 29.812 1 98.19 204 ASN B N 1
ATOM 6306 C CA . ASN B 1 204 ? -1.265 32.594 30.5 1 98.19 204 ASN B CA 1
ATOM 6307 C C . ASN B 1 204 ? -2.408 32.938 29.547 1 98.19 204 ASN B C 1
ATOM 6309 O O . ASN B 1 204 ? -3.576 32.938 29.938 1 98.19 204 ASN B O 1
ATOM 6313 N N . ASP B 1 205 ? -2.02 33.312 28.328 1 98.19 205 ASP B N 1
ATOM 6314 C CA . ASP B 1 205 ? -3.016 33.844 27.406 1 98.19 205 ASP B CA 1
ATOM 6315 C C . ASP B 1 205 ? -2.867 33.25 26.016 1 98.19 205 ASP B C 1
ATOM 6317 O O . ASP B 1 205 ? -1.822 32.688 25.688 1 98.19 205 ASP B O 1
ATOM 6321 N N . VAL B 1 206 ? -3.941 33.375 25.312 1 98.81 206 VAL B N 1
ATOM 6322 C CA . VAL B 1 206 ? -3.904 33.062 23.891 1 98.81 206 VAL B CA 1
ATOM 6323 C C . VAL B 1 206 ? -4.742 34.094 23.109 1 98.81 206 VAL B C 1
ATOM 6325 O O . VAL B 1 206 ? -5.801 34.5 23.578 1 98.81 206 VAL B O 1
ATOM 6328 N N . TRP B 1 207 ? -4.219 34.5 22 1 98.94 207 TRP B N 1
ATOM 6329 C CA . TRP B 1 207 ? -4.836 35.5 21.141 1 98.94 207 TRP B CA 1
ATOM 6330 C C . TRP B 1 207 ? -5.082 34.938 19.75 1 98.94 207 TRP B C 1
ATOM 6332 O O . TRP B 1 207 ? -4.289 34.156 19.234 1 98.94 207 TRP B O 1
ATOM 6342 N N . ILE B 1 208 ? -6.227 35.312 19.188 1 98.94 208 ILE B N 1
ATOM 6343 C CA . ILE B 1 208 ? -6.43 35.188 17.75 1 98.94 208 ILE B CA 1
ATOM 6344 C C . ILE B 1 208 ? -5.98 36.469 17.047 1 98.94 208 ILE B C 1
ATOM 6346 O O . ILE B 1 208 ? -6.32 37.562 17.484 1 98.94 208 ILE B O 1
ATOM 6350 N N . PHE B 1 209 ? -5.172 36.312 16.016 1 98.94 209 PHE B N 1
ATOM 6351 C CA . PHE B 1 209 ? -4.598 37.438 15.273 1 98.94 209 PHE B CA 1
ATOM 6352 C C . PHE B 1 209 ? -4.879 37.312 13.781 1 98.94 209 PHE B C 1
ATOM 6354 O O . PHE B 1 209 ? -4.43 36.375 13.141 1 98.94 209 PHE B O 1
ATOM 6361 N N . HIS B 1 210 ? -5.699 38.25 13.219 1 98.69 210 HIS B N 1
ATOM 6362 C CA . HIS B 1 210 ? -5.969 38.344 11.781 1 98.69 210 HIS B CA 1
ATOM 6363 C C . HIS B 1 210 ? -5.207 39.5 11.141 1 98.69 210 HIS B C 1
ATOM 6365 O O . HIS B 1 210 ? -5.094 40.562 11.727 1 98.69 210 HIS B O 1
ATOM 6371 N N . ILE B 1 211 ? -4.66 39.25 9.93 1 98.62 211 ILE B N 1
ATOM 6372 C CA . ILE B 1 211 ? -3.891 40.312 9.273 1 98.62 211 ILE B CA 1
ATOM 6373 C C . ILE B 1 211 ? -4.082 40.25 7.766 1 98.62 211 ILE B C 1
ATOM 6375 O O . ILE B 1 211 ? -4.188 39.156 7.203 1 98.62 211 ILE B O 1
ATOM 6379 N N . LEU B 1 212 ? -4.176 41.344 7.086 1 97.19 212 LEU B N 1
ATOM 6380 C CA . LEU B 1 212 ? -4.172 41.5 5.637 1 97.19 212 LEU B CA 1
ATOM 6381 C C . LEU B 1 212 ? -3.475 42.812 5.23 1 97.19 212 LEU B C 1
ATOM 6383 O O . LEU B 1 212 ? -3.281 43.688 6.059 1 97.19 212 LEU B O 1
ATOM 6387 N N . PRO B 1 213 ? -3.051 42.906 3.963 1 96.62 213 PRO B N 1
ATOM 6388 C CA . PRO B 1 213 ? -2.498 44.188 3.516 1 96.62 213 PRO B CA 1
ATOM 6389 C C . PRO B 1 213 ? -3.537 45.312 3.508 1 96.62 213 PRO B C 1
ATOM 6391 O O . PRO B 1 213 ? -4.738 45.031 3.402 1 96.62 213 PRO B O 1
ATOM 6394 N N . ASP B 1 214 ? -3.047 46.469 3.639 1 96.19 214 ASP B N 1
ATOM 6395 C CA . ASP B 1 214 ? -3.957 47.562 3.385 1 96.19 214 ASP B CA 1
ATOM 6396 C C . ASP B 1 214 ? -4.066 47.844 1.89 1 96.19 214 ASP B C 1
ATOM 6398 O O . ASP B 1 214 ? -3.387 47.219 1.078 1 96.19 214 ASP B O 1
ATOM 6402 N N . PRO B 1 215 ? -4.938 48.781 1.497 1 94.19 215 PRO B N 1
ATOM 6403 C CA . PRO B 1 215 ? -5.168 49 0.066 1 94.19 215 PRO B CA 1
ATOM 6404 C C . PRO B 1 215 ? -3.91 49.469 -0.673 1 94.19 215 PRO B C 1
ATOM 6406 O O . PRO B 1 215 ? -3.777 49.219 -1.876 1 94.19 215 PRO B O 1
ATOM 6409 N N . THR B 1 216 ? -2.98 50.062 -0.026 1 95.06 216 THR B N 1
ATOM 6410 C CA . THR B 1 216 ? -1.775 50.594 -0.672 1 95.06 216 THR B CA 1
ATOM 6411 C C . THR B 1 216 ? -0.744 49.469 -0.85 1 95.06 216 THR B C 1
ATOM 6413 O O . THR B 1 216 ? 0.198 49.625 -1.632 1 95.06 216 THR B O 1
ATOM 6416 N N . GLY B 1 217 ? -0.868 48.469 -0.024 1 95.06 217 GLY B N 1
ATOM 6417 C CA . GLY B 1 217 ? 0.108 47.406 -0.008 1 95.06 217 GLY B CA 1
ATOM 6418 C C . GLY B 1 217 ? 1.341 47.719 0.814 1 95.06 217 GLY B C 1
ATOM 6419 O O . GLY B 1 217 ? 2.223 46.875 0.982 1 95.06 217 GLY B O 1
ATOM 6420 N N . ARG B 1 218 ? 1.467 48.844 1.312 1 97.19 218 ARG B N 1
ATOM 6421 C CA . ARG B 1 218 ? 2.668 49.312 2.004 1 97.19 218 ARG B CA 1
ATOM 6422 C C . ARG B 1 218 ? 2.5 49.219 3.516 1 97.19 218 ARG B C 1
ATOM 6424 O O . ARG B 1 218 ? 3.447 49.438 4.27 1 97.19 218 ARG B O 1
ATOM 6431 N N . SER B 1 219 ? 1.316 48.906 3.893 1 98.19 219 SER B N 1
ATOM 6432 C CA . SER B 1 219 ? 0.966 48.75 5.297 1 98.19 219 SER B CA 1
ATOM 6433 C C . SER B 1 219 ? 0.04 47.562 5.496 1 98.19 219 SER B C 1
ATOM 6435 O O . SER B 1 219 ? -0.092 46.719 4.605 1 98.19 219 SER B O 1
ATOM 6437 N N . ALA B 1 220 ? -0.506 47.438 6.758 1 98.62 220 ALA B N 1
ATOM 6438 C CA . ALA B 1 220 ? -1.359 46.312 7.047 1 98.62 220 ALA B CA 1
ATOM 6439 C C . ALA B 1 220 ? -2.564 46.719 7.887 1 98.62 220 ALA B C 1
ATOM 6441 O O . ALA B 1 220 ? -2.518 47.719 8.602 1 98.62 220 ALA B O 1
ATOM 6442 N N . ILE B 1 221 ? -3.621 46 7.727 1 98.5 221 ILE B N 1
ATOM 6443 C CA . ILE B 1 221 ? -4.785 46.031 8.602 1 98.5 221 ILE B CA 1
ATOM 6444 C C . ILE B 1 221 ? -4.84 44.75 9.422 1 98.5 221 ILE B C 1
ATOM 6446 O O . ILE B 1 221 ? -4.68 43.656 8.883 1 98.5 221 ILE B O 1
ATOM 6450 N N . TRP B 1 222 ? -5.027 44.875 10.719 1 98.81 222 TRP B N 1
ATOM 6451 C CA . TRP B 1 222 ? -5.086 43.688 11.547 1 98.81 222 TRP B CA 1
ATOM 6452 C C . TRP B 1 222 ? -5.945 43.906 12.781 1 98.81 222 TRP B C 1
ATOM 6454 O O . TRP B 1 222 ? -6.234 45.062 13.133 1 98.81 222 TRP B O 1
ATOM 6464 N N . ALA B 1 223 ? -6.418 42.875 13.344 1 98.88 223 ALA B N 1
ATOM 6465 C CA . ALA B 1 223 ? -7.109 42.812 14.633 1 98.88 223 ALA B CA 1
ATOM 6466 C C . ALA B 1 223 ? -6.746 41.562 15.398 1 98.88 223 ALA B C 1
ATOM 6468 O O . ALA B 1 223 ? -6.473 40.5 14.797 1 98.88 223 ALA B O 1
ATOM 6469 N N . ALA B 1 224 ? -6.711 41.656 16.641 1 98.94 224 ALA B N 1
ATOM 6470 C CA . ALA B 1 224 ? -6.473 40.531 17.531 1 98.94 224 ALA B CA 1
ATOM 6471 C C . ALA B 1 224 ? -7.473 40.5 18.688 1 98.94 224 ALA B C 1
ATOM 6473 O O . ALA B 1 224 ? -7.871 41.562 19.188 1 98.94 224 ALA B O 1
ATOM 6474 N N . GLN B 1 225 ? -7.863 39.344 19.031 1 98.94 225 GLN B N 1
ATOM 6475 C CA . GLN B 1 225 ? -8.812 39.156 20.125 1 98.94 225 GLN B CA 1
ATOM 6476 C C . GLN B 1 225 ? -8.32 38.094 21.094 1 98.94 225 GLN B C 1
ATOM 6478 O O . GLN B 1 225 ? -7.922 37 20.688 1 98.94 225 GLN B O 1
ATOM 6483 N N . ARG B 1 226 ? -8.328 38.469 22.344 1 98.88 226 ARG B N 1
ATOM 6484 C CA . ARG B 1 226 ? -7.977 37.5 23.391 1 98.88 226 ARG B CA 1
ATOM 6485 C C . ARG B 1 226 ? -9.062 36.469 23.562 1 98.88 226 ARG B C 1
ATOM 6487 O O . ARG B 1 226 ? -10.25 36.781 23.594 1 98.88 226 ARG B O 1
ATOM 6494 N N . VAL B 1 227 ? -8.68 35.188 23.625 1 98.81 227 VAL B N 1
ATOM 6495 C CA . VAL B 1 227 ? -9.617 34.125 23.922 1 98.81 227 VAL B CA 1
ATOM 6496 C C . VAL B 1 227 ? -9.773 33.969 25.422 1 98.81 227 VAL B C 1
ATOM 6498 O O . VAL B 1 227 ? -8.789 33.938 26.156 1 98.81 227 VAL B O 1
ATOM 6501 N N . PRO B 1 228 ? -11.016 33.781 25.922 1 98.44 228 PRO B N 1
ATOM 6502 C CA . PRO B 1 228 ? -11.203 33.594 27.359 1 98.44 228 PRO B CA 1
ATOM 6503 C C . PRO B 1 228 ? -10.492 32.375 27.891 1 98.44 228 PRO B C 1
ATOM 6505 O O . PRO B 1 228 ? -10.281 31.406 27.156 1 98.44 228 PRO B O 1
ATOM 6508 N N . GLU B 1 229 ? -10.219 32.375 29.203 1 98.25 229 GLU B N 1
ATOM 6509 C CA . GLU B 1 229 ? -9.484 31.281 29.828 1 98.25 229 GLU B CA 1
ATOM 6510 C C . GLU B 1 229 ? -10.203 29.953 29.641 1 98.25 229 GLU B C 1
ATOM 6512 O O . GLU B 1 229 ? -9.562 28.891 29.547 1 98.25 229 GLU B O 1
ATOM 6517 N N . TYR B 1 230 ? -11.531 29.938 29.531 1 98.44 230 TYR B N 1
ATOM 6518 C CA . TYR B 1 230 ? -12.32 28.719 29.375 1 98.44 230 TYR B CA 1
ATOM 6519 C C . TYR B 1 230 ? -12.656 28.469 27.906 1 98.44 230 TYR B C 1
ATOM 6521 O O . TYR B 1 230 ? -13.5 27.625 27.594 1 98.44 230 TYR B O 1
ATOM 6529 N N . GLY B 1 231 ? -12.008 29.188 27.125 1 98.62 231 GLY B N 1
ATOM 6530 C CA . GLY B 1 231 ? -12.414 29.203 25.734 1 98.62 231 GLY B CA 1
ATOM 6531 C C . GLY B 1 231 ? -11.727 28.141 24.891 1 98.62 231 GLY B C 1
ATOM 6532 O O . GLY B 1 231 ? -10.594 27.75 25.188 1 98.62 231 GLY B O 1
ATOM 6533 N N . PHE B 1 232 ? -12.461 27.672 23.906 1 98.81 232 PHE B N 1
ATOM 6534 C CA . PHE B 1 232 ? -11.992 26.875 22.781 1 98.81 232 PHE B CA 1
ATOM 6535 C C . PHE B 1 232 ? -12.352 27.531 21.453 1 98.81 232 PHE B C 1
ATOM 6537 O O . PHE B 1 232 ? -13.484 27.969 21.25 1 98.81 232 PHE B O 1
ATOM 6544 N N . ALA B 1 233 ? -11.406 27.672 20.562 1 98.88 233 ALA B N 1
ATOM 6545 C CA . ALA B 1 233 ? -11.656 28.297 19.25 1 98.88 233 ALA B CA 1
ATOM 6546 C C . ALA B 1 233 ? -11.008 27.484 18.125 1 98.88 233 ALA B C 1
ATOM 6548 O O . ALA B 1 233 ? -10.148 26.641 18.391 1 98.88 233 ALA B O 1
ATOM 6549 N N . VAL B 1 234 ? -11.492 27.766 16.938 1 98.5 234 VAL B N 1
ATOM 6550 C CA . VAL B 1 234 ? -11.008 27.078 15.734 1 98.5 234 VAL B CA 1
ATOM 6551 C C . VAL B 1 234 ? -10.742 28.094 14.625 1 98.5 234 VAL B C 1
ATOM 6553 O O . VAL B 1 234 ? -11.578 28.969 14.367 1 98.5 234 VAL B O 1
ATOM 6556 N N . LEU B 1 235 ? -9.586 28.047 14.062 1 98.38 235 LEU B N 1
ATOM 6557 C CA . LEU B 1 235 ? -9.242 28.781 12.859 1 98.38 235 LEU B CA 1
ATOM 6558 C C . LEU B 1 235 ? -9.047 27.844 11.672 1 98.38 235 LEU B C 1
ATOM 6560 O O . LEU B 1 235 ? -8.18 26.969 11.703 1 98.38 235 LEU B O 1
ATOM 6564 N N . ALA B 1 236 ? -9.883 28.047 10.664 1 97.25 236 ALA B N 1
ATOM 6565 C CA . ALA B 1 236 ? -9.805 27.203 9.477 1 97.25 236 ALA B CA 1
ATOM 6566 C C . ALA B 1 236 ? -9.969 28.016 8.203 1 97.25 236 ALA B C 1
ATOM 6568 O O . ALA B 1 236 ? -11.047 28.031 7.598 1 97.25 236 ALA B O 1
ATOM 6569 N N . ASN B 1 237 ? -8.992 28.688 7.738 1 95.31 237 ASN B N 1
ATOM 6570 C CA . ASN B 1 237 ? -8.805 29.375 6.461 1 95.31 237 ASN B CA 1
ATOM 6571 C C . ASN B 1 237 ? -9.852 30.453 6.246 1 95.31 237 ASN B C 1
ATOM 6573 O O . ASN B 1 237 ? -10.227 30.75 5.109 1 95.31 237 ASN B O 1
ATOM 6577 N N . MET B 1 238 ? -10.328 30.984 7.266 1 95.25 238 MET B N 1
ATOM 6578 C CA . MET B 1 238 ? -11.188 32.156 7.25 1 95.25 238 MET B CA 1
ATOM 6579 C C . MET B 1 238 ? -11.062 32.938 8.555 1 95.25 238 MET B C 1
ATOM 6581 O O . MET B 1 238 ? -10.836 32.344 9.617 1 95.25 238 MET B O 1
ATOM 6585 N N . PHE B 1 239 ? -11.203 34.25 8.398 1 97 239 PHE B N 1
ATOM 6586 C CA . PHE B 1 239 ? -11.242 35.062 9.609 1 97 239 PHE B CA 1
ATOM 6587 C C . PHE B 1 239 ? -12.438 34.688 10.477 1 97 239 PHE B C 1
ATOM 6589 O O . PHE B 1 239 ? -13.469 34.25 9.961 1 97 239 PHE B O 1
ATOM 6596 N N . VAL B 1 240 ? -12.273 34.938 11.805 1 98.19 240 VAL B N 1
ATOM 6597 C CA . VAL B 1 240 ? -13.383 34.562 12.688 1 98.19 240 VAL B CA 1
ATOM 6598 C C . VAL B 1 240 ? -13.703 35.719 13.617 1 98.19 240 VAL B C 1
ATOM 6600 O O . VAL B 1 240 ? -14.781 35.781 14.211 1 98.19 240 VAL B O 1
ATOM 6603 N N . ILE B 1 241 ? -12.758 36.688 13.805 1 98.75 241 ILE B N 1
ATOM 6604 C CA . ILE B 1 241 ? -13.008 37.812 14.688 1 98.75 241 ILE B CA 1
ATOM 6605 C C . ILE B 1 241 ? -14.156 38.656 14.125 1 98.75 241 ILE B C 1
ATOM 6607 O O . ILE B 1 241 ? -14.164 39 12.938 1 98.75 241 ILE B O 1
ATOM 6611 N N . ARG B 1 242 ? -15.078 39.031 14.961 1 97.62 242 ARG B N 1
ATOM 6612 C CA . ARG B 1 242 ? -16.25 39.812 14.547 1 97.62 242 ARG B CA 1
ATOM 6613 C C . ARG B 1 242 ? -16.203 41.219 15.078 1 97.62 242 ARG B C 1
ATOM 6615 O O . ARG B 1 242 ? -15.281 41.969 14.758 1 97.62 242 ARG B O 1
ATOM 6622 N N . GLN B 1 243 ? -17.094 41.594 15.945 1 97.5 243 GLN B N 1
ATOM 6623 C CA . GLN B 1 243 ? -17.141 42.938 16.453 1 97.5 243 GLN B CA 1
ATOM 6624 C C . GLN B 1 243 ? -15.898 43.281 17.281 1 97.5 243 GLN B C 1
ATOM 6626 O O . GLN B 1 243 ? -15.578 42.562 18.234 1 97.5 243 GLN B O 1
ATOM 6631 N N . ILE B 1 244 ? -15.266 44.344 16.891 1 98.12 244 ILE B N 1
ATOM 6632 C CA . ILE B 1 244 ? -14.062 44.75 17.625 1 98.12 244 ILE B CA 1
ATOM 6633 C C . ILE B 1 244 ? -14.328 46.031 18.391 1 98.12 244 ILE B C 1
ATOM 6635 O O . ILE B 1 244 ? -14.992 46.938 17.875 1 98.12 244 ILE B O 1
ATOM 6639 N N . ASP B 1 245 ? -13.789 46.062 19.609 1 97.62 245 ASP B N 1
ATOM 6640 C CA . ASP B 1 245 ? -13.961 47.219 20.5 1 97.62 245 ASP B CA 1
ATOM 6641 C C . ASP B 1 245 ? -12.641 47.938 20.719 1 97.62 245 ASP B C 1
ATOM 6643 O O . ASP B 1 245 ? -11.773 47.469 21.453 1 97.62 245 ASP B O 1
ATOM 6647 N N . PRO B 1 246 ? -12.508 49.125 20.125 1 96.31 246 PRO B N 1
ATOM 6648 C CA . PRO B 1 246 ? -11.25 49.844 20.281 1 96.31 246 PRO B CA 1
ATOM 6649 C C . PRO B 1 246 ? -11.008 50.312 21.703 1 96.31 246 PRO B C 1
ATOM 6651 O O . PRO B 1 246 ? -9.875 50.656 22.062 1 96.31 246 PRO B O 1
ATOM 6654 N N . ASP B 1 247 ? -12.047 50.312 22.531 1 96.81 247 ASP B N 1
ATOM 6655 C CA . ASP B 1 247 ? -11.914 50.781 23.906 1 96.81 247 ASP B CA 1
ATOM 6656 C C . ASP B 1 247 ? -11.555 49.656 24.859 1 96.81 247 ASP B C 1
ATOM 6658 O O . ASP B 1 247 ? -11.117 49.906 25.984 1 96.81 247 ASP B O 1
ATOM 6662 N N . ASP B 1 248 ? -11.766 48.438 24.5 1 98.06 248 ASP B N 1
ATOM 6663 C CA . ASP B 1 248 ? -11.43 47.281 25.297 1 98.06 248 ASP B CA 1
ATOM 6664 C C . ASP B 1 248 ? -10.023 46.781 24.969 1 98.06 248 ASP B C 1
ATOM 6666 O O . ASP B 1 248 ? -9.867 45.688 24.406 1 98.06 248 ASP B O 1
ATOM 6670 N N . THR B 1 249 ? -9.039 47.406 25.453 1 97.06 249 THR B N 1
ATOM 6671 C CA . THR B 1 249 ? -7.656 47.094 25.109 1 97.06 249 THR B CA 1
ATOM 6672 C C . THR B 1 249 ? -7.172 45.844 25.812 1 97.06 249 THR B C 1
ATOM 6674 O O . THR B 1 249 ? -6.117 45.312 25.484 1 97.06 249 THR B O 1
ATOM 6677 N N . GLU B 1 250 ? -7.934 45.375 26.766 1 97.75 250 GLU B N 1
ATOM 6678 C CA . GLU B 1 250 ? -7.602 44.125 27.438 1 97.75 250 GLU B CA 1
ATOM 6679 C C . GLU B 1 250 ? -7.852 42.906 26.531 1 97.75 250 GLU B C 1
ATOM 6681 O O . GLU B 1 250 ? -7.129 41.938 26.594 1 97.75 250 GLU B O 1
ATOM 6686 N N . ASN B 1 251 ? -8.867 43.094 25.734 1 98.38 251 ASN B N 1
ATOM 6687 C CA . ASN B 1 251 ? -9.297 41.906 24.984 1 98.38 251 ASN B CA 1
ATOM 6688 C C . ASN B 1 251 ? -9.141 42.125 23.484 1 98.38 251 ASN B C 1
ATOM 6690 O O . ASN B 1 251 ? -9.266 41.188 22.703 1 98.38 251 ASN B O 1
ATOM 6694 N N . PHE B 1 252 ? -8.852 43.344 23.094 1 98.69 252 PHE B N 1
ATOM 6695 C CA . PHE B 1 252 ? -8.688 43.594 21.672 1 98.69 252 PHE B CA 1
ATOM 6696 C C . PHE B 1 252 ? -7.438 44.438 21.406 1 98.69 252 PHE B C 1
ATOM 6698 O O . PHE B 1 252 ? -7.098 45.312 22.219 1 98.69 252 PHE B O 1
ATOM 6705 N N . LEU B 1 253 ? -6.762 44.125 20.406 1 98.75 253 LEU B N 1
ATOM 6706 C CA . LEU B 1 253 ? -5.719 44.906 19.766 1 98.75 253 LEU B CA 1
ATOM 6707 C C . LEU B 1 253 ? -5.996 45.062 18.266 1 98.75 253 LEU B C 1
ATOM 6709 O O . LEU B 1 253 ? -6.625 44.188 17.656 1 98.75 253 LEU B O 1
ATOM 6713 N N . MET B 1 254 ? -5.551 46.156 17.656 1 98.69 254 MET B N 1
ATOM 6714 C CA . MET B 1 254 ? -5.867 46.344 16.25 1 98.69 254 MET B CA 1
ATOM 6715 C C . MET B 1 254 ? -4.965 47.406 15.625 1 98.69 254 MET B C 1
ATOM 6717 O O . MET B 1 254 ? -4.309 48.188 16.344 1 98.69 254 MET B O 1
ATOM 6721 N N . SER B 1 255 ? -4.934 47.406 14.406 1 98.56 255 SER B N 1
ATOM 6722 C CA . SER B 1 255 ? -4.191 48.406 13.672 1 98.56 255 SER B CA 1
ATOM 6723 C C . SER B 1 255 ? -4.879 49.781 13.766 1 98.56 255 SER B C 1
ATOM 6725 O O . SER B 1 255 ? -6.094 49.844 13.961 1 98.56 255 SER B O 1
ATOM 6727 N N . GLN B 1 256 ? -4.109 50.75 13.5 1 95.81 256 GLN B N 1
ATOM 6728 C CA . GLN B 1 256 ? -4.641 52.125 13.555 1 95.81 256 GLN B CA 1
ATOM 6729 C C . GLN B 1 256 ? -5.621 52.375 12.414 1 95.81 256 GLN B C 1
ATOM 6731 O O . GLN B 1 256 ? -6.566 53.156 12.555 1 95.81 256 GLN B O 1
ATOM 6736 N N . SER B 1 257 ? -5.5 51.688 11.375 1 96.88 257 SER B N 1
ATOM 6737 C CA . SER B 1 257 ? -6.211 52 10.141 1 96.88 257 SER B CA 1
ATOM 6738 C C . SER B 1 257 ? -7.469 51.156 9.992 1 96.88 257 SER B C 1
ATOM 6740 O O . SER B 1 257 ? -8.227 51.312 9.031 1 96.88 257 SER B O 1
ATOM 6742 N N . VAL B 1 258 ? -7.734 50.25 10.883 1 98.06 258 VAL B N 1
ATOM 6743 C CA . VAL B 1 258 ? -8.789 49.25 10.703 1 98.06 258 VAL B CA 1
ATOM 6744 C C . VAL B 1 258 ? -10.133 49.969 10.492 1 98.06 258 VAL B C 1
ATOM 6746 O O . VAL B 1 258 ? -10.922 49.562 9.641 1 98.06 258 VAL B O 1
ATOM 6749 N N . HIS B 1 259 ? -10.406 51.062 11.156 1 97.5 259 HIS B N 1
ATOM 6750 C CA . HIS B 1 259 ? -11.672 51.812 11.039 1 97.5 259 HIS B CA 1
ATOM 6751 C C . HIS B 1 259 ? -11.625 52.812 9.891 1 97.5 259 HIS B C 1
ATOM 6753 O O . HIS B 1 259 ? -12.594 52.938 9.133 1 97.5 259 HIS B O 1
ATOM 6759 N N . SER B 1 260 ? -10.555 53.5 9.766 1 97.19 260 SER B N 1
ATOM 6760 C CA . SER B 1 260 ? -10.477 54.562 8.766 1 97.19 260 SER B CA 1
ATOM 6761 C C . SER B 1 260 ? -10.562 53.969 7.355 1 97.19 260 SER B C 1
ATOM 6763 O O . SER B 1 260 ? -11.227 54.562 6.492 1 97.19 260 SER B O 1
ATOM 6765 N N . VAL B 1 261 ? -9.914 52.875 7.121 1 96.56 261 VAL B N 1
ATOM 6766 C CA . VAL B 1 261 ? -9.969 52.25 5.797 1 96.56 261 VAL B CA 1
ATOM 6767 C C . VAL B 1 261 ? -11.398 51.844 5.477 1 96.56 261 VAL B C 1
ATOM 6769 O O . VAL B 1 261 ? -11.898 52.094 4.375 1 96.56 261 VAL B O 1
ATOM 6772 N N . ALA B 1 262 ? -12.047 51.188 6.43 1 96.38 262 ALA B N 1
ATOM 6773 C CA . ALA B 1 262 ? -13.43 50.75 6.227 1 96.38 262 ALA B CA 1
ATOM 6774 C C . ALA B 1 262 ? -14.328 51.969 5.949 1 96.38 262 ALA B C 1
ATOM 6776 O O . ALA B 1 262 ? -15.211 51.906 5.086 1 96.38 262 ALA B O 1
ATOM 6777 N N . ARG B 1 263 ? -14.125 53.031 6.633 1 95.75 263 ARG B N 1
ATOM 6778 C CA . ARG B 1 263 ? -14.898 54.25 6.441 1 95.75 263 ARG B CA 1
ATOM 6779 C C . ARG B 1 263 ? -14.648 54.844 5.059 1 95.75 263 ARG B C 1
ATOM 6781 O O . ARG B 1 263 ? -15.586 55.25 4.367 1 95.75 263 ARG B O 1
ATOM 6788 N N . ASP B 1 264 ? -13.453 54.938 4.715 1 95.12 264 ASP B N 1
ATOM 6789 C CA . ASP B 1 264 ? -13.062 55.531 3.441 1 95.12 264 ASP B CA 1
ATOM 6790 C C . ASP B 1 264 ? -13.664 54.781 2.27 1 95.12 264 ASP B C 1
ATOM 6792 O O . ASP B 1 264 ? -13.992 55.344 1.234 1 95.12 264 ASP B O 1
ATOM 6796 N N . TYR B 1 265 ? -13.82 53.5 2.428 1 92.88 265 TYR B N 1
ATOM 6797 C CA . TYR B 1 265 ? -14.383 52.656 1.366 1 92.88 265 TYR B CA 1
ATOM 6798 C C . TYR B 1 265 ? -15.898 52.562 1.483 1 92.88 265 TYR B C 1
ATOM 6800 O O . TYR B 1 265 ? -16.547 51.938 0.655 1 92.88 265 TYR B O 1
ATOM 6808 N N . GLY B 1 266 ? -16.453 53.188 2.574 1 92.69 266 GLY B N 1
ATOM 6809 C CA . GLY B 1 266 ? -17.906 53.219 2.773 1 92.69 266 GLY B CA 1
ATOM 6810 C C . GLY B 1 266 ? -18.453 51.875 3.283 1 92.69 266 GLY B C 1
ATOM 6811 O O . GLY B 1 266 ? -19.641 51.625 3.137 1 92.69 266 GLY B O 1
ATOM 6812 N N . TRP B 1 267 ? -17.562 51.062 3.811 1 93.75 267 TRP B N 1
ATOM 6813 C CA . TRP B 1 267 ? -17.969 49.719 4.25 1 93.75 267 TRP B CA 1
ATOM 6814 C C . TRP B 1 267 ? -18.484 49.781 5.684 1 93.75 267 TRP B C 1
ATOM 6816 O O . TRP B 1 267 ? -19.172 48.844 6.129 1 93.75 267 TRP B O 1
ATOM 6826 N N . TRP B 1 268 ? -18.219 50.812 6.375 1 94.69 268 TRP B N 1
ATOM 6827 C CA . TRP B 1 268 ? -18.578 51 7.781 1 94.69 268 TRP B CA 1
ATOM 6828 C C . TRP B 1 268 ? -18.609 52.469 8.172 1 94.69 268 TRP B C 1
ATOM 6830 O O . TRP B 1 268 ? -17.812 53.25 7.664 1 94.69 268 TRP B O 1
ATOM 6840 N N . GLN B 1 269 ? -19.5 52.781 9.031 1 95.12 269 GLN B N 1
ATOM 6841 C CA . GLN B 1 269 ? -19.562 54.062 9.68 1 95.12 269 GLN B CA 1
ATOM 6842 C C . GLN B 1 269 ? -19.797 53.938 11.18 1 95.12 269 GLN B C 1
ATOM 6844 O O . GLN B 1 269 ? -20.344 52.906 11.633 1 95.12 269 GLN B O 1
ATOM 6849 N N . PRO B 1 270 ? -19.375 54.906 11.875 1 94.94 270 PRO B N 1
ATOM 6850 C CA . PRO B 1 270 ? -19.594 54.812 13.32 1 94.94 270 PRO B CA 1
ATOM 6851 C C . PRO B 1 270 ? -21.047 54.531 13.68 1 94.94 270 PRO B C 1
ATOM 6853 O O . PRO B 1 270 ? -21.312 53.844 14.672 1 94.94 270 PRO B O 1
ATOM 6856 N N . GLU B 1 271 ? -21.953 54.969 12.898 1 95 271 GLU B N 1
ATOM 6857 C CA . GLU B 1 271 ? -23.375 54.781 13.156 1 95 271 GLU B CA 1
ATOM 6858 C C . GLU B 1 271 ? -23.781 53.312 13.016 1 95 271 GLU B C 1
ATOM 6860 O O . GLU B 1 271 ? -24.828 52.906 13.516 1 95 271 GLU B O 1
ATOM 6865 N N . ASP B 1 272 ? -22.891 52.625 12.406 1 94.25 272 ASP B N 1
ATOM 6866 C CA . ASP B 1 272 ? -23.172 51.188 12.195 1 94.25 272 ASP B CA 1
ATOM 6867 C C . ASP B 1 272 ? -22.859 50.375 13.445 1 94.25 272 ASP B C 1
ATOM 6869 O O . ASP B 1 272 ? -23.125 49.188 13.492 1 94.25 272 ASP B O 1
ATOM 6873 N N . GLY B 1 273 ? -22.344 51.062 14.461 1 96.31 273 GLY B N 1
ATOM 6874 C CA . GLY B 1 273 ? -21.922 50.344 15.656 1 96.31 273 GLY B CA 1
ATOM 6875 C C . GLY B 1 273 ? -20.484 49.844 15.57 1 96.31 273 GLY B C 1
ATOM 6876 O O . GLY B 1 273 ? -19.641 50.469 14.93 1 96.31 273 GLY B O 1
ATOM 6877 N N . MET B 1 274 ? -20.297 48.75 16.25 1 97.06 274 MET B N 1
ATOM 6878 C CA . MET B 1 274 ? -18.938 48.219 16.25 1 97.06 274 MET B CA 1
ATOM 6879 C C . MET B 1 274 ? -18.594 47.594 14.891 1 97.06 274 MET B C 1
ATOM 6881 O O . MET B 1 274 ? -19.438 46.969 14.25 1 97.06 274 MET B O 1
ATOM 6885 N N . LEU B 1 275 ? -17.406 47.781 14.5 1 97.31 275 LEU B N 1
ATOM 6886 C CA . LEU B 1 275 ? -16.938 47.219 13.227 1 97.31 275 LEU B CA 1
ATOM 6887 C C . LEU B 1 275 ? -16.812 45.719 13.312 1 97.31 275 LEU B C 1
ATOM 6889 O O . LEU B 1 275 ? -16.219 45.188 14.258 1 97.31 275 LEU B O 1
ATOM 6893 N N . ASP B 1 276 ? -17.484 45.031 12.391 1 97 276 ASP B N 1
ATOM 6894 C CA . ASP B 1 276 ? -17.328 43.594 12.219 1 97 276 ASP B CA 1
ATOM 6895 C C . ASP B 1 276 ? -16.172 43.281 11.281 1 97 276 ASP B C 1
ATOM 6897 O O . ASP B 1 276 ? -16.297 43.406 10.055 1 97 276 ASP B O 1
ATOM 6901 N N . PHE B 1 277 ? -15.07 42.812 11.875 1 97.81 277 PHE B N 1
ATOM 6902 C CA . PHE B 1 277 ? -13.828 42.656 11.133 1 97.81 277 PHE B CA 1
ATOM 6903 C C . PHE B 1 277 ? -14 41.625 10.008 1 97.81 277 PHE B C 1
ATOM 6905 O O . PHE B 1 277 ? -13.57 41.875 8.875 1 97.81 277 PHE B O 1
ATOM 6912 N N . THR B 1 278 ? -14.516 40.438 10.289 1 96.62 278 THR B N 1
ATOM 6913 C CA . THR B 1 278 ? -14.672 39.375 9.312 1 96.62 278 THR B CA 1
ATOM 6914 C C . THR B 1 278 ? -15.633 39.781 8.203 1 96.62 278 THR B C 1
ATOM 6916 O O . THR B 1 278 ? -15.352 39.562 7.02 1 96.62 278 THR B O 1
ATOM 6919 N N . LYS B 1 279 ? -16.703 40.375 8.562 1 94.44 279 LYS B N 1
ATOM 6920 C CA . LYS B 1 279 ? -17.672 40.812 7.566 1 94.44 279 LYS B CA 1
ATOM 6921 C C . LYS B 1 279 ? -17.047 41.781 6.57 1 94.44 279 LYS B C 1
ATOM 6923 O O . LYS B 1 279 ? -17.359 41.75 5.379 1 94.44 279 LYS B O 1
ATOM 6928 N N . ILE B 1 280 ? -16.203 42.594 7.066 1 94.56 280 ILE B N 1
ATOM 6929 C CA . ILE B 1 280 ? -15.672 43.719 6.27 1 94.56 280 ILE B CA 1
ATOM 6930 C C . ILE B 1 280 ? -14.43 43.25 5.504 1 94.56 280 ILE B C 1
ATOM 6932 O O . ILE B 1 280 ? -14.281 43.531 4.316 1 94.56 280 ILE B O 1
ATOM 6936 N N . TYR B 1 281 ? -13.578 42.469 6.172 1 94.81 281 TYR B N 1
ATOM 6937 C CA . TYR B 1 281 ? -12.234 42.344 5.629 1 94.81 281 TYR B CA 1
ATOM 6938 C C . TYR B 1 281 ? -11.992 40.906 5.137 1 94.81 281 TYR B C 1
ATOM 6940 O O . TYR B 1 281 ? -10.969 40.625 4.508 1 94.81 281 TYR B O 1
ATOM 6948 N N . SER B 1 282 ? -12.852 39.969 5.434 1 93.75 282 SER B N 1
ATOM 6949 C CA . SER B 1 282 ? -12.734 38.594 4.906 1 93.75 282 SER B CA 1
ATOM 6950 C C . SER B 1 282 ? -13.336 38.5 3.506 1 93.75 282 SER B C 1
ATOM 6952 O O . SER B 1 282 ? -14.336 39.156 3.205 1 93.75 282 SER B O 1
ATOM 6954 N N . ASP B 1 283 ? -12.727 37.688 2.652 1 89.75 283 ASP B N 1
ATOM 6955 C CA . ASP B 1 283 ? -13.328 37.375 1.356 1 89.75 283 ASP B CA 1
ATOM 6956 C C . ASP B 1 283 ? -14.109 36.062 1.412 1 89.75 283 ASP B C 1
ATOM 6958 O O . ASP B 1 283 ? -14.406 35.469 0.376 1 89.75 283 ASP B O 1
ATOM 6962 N N . GLY B 1 284 ? -14.336 35.562 2.648 1 89.94 284 GLY B N 1
ATOM 6963 C CA . GLY B 1 284 ? -15.172 34.406 2.846 1 89.94 284 GLY B CA 1
ATOM 6964 C C . GLY B 1 284 ? -14.43 33.094 2.619 1 89.94 284 GLY B C 1
ATOM 6965 O O . GLY B 1 284 ? -13.203 33.062 2.693 1 89.94 284 GLY B O 1
ATOM 6966 N N . GLU B 1 285 ? -15.211 31.984 2.498 1 90.5 285 GLU B N 1
ATOM 6967 C CA . GLU B 1 285 ? -14.656 30.672 2.209 1 90.5 285 GLU B CA 1
ATOM 6968 C C . GLU B 1 285 ? -14.156 30.594 0.769 1 90.5 285 GLU B C 1
ATOM 6970 O O . GLU B 1 285 ? -14.734 31.203 -0.13 1 90.5 285 GLU B O 1
ATOM 6975 N N . TYR B 1 286 ? -13.086 29.922 0.6 1 83.69 286 TYR B N 1
ATOM 6976 C CA . TYR B 1 286 ? -12.594 29.688 -0.755 1 83.69 286 TYR B CA 1
ATOM 6977 C C . TYR B 1 286 ? -12.711 28.219 -1.129 1 83.69 286 TYR B C 1
ATOM 6979 O O . TYR B 1 286 ? -13.07 27.375 -0.293 1 83.69 286 TYR B O 1
ATOM 6987 N N . SER B 1 287 ? -12.484 27.812 -2.412 1 86.94 287 SER B N 1
ATOM 6988 C CA . SER B 1 287 ? -12.602 26.484 -3.012 1 86.94 287 SER B CA 1
ATOM 6989 C C . SER B 1 287 ? -14.062 26.062 -3.137 1 86.94 287 SER B C 1
ATOM 6991 O O . SER B 1 287 ? -14.594 25.969 -4.246 1 86.94 287 SER B O 1
ATOM 6993 N N . HIS B 1 288 ? -14.742 25.875 -1.967 1 92.31 288 HIS B N 1
ATOM 6994 C CA . HIS B 1 288 ? -16.172 25.578 -1.974 1 92.31 288 HIS B CA 1
ATOM 6995 C C . HIS B 1 288 ? -16.828 26.031 -0.68 1 92.31 288 HIS B C 1
ATOM 6997 O O . HIS B 1 288 ? -16.156 26.406 0.275 1 92.31 288 HIS B O 1
ATOM 7003 N N . LYS B 1 289 ? -18.188 25.938 -0.842 1 92.31 289 LYS B N 1
ATOM 7004 C CA . LYS B 1 289 ? -18.953 26.188 0.376 1 92.31 289 LYS B CA 1
ATOM 7005 C C . LYS B 1 289 ? -18.672 25.125 1.432 1 92.31 289 LYS B C 1
ATOM 7007 O O . LYS B 1 289 ? -18.469 23.953 1.103 1 92.31 289 LYS B O 1
ATOM 7012 N N . PHE B 1 290 ? -18.375 25.375 2.6 1 95.38 290 PHE B N 1
ATOM 7013 C CA . PHE B 1 290 ? -18.141 24.516 3.758 1 95.38 290 PHE B CA 1
ATOM 7014 C C . PHE B 1 290 ? -16.656 24.234 3.924 1 95.38 290 PHE B C 1
ATOM 7016 O O . PHE B 1 290 ? -16.266 23.438 4.777 1 95.38 290 PHE B O 1
ATOM 7023 N N . TYR B 1 291 ? -15.797 24.766 3.01 1 95.38 291 TYR B N 1
ATOM 7024 C CA . TYR B 1 291 ? -14.367 24.516 3.098 1 95.38 291 TYR B CA 1
ATOM 7025 C C . TYR B 1 291 ? -13.836 24.828 4.488 1 95.38 291 TYR B C 1
ATOM 7027 O O . TYR B 1 291 ? -13.078 24.047 5.07 1 95.38 291 TYR B O 1
ATOM 7035 N N . SER B 1 292 ? -14.203 25.922 5.047 1 96.12 292 SER B N 1
ATOM 7036 C CA . SER B 1 292 ? -13.805 26.375 6.379 1 96.12 292 SER B CA 1
ATOM 7037 C C . SER B 1 292 ? -14.828 25.953 7.43 1 96.12 292 SER B C 1
ATOM 7039 O O . SER B 1 292 ? -14.469 25.359 8.453 1 96.12 292 SER B O 1
ATOM 7041 N N . GLY B 1 293 ? -16.047 26.188 7.074 1 96.88 293 GLY B N 1
ATOM 7042 C CA . GLY B 1 293 ? -17.109 26.016 8.047 1 96.88 293 GLY B CA 1
ATOM 7043 C C . GLY B 1 293 ? -17.297 24.562 8.477 1 96.88 293 GLY B C 1
ATOM 7044 O O . GLY B 1 293 ? -17.594 24.297 9.641 1 96.88 293 GLY B O 1
ATOM 7045 N N . ARG B 1 294 ? -17.172 23.641 7.578 1 97.5 294 ARG B N 1
ATOM 7046 C CA . ARG B 1 294 ? -17.297 22.234 7.945 1 97.5 294 ARG B CA 1
ATOM 7047 C C . ARG B 1 294 ? -16.234 21.828 8.977 1 97.5 294 ARG B C 1
ATOM 7049 O O . ARG B 1 294 ? -16.516 21.062 9.891 1 97.5 294 ARG B O 1
ATOM 7056 N N . ARG B 1 295 ? -15.055 22.312 8.836 1 98.19 295 ARG B N 1
ATOM 7057 C CA . ARG B 1 295 ? -14 22.016 9.797 1 98.19 295 ARG B CA 1
ATOM 7058 C C . ARG B 1 295 ? -14.281 22.688 11.141 1 98.19 295 ARG B C 1
ATOM 7060 O O . ARG B 1 295 ? -14.039 22.109 12.195 1 98.19 295 ARG B O 1
ATOM 7067 N N . MET B 1 296 ? -14.773 23.938 11.078 1 98.19 296 MET B N 1
ATOM 7068 C CA . MET B 1 296 ? -15.172 24.609 12.312 1 98.19 296 MET B CA 1
ATOM 7069 C C . MET B 1 296 ? -16.266 23.812 13.023 1 98.19 296 MET B C 1
ATOM 7071 O O . MET B 1 296 ? -16.172 23.547 14.219 1 98.19 296 MET B O 1
ATOM 7075 N N . TRP B 1 297 ? -17.281 23.422 12.227 1 98.44 297 TRP B N 1
ATOM 7076 C CA . TRP B 1 297 ? -18.359 22.609 12.773 1 98.44 297 TRP B CA 1
ATOM 7077 C C . TRP B 1 297 ? -17.828 21.328 13.398 1 98.44 297 TRP B C 1
ATOM 7079 O O . TRP B 1 297 ? -18.219 20.969 14.516 1 98.44 297 TRP B O 1
ATOM 7089 N N . GLY B 1 298 ? -17.016 20.672 12.672 1 98.5 298 GLY B N 1
ATOM 7090 C CA . GLY B 1 298 ? -16.453 19.422 13.156 1 98.5 298 GLY B CA 1
ATOM 7091 C C . GLY B 1 298 ? -15.727 19.562 14.477 1 98.5 298 GLY B C 1
ATOM 7092 O O . GLY B 1 298 ? -15.891 18.734 15.375 1 98.5 298 GLY B O 1
ATOM 7093 N N . ALA B 1 299 ? -14.891 20.531 14.602 1 98.56 299 ALA B N 1
ATOM 7094 C CA . ALA B 1 299 ? -14.133 20.766 15.828 1 98.56 299 ALA B CA 1
ATOM 7095 C C . ALA B 1 299 ? -15.07 21.047 17 1 98.56 299 ALA B C 1
ATOM 7097 O O . ALA B 1 299 ? -14.891 20.516 18.094 1 98.56 299 ALA B O 1
ATOM 7098 N N . TYR B 1 300 ? -16.062 21.875 16.766 1 98.5 300 TYR B N 1
ATOM 7099 C CA . TYR B 1 300 ? -17.016 22.188 17.812 1 98.5 300 TYR B CA 1
ATOM 7100 C C . TYR B 1 300 ? -17.844 20.969 18.172 1 98.5 300 TYR B C 1
ATOM 7102 O O . TYR B 1 300 ? -18.234 20.781 19.328 1 98.5 300 TYR B O 1
ATOM 7110 N N . HIS B 1 301 ? -18.156 20.203 17.156 1 98.31 301 HIS B N 1
ATOM 7111 C CA . HIS B 1 301 ? -18.875 18.953 17.391 1 98.31 301 HIS B CA 1
ATOM 7112 C C . HIS B 1 301 ? -18.094 18.031 18.297 1 98.31 301 HIS B C 1
ATOM 7114 O O . HIS B 1 301 ? -18.688 17.328 19.141 1 98.31 301 HIS B O 1
ATOM 7120 N N . LEU B 1 302 ? -16.812 17.984 18.172 1 98.5 302 LEU B N 1
ATOM 7121 C CA . LEU B 1 302 ? -15.961 17.141 19 1 98.5 302 LEU B CA 1
ATOM 7122 C C . LEU B 1 302 ? -15.797 17.75 20.391 1 98.5 302 LEU B C 1
ATOM 7124 O O . LEU B 1 302 ? -15.867 17.031 21.391 1 98.5 302 LEU B O 1
ATOM 7128 N N . ALA B 1 303 ? -15.625 19.047 20.5 1 98.69 303 ALA B N 1
ATOM 7129 C CA . ALA B 1 303 ? -15.258 19.703 21.75 1 98.69 303 ALA B CA 1
ATOM 7130 C C . ALA B 1 303 ? -16.484 20.031 22.578 1 98.69 303 ALA B C 1
ATOM 7132 O O . ALA B 1 303 ? -16.438 20.047 23.812 1 98.69 303 ALA B O 1
ATOM 7133 N N . ALA B 1 304 ? -17.609 20.359 21.906 1 98.38 304 ALA B N 1
ATOM 7134 C CA . ALA B 1 304 ? -18.812 20.844 22.578 1 98.38 304 ALA B CA 1
ATOM 7135 C C . ALA B 1 304 ? -20.078 20.359 21.875 1 98.38 304 ALA B C 1
ATOM 7137 O O . ALA B 1 304 ? -20.906 21.156 21.484 1 98.38 304 ALA B O 1
ATOM 7138 N N . PRO B 1 305 ? -20.234 19.078 21.812 1 97.81 305 PRO B N 1
ATOM 7139 C CA . PRO B 1 305 ? -21.422 18.547 21.141 1 97.81 305 PRO B CA 1
ATOM 7140 C C . PRO B 1 305 ? -22.719 19.062 21.734 1 97.81 305 PRO B C 1
ATOM 7142 O O . PRO B 1 305 ? -23.734 19.141 21.047 1 97.81 305 PRO B O 1
ATOM 7145 N N . SER B 1 306 ? -22.75 19.484 22.969 1 98.12 306 SER B N 1
ATOM 7146 C CA . SER B 1 306 ? -23.953 19.953 23.641 1 98.12 306 SER B CA 1
ATOM 7147 C C . SER B 1 306 ? -24.484 21.234 23 1 98.12 306 SER B C 1
ATOM 7149 O O . SER B 1 306 ? -25.656 21.562 23.125 1 98.12 306 SER B O 1
ATOM 7151 N N . LYS B 1 307 ? -23.625 21.984 22.375 1 97.69 307 LYS B N 1
ATOM 7152 C CA . LYS B 1 307 ? -24.016 23.25 21.781 1 97.69 307 LYS B CA 1
ATOM 7153 C C . LYS B 1 307 ? -24.812 23.031 20.5 1 97.69 307 LYS B C 1
ATOM 7155 O O . LYS B 1 307 ? -25.547 23.906 20.062 1 97.69 307 LYS B O 1
ATOM 7160 N N . ASN B 1 308 ? -24.703 21.859 19.844 1 97.44 308 ASN B N 1
ATOM 7161 C CA . ASN B 1 308 ? -25.453 21.453 18.656 1 97.44 308 ASN B CA 1
ATOM 7162 C C . ASN B 1 308 ? -25.438 22.531 17.578 1 97.44 308 ASN B C 1
ATOM 7164 O O . ASN B 1 308 ? -26.484 22.953 17.094 1 97.44 308 ASN B O 1
ATOM 7168 N N . PHE B 1 309 ? -24.281 23.016 17.234 1 98.06 309 PHE B N 1
ATOM 7169 C CA . PHE B 1 309 ? -24.156 24 16.172 1 98.06 309 PHE B CA 1
ATOM 7170 C C . PHE B 1 309 ? -24.609 23.438 14.836 1 98.06 309 PHE B C 1
ATOM 7172 O O . PHE B 1 309 ? -24.438 22.25 14.562 1 98.06 309 PHE B O 1
ATOM 7179 N N . PRO B 1 310 ? -25.156 24.281 13.953 1 97.94 310 PRO B N 1
ATOM 7180 C CA . PRO B 1 310 ? -25.656 23.781 12.672 1 97.94 310 PRO B CA 1
ATOM 7181 C C . PRO B 1 310 ? -24.531 23.453 11.688 1 97.94 310 PRO B C 1
ATOM 7183 O O . PRO B 1 310 ? -23.531 24.156 11.625 1 97.94 310 PRO B O 1
ATOM 7186 N N . SER B 1 311 ? -24.75 22.375 10.945 1 97 311 SER B N 1
ATOM 7187 C CA . SER B 1 311 ? -23.766 21.984 9.938 1 97 311 SER B CA 1
ATOM 7188 C C . SER B 1 311 ? -24.031 22.688 8.609 1 97 311 SER B C 1
ATOM 7190 O O . SER B 1 311 ? -23.188 22.672 7.711 1 97 311 SER B O 1
ATOM 7192 N N . GLU B 1 312 ? -25.203 23.328 8.445 1 95.69 312 GLU B N 1
ATOM 7193 C CA . GLU B 1 312 ? -25.578 24.047 7.238 1 95.69 312 GLU B CA 1
ATOM 7194 C C . GLU B 1 312 ? -25.688 25.547 7.496 1 95.69 312 GLU B C 1
ATOM 7196 O O . GLU B 1 312 ? -26.047 25.969 8.602 1 95.69 312 GLU B O 1
ATOM 7201 N N . TYR B 1 313 ? -25.375 26.266 6.531 1 95.06 313 TYR B N 1
ATOM 7202 C CA . TYR B 1 313 ? -25.438 27.719 6.57 1 95.06 313 TYR B CA 1
ATOM 7203 C C . TYR B 1 313 ? -25.359 28.312 5.168 1 95.06 313 TYR B C 1
ATOM 7205 O O . TYR B 1 313 ? -25.062 27.594 4.207 1 95.06 313 TYR B O 1
ATOM 7213 N N . VAL B 1 314 ? -25.641 29.5 5.059 1 91.44 314 VAL B N 1
ATOM 7214 C CA . VAL B 1 314 ? -25.641 30.172 3.756 1 91.44 314 VAL B CA 1
ATOM 7215 C C . VAL B 1 314 ? -24.266 30.781 3.479 1 91.44 314 VAL B C 1
ATOM 7217 O O . VAL B 1 314 ? -23.656 30.5 2.439 1 91.44 314 VAL B O 1
ATOM 7220 N N . ASP B 1 315 ? -23.734 31.609 4.375 1 92.44 315 ASP B N 1
ATOM 7221 C CA . ASP B 1 315 ? -22.453 32.312 4.227 1 92.44 315 ASP B CA 1
ATOM 7222 C C . ASP B 1 315 ? -21.891 32.719 5.586 1 92.44 315 ASP B C 1
ATOM 7224 O O . ASP B 1 315 ? -22.422 33.625 6.234 1 92.44 315 ASP B O 1
ATOM 7228 N N . LEU B 1 316 ? -20.75 32.188 5.945 1 93.31 316 LEU B N 1
ATOM 7229 C CA . LEU B 1 316 ? -20.172 32.469 7.266 1 93.31 316 LEU B CA 1
ATOM 7230 C C . LEU B 1 316 ? -19.688 33.906 7.367 1 93.31 316 LEU B C 1
ATOM 7232 O O . LEU B 1 316 ? -19.625 34.469 8.469 1 93.31 316 LEU B O 1
ATOM 7236 N N . GLN B 1 317 ? -19.344 34.438 6.277 1 92.88 317 GLN B N 1
ATOM 7237 C CA . GLN B 1 317 ? -18.812 35.812 6.281 1 92.88 317 GLN B CA 1
ATOM 7238 C C . GLN B 1 317 ? -19.906 36.812 6.664 1 92.88 317 GLN B C 1
ATOM 7240 O O . GLN B 1 317 ? -19.719 37.625 7.562 1 92.88 317 GLN B O 1
ATOM 7245 N N . SER B 1 318 ? -21.062 36.75 6.043 1 90.5 318 SER B N 1
ATOM 7246 C CA . SER B 1 318 ? -22.125 37.75 6.219 1 90.5 318 SER B CA 1
ATOM 7247 C C . SER B 1 318 ? -23.141 37.281 7.27 1 90.5 318 SER B C 1
ATOM 7249 O O . SER B 1 318 ? -23.812 38.125 7.875 1 90.5 318 SER B O 1
ATOM 7251 N N . ASP B 1 319 ? -23.25 36.031 7.461 1 89.69 319 ASP B N 1
ATOM 7252 C CA . ASP B 1 319 ? -24.234 35.438 8.383 1 89.69 319 ASP B CA 1
ATOM 7253 C C . ASP B 1 319 ? -23.594 34.312 9.219 1 89.69 319 ASP B C 1
ATOM 7255 O O . ASP B 1 319 ? -23.844 33.156 8.977 1 89.69 319 ASP B O 1
ATOM 7259 N N . PRO B 1 320 ? -22.859 34.781 10.203 1 93.25 320 PRO B N 1
ATOM 7260 C CA . PRO B 1 320 ? -22.125 33.781 10.984 1 93.25 320 PRO B CA 1
ATOM 7261 C C . PRO B 1 320 ? -23.031 32.875 11.805 1 93.25 320 PRO B C 1
ATOM 7263 O O . PRO B 1 320 ? -24 33.344 12.406 1 93.25 320 PRO B O 1
ATOM 7266 N N . VAL B 1 321 ? -22.688 31.578 11.844 1 96.19 321 VAL B N 1
ATOM 7267 C CA . VAL B 1 321 ? -23.469 30.641 12.648 1 96.19 321 VAL B CA 1
ATOM 7268 C C . VAL B 1 321 ? -22.609 30.094 13.789 1 96.19 321 VAL B C 1
ATOM 7270 O O . VAL B 1 321 ? -23.125 29.453 14.711 1 96.19 321 VAL B O 1
ATOM 7273 N N . TYR B 1 322 ? -21.328 30.297 13.766 1 97.75 322 TYR B N 1
ATOM 7274 C CA . TYR B 1 322 ? -20.422 29.844 14.812 1 97.75 322 TYR B CA 1
ATOM 7275 C C . TYR B 1 322 ? -19.859 31.031 15.594 1 97.75 322 TYR B C 1
ATOM 7277 O O . TYR B 1 322 ? -19.547 32.062 15.016 1 97.75 322 TYR B O 1
ATOM 7285 N N . PRO B 1 323 ? -19.75 30.859 16.891 1 97.81 323 PRO B N 1
ATOM 7286 C CA . PRO B 1 323 ? -19.062 31.891 17.672 1 97.81 323 PRO B CA 1
ATOM 7287 C C . PRO B 1 323 ? -17.547 31.875 17.469 1 97.81 323 PRO B C 1
ATOM 7289 O O . PRO B 1 323 ? -17 30.875 16.984 1 97.81 323 PRO B O 1
ATOM 7292 N N . VAL B 1 324 ? -16.906 33 17.797 1 98.25 324 VAL B N 1
ATOM 7293 C CA . VAL B 1 324 ? -15.445 33.062 17.719 1 98.25 324 VAL B CA 1
ATOM 7294 C C . VAL B 1 324 ? -14.852 31.969 18.609 1 98.25 324 VAL B C 1
ATOM 7296 O O . VAL B 1 324 ? -13.875 31.312 18.234 1 98.25 324 VAL B O 1
ATOM 7299 N N . PHE B 1 325 ? -15.375 31.797 19.75 1 98.44 325 PHE B N 1
ATOM 7300 C CA . PHE B 1 325 ? -14.961 30.75 20.688 1 98.44 325 PHE B CA 1
ATOM 7301 C C . PHE B 1 325 ? -16.156 30.25 21.484 1 98.44 325 PHE B C 1
ATOM 7303 O O . PHE B 1 325 ? -17.203 30.906 21.547 1 98.44 325 PHE B O 1
ATOM 7310 N N . THR B 1 326 ? -16.016 29.078 21.984 1 98.12 326 THR B N 1
ATOM 7311 C CA . THR B 1 326 ? -16.984 28.484 22.906 1 98.12 326 THR B CA 1
ATOM 7312 C C . THR B 1 326 ? -16.266 27.75 24.031 1 98.12 326 THR B C 1
ATOM 7314 O O . THR B 1 326 ? -15.047 27.812 24.156 1 98.12 326 THR B O 1
ATOM 7317 N N . GLN B 1 327 ? -17.078 27.219 24.938 1 98.38 327 GLN B N 1
ATOM 7318 C CA . GLN B 1 327 ? -16.531 26.406 26.031 1 98.38 327 GLN B CA 1
ATOM 7319 C C . GLN B 1 327 ? -16.688 24.922 25.734 1 98.38 327 GLN B C 1
ATOM 7321 O O . GLN B 1 327 ? -17.781 24.453 25.438 1 98.38 327 GLN B O 1
ATOM 7326 N N . PRO B 1 328 ? -15.594 24.203 25.75 1 98.75 328 PRO B N 1
ATOM 7327 C CA . PRO B 1 328 ? -15.75 22.75 25.562 1 98.75 328 PRO B CA 1
ATOM 7328 C C . PRO B 1 328 ? -16.562 22.094 26.672 1 98.75 328 PRO B C 1
ATOM 7330 O O . PRO B 1 328 ? -16.578 22.594 27.797 1 98.75 328 PRO B O 1
ATOM 7333 N N . ASP B 1 329 ? -17.219 20.938 26.359 1 98.62 329 ASP B N 1
ATOM 7334 C CA . ASP B 1 329 ? -18.062 20.25 27.328 1 98.62 329 ASP B CA 1
ATOM 7335 C C . ASP B 1 329 ? -17.234 19.609 28.438 1 98.62 329 ASP B C 1
ATOM 7337 O O . ASP B 1 329 ? -17.703 19.438 29.562 1 98.62 329 ASP B O 1
ATOM 7341 N N . SER B 1 330 ? -16.016 19.188 28.109 1 98.56 330 SER B N 1
ATOM 7342 C CA . SER B 1 330 ? -15.023 18.656 29.031 1 98.56 330 SER B CA 1
ATOM 7343 C C . SER B 1 330 ? -13.648 19.266 28.797 1 98.56 330 SER B C 1
ATOM 7345 O O . SER B 1 330 ? -13.359 19.734 27.703 1 98.56 330 SER B O 1
ATOM 7347 N N . LEU B 1 331 ? -12.859 19.297 29.906 1 98.75 331 LEU B N 1
ATOM 7348 C CA . LEU B 1 331 ? -11.5 19.797 29.734 1 98.75 331 LEU B CA 1
ATOM 7349 C C . LEU B 1 331 ? -10.742 19 28.688 1 98.75 331 LEU B C 1
ATOM 7351 O O . LEU B 1 331 ? -10.906 17.781 28.594 1 98.75 331 LEU B O 1
ATOM 7355 N N . LEU B 1 332 ? -9.906 19.672 27.938 1 98.81 332 LEU B N 1
ATOM 7356 C CA . LEU B 1 332 ? -9.227 19.047 26.797 1 98.81 332 LEU B CA 1
ATOM 7357 C C . LEU B 1 332 ? -7.77 18.766 27.141 1 98.81 332 LEU B C 1
ATOM 7359 O O . LEU B 1 332 ? -7.113 19.547 27.812 1 98.81 332 LEU B O 1
ATOM 7363 N N . SER B 1 333 ? -7.289 17.656 26.688 1 98.5 333 SER B N 1
ATOM 7364 C CA . SER B 1 333 ? -5.867 17.328 26.734 1 98.5 333 SER B CA 1
ATOM 7365 C C . SER B 1 333 ? -5.23 17.469 25.359 1 98.5 333 SER B C 1
ATOM 7367 O O . SER B 1 333 ? -5.926 17.672 24.359 1 98.5 333 SER B O 1
ATOM 7369 N N . GLN B 1 334 ? -3.879 17.406 25.375 1 98.56 334 GLN B N 1
ATOM 7370 C CA . GLN B 1 334 ? -3.201 17.406 24.094 1 98.56 334 GLN B CA 1
ATOM 7371 C C . GLN B 1 334 ? -3.627 16.203 23.25 1 98.56 334 GLN B C 1
ATOM 7373 O O . GLN B 1 334 ? -3.693 16.297 22.016 1 98.56 334 GLN B O 1
ATOM 7378 N N . GLN B 1 335 ? -3.9 15.062 23.828 1 98.62 335 GLN B N 1
ATOM 7379 C CA . GLN B 1 335 ? -4.324 13.867 23.109 1 98.62 335 GLN B CA 1
ATOM 7380 C C . GLN B 1 335 ? -5.688 14.078 22.453 1 98.62 335 GLN B C 1
ATOM 7382 O O . GLN B 1 335 ? -5.969 13.508 21.391 1 98.62 335 GLN B O 1
ATOM 7387 N N . ASP B 1 336 ? -6.559 14.844 23.094 1 98.75 336 ASP B N 1
ATOM 7388 C CA . ASP B 1 336 ? -7.801 15.227 22.422 1 98.75 336 ASP B CA 1
ATOM 7389 C C . ASP B 1 336 ? -7.52 15.984 21.125 1 98.75 336 ASP B C 1
ATOM 7391 O O . ASP B 1 336 ? -8.156 15.742 20.109 1 98.75 336 ASP B O 1
ATOM 7395 N N . LEU B 1 337 ? -6.594 16.875 21.203 1 98.88 337 LEU B N 1
ATOM 7396 C CA . LEU B 1 337 ? -6.262 17.672 20.031 1 98.88 337 LEU B CA 1
ATOM 7397 C C . LEU B 1 337 ? -5.625 16.812 18.938 1 98.88 337 LEU B C 1
ATOM 7399 O O . LEU B 1 337 ? -5.82 17.062 17.75 1 98.88 337 LEU B O 1
ATOM 7403 N N . PHE B 1 338 ? -4.793 15.734 19.344 1 98.88 338 PHE B N 1
ATOM 7404 C CA . PHE B 1 338 ? -4.328 14.758 18.359 1 98.88 338 PHE B CA 1
ATOM 7405 C C . PHE B 1 338 ? -5.504 14.156 17.609 1 98.88 338 PHE B C 1
ATOM 7407 O O . PHE B 1 338 ? -5.508 14.141 16.375 1 98.88 338 PHE B O 1
ATOM 7414 N N . ARG B 1 339 ? -6.492 13.758 18.359 1 98.38 339 ARG B N 1
ATOM 7415 C CA . ARG B 1 339 ? -7.676 13.125 17.781 1 98.38 339 ARG B CA 1
ATOM 7416 C C . ARG B 1 339 ? -8.43 14.094 16.875 1 98.38 339 ARG B C 1
ATOM 7418 O O . ARG B 1 339 ? -8.938 13.703 15.828 1 98.38 339 ARG B O 1
ATOM 7425 N N . PHE B 1 340 ? -8.523 15.359 17.328 1 98.81 340 PHE B N 1
ATOM 7426 C CA . PHE B 1 340 ? -9.219 16.359 16.531 1 98.81 340 PHE B CA 1
ATOM 7427 C C . PHE B 1 340 ? -8.555 16.531 15.164 1 98.81 340 PHE B C 1
ATOM 7429 O O . PHE B 1 340 ? -9.234 16.609 14.141 1 98.81 340 PHE B O 1
ATOM 7436 N N . HIS B 1 341 ? -7.258 16.531 15.133 1 98.81 341 HIS B N 1
ATOM 7437 C CA . HIS B 1 341 ? -6.523 16.734 13.883 1 98.81 341 HIS B CA 1
ATOM 7438 C C . HIS B 1 341 ? -6.605 15.5 12.992 1 98.81 341 HIS B C 1
ATOM 7440 O O . HIS B 1 341 ? -6.285 15.57 11.805 1 98.81 341 HIS B O 1
ATOM 7446 N N . ARG B 1 342 ? -7.023 14.375 13.547 1 98.62 342 ARG B N 1
ATOM 7447 C CA . ARG B 1 342 ? -7.148 13.133 12.789 1 98.62 342 ARG B CA 1
ATOM 7448 C C . ARG B 1 342 ? -8.57 12.953 12.266 1 98.62 342 ARG B C 1
ATOM 7450 O O . ARG B 1 342 ? -8.852 11.984 11.562 1 98.62 342 ARG B O 1
ATOM 7457 N N . TYR B 1 343 ? -9.453 13.875 12.461 1 98.44 343 TYR B N 1
ATOM 7458 C CA . TYR B 1 343 ? -10.891 13.734 12.289 1 98.44 343 TYR B CA 1
ATOM 7459 C C . TYR B 1 343 ? -11.281 13.836 10.82 1 98.44 343 TYR B C 1
ATOM 7461 O O . TYR B 1 343 ? -10.906 14.789 10.141 1 98.44 343 TYR B O 1
ATOM 7469 N N . THR B 1 344 ? -12.016 12.797 10.344 1 98.31 344 THR B N 1
ATOM 7470 C CA . THR B 1 344 ? -12.57 12.797 8.992 1 98.31 344 THR B CA 1
ATOM 7471 C C . THR B 1 344 ? -14.086 12.648 9.023 1 98.31 344 THR B C 1
ATOM 7473 O O . THR B 1 344 ? -14.672 12.047 8.125 1 98.31 344 THR B O 1
ATOM 7476 N N . TYR B 1 345 ? -14.695 13.078 10.125 1 98.12 345 TYR B N 1
ATOM 7477 C CA . TYR B 1 345 ? -16.125 13.242 10.359 1 98.12 345 TYR B CA 1
ATOM 7478 C C . TYR B 1 345 ? -16.797 11.906 10.648 1 98.12 345 TYR B C 1
ATOM 7480 O O . TYR B 1 345 ? -17.953 11.695 10.305 1 98.12 345 TYR B O 1
ATOM 7488 N N . GLN B 1 346 ? -16.031 10.984 11.203 1 96.62 346 GLN B N 1
ATOM 7489 C CA . GLN B 1 346 ? -16.547 9.664 11.555 1 96.62 346 GLN B CA 1
ATOM 7490 C C . GLN B 1 346 ? -17.875 9.766 12.289 1 96.62 346 GLN B C 1
ATOM 7492 O O . GLN B 1 346 ? -18.047 10.641 13.148 1 96.62 346 GLN B O 1
ATOM 7497 N N . GLU B 1 347 ? -18.797 8.953 11.883 1 95.31 347 GLU B N 1
ATOM 7498 C CA . GLU B 1 347 ? -20.094 8.766 12.539 1 95.31 347 GLU B CA 1
ATOM 7499 C C . GLU B 1 347 ? -20.984 9.984 12.344 1 95.31 347 GLU B C 1
ATOM 7501 O O . GLU B 1 347 ? -21.844 10.281 13.188 1 95.31 347 GLU B O 1
ATOM 7506 N N . THR B 1 348 ? -20.75 10.812 11.352 1 97.38 348 THR B N 1
ATOM 7507 C CA . THR B 1 348 ? -21.609 11.906 10.922 1 97.38 348 THR B CA 1
ATOM 7508 C C . THR B 1 348 ? -22.031 11.711 9.469 1 97.38 348 THR B C 1
ATOM 7510 O O . THR B 1 348 ? -21.531 10.82 8.781 1 97.38 348 THR B O 1
ATOM 7513 N N . PRO B 1 349 ? -22.984 12.516 8.984 1 95.75 349 PRO B N 1
ATOM 7514 C CA . PRO B 1 349 ? -23.391 12.414 7.578 1 95.75 349 PRO B CA 1
ATOM 7515 C C . PRO B 1 349 ? -22.266 12.789 6.613 1 95.75 349 PRO B C 1
ATOM 7517 O O . PRO B 1 349 ? -22.391 12.562 5.402 1 95.75 349 PRO B O 1
ATOM 7520 N N . PHE B 1 350 ? -21.172 13.305 7.109 1 97 350 PHE B N 1
ATOM 7521 C CA . PHE B 1 350 ? -20.062 13.766 6.266 1 97 350 PHE B CA 1
ATOM 7522 C C . PHE B 1 350 ? -18.875 12.82 6.355 1 97 350 PHE B C 1
ATOM 7524 O O . PHE B 1 350 ? -17.781 13.133 5.875 1 97 350 PHE B O 1
ATOM 7531 N N . ASP B 1 351 ? -19.109 11.641 6.973 1 97.75 351 ASP B N 1
ATOM 7532 C CA . ASP B 1 351 ? -18.062 10.664 7.238 1 97.75 351 ASP B CA 1
ATOM 7533 C C . ASP B 1 351 ? -17.422 10.172 5.938 1 97.75 351 ASP B C 1
ATOM 7535 O O . ASP B 1 351 ? -18.062 9.469 5.152 1 97.75 351 ASP B O 1
ATOM 7539 N N . LEU B 1 352 ? -16.156 10.477 5.77 1 97.69 352 LEU B N 1
ATOM 7540 C CA . LEU B 1 352 ? -15.469 10.125 4.539 1 97.69 352 LEU B CA 1
ATOM 7541 C C . LEU B 1 352 ? -15.055 8.656 4.555 1 97.69 352 LEU B C 1
ATOM 7543 O O . LEU B 1 352 ? -14.688 8.094 3.516 1 97.69 352 LEU B O 1
ATOM 7547 N N . SER B 1 353 ? -15.07 8.008 5.676 1 97.44 353 SER B N 1
ATOM 7548 C CA . SER B 1 353 ? -14.688 6.602 5.812 1 97.44 353 SER B CA 1
ATOM 7549 C C . SER B 1 353 ? -15.906 5.727 6.078 1 97.44 353 SER B C 1
ATOM 7551 O O . SER B 1 353 ? -15.781 4.629 6.629 1 97.44 353 SER B O 1
ATOM 7553 N N . ALA B 1 354 ? -17.062 6.207 5.762 1 96.56 354 ALA B N 1
ATOM 7554 C CA . ALA B 1 354 ? -18.281 5.438 5.988 1 96.56 354 ALA B CA 1
ATOM 7555 C C . ALA B 1 354 ? -18.375 4.258 5.023 1 96.56 354 ALA B C 1
ATOM 7557 O O . ALA B 1 354 ? -18.078 4.395 3.836 1 96.56 354 ALA B O 1
ATOM 7558 N N . PRO B 1 355 ? -18.781 3.092 5.613 1 95 355 PRO B N 1
ATOM 7559 C CA . PRO B 1 355 ? -19.125 2.031 4.664 1 95 355 PRO B CA 1
ATOM 7560 C C . PRO B 1 355 ? -20.203 2.457 3.674 1 95 355 PRO B C 1
ATOM 7562 O O . PRO B 1 355 ? -21.141 3.186 4.043 1 95 355 PRO B O 1
ATOM 7565 N N . GLY B 1 356 ? -20.047 2.045 2.492 1 94.31 356 GLY B N 1
ATOM 7566 C CA . GLY B 1 356 ? -21.031 2.416 1.481 1 94.31 356 GLY B CA 1
ATOM 7567 C C . GLY B 1 356 ? -20.594 3.611 0.648 1 94.31 356 GLY B C 1
ATOM 7568 O O . GLY B 1 356 ? -21.141 3.848 -0.431 1 94.31 356 GLY B O 1
ATOM 7569 N N . ASN B 1 357 ? -19.688 4.426 1.165 1 94.88 357 ASN B N 1
ATOM 7570 C CA . ASN B 1 357 ? -19.109 5.5 0.361 1 94.88 357 ASN B CA 1
ATOM 7571 C C . ASN B 1 357 ? -18.156 4.957 -0.7 1 94.88 357 ASN B C 1
ATOM 7573 O O . ASN B 1 357 ? -17.016 4.602 -0.392 1 94.88 357 ASN B O 1
ATOM 7577 N N . LEU B 1 358 ? -18.547 4.938 -1.987 1 95.81 358 LEU B N 1
ATOM 7578 C CA . LEU B 1 358 ? -17.812 4.289 -3.068 1 95.81 358 LEU B CA 1
ATOM 7579 C C . LEU B 1 358 ? -16.453 4.945 -3.268 1 95.81 358 LEU B C 1
ATOM 7581 O O . LEU B 1 358 ? -15.5 4.281 -3.668 1 95.81 358 LEU B O 1
ATOM 7585 N N . ALA B 1 359 ? -16.391 6.23 -2.947 1 96.5 359 ALA B N 1
ATOM 7586 C CA . ALA B 1 359 ? -15.148 6.965 -3.191 1 96.5 359 ALA B CA 1
ATOM 7587 C C . ALA B 1 359 ? -14.016 6.43 -2.326 1 96.5 359 ALA B C 1
ATOM 7589 O O . ALA B 1 359 ? -12.844 6.59 -2.666 1 96.5 359 ALA B O 1
ATOM 7590 N N . GLY B 1 360 ? -14.375 5.801 -1.216 1 96.94 360 GLY B N 1
ATOM 7591 C CA . GLY B 1 360 ? -13.375 5.266 -0.306 1 96.94 360 GLY B CA 1
ATOM 7592 C C . GLY B 1 360 ? -12.953 3.848 -0.647 1 96.94 360 GLY B C 1
ATOM 7593 O O . GLY B 1 360 ? -12.094 3.271 0.024 1 96.94 360 GLY B O 1
ATOM 7594 N N . GLY B 1 361 ? -13.555 3.256 -1.722 1 96.75 361 GLY B N 1
ATOM 7595 C CA . GLY B 1 361 ? -13.273 1.868 -2.053 1 96.75 361 GLY B CA 1
ATOM 7596 C C . GLY B 1 361 ? -13.914 0.881 -1.101 1 96.75 361 GLY B C 1
ATOM 7597 O O . GLY B 1 361 ? -14.648 1.276 -0.192 1 96.75 361 GLY B O 1
ATOM 7598 N N . PRO B 1 362 ? -13.586 -0.365 -1.3 1 97 362 PRO B N 1
ATOM 7599 C CA . PRO B 1 362 ? -14.266 -1.415 -0.54 1 97 362 PRO B CA 1
ATOM 7600 C C . PRO B 1 362 ? -13.953 -1.359 0.955 1 97 362 PRO B C 1
ATOM 7602 O O . PRO B 1 362 ? -14.719 -1.891 1.768 1 97 362 PRO B O 1
ATOM 7605 N N . PHE B 1 363 ? -12.859 -0.671 1.273 1 97.75 363 PHE B N 1
ATOM 7606 C CA . PHE B 1 363 ? -12.453 -0.713 2.674 1 97.75 363 PHE B CA 1
ATOM 7607 C C . PHE B 1 363 ? -12.43 0.688 3.271 1 97.75 363 PHE B C 1
ATOM 7609 O O . PHE B 1 363 ? -11.734 0.933 4.262 1 97.75 363 PHE B O 1
ATOM 7616 N N . SER B 1 364 ? -13.062 1.661 2.68 1 97.62 364 SER B N 1
ATOM 7617 C CA . SER B 1 364 ? -13.539 2.91 3.268 1 97.62 364 SER B CA 1
ATOM 7618 C C . SER B 1 364 ? -12.375 3.838 3.607 1 97.62 364 SER B C 1
ATOM 7620 O O . SER B 1 364 ? -12.32 4.391 4.707 1 97.62 364 SER B O 1
ATOM 7622 N N . SER B 1 365 ? -11.422 3.963 2.732 1 97.81 365 SER B N 1
ATOM 7623 C CA . SER B 1 365 ? -10.391 4.98 2.928 1 97.81 365 SER B CA 1
ATOM 7624 C C . SER B 1 365 ? -10.984 6.383 2.92 1 97.81 365 SER B C 1
ATOM 7626 O O . SER B 1 365 ? -11.852 6.691 2.094 1 97.81 365 SER B O 1
ATOM 7628 N N . PRO B 1 366 ? -10.531 7.285 3.816 1 98 366 PRO B N 1
ATOM 7629 C CA . PRO B 1 366 ? -11.062 8.648 3.832 1 98 366 PRO B CA 1
ATOM 7630 C C . PRO B 1 366 ? -10.32 9.586 2.879 1 98 366 PRO B C 1
ATOM 7632 O O . PRO B 1 366 ? -10.742 10.727 2.674 1 98 366 PRO B O 1
ATOM 7635 N N . ASP B 1 367 ? -9.219 9.172 2.301 1 97.56 367 ASP B N 1
ATOM 7636 C CA . ASP B 1 367 ? -8.383 10.031 1.47 1 97.56 367 ASP B CA 1
ATOM 7637 C C . ASP B 1 367 ? -9.062 10.336 0.137 1 97.56 367 ASP B C 1
ATOM 7639 O O . ASP B 1 367 ? -9.625 9.438 -0.5 1 97.56 367 ASP B O 1
ATOM 7643 N N . ARG B 1 368 ? -9.125 11.617 -0.211 1 96.88 368 ARG B N 1
ATOM 7644 C CA . ARG B 1 368 ? -9.633 12.133 -1.479 1 96.88 368 ARG B CA 1
ATOM 7645 C C . ARG B 1 368 ? -8.57 12.953 -2.197 1 96.88 368 ARG B C 1
ATOM 7647 O O . ARG B 1 368 ? -8.336 14.117 -1.851 1 96.88 368 ARG B O 1
ATOM 7654 N N . TRP B 1 369 ? -7.984 12.328 -3.191 1 94.75 369 TRP B N 1
ATOM 7655 C CA . TRP B 1 369 ? -6.895 12.992 -3.9 1 94.75 369 TRP B CA 1
ATOM 7656 C C . TRP B 1 369 ? -7.434 14.07 -4.836 1 94.75 369 TRP B C 1
ATOM 7658 O O . TRP B 1 369 ? -8.297 13.797 -5.676 1 94.75 369 TRP B O 1
ATOM 7668 N N . LYS B 1 370 ? -6.895 15.211 -4.762 1 89.88 370 LYS B N 1
ATOM 7669 C CA . LYS B 1 370 ? -7.48 16.359 -5.441 1 89.88 370 LYS B CA 1
ATOM 7670 C C . LYS B 1 370 ? -6.746 16.672 -6.742 1 89.88 370 LYS B C 1
ATOM 7672 O O . LYS B 1 370 ? -5.668 16.125 -6.996 1 89.88 370 LYS B O 1
ATOM 7677 N N . ALA B 1 371 ? -7.422 17.5 -7.594 1 89.06 371 ALA B N 1
ATOM 7678 C CA . ALA B 1 371 ? -6.891 18.125 -8.805 1 89.06 371 ALA B CA 1
ATOM 7679 C C . ALA B 1 371 ? -6.82 17.109 -9.945 1 89.06 371 ALA B C 1
ATOM 7681 O O . ALA B 1 371 ? -7.734 16.312 -10.133 1 89.06 371 ALA B O 1
ATOM 7682 N N . GLY B 1 372 ? -5.996 17.328 -10.844 1 87.81 372 GLY B N 1
ATOM 7683 C CA . GLY B 1 372 ? -5.84 16.469 -12 1 87.81 372 GLY B CA 1
ATOM 7684 C C . GLY B 1 372 ? -6.828 16.781 -13.109 1 87.81 372 GLY B C 1
ATOM 7685 O O . GLY B 1 372 ? -7.738 17.578 -12.93 1 87.81 372 GLY B O 1
ATOM 7686 N N . SER B 1 373 ? -6.629 16.141 -14.188 1 89.44 373 SER B N 1
ATOM 7687 C CA . SER B 1 373 ? -7.438 16.391 -15.375 1 89.44 373 SER B CA 1
ATOM 7688 C C . SER B 1 373 ? -8.891 15.984 -15.156 1 89.44 373 SER B C 1
ATOM 7690 O O . SER B 1 373 ? -9.805 16.578 -15.727 1 89.44 373 SER B O 1
ATOM 7692 N N . GLY B 1 374 ? -9.086 14.984 -14.336 1 92.06 374 GLY B N 1
ATOM 7693 C CA . GLY B 1 374 ? -10.453 14.555 -14.07 1 92.06 374 GLY B CA 1
ATOM 7694 C C . GLY B 1 374 ? -11.328 15.656 -13.516 1 92.06 374 GLY B C 1
ATOM 7695 O O . GLY B 1 374 ? -12.461 15.852 -13.977 1 92.06 374 GLY B O 1
ATOM 7696 N N . GLU B 1 375 ? -10.766 16.406 -12.633 1 92.31 375 GLU B N 1
ATOM 7697 C CA . GLU B 1 375 ? -11.539 17.453 -11.969 1 92.31 375 GLU B CA 1
ATOM 7698 C C . GLU B 1 375 ? -11.711 18.672 -12.875 1 92.31 375 GLU B C 1
ATOM 7700 O O . GLU B 1 375 ? -12.547 19.531 -12.617 1 92.31 375 GLU B O 1
ATOM 7705 N N . ARG B 1 376 ? -10.938 18.766 -13.852 1 90.94 376 ARG B N 1
ATOM 7706 C CA . ARG B 1 376 ? -11.141 19.812 -14.836 1 90.94 376 ARG B CA 1
ATOM 7707 C C . ARG B 1 376 ? -12.375 19.547 -15.688 1 90.94 376 ARG B C 1
ATOM 7709 O O . ARG B 1 376 ? -13.047 20.469 -16.141 1 90.94 376 ARG B O 1
ATOM 7716 N N . ASN B 1 377 ? -12.641 18.281 -15.828 1 92.69 377 ASN B N 1
ATOM 7717 C CA . ASN B 1 377 ? -13.711 17.875 -16.734 1 92.69 377 ASN B CA 1
ATOM 7718 C C . ASN B 1 377 ? -15.008 17.594 -15.977 1 92.69 377 ASN B C 1
ATOM 7720 O O . ASN B 1 377 ? -16.094 17.641 -16.547 1 92.69 377 ASN B O 1
ATOM 7724 N N . VAL B 1 378 ? -14.891 17.203 -14.758 1 94.56 378 VAL B N 1
ATOM 7725 C CA . VAL B 1 378 ? -16.062 16.906 -13.93 1 94.56 378 VAL B CA 1
ATOM 7726 C C . VAL B 1 378 ? -16.172 17.953 -12.82 1 94.56 378 VAL B C 1
ATOM 7728 O O . VAL B 1 378 ? -15.336 18.016 -11.922 1 94.56 378 VAL B O 1
ATOM 7731 N N . LYS B 1 379 ? -17.234 18.734 -12.891 1 93.38 379 LYS B N 1
ATOM 7732 C CA . LYS B 1 379 ? -17.422 19.734 -11.852 1 93.38 379 LYS B CA 1
ATOM 7733 C C . LYS B 1 379 ? -17.859 19.078 -10.539 1 93.38 379 LYS B C 1
ATOM 7735 O O . LYS B 1 379 ? -18.672 18.141 -10.539 1 93.38 379 LYS B O 1
ATOM 7740 N N . GLY B 1 380 ? -17.297 19.5 -9.461 1 94.81 380 GLY B N 1
ATOM 7741 C CA . GLY B 1 380 ? -17.609 18.984 -8.141 1 94.81 380 GLY B CA 1
ATOM 7742 C C . GLY B 1 380 ? -16.516 19.266 -7.113 1 94.81 380 GLY B C 1
ATOM 7743 O O . GLY B 1 380 ? -15.586 20.016 -7.387 1 94.81 380 GLY B O 1
ATOM 7744 N N . ASN B 1 381 ? -16.75 18.797 -5.91 1 95.5 381 ASN B N 1
ATOM 7745 C CA . ASN B 1 381 ? -15.789 18.953 -4.828 1 95.5 381 ASN B CA 1
ATOM 7746 C C . ASN B 1 381 ? -15.852 17.797 -3.842 1 95.5 381 ASN B C 1
ATOM 7748 O O . ASN B 1 381 ? -16.875 17.109 -3.748 1 95.5 381 ASN B O 1
ATOM 7752 N N . TRP B 1 382 ? -14.773 17.578 -3.215 1 94.5 382 TRP B N 1
ATOM 7753 C CA . TRP B 1 382 ? -14.766 16.703 -2.049 1 94.5 382 TRP B CA 1
ATOM 7754 C C . TRP B 1 382 ? -14.984 17.484 -0.766 1 94.5 382 TRP B C 1
ATOM 7756 O O . TRP B 1 382 ? -14.578 18.656 -0.671 1 94.5 382 TRP B O 1
ATOM 7766 N N . GLU B 1 383 ? -15.586 16.797 0.269 1 94.44 383 GLU B N 1
ATOM 7767 C CA . GLU B 1 383 ? -15.547 17.359 1.618 1 94.44 383 GLU B CA 1
ATOM 7768 C C . GLU B 1 383 ? -14.117 17.594 2.078 1 94.44 383 GLU B C 1
ATOM 7770 O O . GLU B 1 383 ? -13.234 16.766 1.822 1 94.44 383 GLU B O 1
ATOM 7775 N N . ARG B 1 384 ? -13.891 18.766 2.664 1 96.06 384 ARG B N 1
ATOM 7776 C CA . ARG B 1 384 ? -12.586 19.094 3.227 1 96.06 384 ARG B CA 1
ATOM 7777 C C . ARG B 1 384 ? -12.492 18.672 4.688 1 96.06 384 ARG B C 1
ATOM 7779 O O . ARG B 1 384 ? -12.977 19.375 5.578 1 96.06 384 ARG B O 1
ATOM 7786 N N . PRO B 1 385 ? -11.797 17.578 4.988 1 97.25 385 PRO B N 1
ATOM 7787 C CA . PRO B 1 385 ? -11.695 17.125 6.379 1 97.25 385 PRO B CA 1
ATOM 7788 C C . PRO B 1 385 ? -10.594 17.844 7.152 1 97.25 385 PRO B C 1
ATOM 7790 O O . PRO B 1 385 ? -9.805 18.594 6.562 1 97.25 385 PRO B O 1
ATOM 7793 N N . ILE B 1 386 ? -10.602 17.656 8.492 1 98.25 386 ILE B N 1
ATOM 7794 C CA . ILE B 1 386 ? -9.5 18.141 9.312 1 98.25 386 ILE B CA 1
ATOM 7795 C C . ILE B 1 386 ? -8.273 17.266 9.109 1 98.25 386 ILE B C 1
ATOM 7797 O O . ILE B 1 386 ? -7.184 17.766 8.812 1 98.25 386 ILE B O 1
ATOM 7801 N N . GLY B 1 387 ? -8.477 15.922 9.32 1 97.88 387 GLY B N 1
ATOM 7802 C CA . GLY B 1 387 ? -7.414 14.992 8.953 1 97.88 387 GLY B CA 1
ATOM 7803 C C . GLY B 1 387 ? -7.227 14.867 7.457 1 97.88 387 GLY B C 1
ATOM 7804 O O . GLY B 1 387 ? -8.141 14.43 6.75 1 97.88 387 GLY B O 1
ATOM 7805 N N . LEU B 1 388 ? -6.078 15.258 6.996 1 97 388 LEU B N 1
ATOM 7806 C CA . LEU B 1 388 ? -5.883 15.398 5.559 1 97 388 LEU B CA 1
ATOM 7807 C C . LEU B 1 388 ? -4.656 14.617 5.094 1 97 388 LEU B C 1
ATOM 7809 O O . LEU B 1 388 ? -3.604 14.672 5.734 1 97 388 LEU B O 1
ATOM 7813 N N . TYR B 1 389 ? -4.723 13.953 3.92 1 95.75 389 TYR B N 1
ATOM 7814 C CA . TYR B 1 389 ? -3.691 13.062 3.4 1 95.75 389 TYR B CA 1
ATOM 7815 C C . TYR B 1 389 ? -2.434 13.836 3.031 1 95.75 389 TYR B C 1
ATOM 7817 O O . TYR B 1 389 ? -1.325 13.305 3.088 1 95.75 389 TYR B O 1
ATOM 7825 N N . ARG B 1 390 ? -2.527 15.094 2.646 1 93.81 390 ARG B N 1
ATOM 7826 C CA . ARG B 1 390 ? -1.406 15.812 2.055 1 93.81 390 ARG B CA 1
ATOM 7827 C C . ARG B 1 390 ? -0.759 16.75 3.07 1 93.81 390 ARG B C 1
ATOM 7829 O O . ARG B 1 390 ? 0.047 17.609 2.705 1 93.81 390 ARG B O 1
ATOM 7836 N N . THR B 1 391 ? -1.212 16.641 4.32 1 96.38 391 THR B N 1
ATOM 7837 C CA . THR B 1 391 ? -0.606 17.469 5.363 1 96.38 391 THR B CA 1
ATOM 7838 C C . THR B 1 391 ? 0.894 17.203 5.457 1 96.38 391 THR B C 1
ATOM 7840 O O . THR B 1 391 ? 1.331 16.047 5.398 1 96.38 391 THR B O 1
ATOM 7843 N N . SER B 1 392 ? 1.677 18.266 5.559 1 95.5 392 SER B N 1
ATOM 7844 C CA . SER B 1 392 ? 3.125 18.141 5.695 1 95.5 392 SER B CA 1
ATOM 7845 C C . SER B 1 392 ? 3.52 17.844 7.133 1 95.5 392 SER B C 1
ATOM 7847 O O . SER B 1 392 ? 4.453 17.062 7.375 1 95.5 392 SER B O 1
ATOM 7849 N N . ASP B 1 393 ? 2.867 18.531 7.984 1 97 393 ASP B N 1
ATOM 7850 C CA . ASP B 1 393 ? 3.113 18.344 9.414 1 97 393 ASP B CA 1
ATOM 7851 C C . ASP B 1 393 ? 1.99 18.953 10.242 1 97 393 ASP B C 1
ATOM 7853 O O . ASP B 1 393 ? 1.229 19.781 9.75 1 97 393 ASP B O 1
ATOM 7857 N N . THR B 1 394 ? 1.883 18.469 11.398 1 98.56 394 THR B N 1
ATOM 7858 C CA . THR B 1 394 ? 0.964 18.984 12.406 1 98.56 394 THR B CA 1
ATOM 7859 C C . THR B 1 394 ? 1.652 19.094 13.766 1 98.56 394 THR B C 1
ATOM 7861 O O . THR B 1 394 ? 2.447 18.219 14.125 1 98.56 394 THR B O 1
ATOM 7864 N N . TYR B 1 395 ? 1.314 20.188 14.508 1 98.75 395 TYR B N 1
ATOM 7865 C CA . TYR B 1 395 ? 1.886 20.203 15.844 1 98.75 395 TYR B CA 1
ATOM 7866 C C . TYR B 1 395 ? 0.914 20.828 16.844 1 98.75 395 TYR B C 1
ATOM 7868 O O . TYR B 1 395 ? -0.061 21.469 16.453 1 98.75 395 TYR B O 1
ATOM 7876 N N . VAL B 1 396 ? 1.135 20.547 18.094 1 98.94 396 VAL B N 1
ATOM 7877 C CA . VAL B 1 396 ? 0.486 21.125 19.266 1 98.94 396 VAL B CA 1
ATOM 7878 C C . VAL B 1 396 ? 1.532 21.766 20.172 1 98.94 396 VAL B C 1
ATOM 7880 O O . VAL B 1 396 ? 2.459 21.094 20.641 1 98.94 396 VAL B O 1
ATOM 7883 N N . VAL B 1 397 ? 1.387 23.031 20.375 1 98.94 397 VAL B N 1
ATOM 7884 C CA . VAL B 1 397 ? 2.193 23.719 21.375 1 98.94 397 VAL B CA 1
ATOM 7885 C C . VAL B 1 397 ? 1.466 23.719 22.719 1 98.94 397 VAL B C 1
ATOM 7887 O O . VAL B 1 397 ? 0.325 24.188 22.812 1 98.94 397 VAL B O 1
ATOM 7890 N N . GLN B 1 398 ? 2.121 23.188 23.641 1 98.88 398 GLN B N 1
ATOM 7891 C CA . GLN B 1 398 ? 1.612 23.172 25 1 98.88 398 GLN B CA 1
ATOM 7892 C C . GLN B 1 398 ? 2.43 24.094 25.906 1 98.88 398 GLN B C 1
ATOM 7894 O O . GLN B 1 398 ? 3.494 23.703 26.391 1 98.88 398 GLN B O 1
ATOM 7899 N N . SER B 1 399 ? 1.883 25.281 26.141 1 98.75 399 SER B N 1
ATOM 7900 C CA . SER B 1 399 ? 2.516 26.25 27.031 1 98.75 399 SER B CA 1
ATOM 7901 C C . SER B 1 399 ? 2.076 26.047 28.469 1 98.75 399 SER B C 1
ATOM 7903 O O . SER B 1 399 ? 0.88 26.062 28.766 1 98.75 399 SER B O 1
ATOM 7905 N N . ARG B 1 400 ? 3.014 25.953 29.328 1 96.44 400 ARG B N 1
ATOM 7906 C CA . ARG B 1 400 ? 2.723 25.453 30.672 1 96.44 400 ARG B CA 1
ATOM 7907 C C . ARG B 1 400 ? 3.178 26.453 31.734 1 96.44 400 ARG B C 1
ATOM 7909 O O . ARG B 1 400 ? 4.281 27 31.656 1 96.44 400 ARG B O 1
ATOM 7916 N N . ASN B 1 401 ? 2.316 26.578 32.688 1 91.19 401 ASN B N 1
ATOM 7917 C CA . ASN B 1 401 ? 2.709 27.391 33.812 1 91.19 401 ASN B CA 1
ATOM 7918 C C . ASN B 1 401 ? 3.613 26.625 34.781 1 91.19 401 ASN B C 1
ATOM 7920 O O . ASN B 1 401 ? 3.395 25.438 35.031 1 91.19 401 ASN B O 1
ATOM 7924 N N . ASP B 1 402 ? 4.605 27.141 35.312 1 84.5 402 ASP B N 1
ATOM 7925 C CA . ASP B 1 402 ? 5.5 26.609 36.344 1 84.5 402 ASP B CA 1
ATOM 7926 C C . ASP B 1 402 ? 6.266 25.391 35.812 1 84.5 402 ASP B C 1
ATOM 7928 O O . ASP B 1 402 ? 6.582 24.484 36.594 1 84.5 402 ASP B O 1
ATOM 7932 N N . ALA B 1 403 ? 6.359 25.281 34.531 1 87.62 403 ALA B N 1
ATOM 7933 C CA . ALA B 1 403 ? 7.172 24.203 34 1 87.62 403 ALA B CA 1
ATOM 7934 C C . ALA B 1 403 ? 8.633 24.641 33.844 1 87.62 403 ALA B C 1
ATOM 7936 O O . ALA B 1 403 ? 8.938 25.578 33.125 1 87.62 403 ALA B O 1
ATOM 7937 N N . SER B 1 404 ? 9.438 23.859 34.469 1 93.81 404 SER B N 1
ATOM 7938 C CA . SER B 1 404 ? 10.859 24.188 34.469 1 93.81 404 SER B CA 1
ATOM 7939 C C . SER B 1 404 ? 11.508 23.844 33.125 1 93.81 404 SER B C 1
ATOM 7941 O O . SER B 1 404 ? 12.516 24.438 32.75 1 93.81 404 SER B O 1
ATOM 7943 N N . THR B 1 405 ? 10.898 22.906 32.375 1 96.19 405 THR B N 1
ATOM 7944 C CA . THR B 1 405 ? 11.469 22.516 31.094 1 96.19 405 THR B CA 1
ATOM 7945 C C . THR B 1 405 ? 10.859 23.344 29.969 1 96.19 405 THR B C 1
ATOM 7947 O O . THR B 1 405 ? 11.258 23.203 28.812 1 96.19 405 THR B O 1
ATOM 7950 N N . GLY B 1 406 ? 9.883 24.188 30.281 1 97.12 406 GLY B N 1
ATOM 7951 C CA . GLY B 1 406 ? 9.258 25.047 29.281 1 97.12 406 GLY B CA 1
ATOM 7952 C C . GLY B 1 406 ? 8.125 24.359 28.547 1 97.12 406 GLY B C 1
ATOM 7953 O O . GLY B 1 406 ? 7.57 23.375 29.016 1 97.12 406 GLY B O 1
ATOM 7954 N N . ALA B 1 407 ? 7.723 24.938 27.406 1 98.44 407 ALA B N 1
ATOM 7955 C CA . ALA B 1 407 ? 6.625 24.422 26.594 1 98.44 407 ALA B CA 1
ATOM 7956 C C . ALA B 1 407 ? 7.02 23.109 25.906 1 98.44 407 ALA B C 1
ATOM 7958 O O . ALA B 1 407 ? 8.195 22.875 25.641 1 98.44 407 ALA B O 1
ATOM 7959 N N . VAL B 1 408 ? 6.051 22.266 25.703 1 98.81 408 VAL B N 1
ATOM 7960 C CA . VAL B 1 408 ? 6.234 21.047 24.906 1 98.81 408 VAL B CA 1
ATOM 7961 C C . VAL B 1 408 ? 5.656 21.266 23.516 1 98.81 408 VAL B C 1
ATOM 7963 O O . VAL B 1 408 ? 4.531 21.75 23.359 1 98.81 408 VAL B O 1
ATOM 7966 N N . LEU B 1 409 ? 6.453 21 22.5 1 98.94 409 LEU B N 1
ATOM 7967 C CA . LEU B 1 409 ? 5.969 20.922 21.125 1 98.94 409 LEU B CA 1
ATOM 7968 C C . LEU B 1 409 ? 5.723 19.469 20.719 1 98.94 409 LEU B C 1
ATOM 7970 O O . LEU B 1 409 ? 6.668 18.703 20.578 1 98.94 409 LEU B O 1
ATOM 7974 N N . TRP B 1 410 ? 4.484 19.109 20.578 1 98.94 410 TRP B N 1
ATOM 7975 C CA . TRP B 1 410 ? 4.133 17.812 20 1 98.94 410 TRP B CA 1
ATOM 7976 C C . TRP B 1 410 ? 4.094 17.891 18.469 1 98.94 410 TRP B C 1
ATOM 7978 O O . TRP B 1 410 ? 3.188 18.516 17.906 1 98.94 410 TRP B O 1
ATOM 7988 N N . TYR B 1 411 ? 5.035 17.234 17.828 1 98.88 411 TYR B N 1
ATOM 7989 C CA . TYR B 1 411 ? 5.207 17.391 16.375 1 98.88 411 TYR B CA 1
ATOM 7990 C C . TYR B 1 411 ? 4.898 16.078 15.664 1 98.88 411 TYR B C 1
ATOM 7992 O O . TYR B 1 411 ? 5.316 15 16.109 1 98.88 411 TYR B O 1
ATOM 8000 N N . GLY B 1 412 ? 4.102 16.156 14.656 1 98.56 412 GLY B N 1
ATOM 8001 C CA . GLY B 1 412 ? 3.811 15.023 13.789 1 98.56 412 GLY B CA 1
ATOM 8002 C C . GLY B 1 412 ? 4.062 15.312 12.32 1 98.56 412 GLY B C 1
ATOM 8003 O O . GLY B 1 412 ? 3.311 16.062 11.695 1 98.56 412 GLY B O 1
ATOM 8004 N N . PRO B 1 413 ? 5.137 14.734 11.766 1 97.62 413 PRO B N 1
ATOM 8005 C CA . PRO B 1 413 ? 5.336 14.898 10.328 1 97.62 413 PRO B CA 1
ATOM 8006 C C . PRO B 1 413 ? 4.289 14.156 9.492 1 97.62 413 PRO B C 1
ATOM 8008 O O . PRO B 1 413 ? 3.727 13.164 9.953 1 97.62 413 PRO B O 1
ATOM 8011 N N . SER B 1 414 ? 4.051 14.641 8.297 1 96.81 414 SER B N 1
ATOM 8012 C CA . SER B 1 414 ? 3.07 14.086 7.371 1 96.81 414 SER B CA 1
ATOM 8013 C C . SER B 1 414 ? 1.663 14.141 7.957 1 96.81 414 SER B C 1
ATOM 8015 O O . SER B 1 414 ? 1.367 15 8.789 1 96.81 414 SER B O 1
ATOM 8017 N N . SER B 1 415 ? 0.782 13.305 7.508 1 97.38 415 SER B N 1
ATOM 8018 C CA . SER B 1 415 ? -0.636 13.375 7.84 1 97.38 415 SER B CA 1
ATOM 8019 C C . SER B 1 415 ? -0.878 13.008 9.305 1 97.38 415 SER B C 1
ATOM 8021 O O . SER B 1 415 ? -0.392 11.984 9.781 1 97.38 415 SER B O 1
ATOM 8023 N N . ALA B 1 416 ? -1.696 13.766 9.945 1 98.31 416 ALA B N 1
ATOM 8024 C CA . ALA B 1 416 ? -2.035 13.508 11.336 1 98.31 416 ALA B CA 1
ATOM 8025 C C . ALA B 1 416 ? -2.783 12.188 11.492 1 98.31 416 ALA B C 1
ATOM 8027 O O . ALA B 1 416 ? -2.809 11.602 12.578 1 98.31 416 ALA B O 1
ATOM 8028 N N . VAL B 1 417 ? -3.373 11.742 10.461 1 97.88 417 VAL B N 1
ATOM 8029 C CA . VAL B 1 417 ? -4.176 10.523 10.5 1 97.88 417 VAL B CA 1
ATOM 8030 C C . VAL B 1 417 ? -3.285 9.328 10.828 1 97.88 417 VAL B C 1
ATOM 8032 O O . VAL B 1 417 ? -3.721 8.383 11.5 1 97.88 417 VAL B O 1
ATOM 8035 N N . ALA B 1 418 ? -2.043 9.461 10.438 1 98.31 418 ALA B N 1
ATOM 8036 C CA . ALA B 1 418 ? -1.188 8.289 10.641 1 98.31 418 ALA B CA 1
ATOM 8037 C C . ALA B 1 418 ? 0.035 8.641 11.477 1 98.31 418 ALA B C 1
ATOM 8039 O O . ALA B 1 418 ? 0.777 7.758 11.906 1 98.31 418 ALA B O 1
ATOM 8040 N N . THR B 1 419 ? 0.294 9.891 11.812 1 98.62 419 THR B N 1
ATOM 8041 C CA . THR B 1 419 ? 1.514 10.289 12.508 1 98.62 419 THR B CA 1
ATOM 8042 C C . THR B 1 419 ? 1.435 9.93 13.984 1 98.62 419 THR B C 1
ATOM 8044 O O . THR B 1 419 ? 0.375 9.539 14.477 1 98.62 419 THR B O 1
ATOM 8047 N N . VAL B 1 420 ? 2.547 9.883 14.625 1 98.88 420 VAL B N 1
ATOM 8048 C CA . VAL B 1 420 ? 2.668 9.828 16.078 1 98.88 420 VAL B CA 1
ATOM 8049 C C . VAL B 1 420 ? 3.223 11.156 16.594 1 98.88 420 VAL B C 1
ATOM 8051 O O . VAL B 1 420 ? 4.371 11.508 16.312 1 98.88 420 VAL B O 1
ATOM 8054 N N . PHE B 1 421 ? 2.363 11.82 17.281 1 98.94 421 PHE B N 1
ATOM 8055 C CA . PHE B 1 421 ? 2.82 13.086 17.844 1 98.94 421 PHE B CA 1
ATOM 8056 C C . PHE B 1 421 ? 3.949 12.859 18.844 1 98.94 421 PHE B C 1
ATOM 8058 O O . PHE B 1 421 ? 3.758 12.188 19.859 1 98.94 421 PHE B O 1
ATOM 8065 N N . THR B 1 422 ? 5.078 13.477 18.547 1 98.94 422 THR B N 1
ATOM 8066 C CA . THR B 1 422 ? 6.316 13.297 19.297 1 98.94 422 THR B CA 1
ATOM 8067 C C . THR B 1 422 ? 6.707 14.578 20.016 1 98.94 422 THR B C 1
ATOM 8069 O O . THR B 1 422 ? 6.762 15.648 19.422 1 98.94 422 THR B O 1
ATOM 8072 N N . PRO B 1 423 ? 7.043 14.461 21.297 1 98.88 423 PRO B N 1
ATOM 8073 C CA . PRO B 1 423 ? 7.316 15.68 22.062 1 98.88 423 PRO B CA 1
ATOM 8074 C C . PRO B 1 423 ? 8.758 16.156 21.906 1 98.88 423 PRO B C 1
ATOM 8076 O O . PRO B 1 423 ? 9.688 15.344 21.906 1 98.88 423 PRO B O 1
ATOM 8079 N N . PHE B 1 424 ? 8.906 17.5 21.844 1 98.88 424 PHE B N 1
ATOM 8080 C CA . PHE B 1 424 ? 10.203 18.172 21.844 1 98.88 424 PHE B CA 1
ATOM 8081 C C . PHE B 1 424 ? 10.188 19.391 22.766 1 98.88 424 PHE B C 1
ATOM 8083 O O . PHE B 1 424 ? 9.117 19.922 23.062 1 98.88 424 PHE B O 1
ATOM 8090 N N . LEU B 1 425 ? 11.359 19.734 23.234 1 98.62 425 LEU B N 1
ATOM 8091 C CA . LEU B 1 425 ? 11.562 20.938 24.047 1 98.62 425 LEU B CA 1
ATOM 8092 C C . LEU B 1 425 ? 12.539 21.891 23.359 1 98.62 425 LEU B C 1
ATOM 8094 O O . LEU B 1 425 ? 13.5 21.453 22.734 1 98.62 425 LEU B O 1
ATOM 8098 N N . VAL B 1 426 ? 12.289 23.188 23.562 1 97.69 426 VAL B N 1
ATOM 8099 C CA . VAL B 1 426 ? 13.227 24.172 23.047 1 97.69 426 VAL B CA 1
ATOM 8100 C C . VAL B 1 426 ? 14.586 24 23.719 1 97.69 426 VAL B C 1
ATOM 8102 O O . VAL B 1 426 ? 15.625 24.25 23.109 1 97.69 426 VAL B O 1
ATOM 8105 N N . GLY B 1 427 ? 14.602 23.531 24.922 1 97 427 GLY B N 1
ATOM 8106 C CA . GLY B 1 427 ? 15.805 23.406 25.719 1 97 427 GLY B CA 1
ATOM 8107 C C . GLY B 1 427 ? 16.719 22.281 25.234 1 97 427 GLY B C 1
ATOM 8108 O O . GLY B 1 427 ? 17.891 22.219 25.641 1 97 427 GLY B O 1
ATOM 8109 N N . LEU B 1 428 ? 16.25 21.422 24.406 1 97.81 428 LEU B N 1
ATOM 8110 C CA . LEU B 1 428 ? 17.094 20.359 23.875 1 97.81 428 LEU B CA 1
ATOM 8111 C C . LEU B 1 428 ? 18.266 20.953 23.094 1 97.81 428 LEU B C 1
ATOM 8113 O O . LEU B 1 428 ? 18.156 22.031 22.531 1 97.81 428 LEU B O 1
ATOM 8117 N N . SER B 1 429 ? 19.359 20.172 23.078 1 97.19 429 SER B N 1
ATOM 8118 C CA . SER B 1 429 ? 20.531 20.641 22.359 1 97.19 429 SER B CA 1
ATOM 8119 C C . SER B 1 429 ? 20.25 20.766 20.859 1 97.19 429 SER B C 1
ATOM 8121 O O . SER B 1 429 ? 20.703 21.703 20.219 1 97.19 429 SER B O 1
ATOM 8123 N N . ASP B 1 430 ? 19.516 19.766 20.391 1 96.38 430 ASP B N 1
ATOM 8124 C CA . ASP B 1 430 ? 19.094 19.766 18.984 1 96.38 430 ASP B CA 1
ATOM 8125 C C . ASP B 1 430 ? 17.906 18.828 18.766 1 96.38 430 ASP B C 1
ATOM 8127 O O . ASP B 1 430 ? 17.531 18.078 19.688 1 96.38 430 ASP B O 1
ATOM 8131 N N . ILE B 1 431 ? 17.359 18.953 17.578 1 97.88 431 ILE B N 1
ATOM 8132 C CA . ILE B 1 431 ? 16.312 18.031 17.156 1 97.88 431 ILE B CA 1
ATOM 8133 C C . ILE B 1 431 ? 16.953 16.797 16.531 1 97.88 431 ILE B C 1
ATOM 8135 O O . ILE B 1 431 ? 17.906 16.906 15.766 1 97.88 431 ILE B O 1
ATOM 8139 N N . PRO B 1 432 ? 16.484 15.609 16.906 1 97.75 432 PRO B N 1
ATOM 8140 C CA . PRO B 1 432 ? 17.047 14.398 16.297 1 97.75 432 PRO B CA 1
ATOM 8141 C C . PRO B 1 432 ? 16.953 14.414 14.773 1 97.75 432 PRO B C 1
ATOM 8143 O O . PRO B 1 432 ? 15.969 14.898 14.211 1 97.75 432 PRO B O 1
ATOM 8146 N N . ALA B 1 433 ? 17.906 13.766 14.086 1 97 433 ALA B N 1
ATOM 8147 C CA . ALA B 1 433 ? 18.125 13.852 12.641 1 97 433 ALA B CA 1
ATOM 8148 C C . ALA B 1 433 ? 16.891 13.344 11.883 1 97 433 ALA B C 1
ATOM 8150 O O . ALA B 1 433 ? 16.578 13.852 10.812 1 97 433 ALA B O 1
ATOM 8151 N N . SER B 1 434 ? 16.203 12.406 12.398 1 98.12 434 SER B N 1
ATOM 8152 C CA . SER B 1 434 ? 15.055 11.805 11.727 1 98.12 434 SER B CA 1
ATOM 8153 C C . SER B 1 434 ? 13.945 12.828 11.531 1 98.12 434 SER B C 1
ATOM 8155 O O . SER B 1 434 ? 13.102 12.672 10.641 1 98.12 434 SER B O 1
ATOM 8157 N N . PHE B 1 435 ? 13.945 13.891 12.336 1 98.31 435 PHE B N 1
ATOM 8158 C CA . PHE B 1 435 ? 12.93 14.93 12.211 1 98.31 435 PHE B CA 1
ATOM 8159 C C . PHE B 1 435 ? 13.484 16.156 11.484 1 98.31 435 PHE B C 1
ATOM 8161 O O . PHE B 1 435 ? 12.727 17.062 11.117 1 98.31 435 PHE B O 1
ATOM 8168 N N . ARG B 1 436 ? 14.805 16.219 11.242 1 96 436 ARG B N 1
ATOM 8169 C CA . ARG B 1 436 ? 15.453 17.328 10.562 1 96 436 ARG B CA 1
ATOM 8170 C C . ARG B 1 436 ? 15.719 17.016 9.094 1 96 436 ARG B C 1
ATOM 8172 O O . ARG B 1 436 ? 16.344 17.797 8.383 1 96 436 ARG B O 1
ATOM 8179 N N . SER B 1 437 ? 15.258 15.82 8.719 1 91.06 437 SER B N 1
ATOM 8180 C CA . SER B 1 437 ? 15.523 15.375 7.355 1 91.06 437 SER B CA 1
ATOM 8181 C C . SER B 1 437 ? 14.273 14.781 6.715 1 91.06 437 SER B C 1
ATOM 8183 O O . SER B 1 437 ? 13.297 14.477 7.406 1 91.06 437 SER B O 1
ATOM 8185 N N . GLY B 1 438 ? 14.391 14.742 5.375 1 87.44 438 GLY B N 1
ATOM 8186 C CA . GLY B 1 438 ? 13.328 14.109 4.617 1 87.44 438 GLY B CA 1
ATOM 8187 C C . GLY B 1 438 ? 12.273 15.094 4.137 1 87.44 438 GLY B C 1
ATOM 8188 O O . GLY B 1 438 ? 11.953 16.062 4.836 1 87.44 438 GLY B O 1
ATOM 8189 N N . HIS B 1 439 ? 11.875 14.945 3.004 1 89.69 439 HIS B N 1
ATOM 8190 C CA . HIS B 1 439 ? 10.758 15.648 2.381 1 89.69 439 HIS B CA 1
ATOM 8191 C C . HIS B 1 439 ? 10.227 14.883 1.173 1 89.69 439 HIS B C 1
ATOM 8193 O O . HIS B 1 439 ? 10.773 13.836 0.811 1 89.69 439 HIS B O 1
ATOM 8199 N N . GLN B 1 440 ? 9.195 15.375 0.597 1 89.69 440 GLN B N 1
ATOM 8200 C CA . GLN B 1 440 ? 8.422 14.633 -0.389 1 89.69 440 GLN B CA 1
ATOM 8201 C C . GLN B 1 440 ? 9.25 14.328 -1.63 1 89.69 440 GLN B C 1
ATOM 8203 O O . GLN B 1 440 ? 9.055 13.297 -2.281 1 89.69 440 GLN B O 1
ATOM 8208 N N . ALA B 1 441 ? 10.195 15.172 -1.921 1 90.19 441 ALA B N 1
ATOM 8209 C CA . ALA B 1 441 ? 10.906 15.047 -3.189 1 90.19 441 ALA B CA 1
ATOM 8210 C C . ALA B 1 441 ? 12.148 14.172 -3.039 1 90.19 441 ALA B C 1
ATOM 8212 O O . ALA B 1 441 ? 12.883 13.961 -4.004 1 90.19 441 ALA B O 1
ATOM 8213 N N . GLU B 1 442 ? 12.352 13.641 -1.852 1 91.5 442 GLU B N 1
ATOM 8214 C CA . GLU B 1 442 ? 13.484 12.75 -1.61 1 91.5 442 GLU B CA 1
ATOM 8215 C C . GLU B 1 442 ? 13.133 11.68 -0.583 1 91.5 442 GLU B C 1
ATOM 8217 O O . GLU B 1 442 ? 12.961 11.977 0.6 1 91.5 442 GLU B O 1
ATOM 8222 N N . PHE B 1 443 ? 13.219 10.461 -1.071 1 93.81 443 PHE B N 1
ATOM 8223 C CA . PHE B 1 443 ? 12.914 9.352 -0.18 1 93.81 443 PHE B CA 1
ATOM 8224 C C . PHE B 1 443 ? 14.078 9.07 0.762 1 93.81 443 PHE B C 1
ATOM 8226 O O . PHE B 1 443 ? 15.234 9.109 0.35 1 93.81 443 PHE B O 1
ATOM 8233 N N . SER B 1 444 ? 13.727 8.797 2.059 1 94.06 444 SER B N 1
ATOM 8234 C CA . SER B 1 444 ? 14.734 8.398 3.031 1 94.06 444 SER B CA 1
ATOM 8235 C C . SER B 1 444 ? 14.148 7.492 4.105 1 94.06 444 SER B C 1
ATOM 8237 O O . SER B 1 444 ? 13.219 7.879 4.809 1 94.06 444 SER B O 1
ATOM 8239 N N . ARG B 1 445 ? 14.773 6.355 4.344 1 94.25 445 ARG B N 1
ATOM 8240 C CA . ARG B 1 445 ? 14.328 5.438 5.387 1 94.25 445 ARG B CA 1
ATOM 8241 C C . ARG B 1 445 ? 14.805 5.898 6.758 1 94.25 445 ARG B C 1
ATOM 8243 O O . ARG B 1 445 ? 14.406 5.336 7.781 1 94.25 445 ARG B O 1
ATOM 8250 N N . GLU B 1 446 ? 15.5 7 6.773 1 95 446 GLU B N 1
ATOM 8251 C CA . GLU B 1 446 ? 15.984 7.543 8.039 1 95 446 GLU B CA 1
ATOM 8252 C C . GLU B 1 446 ? 15.055 8.625 8.57 1 95 446 GLU B C 1
ATOM 8254 O O . GLU B 1 446 ? 15.18 9.055 9.719 1 95 446 GLU B O 1
ATOM 8259 N N . SER B 1 447 ? 14.172 9.031 7.75 1 96.5 447 SER B N 1
ATOM 8260 C CA . SER B 1 447 ? 13.336 10.172 8.117 1 96.5 447 SER B CA 1
ATOM 8261 C C . SER B 1 447 ? 12.039 9.719 8.773 1 96.5 447 SER B C 1
ATOM 8263 O O . SER B 1 447 ? 11.453 8.711 8.367 1 96.5 447 SER B O 1
ATOM 8265 N N . ALA B 1 448 ? 11.531 10.484 9.727 1 98.31 448 ALA B N 1
ATOM 8266 C CA . ALA B 1 448 ? 10.227 10.258 10.344 1 98.31 448 ALA B CA 1
ATOM 8267 C C . ALA B 1 448 ? 9.102 10.578 9.359 1 98.31 448 ALA B C 1
ATOM 8269 O O . ALA B 1 448 ? 8.055 9.914 9.367 1 98.31 448 ALA B O 1
ATOM 8270 N N . PHE B 1 449 ? 9.359 11.5 8.5 1 97.69 449 PHE B N 1
ATOM 8271 C CA . PHE B 1 449 ? 8.375 11.898 7.508 1 97.69 449 PHE B CA 1
ATOM 8272 C C . PHE B 1 449 ? 7.973 10.719 6.637 1 97.69 449 PHE B C 1
ATOM 8274 O O . PHE B 1 449 ? 6.789 10.406 6.508 1 97.69 449 PHE B O 1
ATOM 8281 N N . TRP B 1 450 ? 8.891 10.031 6.148 1 97.88 450 TRP B N 1
ATOM 8282 C CA . TRP B 1 450 ? 8.594 8.93 5.23 1 97.88 450 TRP B CA 1
ATOM 8283 C C . TRP B 1 450 ? 8.117 7.699 5.988 1 97.88 450 TRP B C 1
ATOM 8285 O O . TRP B 1 450 ? 7.359 6.891 5.453 1 97.88 450 TRP B O 1
ATOM 8295 N N . ALA B 1 451 ? 8.57 7.547 7.215 1 98.38 451 ALA B N 1
ATOM 8296 C CA . ALA B 1 451 ? 8.016 6.453 8.008 1 98.38 451 ALA B CA 1
ATOM 8297 C C . ALA B 1 451 ? 6.496 6.582 8.125 1 98.38 451 ALA B C 1
ATOM 8299 O O . ALA B 1 451 ? 5.77 5.602 7.961 1 98.38 451 ALA B O 1
ATOM 8300 N N . VAL B 1 452 ? 6.055 7.793 8.352 1 98.25 452 VAL B N 1
ATOM 8301 C CA . VAL B 1 452 ? 4.629 8.062 8.508 1 98.25 452 VAL B CA 1
ATOM 8302 C C . VAL B 1 452 ? 3.932 7.941 7.148 1 98.25 452 VAL B C 1
ATOM 8304 O O . VAL B 1 452 ? 2.879 7.312 7.039 1 98.25 452 VAL B O 1
ATOM 8307 N N . CYS B 1 453 ? 4.516 8.57 6.164 1 97.19 453 CYS B N 1
ATOM 8308 C CA . CYS B 1 453 ? 3.949 8.523 4.82 1 97.19 453 CYS B CA 1
ATOM 8309 C C . CYS B 1 453 ? 3.752 7.078 4.363 1 97.19 453 CYS B C 1
ATOM 8311 O O . CYS B 1 453 ? 2.711 6.742 3.799 1 97.19 453 CYS B O 1
ATOM 8313 N N . TYR B 1 454 ? 4.742 6.277 4.633 1 97.88 454 TYR B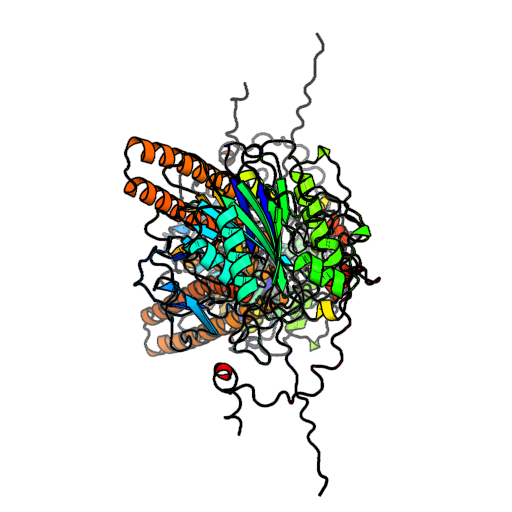 N 1
ATOM 8314 C CA . TYR B 1 454 ? 4.711 4.879 4.227 1 97.88 454 TYR B CA 1
ATOM 8315 C C . TYR B 1 454 ? 3.555 4.141 4.891 1 97.88 454 TYR B C 1
ATOM 8317 O O . TYR B 1 454 ? 2.756 3.488 4.215 1 97.88 454 TYR B O 1
ATOM 8325 N N . ALA B 1 455 ? 3.467 4.254 6.156 1 98.31 455 ALA B N 1
ATOM 8326 C CA . ALA B 1 455 ? 2.41 3.584 6.906 1 98.31 455 ALA B CA 1
ATOM 8327 C C . ALA B 1 455 ? 1.03 4.066 6.465 1 98.31 455 ALA B C 1
ATOM 8329 O O . ALA B 1 455 ? 0.111 3.266 6.293 1 98.31 455 ALA B O 1
ATOM 8330 N N . HIS B 1 456 ? 0.901 5.363 6.309 1 98.44 456 HIS B N 1
ATOM 8331 C CA . HIS B 1 456 ? -0.364 5.949 5.883 1 98.44 456 HIS B CA 1
ATOM 8332 C C . HIS B 1 456 ? -0.801 5.395 4.531 1 98.44 456 HIS B C 1
ATOM 8334 O O . HIS B 1 456 ? -1.963 5.02 4.355 1 98.44 456 HIS B O 1
ATOM 8340 N N . ASN B 1 457 ? 0.082 5.344 3.631 1 98.31 457 ASN B N 1
ATOM 8341 C CA . ASN B 1 457 ? -0.248 4.859 2.293 1 98.31 457 ASN B CA 1
ATOM 8342 C C . ASN B 1 457 ? -0.562 3.367 2.299 1 98.31 457 ASN B C 1
ATOM 8344 O O . ASN B 1 457 ? -1.525 2.93 1.666 1 98.31 457 ASN B O 1
ATOM 8348 N N . VAL B 1 458 ? 0.245 2.57 3 1 98.31 458 VAL B N 1
ATOM 8349 C CA . VAL B 1 458 ? -0.018 1.139 3.094 1 98.31 458 VAL B CA 1
ATOM 8350 C C . VAL B 1 458 ? -1.423 0.906 3.645 1 98.31 458 VAL B C 1
ATOM 8352 O O . VAL B 1 458 ? -2.141 0.018 3.178 1 98.31 458 VAL B O 1
ATOM 8355 N N . ALA B 1 459 ? -1.845 1.735 4.543 1 98.31 459 ALA B N 1
ATOM 8356 C CA . ALA B 1 459 ? -3.143 1.55 5.184 1 98.31 459 ALA B CA 1
ATOM 8357 C C . ALA B 1 459 ? -4.281 1.762 4.195 1 98.31 459 ALA B C 1
ATOM 8359 O O . ALA B 1 459 ? -5.398 1.286 4.41 1 98.31 459 ALA B O 1
ATOM 8360 N N . ASN B 1 460 ? -4.047 2.469 3.131 1 97.88 460 ASN B N 1
ATOM 8361 C CA . ASN B 1 460 ? -5.078 2.707 2.125 1 97.88 460 ASN B CA 1
ATOM 8362 C C . ASN B 1 460 ? -5.445 1.423 1.387 1 97.88 460 ASN B C 1
ATOM 8364 O O . ASN B 1 460 ? -6.465 1.371 0.695 1 97.88 460 ASN B O 1
ATOM 8368 N N . LEU B 1 461 ? -4.652 0.353 1.534 1 97.62 461 LEU B N 1
ATOM 8369 C CA . LEU B 1 461 ? -4.938 -0.924 0.888 1 97.62 461 LEU B CA 1
ATOM 8370 C C . LEU B 1 461 ? -6.164 -1.586 1.506 1 97.62 461 LEU B C 1
ATOM 8372 O O . LEU B 1 461 ? -6.875 -2.334 0.832 1 97.62 461 LEU B O 1
ATOM 8376 N N . LYS B 1 462 ? -6.328 -1.341 2.754 1 97.94 462 LYS B N 1
ATOM 8377 C CA . LYS B 1 462 ? -7.398 -1.957 3.531 1 97.94 462 LYS B CA 1
ATOM 8378 C C . LYS B 1 462 ? -7.703 -1.146 4.789 1 97.94 462 LYS B C 1
ATOM 8380 O O . LYS B 1 462 ? -7.66 -1.674 5.902 1 97.94 462 LYS B O 1
ATOM 8385 N N . TRP B 1 463 ? -8.18 0.036 4.59 1 98.12 463 TRP B N 1
ATOM 8386 C CA . TRP B 1 463 ? -8.242 1.086 5.598 1 98.12 463 TRP B CA 1
ATOM 8387 C C . TRP B 1 463 ? -9.086 0.646 6.789 1 98.12 463 TRP B C 1
ATOM 8389 O O . TRP B 1 463 ? -8.664 0.764 7.941 1 98.12 463 TRP B O 1
ATOM 8399 N N . SER B 1 464 ? -10.273 0.114 6.598 1 97.62 464 SER B N 1
ATOM 8400 C CA . SER B 1 464 ? -11.195 -0.201 7.688 1 97.62 464 SER B CA 1
ATOM 8401 C C . SER B 1 464 ? -10.578 -1.208 8.656 1 97.62 464 SER B C 1
ATOM 8403 O O . SER B 1 464 ? -10.992 -1.297 9.812 1 97.62 464 SER B O 1
ATOM 8405 N N . TYR B 1 465 ? -9.578 -1.979 8.18 1 97.75 465 TYR B N 1
ATOM 8406 C CA . TYR B 1 465 ? -8.844 -2.902 9.039 1 97.75 465 TYR B CA 1
ATOM 8407 C C . TYR B 1 465 ? -7.594 -2.246 9.609 1 97.75 465 TYR B C 1
ATOM 8409 O O . TYR B 1 465 ? -7.418 -2.184 10.828 1 97.75 465 TYR B O 1
ATOM 8417 N N . MET B 1 466 ? -6.805 -1.688 8.734 1 98.44 466 MET B N 1
ATOM 8418 C CA . MET B 1 466 ? -5.441 -1.274 9.047 1 98.44 466 MET B CA 1
ATOM 8419 C C . MET B 1 466 ? -5.438 -0.033 9.93 1 98.44 466 MET B C 1
ATOM 8421 O O . MET B 1 466 ? -4.516 0.169 10.727 1 98.44 466 MET B O 1
ATOM 8425 N N . TYR B 1 467 ? -6.457 0.832 9.789 1 98.06 467 TYR B N 1
ATOM 8426 C CA . TYR B 1 467 ? -6.508 2.039 10.609 1 98.06 467 TYR B CA 1
ATOM 8427 C C . TYR B 1 467 ? -6.594 1.689 12.094 1 98.06 467 TYR B C 1
ATOM 8429 O O . TYR B 1 467 ? -6.105 2.438 12.938 1 98.06 467 TYR B O 1
ATOM 8437 N N . ASN B 1 468 ? -7.195 0.526 12.438 1 97.88 468 ASN B N 1
ATOM 8438 C CA . ASN B 1 468 ? -7.23 0.073 13.82 1 97.88 468 ASN B CA 1
ATOM 8439 C C . ASN B 1 468 ? -5.828 -0.202 14.359 1 97.88 468 ASN B C 1
ATOM 8441 O O . ASN B 1 468 ? -5.523 0.12 15.508 1 97.88 468 ASN B O 1
ATOM 8445 N N . ASP B 1 469 ? -5.008 -0.814 13.562 1 98.31 469 ASP B N 1
ATOM 8446 C CA . ASP B 1 469 ? -3.627 -1.07 13.953 1 98.31 469 ASP B CA 1
ATOM 8447 C C . ASP B 1 469 ? -2.861 0.235 14.148 1 98.31 469 ASP B C 1
ATOM 8449 O O . ASP B 1 469 ? -2.074 0.362 15.094 1 98.31 469 ASP B O 1
ATOM 8453 N N . ILE B 1 470 ? -3.074 1.201 13.281 1 98.69 470 ILE B N 1
ATOM 8454 C CA . ILE B 1 470 ? -2.42 2.502 13.367 1 98.69 470 ILE B CA 1
ATOM 8455 C C . ILE B 1 470 ? -2.836 3.199 14.664 1 98.69 470 ILE B C 1
ATOM 8457 O O . ILE B 1 470 ? -1.987 3.691 15.414 1 98.69 470 ILE B O 1
ATOM 8461 N N . THR B 1 471 ? -4.113 3.248 14.938 1 98.44 471 THR B N 1
ATOM 8462 C CA . THR B 1 471 ? -4.621 3.961 16.109 1 98.44 471 THR B CA 1
ATOM 8463 C C . THR B 1 471 ? -4.129 3.311 17.391 1 98.44 471 THR B C 1
ATOM 8465 O O . THR B 1 471 ? -3.834 4.004 18.375 1 98.44 471 THR B O 1
ATOM 8468 N N . GLU B 1 472 ? -4.062 1.97 17.391 1 98.38 472 GLU B N 1
ATOM 8469 C CA . GLU B 1 472 ? -3.521 1.275 18.547 1 98.38 472 GLU B CA 1
ATOM 8470 C C . GLU B 1 472 ? -2.066 1.662 18.797 1 98.38 472 GLU B C 1
ATOM 8472 O O . GLU B 1 472 ? -1.663 1.896 19.938 1 98.38 472 GLU B O 1
ATOM 8477 N N . ARG B 1 473 ? -1.307 1.705 17.766 1 98.69 473 ARG B N 1
ATOM 8478 C CA . ARG B 1 473 ? 0.098 2.086 17.875 1 98.69 473 ARG B CA 1
ATOM 8479 C C . ARG B 1 473 ? 0.238 3.533 18.328 1 98.69 473 ARG B C 1
ATOM 8481 O O . ARG B 1 473 ? 1.099 3.85 19.156 1 98.69 473 ARG B O 1
ATOM 8488 N N . GLN B 1 474 ? -0.554 4.402 17.766 1 98.75 474 GLN B N 1
ATOM 8489 C CA . GLN B 1 474 ? -0.578 5.805 18.156 1 98.75 474 GLN B CA 1
ATOM 8490 C C . GLN B 1 474 ? -0.854 5.945 19.656 1 98.75 474 GLN B C 1
ATOM 8492 O O . GLN B 1 474 ? -0.12 6.637 20.359 1 98.75 474 GLN B O 1
ATOM 8497 N N . LEU B 1 475 ? -1.887 5.305 20.078 1 98.62 475 LEU B N 1
ATOM 8498 C CA . LEU B 1 475 ? -2.275 5.387 21.484 1 98.62 475 LEU B CA 1
ATOM 8499 C C . LEU B 1 475 ? -1.14 4.926 22.391 1 98.62 475 LEU B C 1
ATOM 8501 O O . LEU B 1 475 ? -0.825 5.582 23.375 1 98.62 475 LEU B O 1
ATOM 8505 N N . LYS B 1 476 ? -0.523 3.818 22.031 1 98.62 476 LYS B N 1
ATOM 8506 C CA . LYS B 1 476 ? 0.558 3.258 22.844 1 98.62 476 LYS B CA 1
ATOM 8507 C C . LYS B 1 476 ? 1.749 4.211 22.906 1 98.62 476 LYS B C 1
ATOM 8509 O O . LYS B 1 476 ? 2.232 4.539 23.984 1 98.62 476 LYS B O 1
ATOM 8514 N N . LEU B 1 477 ? 2.191 4.684 21.797 1 98.88 477 LEU B N 1
ATOM 8515 C CA . LEU B 1 477 ? 3.41 5.48 21.734 1 98.88 477 LEU B CA 1
ATOM 8516 C C . LEU B 1 477 ? 3.176 6.883 22.281 1 98.88 477 LEU B C 1
ATOM 8518 O O . LEU B 1 477 ? 4.031 7.434 22.969 1 98.88 477 LEU B O 1
ATOM 8522 N N . GLU B 1 478 ? 2.061 7.477 21.969 1 98.88 478 GLU B N 1
ATOM 8523 C CA . GLU B 1 478 ? 1.763 8.82 22.453 1 98.88 478 GLU B CA 1
ATOM 8524 C C . GLU B 1 478 ? 1.519 8.828 23.953 1 98.88 478 GLU B C 1
ATOM 8526 O O . GLU B 1 478 ? 1.933 9.75 24.656 1 98.88 478 GLU B O 1
ATOM 8531 N N . SER B 1 479 ? 0.854 7.801 24.469 1 98.69 479 SER B N 1
ATOM 8532 C CA . SER B 1 479 ? 0.669 7.699 25.906 1 98.69 479 SER B CA 1
ATOM 8533 C C . SER B 1 479 ? 2.006 7.555 26.625 1 98.69 479 SER B C 1
ATOM 8535 O O . SER B 1 479 ? 2.217 8.156 27.688 1 98.69 479 SER B O 1
ATOM 8537 N N . SER B 1 480 ? 2.844 6.719 26.031 1 98.75 480 SER B N 1
ATOM 8538 C CA . SER B 1 480 ? 4.184 6.574 26.594 1 98.75 480 SER B CA 1
ATOM 8539 C C . SER B 1 480 ? 4.934 7.902 26.578 1 98.75 480 SER B C 1
ATOM 8541 O O . SER B 1 480 ? 5.691 8.203 27.5 1 98.75 480 SER B O 1
ATOM 8543 N N . SER B 1 481 ? 4.785 8.625 25.562 1 98.88 481 SER B N 1
ATOM 8544 C CA . SER B 1 481 ? 5.422 9.93 25.453 1 98.88 481 SER B CA 1
ATOM 8545 C C . SER B 1 481 ? 4.891 10.898 26.5 1 98.88 481 SER B C 1
ATOM 8547 O O . SER B 1 481 ? 5.66 11.656 27.109 1 98.88 481 SER B O 1
ATOM 8549 N N . VAL B 1 482 ? 3.605 10.938 26.688 1 98.75 482 VAL B N 1
ATOM 8550 C CA . VAL B 1 482 ? 2.992 11.812 27.688 1 98.75 482 VAL B CA 1
ATOM 8551 C C . VAL B 1 482 ? 3.545 11.492 29.062 1 98.75 482 VAL B C 1
ATOM 8553 O O . VAL B 1 482 ? 3.908 12.391 29.828 1 98.75 482 VAL B O 1
ATOM 8556 N N . ALA B 1 483 ? 3.602 10.188 29.359 1 98.62 483 ALA B N 1
ATOM 8557 C CA . ALA B 1 483 ? 4.148 9.758 30.641 1 98.62 483 ALA B CA 1
ATOM 8558 C C . ALA B 1 483 ? 5.609 10.172 30.797 1 98.62 483 ALA B C 1
ATOM 8560 O O . ALA B 1 483 ? 6.031 10.609 31.859 1 98.62 483 ALA B O 1
ATOM 8561 N N . MET B 1 484 ? 6.344 9.992 29.75 1 98.75 484 MET B N 1
ATOM 8562 C CA . MET B 1 484 ? 7.758 10.367 29.766 1 98.75 484 MET B CA 1
ATOM 8563 C C . MET B 1 484 ? 7.922 11.859 30.016 1 98.75 484 MET B C 1
ATOM 8565 O O . MET B 1 484 ? 8.773 12.266 30.812 1 98.75 484 MET B O 1
ATOM 8569 N N . VAL B 1 485 ? 7.141 12.703 29.375 1 98.38 485 VAL B N 1
ATOM 8570 C CA . VAL B 1 485 ? 7.211 14.156 29.531 1 98.38 485 VAL B CA 1
ATOM 8571 C C . VAL B 1 485 ? 6.969 14.523 31 1 98.38 485 VAL B C 1
ATOM 8573 O O . VAL B 1 485 ? 7.703 15.328 31.562 1 98.38 485 VAL B O 1
ATOM 8576 N N . GLN B 1 486 ? 5.992 13.945 31.625 1 97.19 486 GLN B N 1
ATOM 8577 C CA . GLN B 1 486 ? 5.668 14.211 33.031 1 97.19 486 GLN B CA 1
ATOM 8578 C C . GLN B 1 486 ? 6.805 13.773 33.938 1 97.19 486 GLN B C 1
ATOM 8580 O O . GLN B 1 486 ? 7.195 14.516 34.844 1 97.19 486 GLN B O 1
ATOM 8585 N N . ALA B 1 487 ? 7.27 12.617 33.656 1 97.81 487 ALA B N 1
ATOM 8586 C CA . ALA B 1 487 ? 8.344 12.086 34.5 1 97.81 487 ALA B CA 1
ATOM 8587 C C . ALA B 1 487 ? 9.594 12.945 34.375 1 97.81 487 ALA B C 1
ATOM 8589 O O . ALA B 1 487 ? 10.273 13.188 35.375 1 97.81 487 ALA B O 1
ATOM 8590 N N . MET B 1 488 ? 9.898 13.375 33.219 1 97.81 488 MET B N 1
ATOM 8591 C CA . MET B 1 488 ? 11.133 14.141 33.031 1 97.81 488 MET B CA 1
ATOM 8592 C C . MET B 1 488 ? 10.992 15.555 33.562 1 97.81 488 MET B C 1
ATOM 8594 O O . MET B 1 488 ? 11.977 16.141 34 1 97.81 488 MET B O 1
ATOM 8598 N N . GLU B 1 489 ? 9.789 16.125 33.5 1 97 489 GLU B N 1
ATOM 8599 C CA . GLU B 1 489 ? 9.555 17.406 34.188 1 97 489 GLU B CA 1
ATOM 8600 C C . GLU B 1 489 ? 9.844 17.297 35.688 1 97 489 GLU B C 1
ATOM 8602 O O . GLU B 1 489 ? 10.539 18.141 36.25 1 97 489 GLU B O 1
ATOM 8607 N N . ALA B 1 490 ? 9.32 16.281 36.281 1 95.69 490 ALA B N 1
ATOM 8608 C CA . ALA B 1 490 ? 9.547 16.047 37.719 1 95.69 490 ALA B CA 1
ATOM 8609 C C . ALA B 1 490 ? 11.023 15.836 38 1 95.69 490 ALA B C 1
ATOM 8611 O O . ALA B 1 490 ? 11.555 16.359 39 1 95.69 490 ALA B O 1
ATOM 8612 N N . GLU B 1 491 ? 11.609 15.094 37.156 1 94.94 491 GLU B N 1
ATOM 8613 C CA . GLU B 1 491 ? 13.039 14.812 37.312 1 94.94 491 GLU B CA 1
ATOM 8614 C C . GLU B 1 491 ? 13.859 16.094 37.25 1 94.94 491 GLU B C 1
ATOM 8616 O O . GLU B 1 491 ? 14.758 16.312 38.062 1 94.94 491 GLU B O 1
ATOM 8621 N N . PHE B 1 492 ? 13.594 16.906 36.344 1 96.62 492 PHE B N 1
ATOM 8622 C CA . PHE B 1 492 ? 14.344 18.141 36.188 1 96.62 492 PHE B CA 1
ATOM 8623 C C . PHE B 1 492 ? 14.102 19.094 37.344 1 96.62 492 PHE B C 1
ATOM 8625 O O . PHE B 1 492 ? 15.023 19.766 37.812 1 96.62 492 PHE B O 1
ATOM 8632 N N . GLN B 1 493 ? 12.938 19.141 37.844 1 94.5 493 GLN B N 1
ATOM 8633 C CA . GLN B 1 493 ? 12.617 19.984 39 1 94.5 493 GLN B CA 1
ATOM 8634 C C . GLN B 1 493 ? 13.391 19.531 40.219 1 94.5 493 GLN B C 1
ATOM 8636 O O . GLN B 1 493 ? 13.852 20.359 41.031 1 94.5 493 GLN B O 1
ATOM 8641 N N . ARG B 1 494 ? 13.539 18.328 40.312 1 95.12 494 ARG B N 1
ATOM 8642 C CA . ARG B 1 494 ? 14.18 17.75 41.5 1 95.12 494 ARG B CA 1
ATOM 8643 C C . ARG B 1 494 ? 15.703 17.859 41.375 1 95.12 494 ARG B C 1
ATOM 8645 O O . ARG B 1 494 ? 16.359 18.219 42.375 1 95.12 494 ARG B O 1
ATOM 8652 N N . ASN B 1 495 ? 16.234 17.562 40.25 1 95 495 ASN B N 1
ATOM 8653 C CA . ASN B 1 495 ? 17.672 17.344 40.156 1 95 495 ASN B CA 1
ATOM 8654 C C . ASN B 1 495 ? 18.359 18.391 39.281 1 95 495 ASN B C 1
ATOM 8656 O O . ASN B 1 495 ? 19.578 18.516 39.281 1 95 495 ASN B O 1
ATOM 8660 N N . GLY B 1 496 ? 17.625 19.016 38.531 1 93.06 496 GLY B N 1
ATOM 8661 C CA . GLY B 1 496 ? 18.172 20.047 37.656 1 93.06 496 GLY B CA 1
ATOM 8662 C C . GLY B 1 496 ? 19.062 19.5 36.562 1 93.06 496 GLY B C 1
ATOM 8663 O O . GLY B 1 496 ? 19.844 20.25 35.969 1 93.06 496 GLY B O 1
ATOM 8664 N N . ASN B 1 497 ? 19.031 18.266 36.25 1 93.31 497 ASN B N 1
ATOM 8665 C CA . ASN B 1 497 ? 19.875 17.609 35.281 1 93.31 497 ASN B CA 1
ATOM 8666 C C . ASN B 1 497 ? 19.172 17.516 33.906 1 93.31 497 ASN B C 1
ATOM 8668 O O . ASN B 1 497 ? 18.453 16.547 33.656 1 93.31 497 ASN B O 1
ATOM 8672 N N . PHE B 1 498 ? 19.547 18.312 32.969 1 95.88 498 PHE B N 1
ATOM 8673 C CA . PHE B 1 498 ? 18.875 18.359 31.688 1 95.88 498 PHE B CA 1
ATOM 8674 C C . PHE B 1 498 ? 19.391 17.281 30.75 1 95.88 498 PHE B C 1
ATOM 8676 O O . PHE B 1 498 ? 18.734 16.906 29.781 1 95.88 498 PHE B O 1
ATOM 8683 N N . ASP B 1 499 ? 20.578 16.734 31.016 1 96.06 499 ASP B N 1
ATOM 8684 C CA . ASP B 1 499 ? 21.109 15.656 30.203 1 96.06 499 ASP B CA 1
ATOM 8685 C C . ASP B 1 499 ? 20.219 14.43 30.25 1 96.06 499 ASP B C 1
ATOM 8687 O O . ASP B 1 499 ? 20.031 13.742 29.234 1 96.06 499 ASP B O 1
ATOM 8691 N N . ARG B 1 500 ? 19.766 14.188 31.406 1 96.62 500 ARG B N 1
ATOM 8692 C CA . ARG B 1 500 ? 18.875 13.055 31.562 1 96.62 500 ARG B CA 1
ATOM 8693 C C . ARG B 1 500 ? 17.578 13.273 30.797 1 96.62 500 ARG B C 1
ATOM 8695 O O . ARG B 1 500 ? 17.031 12.328 30.203 1 96.62 500 ARG B O 1
ATOM 8702 N N . VAL B 1 501 ? 17.062 14.469 30.844 1 97.88 501 VAL B N 1
ATOM 8703 C CA . VAL B 1 501 ? 15.867 14.828 30.078 1 97.88 501 VAL B CA 1
ATOM 8704 C C . VAL B 1 501 ? 16.109 14.609 28.594 1 97.88 501 VAL B C 1
ATOM 8706 O O . VAL B 1 501 ? 15.32 13.938 27.922 1 97.88 501 VAL B O 1
ATOM 8709 N N . GLU B 1 502 ? 17.188 15.086 28.156 1 98 502 GLU B N 1
ATOM 8710 C CA . GLU B 1 502 ? 17.516 14.992 26.734 1 98 502 GLU B CA 1
ATOM 8711 C C . GLU B 1 502 ? 17.672 13.539 26.297 1 98 502 GLU B C 1
ATOM 8713 O O . GLU B 1 502 ? 17.234 13.156 25.219 1 98 502 GLU B O 1
ATOM 8718 N N . GLU B 1 503 ? 18.297 12.734 27.078 1 98.12 503 GLU B N 1
ATOM 8719 C CA . GLU B 1 503 ? 18.469 11.312 26.781 1 98.12 503 GLU B CA 1
ATOM 8720 C C . GLU B 1 503 ? 17.125 10.602 26.656 1 98.12 503 GLU B C 1
ATOM 8722 O O . GLU B 1 503 ? 16.938 9.773 25.766 1 98.12 503 GLU B O 1
ATOM 8727 N N . ALA B 1 504 ? 16.25 10.906 27.547 1 98.5 504 ALA B N 1
ATOM 8728 C CA . ALA B 1 504 ? 14.93 10.289 27.516 1 98.5 504 ALA B CA 1
ATOM 8729 C C . ALA B 1 504 ? 14.172 10.664 26.25 1 98.5 504 ALA B C 1
ATOM 8731 O O . ALA B 1 504 ? 13.531 9.812 25.625 1 98.5 504 ALA B O 1
ATOM 8732 N N . TYR B 1 505 ? 14.242 11.914 25.906 1 98.62 505 TYR B N 1
ATOM 8733 C CA . TYR B 1 505 ? 13.555 12.383 24.703 1 98.62 505 TYR B CA 1
ATOM 8734 C C . TYR B 1 505 ? 14.148 11.742 23.453 1 98.62 505 TYR B C 1
ATOM 8736 O O . TYR B 1 505 ? 13.422 11.344 22.531 1 98.62 505 TYR B O 1
ATOM 8744 N N . GLN B 1 506 ? 15.438 11.594 23.422 1 98.38 506 GLN B N 1
ATOM 8745 C CA . GLN B 1 506 ? 16.109 10.961 22.297 1 98.38 506 GLN B CA 1
ATOM 8746 C C . GLN B 1 506 ? 15.695 9.5 22.156 1 98.38 506 GLN B C 1
ATOM 8748 O O . GLN B 1 506 ? 15.406 9.023 21.047 1 98.38 506 GLN B O 1
ATOM 8753 N N . SER B 1 507 ? 15.711 8.82 23.234 1 98.62 507 SER B N 1
ATOM 8754 C CA . SER B 1 507 ? 15.312 7.422 23.234 1 98.62 507 SER B CA 1
ATOM 8755 C C . SER B 1 507 ? 13.867 7.262 22.781 1 98.62 507 SER B C 1
ATOM 8757 O O . SER B 1 507 ? 13.539 6.312 22.062 1 98.62 507 SER B O 1
ATOM 8759 N N . ASN B 1 508 ? 13.055 8.156 23.203 1 98.75 508 ASN B N 1
ATOM 8760 C CA . ASN B 1 508 ? 11.656 8.148 22.812 1 98.75 508 ASN B CA 1
ATOM 8761 C C . ASN B 1 508 ? 11.5 8.328 21.297 1 98.75 508 ASN B C 1
ATOM 8763 O O . ASN B 1 508 ? 10.711 7.625 20.672 1 98.75 508 ASN B O 1
ATOM 8767 N N . VAL B 1 509 ? 12.258 9.234 20.75 1 98.69 509 VAL B N 1
ATOM 8768 C CA . VAL B 1 509 ? 12.211 9.516 19.312 1 98.69 509 VAL B CA 1
ATOM 8769 C C . VAL B 1 509 ? 12.641 8.273 18.531 1 98.69 509 VAL B C 1
ATOM 8771 O O . VAL B 1 509 ? 11.984 7.879 17.562 1 98.69 509 VAL B O 1
ATOM 8774 N N . GLU B 1 510 ? 13.68 7.664 18.969 1 98.38 510 GLU B N 1
ATOM 8775 C CA . GLU B 1 510 ? 14.188 6.473 18.297 1 98.38 510 GLU B CA 1
ATOM 8776 C C . GLU B 1 510 ? 13.164 5.34 18.328 1 98.38 510 GLU B C 1
ATOM 8778 O O . GLU B 1 510 ? 12.969 4.648 17.328 1 98.38 510 GLU B O 1
ATOM 8783 N N . ALA B 1 511 ? 12.555 5.199 19.438 1 98.62 511 ALA B N 1
ATOM 8784 C CA . ALA B 1 511 ? 11.531 4.164 19.578 1 98.62 511 ALA B CA 1
ATOM 8785 C C . ALA B 1 511 ? 10.344 4.43 18.641 1 98.62 511 ALA B C 1
ATOM 8787 O O . ALA B 1 511 ? 9.828 3.508 18.016 1 98.62 511 ALA B O 1
ATOM 8788 N N . ILE B 1 512 ? 9.938 5.652 18.562 1 98.75 512 ILE B N 1
ATOM 8789 C CA . ILE B 1 512 ? 8.781 6.023 17.75 1 98.75 512 ILE B CA 1
ATOM 8790 C C . ILE B 1 512 ? 9.086 5.809 16.281 1 98.75 512 ILE B C 1
ATOM 8792 O O . ILE B 1 512 ? 8.305 5.176 15.555 1 98.75 512 ILE B O 1
ATOM 8796 N N . VAL B 1 513 ? 10.234 6.281 15.812 1 98.5 513 VAL B N 1
ATOM 8797 C CA . VAL B 1 513 ? 10.586 6.195 14.398 1 98.5 513 VAL B CA 1
ATOM 8798 C C . VAL B 1 513 ? 10.758 4.734 14 1 98.5 513 VAL B C 1
ATOM 8800 O O . VAL B 1 513 ? 10.242 4.305 12.961 1 98.5 513 VAL B O 1
ATOM 8803 N N . SER B 1 514 ? 11.414 3.971 14.836 1 98.31 514 SER B N 1
ATOM 8804 C CA . SER B 1 514 ? 11.57 2.545 14.578 1 98.31 514 SER B CA 1
ATOM 8805 C C . SER B 1 514 ? 10.227 1.838 14.531 1 98.31 514 SER B C 1
ATOM 8807 O O . SER B 1 514 ? 10 0.978 13.672 1 98.31 514 SER B O 1
ATOM 8809 N N . SER B 1 515 ? 9.375 2.178 15.406 1 98.38 515 SER B N 1
ATOM 8810 C CA . SER B 1 515 ? 8.055 1.572 15.477 1 98.38 515 SER B CA 1
ATOM 8811 C C . SER B 1 515 ? 7.227 1.897 14.234 1 98.38 515 SER B C 1
ATOM 8813 O O . SER B 1 515 ? 6.48 1.051 13.742 1 98.38 515 SER B O 1
ATOM 8815 N N . LEU B 1 516 ? 7.344 3.08 13.758 1 97.88 516 LEU B N 1
ATOM 8816 C CA . LEU B 1 516 ? 6.59 3.486 12.578 1 97.88 516 LEU B CA 1
ATOM 8817 C C . LEU B 1 516 ? 7.047 2.707 11.352 1 97.88 516 LEU B C 1
ATOM 8819 O O . LEU B 1 516 ? 6.223 2.271 10.547 1 97.88 516 LEU B O 1
ATOM 8823 N N . TRP B 1 517 ? 8.289 2.506 11.234 1 97.31 517 TRP B N 1
ATOM 8824 C CA . TRP B 1 517 ? 8.789 1.72 10.109 1 97.31 517 TRP B CA 1
ATOM 8825 C C . TRP B 1 517 ? 8.367 0.26 10.234 1 97.31 517 TRP B C 1
ATOM 8827 O O . TRP B 1 517 ? 7.98 -0.369 9.25 1 97.31 517 TRP B O 1
ATOM 8837 N N . SER B 1 518 ? 8.375 -0.284 11.445 1 97.5 518 SER B N 1
ATOM 8838 C CA . SER B 1 518 ? 7.953 -1.663 11.672 1 97.5 518 SER B CA 1
ATOM 8839 C C . SER B 1 518 ? 6.457 -1.83 11.43 1 97.5 518 SER B C 1
ATOM 8841 O O . SER B 1 518 ? 6.004 -2.898 11.016 1 97.5 518 SER B O 1
ATOM 8843 N N . LEU B 1 519 ? 5.75 -0.794 11.688 1 98.38 519 LEU B N 1
ATOM 8844 C CA . LEU B 1 519 ? 4.301 -0.838 11.531 1 98.38 519 LEU B CA 1
ATOM 8845 C C . LEU B 1 519 ? 3.918 -1.16 10.094 1 98.38 519 LEU B C 1
ATOM 8847 O O . LEU B 1 519 ? 3.018 -1.969 9.852 1 98.38 519 LEU B O 1
ATOM 8851 N N . SER B 1 520 ? 4.562 -0.58 9.133 1 97.69 520 SER B N 1
ATOM 8852 C CA . SER B 1 520 ? 4.254 -0.838 7.734 1 97.69 520 SER B CA 1
ATOM 8853 C C . SER B 1 520 ? 4.449 -2.311 7.387 1 97.69 520 SER B C 1
ATOM 8855 O O . SER B 1 520 ? 3.627 -2.9 6.68 1 97.69 520 SER B O 1
ATOM 8857 N N . ASP B 1 521 ? 5.508 -2.896 7.879 1 97.38 521 ASP B N 1
ATOM 8858 C CA . ASP B 1 521 ? 5.77 -4.316 7.656 1 97.38 521 ASP B CA 1
ATOM 8859 C C . ASP B 1 521 ? 4.711 -5.184 8.336 1 97.38 521 ASP B C 1
ATOM 8861 O O . ASP B 1 521 ? 4.266 -6.184 7.77 1 97.38 521 ASP B O 1
ATOM 8865 N N . GLU B 1 522 ? 4.359 -4.805 9.516 1 97.81 522 GLU B N 1
ATOM 8866 C CA . GLU B 1 522 ? 3.346 -5.551 10.258 1 97.81 522 GLU B CA 1
ATOM 8867 C C . GLU B 1 522 ? 1.994 -5.5 9.547 1 97.81 522 GLU B C 1
ATOM 8869 O O . GLU B 1 522 ? 1.284 -6.504 9.484 1 97.81 522 GLU B O 1
ATOM 8874 N N . LEU B 1 523 ? 1.679 -4.309 9.07 1 98.38 523 LEU B N 1
ATOM 8875 C CA . LEU B 1 523 ? 0.439 -4.164 8.312 1 98.38 523 LEU B CA 1
ATOM 8876 C C . LEU B 1 523 ? 0.462 -5.039 7.062 1 98.38 523 LEU B C 1
ATOM 8878 O O . LEU B 1 523 ? -0.525 -5.707 6.75 1 98.38 523 LEU B O 1
ATOM 8882 N N . MET B 1 524 ? 1.556 -5.055 6.379 1 97.44 524 MET B N 1
ATOM 8883 C CA . MET B 1 524 ? 1.698 -5.895 5.195 1 97.44 524 MET B CA 1
ATOM 8884 C C . MET B 1 524 ? 1.556 -7.371 5.551 1 97.44 524 MET B C 1
ATOM 8886 O O . MET B 1 524 ? 0.823 -8.102 4.887 1 97.44 524 MET B O 1
ATOM 8890 N N . PHE B 1 525 ? 2.17 -7.785 6.598 1 97.06 525 PHE B N 1
ATOM 8891 C CA . PHE B 1 525 ? 2.072 -9.172 7.039 1 97.06 525 PHE B CA 1
ATOM 8892 C C . PHE B 1 525 ? 0.629 -9.539 7.363 1 97.06 525 PHE B C 1
ATOM 8894 O O . PHE B 1 525 ? 0.14 -10.586 6.945 1 97.06 525 PHE B O 1
ATOM 8901 N N . LYS B 1 526 ? -0.026 -8.68 8.008 1 97.56 526 LYS B N 1
ATOM 8902 C CA . LYS B 1 526 ? -1.352 -8.977 8.539 1 97.56 526 LYS B CA 1
ATOM 8903 C C . LYS B 1 526 ? -2.4 -8.992 7.43 1 97.56 526 LYS B C 1
ATOM 8905 O O . LYS B 1 526 ? -3.373 -9.75 7.5 1 97.56 526 LYS B O 1
ATOM 8910 N N . TYR B 1 527 ? -2.156 -8.211 6.336 1 97.38 527 TYR B N 1
ATOM 8911 C CA . TYR B 1 527 ? -3.322 -7.961 5.5 1 97.38 527 TYR B CA 1
ATOM 8912 C C . TYR B 1 527 ? -2.992 -8.172 4.027 1 97.38 527 TYR B C 1
ATOM 8914 O O . TYR B 1 527 ? -3.859 -8.031 3.162 1 97.38 527 TYR B O 1
ATOM 8922 N N . ALA B 1 528 ? -1.838 -8.57 3.664 1 95.06 528 ALA B N 1
ATOM 8923 C CA . ALA B 1 528 ? -1.412 -8.68 2.271 1 95.06 528 ALA B CA 1
ATOM 8924 C C . ALA B 1 528 ? -2.385 -9.539 1.466 1 95.06 528 ALA B C 1
ATOM 8926 O O . ALA B 1 528 ? -2.979 -10.477 1.998 1 95.06 528 ALA B O 1
ATOM 8927 N N . ASP B 1 529 ? -2.619 -9.117 0.2 1 94.5 529 ASP B N 1
ATOM 8928 C CA . ASP B 1 529 ? -3.35 -9.875 -0.812 1 94.5 529 ASP B CA 1
ATOM 8929 C C . ASP B 1 529 ? -4.797 -10.109 -0.386 1 94.5 529 ASP B C 1
ATOM 8931 O O . ASP B 1 529 ? -5.402 -11.117 -0.752 1 94.5 529 ASP B O 1
ATOM 8935 N N . GLY B 1 530 ? -5.289 -9.234 0.438 1 93.38 530 GLY B N 1
ATOM 8936 C CA . GLY B 1 530 ? -6.68 -9.297 0.85 1 93.38 530 GLY B CA 1
ATOM 8937 C C . GLY B 1 530 ? -6.918 -10.227 2.021 1 93.38 530 GLY B C 1
ATOM 8938 O O . GLY B 1 530 ? -8.039 -10.32 2.535 1 93.38 530 GLY B O 1
ATOM 8939 N N . PHE B 1 531 ? -5.906 -10.898 2.514 1 94.62 531 PHE B N 1
ATOM 8940 C CA . PHE B 1 531 ? -6.039 -11.844 3.619 1 94.62 531 PHE B CA 1
ATOM 8941 C C . PHE B 1 531 ? -5.918 -11.125 4.957 1 94.62 531 PHE B C 1
ATOM 8943 O O . PHE B 1 531 ? -5.684 -9.914 5 1 94.62 531 PHE B O 1
ATOM 8950 N N . VAL B 1 532 ? -6.238 -11.812 6.055 1 96.19 532 VAL B N 1
ATOM 8951 C CA . VAL B 1 532 ? -6.004 -11.344 7.418 1 96.19 532 VAL B CA 1
ATOM 8952 C C . VAL B 1 532 ? -5.254 -12.414 8.211 1 96.19 532 VAL B C 1
ATOM 8954 O O . VAL B 1 532 ? -5.711 -13.555 8.312 1 96.19 532 VAL B O 1
ATOM 8957 N N . ASN B 1 533 ? -4.086 -12.094 8.648 1 95.06 533 ASN B N 1
ATOM 8958 C CA . ASN B 1 533 ? -3.305 -12.945 9.547 1 95.06 533 ASN B CA 1
ATOM 8959 C C . ASN B 1 533 ? -3.459 -12.516 11 1 95.06 533 ASN B C 1
ATOM 8961 O O . ASN B 1 533 ? -3.223 -11.359 11.344 1 95.06 533 ASN B O 1
ATOM 8965 N N . GLU B 1 534 ? -3.912 -13.344 11.82 1 91.56 534 GLU B N 1
ATOM 8966 C CA . GLU B 1 534 ? -3.963 -13.188 13.273 1 91.56 534 GLU B CA 1
ATOM 8967 C C . GLU B 1 534 ? -3.352 -14.391 13.984 1 91.56 534 GLU B C 1
ATOM 8969 O O . GLU B 1 534 ? -3.33 -15.492 13.438 1 91.56 534 GLU B O 1
ATOM 8974 N N . PRO B 1 535 ? -2.82 -14.125 15.164 1 85.75 535 PRO B N 1
ATOM 8975 C CA . PRO B 1 535 ? -2.277 -15.273 15.891 1 85.75 535 PRO B CA 1
ATOM 8976 C C . PRO B 1 535 ? -3.268 -16.438 16 1 85.75 535 PRO B C 1
ATOM 8978 O O . PRO B 1 535 ? -4.391 -16.25 16.469 1 85.75 535 PRO B O 1
ATOM 8981 N N . GLY B 1 536 ? -2.885 -17.547 15.539 1 84.62 536 GLY B N 1
ATOM 8982 C CA . GLY B 1 536 ? -3.695 -18.75 15.625 1 84.62 536 GLY B CA 1
ATOM 8983 C C . GLY B 1 536 ? -4.66 -18.906 14.461 1 84.62 536 GLY B C 1
ATOM 8984 O O . GLY B 1 536 ? -5.332 -19.922 14.336 1 84.62 536 GLY B O 1
ATOM 8985 N N . ASN B 1 537 ? -4.805 -17.875 13.688 1 90.25 537 ASN B N 1
ATOM 8986 C CA . ASN B 1 537 ? -5.711 -17.906 12.547 1 90.25 537 ASN B CA 1
ATOM 8987 C C . ASN B 1 537 ? -5.125 -17.156 11.352 1 90.25 537 ASN B C 1
ATOM 8989 O O . ASN B 1 537 ? -5.453 -15.992 11.117 1 90.25 537 ASN B O 1
ATOM 8993 N N . MET B 1 538 ? -4.371 -17.891 10.562 1 90.81 538 MET B N 1
ATOM 8994 C CA . MET B 1 538 ? -3.645 -17.281 9.461 1 90.81 538 MET B CA 1
ATOM 8995 C C . MET B 1 538 ? -4.41 -17.453 8.148 1 90.81 538 MET B C 1
ATOM 8997 O O . MET B 1 538 ? -5.316 -18.281 8.055 1 90.81 538 MET B O 1
ATOM 9001 N N . SER B 1 539 ? -4.172 -16.531 7.215 1 91.44 539 SER B N 1
ATOM 9002 C CA . SER B 1 539 ? -4.641 -16.609 5.836 1 91.44 539 SER B CA 1
ATOM 9003 C C . SER B 1 539 ? -6.164 -16.594 5.766 1 91.44 539 SER B C 1
ATOM 9005 O O . SER B 1 539 ? -6.766 -17.359 5.012 1 91.44 539 SER B O 1
ATOM 9007 N N . GLN B 1 540 ? -6.781 -15.828 6.637 1 92.94 540 GLN B N 1
ATOM 9008 C CA . GLN B 1 540 ? -8.234 -15.711 6.59 1 92.94 540 GLN B CA 1
ATOM 9009 C C . GLN B 1 540 ? -8.688 -14.984 5.324 1 92.94 540 GLN B C 1
ATOM 9011 O O . GLN B 1 540 ? -8.203 -13.883 5.027 1 92.94 540 GLN B O 1
ATOM 9016 N N . MET B 1 541 ? -9.531 -15.578 4.605 1 93.5 541 MET B N 1
ATOM 9017 C CA . MET B 1 541 ? -10.117 -14.945 3.43 1 93.5 541 MET B CA 1
ATOM 9018 C C . MET B 1 541 ? -11.391 -14.195 3.7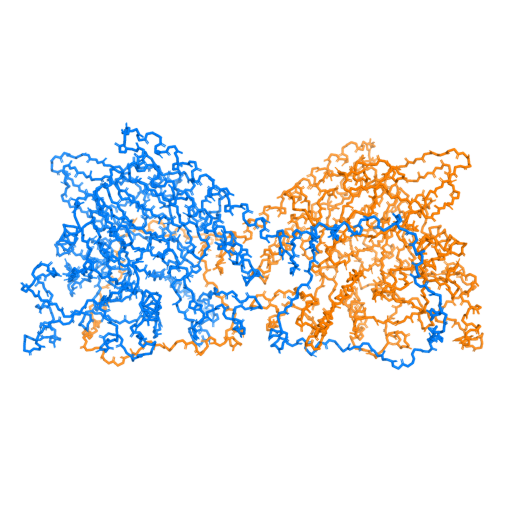97 1 93.5 541 MET B C 1
ATOM 9020 O O . MET B 1 541 ? -12.469 -14.789 3.855 1 93.5 541 MET B O 1
ATOM 9024 N N . VAL B 1 542 ? -11.258 -12.906 3.979 1 94.62 542 VAL B N 1
ATOM 9025 C CA . VAL B 1 542 ? -12.375 -12.133 4.512 1 94.62 542 VAL B CA 1
ATOM 9026 C C . VAL B 1 542 ? -13.133 -11.453 3.369 1 94.62 542 VAL B C 1
ATOM 9028 O O . VAL B 1 542 ? -14.25 -10.969 3.557 1 94.62 542 VAL B O 1
ATOM 9031 N N . GLY B 1 543 ? -12.578 -11.422 2.16 1 95.12 543 GLY B N 1
ATOM 9032 C CA . GLY B 1 543 ? -13.242 -10.922 0.965 1 95.12 543 GLY B CA 1
ATOM 9033 C C . GLY B 1 543 ? -13.695 -9.484 1.092 1 95.12 543 GLY B C 1
ATOM 9034 O O . GLY B 1 543 ? -13.023 -8.672 1.735 1 95.12 543 GLY B O 1
ATOM 9035 N N . TYR B 1 544 ? -14.688 -9.078 0.291 1 97.25 544 TYR B N 1
ATOM 9036 C CA . TYR B 1 544 ? -15.242 -7.73 0.232 1 97.25 544 TYR B CA 1
ATOM 9037 C C . TYR B 1 544 ? -16.531 -7.633 1.047 1 97.25 544 TYR B C 1
ATOM 9039 O O . TYR B 1 544 ? -17.219 -8.633 1.252 1 97.25 544 TYR B O 1
ATOM 9047 N N . PRO B 1 545 ? -16.828 -6.453 1.561 1 97.06 545 PRO B N 1
ATOM 9048 C CA . PRO B 1 545 ? -18.141 -6.285 2.193 1 97.06 545 PRO B CA 1
ATOM 9049 C C . PRO B 1 545 ? -19.297 -6.41 1.201 1 97.06 545 PRO B C 1
ATOM 9051 O O . PRO B 1 545 ? -19.125 -6.129 0.012 1 97.06 545 PRO B O 1
ATOM 9054 N N . GLU B 1 546 ? -20.516 -6.77 1.719 1 96.81 546 GLU B N 1
ATOM 9055 C CA . GLU B 1 546 ? -21.703 -7 0.911 1 96.81 546 GLU B CA 1
ATOM 9056 C C . GLU B 1 546 ? -22.031 -5.785 0.046 1 96.81 546 GLU B C 1
ATOM 9058 O O . GLU B 1 546 ? -22.312 -5.922 -1.145 1 96.81 546 GLU B O 1
ATOM 9063 N N . TRP B 1 547 ? -22 -4.602 0.589 1 96.75 547 TRP B N 1
ATOM 9064 C CA . TRP B 1 547 ? -22.406 -3.395 -0.124 1 96.75 547 TRP B CA 1
ATOM 9065 C C . TRP B 1 547 ? -21.5 -3.146 -1.331 1 96.75 547 TRP B C 1
ATOM 9067 O O . TRP B 1 547 ? -21.969 -2.639 -2.357 1 96.75 547 TRP B O 1
ATOM 9077 N N . TRP B 1 548 ? -20.234 -3.479 -1.256 1 97.31 548 TRP B N 1
ATOM 9078 C CA . TRP B 1 548 ? -19.297 -3.301 -2.367 1 97.31 548 TRP B CA 1
ATOM 9079 C C . TRP B 1 548 ? -19.609 -4.277 -3.496 1 97.31 548 TRP B C 1
ATOM 9081 O O . TRP B 1 548 ? -19.656 -3.891 -4.664 1 97.31 548 TRP B O 1
ATOM 9091 N N . LEU B 1 549 ? -19.797 -5.566 -3.154 1 97.62 549 LEU B N 1
ATOM 9092 C CA . LEU B 1 549 ? -20.125 -6.586 -4.148 1 97.62 549 LEU B CA 1
ATOM 9093 C C . LEU B 1 549 ? -21.375 -6.199 -4.938 1 97.62 549 LEU B C 1
ATOM 9095 O O . LEU B 1 549 ? -21.422 -6.398 -6.152 1 97.62 549 LEU B O 1
ATOM 9099 N N . GLU B 1 550 ? -22.328 -5.594 -4.258 1 96.31 550 GLU B N 1
ATOM 9100 C CA . GLU B 1 550 ? -23.562 -5.152 -4.898 1 96.31 550 GLU B CA 1
ATOM 9101 C C . GLU B 1 550 ? -23.312 -3.99 -5.855 1 96.31 550 GLU B C 1
ATOM 9103 O O . GLU B 1 550 ? -23.938 -3.889 -6.906 1 96.31 550 GLU B O 1
ATOM 9108 N N . ALA B 1 551 ? -22.328 -3.211 -5.535 1 95.38 551 ALA B N 1
ATOM 9109 C CA . ALA B 1 551 ? -22.109 -1.969 -6.266 1 95.38 551 ALA B CA 1
ATOM 9110 C C . ALA B 1 551 ? -21.266 -2.215 -7.512 1 95.38 551 ALA B C 1
ATOM 9112 O O . ALA B 1 551 ? -21.359 -1.468 -8.492 1 95.38 551 ALA B O 1
ATOM 9113 N N . VAL B 1 552 ? -20.438 -3.322 -7.516 1 95.38 552 VAL B N 1
ATOM 9114 C CA . VAL B 1 552 ? -19.391 -3.352 -8.531 1 95.38 552 VAL B CA 1
ATOM 9115 C C . VAL B 1 552 ? -19.656 -4.488 -9.516 1 95.38 552 VAL B C 1
ATOM 9117 O O . VAL B 1 552 ? -18.75 -4.938 -10.211 1 95.38 552 VAL B O 1
ATOM 9120 N N . GLY B 1 553 ? -20.734 -5.109 -9.508 1 91.19 553 GLY B N 1
ATOM 9121 C CA . GLY B 1 553 ? -21.156 -6.031 -10.547 1 91.19 553 GLY B CA 1
ATOM 9122 C C . GLY B 1 553 ? -20.766 -7.469 -10.266 1 91.19 553 GLY B C 1
ATOM 9123 O O . GLY B 1 553 ? -20.641 -8.273 -11.188 1 91.19 553 GLY B O 1
ATOM 9124 N N . PHE B 1 554 ? -20.547 -7.836 -9.07 1 96.38 554 PHE B N 1
ATOM 9125 C CA . PHE B 1 554 ? -20.234 -9.203 -8.664 1 96.38 554 PHE B CA 1
ATOM 9126 C C . PHE B 1 554 ? -21.328 -10.164 -9.117 1 96.38 554 PHE B C 1
ATOM 9128 O O . PHE B 1 554 ? -21.031 -11.281 -9.547 1 96.38 554 PHE B O 1
ATOM 9135 N N . ARG B 1 555 ? -22.562 -9.742 -9.117 1 95 555 ARG B N 1
ATOM 9136 C CA . ARG B 1 555 ? -23.719 -10.562 -9.469 1 95 555 ARG B CA 1
ATOM 9137 C C . ARG B 1 555 ? -23.734 -10.875 -10.961 1 95 555 ARG B C 1
ATOM 9139 O O . ARG B 1 555 ? -24.281 -11.898 -11.383 1 95 555 ARG B O 1
ATOM 9146 N N . ASP B 1 556 ? -23.078 -10.023 -11.672 1 94.19 556 ASP B N 1
ATOM 9147 C CA . ASP B 1 556 ? -23.109 -10.148 -13.125 1 94.19 556 ASP B CA 1
ATOM 9148 C C . ASP B 1 556 ? -21.906 -10.953 -13.625 1 94.19 556 ASP B C 1
ATOM 9150 O O . ASP B 1 556 ? -21.672 -11.047 -14.836 1 94.19 556 ASP B O 1
ATOM 9154 N N . GLY B 1 557 ? -21.156 -11.516 -12.727 1 94.56 557 GLY B N 1
ATOM 9155 C CA . GLY B 1 557 ? -20.031 -12.336 -13.109 1 94.56 557 GLY B CA 1
ATOM 9156 C C . GLY B 1 557 ? -20.438 -13.648 -13.758 1 94.56 557 GLY B C 1
ATOM 9157 O O . GLY B 1 557 ? -21.609 -13.852 -14.086 1 94.56 557 GLY B O 1
ATOM 9158 N N . PRO B 1 558 ? -19.453 -14.508 -13.953 1 95.75 558 PRO B N 1
ATOM 9159 C CA . PRO B 1 558 ? -19.75 -15.797 -14.594 1 95.75 558 PRO B CA 1
ATOM 9160 C C . PRO B 1 558 ? -20.828 -16.578 -13.859 1 95.75 558 PRO B C 1
ATOM 9162 O O . PRO B 1 558 ? -20.844 -16.594 -12.625 1 95.75 558 PRO B O 1
ATOM 9165 N N . PRO B 1 559 ? -21.719 -17.234 -14.562 1 94.44 559 PRO B N 1
ATOM 9166 C CA . PRO B 1 559 ? -22.766 -18.047 -13.922 1 94.44 559 PRO B CA 1
ATOM 9167 C C . PRO B 1 559 ? -22.219 -19.359 -13.383 1 94.44 559 PRO B C 1
ATOM 9169 O O . PRO B 1 559 ? -21.094 -19.75 -13.703 1 94.44 559 PRO B O 1
ATOM 9172 N N . PRO B 1 560 ? -22.938 -20.031 -12.531 1 91.06 560 PRO B N 1
ATOM 9173 C CA . PRO B 1 560 ? -22.531 -21.359 -12.094 1 91.06 560 PRO B CA 1
ATOM 9174 C C . PRO B 1 560 ? -22.375 -22.344 -13.25 1 91.06 560 PRO B C 1
ATOM 9176 O O . PRO B 1 560 ? -22.969 -22.141 -14.312 1 91.06 560 PRO B O 1
ATOM 9179 N N . PRO B 1 561 ? -21.562 -23.344 -13.008 1 87.94 561 PRO B N 1
ATOM 9180 C CA . PRO B 1 561 ? -21.438 -24.359 -14.062 1 87.94 561 PRO B CA 1
ATOM 9181 C C . PRO B 1 561 ? -22.766 -25.047 -14.375 1 87.94 561 PRO B C 1
ATOM 9183 O O . PRO B 1 561 ? -23.641 -25.141 -13.5 1 87.94 561 PRO B O 1
ATOM 9186 N N . PRO B 1 562 ? -22.969 -25.469 -15.602 1 83.56 562 PRO B N 1
ATOM 9187 C CA . PRO B 1 562 ? -24.203 -26.156 -15.93 1 83.56 562 PRO B CA 1
ATOM 9188 C C . PRO B 1 562 ? -24.391 -27.453 -15.148 1 83.56 562 PRO B C 1
ATOM 9190 O O . PRO B 1 562 ? -23.406 -28.156 -14.867 1 83.56 562 PRO B O 1
ATOM 9193 N N . THR B 1 563 ? -25.688 -27.672 -14.578 1 69.44 563 THR B N 1
ATOM 9194 C CA . THR B 1 563 ? -26 -28.844 -13.75 1 69.44 563 THR B CA 1
ATOM 9195 C C . THR B 1 563 ? -26.422 -30.016 -14.617 1 69.44 563 THR B C 1
ATOM 9197 O O . THR B 1 563 ? -26.531 -31.156 -14.133 1 69.44 563 THR B O 1
ATOM 9200 N N . LYS B 1 564 ? -27.141 -29.828 -15.852 1 59.19 564 LYS B N 1
ATOM 9201 C CA . LYS B 1 564 ? -27.688 -30.969 -16.578 1 59.19 564 LYS B CA 1
ATOM 9202 C C . LYS B 1 564 ? -26.688 -32.125 -16.625 1 59.19 564 LYS B C 1
ATOM 9204 O O . LYS B 1 564 ? -25.469 -31.891 -16.641 1 59.19 564 LYS B O 1
ATOM 9209 N N . PRO B 1 565 ? -27.359 -33.312 -16.75 1 50.22 565 PRO B N 1
ATOM 9210 C CA . PRO B 1 565 ? -26.75 -34.625 -16.469 1 50.22 565 PRO B CA 1
ATOM 9211 C C . PRO B 1 565 ? -25.438 -34.844 -17.219 1 50.22 565 PRO B C 1
ATOM 9213 O O . PRO B 1 565 ? -25.391 -34.688 -18.438 1 50.22 565 PRO B O 1
ATOM 9216 N N . LYS B 1 566 ? -24.469 -34.531 -16.547 1 58.19 566 LYS B N 1
ATOM 9217 C CA . LYS B 1 566 ? -23.188 -35.062 -17 1 58.19 566 LYS B CA 1
ATOM 9218 C C . LYS B 1 566 ? -23.312 -36.531 -17.406 1 58.19 566 LYS B C 1
ATOM 9220 O O . LYS B 1 566 ? -24.078 -37.281 -16.812 1 58.19 566 LYS B O 1
ATOM 9225 N N . CYS B 1 567 ? -23.234 -36.75 -18.641 1 50.91 567 CYS B N 1
ATOM 9226 C CA . CYS B 1 567 ? -23.359 -38.094 -19.188 1 50.91 567 CYS B CA 1
ATOM 9227 C C . CYS B 1 567 ? -22.953 -39.156 -18.156 1 50.91 567 CYS B C 1
ATOM 9229 O O . CYS B 1 567 ? -23.484 -40.25 -18.156 1 50.91 567 CYS B O 1
ATOM 9231 N N . CYS B 1 568 ? -21.875 -38.875 -17.344 1 57.62 568 CYS B N 1
ATOM 9232 C CA . CYS B 1 568 ? -21.266 -40 -16.641 1 57.62 568 CYS B CA 1
ATOM 9233 C C . CYS B 1 568 ? -21.25 -39.75 -15.133 1 57.62 568 CYS B C 1
ATOM 9235 O O . CYS B 1 568 ? -20.344 -39.094 -14.617 1 57.62 568 CYS B O 1
ATOM 9237 N N . HIS B 1 569 ? -22.453 -39.375 -14.516 1 56.12 569 HIS B N 1
ATOM 9238 C CA . HIS B 1 569 ? -22.344 -39.312 -13.062 1 56.12 569 HIS B CA 1
ATOM 9239 C C . HIS B 1 569 ? -22.359 -40.688 -12.43 1 56.12 569 HIS B C 1
ATOM 9241 O O . HIS B 1 569 ? -23.234 -41.5 -12.711 1 56.12 569 HIS B O 1
ATOM 9247 N N . PRO B 1 570 ? -21.234 -41.031 -11.812 1 51.88 570 PRO B N 1
ATOM 9248 C CA . PRO B 1 570 ? -21.391 -42.281 -11.078 1 51.88 570 PRO B CA 1
ATOM 9249 C C . PRO B 1 570 ? -22.609 -42.281 -10.172 1 51.88 570 PRO B C 1
ATOM 9251 O O . PRO B 1 570 ? -23.078 -41.219 -9.742 1 51.88 570 PRO B O 1
ATOM 9254 N N . PRO B 1 571 ? -23.484 -43.25 -10.094 1 40.22 571 PRO B N 1
ATOM 9255 C CA . PRO B 1 571 ? -24.547 -43.25 -9.102 1 40.22 571 PRO B CA 1
ATOM 9256 C C . PRO B 1 571 ? -24.094 -42.75 -7.734 1 40.22 571 PRO B C 1
ATOM 9258 O O . PRO B 1 571 ? -22.938 -42.969 -7.352 1 40.22 571 PRO B O 1
ATOM 9261 N N . LYS B 1 572 ? -24.688 -41.75 -7.27 1 40.62 572 LYS B N 1
ATOM 9262 C CA . LYS B 1 572 ? -24.453 -41.188 -5.938 1 40.62 572 LYS B CA 1
ATOM 9263 C C . LYS B 1 572 ? -24.109 -42.312 -4.938 1 40.62 572 LYS B C 1
ATOM 9265 O O . LYS B 1 572 ? -24.844 -43.281 -4.812 1 40.62 572 LYS B O 1
ATOM 9270 N N . ILE B 1 573 ? -23 -42.469 -4.465 1 32.44 573 ILE B N 1
ATOM 9271 C CA . ILE B 1 573 ? -22.734 -43.25 -3.264 1 32.44 573 ILE B CA 1
ATOM 9272 C C . ILE B 1 573 ? -23.75 -42.906 -2.184 1 32.44 573 ILE B C 1
ATOM 9274 O O . ILE B 1 573 ? -23.672 -41.844 -1.581 1 32.44 573 ILE B O 1
ATOM 9278 N N . GLN B 1 574 ? -25 -42.969 -2.225 1 29.95 574 GLN B N 1
ATOM 9279 C CA . GLN B 1 574 ? -25.844 -42.875 -1.042 1 29.95 574 GLN B CA 1
ATOM 9280 C C . GLN B 1 574 ? -25.188 -43.531 0.169 1 29.95 574 GLN B C 1
ATOM 9282 O O . GLN B 1 574 ? -25.156 -42.938 1.254 1 29.95 574 GLN B O 1
ATOM 9287 N N . ASN B 1 575 ? -25.422 -44.938 0.429 1 29.53 575 ASN B N 1
ATOM 9288 C CA . ASN B 1 575 ? -25.562 -45.75 1.619 1 29.53 575 ASN B CA 1
ATOM 9289 C C . ASN B 1 575 ? -24.219 -46.125 2.234 1 29.53 575 ASN B C 1
ATOM 9291 O O . ASN B 1 575 ? -24.141 -46.938 3.16 1 29.53 575 ASN B O 1
ATOM 9295 N N . LEU B 1 576 ? -23.109 -46.062 1.552 1 28.94 576 LEU B N 1
ATOM 9296 C CA . LEU B 1 576 ? -22.047 -46.719 2.305 1 28.94 576 LEU B CA 1
ATOM 9297 C C . LEU B 1 576 ? -21.609 -45.844 3.477 1 28.94 576 LEU B C 1
ATOM 9299 O O . LEU B 1 576 ? -21 -46.344 4.43 1 28.94 576 LEU B O 1
ATOM 9303 N N . ILE B 1 577 ? -21.562 -44.562 3.379 1 31.31 577 ILE B N 1
ATOM 9304 C CA . ILE B 1 577 ? -21.047 -43.906 4.566 1 31.31 577 ILE B CA 1
ATOM 9305 C C . ILE B 1 577 ? -22.172 -43.719 5.586 1 31.31 577 ILE B C 1
ATOM 9307 O O . ILE B 1 577 ? -21.984 -43.062 6.609 1 31.31 577 ILE B O 1
ATOM 9311 N N . GLU B 1 578 ? -23.406 -44.25 5.379 1 28.67 578 GLU B N 1
ATOM 9312 C CA . GLU B 1 578 ? -24.266 -44.031 6.543 1 28.67 578 GLU B CA 1
ATOM 9313 C C . GLU B 1 578 ? -23.734 -44.75 7.766 1 28.67 578 GLU B C 1
ATOM 9315 O O . GLU B 1 578 ? -23.891 -44.312 8.898 1 28.67 578 GLU B O 1
ATOM 9320 N N . ASN B 1 579 ? -23.547 -46.156 7.68 1 25.92 579 ASN B N 1
ATOM 9321 C CA . ASN B 1 579 ? -23.578 -46.875 8.961 1 25.92 579 ASN B CA 1
ATOM 9322 C C . ASN B 1 579 ? -22.281 -46.656 9.734 1 25.92 579 ASN B C 1
ATOM 9324 O O . ASN B 1 579 ? -22.078 -47.281 10.781 1 25.92 579 ASN B O 1
ATOM 9328 N N . ARG B 1 580 ? -21 -46.844 9.055 1 28.14 580 ARG B N 1
ATOM 9329 C CA . ARG B 1 580 ? -19.969 -47.062 10.07 1 28.14 580 ARG B CA 1
ATOM 9330 C C . ARG B 1 580 ? -19.75 -45.781 10.898 1 28.14 580 ARG B C 1
ATOM 9332 O O . ARG B 1 580 ? -19.766 -44.688 10.359 1 28.14 580 ARG B O 1
ATOM 9339 N N . GLY B 1 581 ? -20 -46 12.328 1 23.39 581 GLY B N 1
ATOM 9340 C CA . GLY B 1 581 ? -19.75 -45.156 13.477 1 23.39 581 GLY B CA 1
ATOM 9341 C C . GLY B 1 581 ? -18.453 -44.406 13.391 1 23.39 581 GLY B C 1
ATOM 9342 O O . GLY B 1 581 ? -17.406 -44.969 13.07 1 23.39 581 GLY B O 1
ATOM 9343 N N . MET B 1 582 ? -18.438 -43.25 12.992 1 27.81 582 MET B N 1
ATOM 9344 C CA . MET B 1 582 ? -17.391 -42.219 12.93 1 27.81 582 MET B CA 1
ATOM 9345 C C . MET B 1 582 ? -16.516 -42.281 14.172 1 27.81 582 MET B C 1
ATOM 9347 O O . MET B 1 582 ? -15.766 -41.344 14.438 1 27.81 582 MET B O 1
ATOM 9351 N N . ASP B 1 583 ? -16.641 -43.531 14.922 1 25.16 583 ASP B N 1
ATOM 9352 C CA . ASP B 1 583 ? -16.031 -43.344 16.234 1 25.16 583 ASP B CA 1
ATOM 9353 C C . ASP B 1 583 ? -14.516 -43.219 16.125 1 25.16 583 ASP B C 1
ATOM 9355 O O . ASP B 1 583 ? -13.914 -42.344 16.75 1 25.16 583 ASP B O 1
ATOM 9359 N N . SER B 1 584 ? -13.789 -44.469 15.844 1 24.52 584 SER B N 1
ATOM 9360 C CA . SER B 1 584 ? -12.508 -44.719 16.5 1 24.52 584 SER B CA 1
ATOM 9361 C C . SER B 1 584 ? -11.344 -44.156 15.688 1 24.52 584 SER B C 1
ATOM 9363 O O . SER B 1 584 ? -10.734 -44.875 14.891 1 24.52 584 SER B O 1
ATOM 9365 N N . MET B 1 585 ? -11.398 -43.188 14.984 1 27.52 585 MET B N 1
ATOM 9366 C CA . MET B 1 585 ? -10.133 -42.844 14.344 1 27.52 585 MET B CA 1
ATOM 9367 C C . MET B 1 585 ? -9.047 -42.594 15.383 1 27.52 585 MET B C 1
ATOM 9369 O O . MET B 1 585 ? -9.273 -41.906 16.375 1 27.52 585 MET B O 1
ATOM 9373 N N . PRO B 1 586 ? -8.031 -43.531 15.43 1 25.59 586 PRO B N 1
ATOM 9374 C CA . PRO B 1 586 ? -7.055 -43.438 16.516 1 25.59 586 PRO B CA 1
ATOM 9375 C C . PRO B 1 586 ? -6.559 -42.031 16.766 1 25.59 586 PRO B C 1
ATOM 9377 O O . PRO B 1 586 ? -6.566 -41.188 15.844 1 25.59 586 PRO B O 1
ATOM 9380 N N . THR B 1 587 ? -6.391 -41.625 18.141 1 26.02 587 THR B N 1
ATOM 9381 C CA . THR B 1 587 ? -6 -40.375 18.812 1 26.02 587 THR B CA 1
ATOM 9382 C C . THR B 1 587 ? -4.707 -39.812 18.219 1 26.02 587 THR B C 1
ATOM 9384 O O . THR B 1 587 ? -4.5 -38.625 18.172 1 26.02 587 THR B O 1
ATOM 9387 N N . GLN B 1 588 ? -3.771 -40.688 17.953 1 26.67 588 GLN B N 1
ATOM 9388 C CA . GLN B 1 588 ? -2.395 -40.25 17.797 1 26.67 588 GLN B CA 1
ATOM 9389 C C . GLN B 1 588 ? -2.254 -39.344 16.578 1 26.67 588 GLN B C 1
ATOM 9391 O O . GLN B 1 588 ? -1.301 -38.562 16.484 1 26.67 588 GLN B O 1
ATOM 9396 N N . LEU B 1 589 ? -2.797 -39.75 15.555 1 24.19 589 LEU B N 1
ATOM 9397 C CA . LEU B 1 589 ? -2.662 -38.844 14.43 1 24.19 589 LEU B CA 1
ATOM 9398 C C . LEU B 1 589 ? -3.535 -37.594 14.641 1 24.19 589 LEU B C 1
ATOM 9400 O O . LEU B 1 589 ? -3.715 -36.781 13.719 1 24.19 589 LEU B O 1
ATOM 9404 N N . ARG B 1 590 ? -4.355 -37.5 15.867 1 27.64 590 ARG B N 1
ATOM 9405 C CA . ARG B 1 590 ? -5.148 -36.438 16.453 1 27.64 590 ARG B CA 1
ATOM 9406 C C . ARG B 1 590 ? -4.254 -35.312 16.969 1 27.64 590 ARG B C 1
ATOM 9408 O O . ARG B 1 590 ? -4.746 -34.344 17.547 1 27.64 590 ARG B O 1
ATOM 9415 N N . GLY B 1 591 ? -2.986 -35.594 17.422 1 24.8 591 GLY B N 1
ATOM 9416 C CA . GLY B 1 591 ? -2.221 -34.781 18.328 1 24.8 591 GLY B CA 1
ATOM 9417 C C . GLY B 1 591 ? -2.318 -33.281 18.016 1 24.8 591 GLY B C 1
ATOM 9418 O O . GLY B 1 591 ? -2.074 -32.438 18.875 1 24.8 591 GLY B O 1
ATOM 9419 N N . TYR B 1 592 ? -2.047 -32.844 16.844 1 24.91 592 TYR B N 1
ATOM 9420 C CA . TYR B 1 592 ? -2.07 -31.375 16.953 1 24.91 592 TYR B CA 1
ATOM 9421 C C . TYR B 1 592 ? -3.488 -30.875 17.188 1 24.91 592 TYR B C 1
ATOM 9423 O O . TYR B 1 592 ? -3.76 -29.672 17.047 1 24.91 592 TYR B O 1
ATOM 9431 N N . GLN B 1 593 ? -4.449 -31.766 17.562 1 22.39 593 GLN B N 1
ATOM 9432 C CA . GLN B 1 593 ? -5.836 -31.328 17.641 1 22.39 593 GLN B CA 1
ATOM 9433 C C . GLN B 1 593 ? -6.082 -30.547 18.938 1 22.39 593 GLN B C 1
ATOM 9435 O O . GLN B 1 593 ? -6.645 -29.453 18.922 1 22.39 593 GLN B O 1
ATOM 9440 N N . THR B 1 594 ? -6.551 -31.172 20.062 1 22.72 594 THR B N 1
ATOM 9441 C CA . THR B 1 594 ? -7.535 -30.828 21.078 1 22.72 594 THR B CA 1
ATOM 9442 C C . THR B 1 594 ? -6.852 -30.281 22.328 1 22.72 594 THR B C 1
ATOM 9444 O O . THR B 1 594 ? -7.5 -30.094 23.359 1 22.72 594 THR B O 1
ATOM 9447 N N . LYS B 1 595 ? -5.684 -29.938 22.641 1 24.62 595 LYS B N 1
ATOM 9448 C CA . LYS B 1 595 ? -5.539 -29.547 24.047 1 24.62 595 LYS B CA 1
ATOM 9449 C C . LYS B 1 595 ? -6.547 -28.453 24.406 1 24.62 595 LYS B C 1
ATOM 9451 O O . LYS B 1 595 ? -6.406 -27.797 25.438 1 24.62 595 LYS B O 1
ATOM 9456 N N . LYS B 1 596 ? -7.562 -27.828 23.891 1 23.77 596 LYS B N 1
ATOM 9457 C CA . LYS B 1 596 ? -8.289 -27.047 24.891 1 23.77 596 LYS B CA 1
ATOM 9458 C C . LYS B 1 596 ? -9.133 -27.938 25.781 1 23.77 596 LYS B C 1
ATOM 9460 O O . LYS B 1 596 ? -10.156 -28.484 25.359 1 23.77 596 LYS B O 1
ATOM 9465 N N . SER B 1 597 ? -8.633 -28.859 26.594 1 20.95 597 SER B N 1
ATOM 9466 C CA . SER B 1 597 ? -9.398 -29.516 27.641 1 20.95 597 SER B CA 1
ATOM 9467 C C . SER B 1 597 ? -10.352 -28.547 28.328 1 20.95 597 SER B C 1
ATOM 9469 O O . SER B 1 597 ? -10.289 -27.344 28.094 1 20.95 597 SER B O 1
ATOM 9471 N N . GLN B 1 598 ? -10.406 -28.547 29.688 1 20.69 598 GLN B N 1
ATOM 9472 C CA . GLN B 1 598 ? -10.898 -28.688 31.062 1 20.69 598 GLN B CA 1
ATOM 9473 C C . GLN B 1 598 ? -10.938 -27.328 31.766 1 20.69 598 GLN B C 1
ATOM 9475 O O . GLN B 1 598 ? -11.492 -27.203 32.844 1 20.69 598 GLN B O 1
ATOM 9480 N N . GLN B 1 599 ? -10.125 -26.344 31.594 1 19.61 599 GLN B N 1
ATOM 9481 C CA . GLN B 1 599 ? -10.211 -25.453 32.75 1 19.61 599 GLN B CA 1
ATOM 9482 C C . GLN B 1 599 ? -11.477 -24.594 32.688 1 19.61 599 GLN B C 1
ATOM 9484 O O . GLN B 1 599 ? -11.586 -23.609 33.438 1 19.61 599 GLN B O 1
ATOM 9489 N N . LEU B 1 600 ? -12.469 -24.922 31.828 1 18.67 600 LEU B N 1
ATOM 9490 C CA . LEU B 1 600 ? -13.734 -24.266 32.156 1 18.67 600 LEU B CA 1
ATOM 9491 C C . LEU B 1 600 ? -14.477 -25.047 33.25 1 18.67 600 LEU B C 1
ATOM 9493 O O . LEU B 1 600 ? -15.609 -24.703 33.594 1 18.67 600 LEU B O 1
ATOM 9497 N N . TYR B 1 601 ? -14 -26.047 34.094 1 18.88 601 TYR B N 1
ATOM 9498 C CA . TYR B 1 601 ? -14.672 -25.781 35.344 1 18.88 601 TYR B CA 1
ATOM 9499 C C . TYR B 1 601 ? -14.086 -24.562 36.031 1 18.88 601 TYR B C 1
ATOM 9501 O O . TYR B 1 601 ? -12.875 -24.328 36 1 18.88 601 TYR B O 1
#

Sequence (1202 aa):
MKWLISLSVVFLTVPWYSTLACTVFVVGKKASQDGSVMVTHSNDGEFETDPRLVKIPSAEYLEGSQRPVFFSPESYPRYVGTDRGNIPEYLPRDESQKPFQAIGYIPQVNKTFAYLEDTYGAVNEMQVGIGESTCSGVFGASPLGSPNGTALFSIDALTQIAMERASTARQAVELMGKLAEEHGFYGAGQFEGTAESLAVSDPNDVWIFHILPDPTGRSAIWAAQRVPEYGFAVLANMFVIRQIDPDDTENFLMSQSVHSVARDYGWWQPEDGMLDFTKIYSDGEYSHKFYSGRRMWGAYHLAAPSKNFPSEYVDLQSDPVYPVFTQPDSLLSQQDLFRFHRYTYQETPFDLSAPGNLAGGPFSSPDRWKAGSGERNVKGNWERPIGLYRTSDTYVVQSRNDASTGAVLWYGPSSAVATVFTPFLVGLSDIPASFRSGHQAEFSRESAFWAVCYAHNVANLKWSYMYNDITERQLKLESSSVAMVQAMEAEFQRNGNFDRVEEAYQSNVEAIVSSLWSLSDELMFKYADGFVNEPGNMSQMVGYPEWWLEAVGFRDGPPPPPTKPKCCHPPKIQNLIENRGMDSMPTQLRGYQTKKSQQLYMKWLISLSVVFLTVPWYSTLACTVFVVGKKASQDGSVMVTHSNDGEFETDPRLVKIPSAEYLEGSQRPVFFSPESYPRYVGTDRGNIPEYLPRDESQKPFQAIGYIPQVNKTFAYLEDTYGAVNEMQVGIGESTCSGVFGASPLGSPNGTALFSIDALTQIAMERASTARQAVELMGKLAEEHGFYGAGQFEGTAESLAVSDPNDVWIFHILPDPTGRSAIWAAQRVPEYGFAVLANMFVIRQIDPDDTENFLMSQSVHSVARDYGWWQPEDGMLDFTKIYSDGEYSHKFYSGRRMWGAYHLAAPSKNFPSEYVDLQSDPVYPVFTQPDSLLSQQDLFRFHRYTYQETPFDLSAPGNLAGGPFSSPDRWKAGSGERNVKGNWERPIGLYRTSDTYVVQSRNDASTGAVLWYGPSSAVATVFTPFLVGLSDIPASFRSGHQAEFSRESAFWAVCYAHNVANLKWSYMYNDITERQLKLESSSVAMVQAMEAEFQRNGNFDRVEEAYQSNVEAIVSSLWSLSDELMFKYADGFVNEPGNMSQMVGYPEWWLEAVGFRDGPPPPPTKPKCCHPPKIQNLIENRGMDSMPTQLRGYQTKKSQQLY

pLDDT: mean 89.76, std 19.26, range [18.67, 98.94]

Radius of gyration: 36.27 Å; Cα contacts (8 Å, |Δi|>4): 2775; chains: 2; bounding box: 72×110×93 Å